Protein AF-0000000079791338 (afdb_homodimer)

Foldseek 3Di:
DPPPPPPPFLVRQLVVQPQPPCLFLVLQPWLFFPDWDQPPQQQWIWTQTPVGDIFIDGNVRCVQQFRGCVQDVHNPDGDDDCVQADPRKGWDDWDDDPGFKIKIWIDDRDPPDDIDIGIDTSSRCSSPGPDPVVVVVQQVLQAADDDQVQDAAEEELVCLLPDPVVVLVVLQCCQRVFKHKYFQQPLDPVSQLSSVVSQNHFDQDLCGSKDKAKAALDDPDPDPSNDLAKFAWFFPPPLDLFGFFKKKKAWNDDDPVKDFWKKKKDFVLVLLVVCCVPPVQLSVLLQPFWWKFFDADCPDPRGDTRMDIHGQWHAAPVRHTQFHHGDPPGTDDRDDPPVSVVSNVVSVVVSVVSRRPPDRMHIDDDDHRMMMMGGSGTMTMMTHRIDDRDITMMMMTGHGNVSSLVSNQSVCSVPVSRGHGHRSNTPDND/DPPPPPPPPLVRQLVVQPQPPCLFLVLQPWLFFPDWDQPPQQQWIWTQTPVGDIFIDGNVRCVQQFRGCVQDVHNPDGDDDCVQADPRKGWDDWDDDPGFKIKIWIDGRDPDDDIDIGIDTSSRCSSPGPDPVVVVVQQVLQAADDDQVQDAAEEELVCLLPDVVVVLVVLQCCQRVFKHKYFQQPLDPVSQLSSVVSQNHFDQDLCGSKDKAKAALDDPDPDPSNDLAKFAWFFPPPLDLFGFFKKKKAWNDDDPVKDFWKKKKDFVLVLLVVCCVPPVQLSVLLQPFWWKFFDADCPDPRGDTRMDI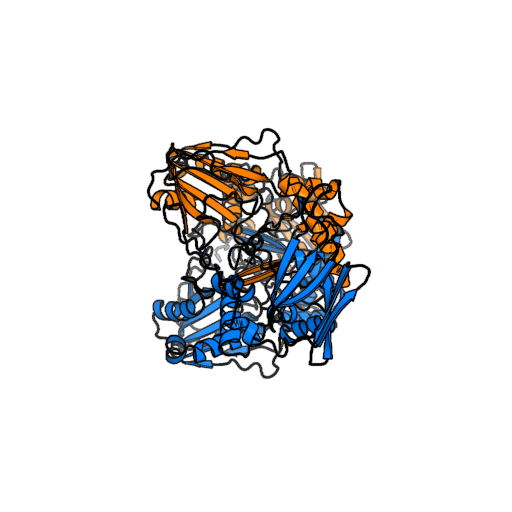HRQWHAAPVRHTQFHHGDPPGTDDRDDPPVSVVSNVVSVVVSVVSRRPPDRMHIGDDDRRMMMMGGSGTMTMMTHRIDDRDMTMMMMTGHGNVSSLVSNQSVCSVPVSRGHGHRSRTNDND

Secondary structure (DSSP, 8-state):
---------HHHHHHHTT---HHHHTT-S---EEEEEEETTTTEEEEEETTS-EEEEEHHHHHHT--STTT-SBTTB----GGGS-TT--EEEEEEETTTEEEEEEPPSSTTS--EEEEEEHHHHHHT--SHHHHHHHHHHHSPP--SS-PPPEEEHHHHHH-HHHHHHHHHHHHHTSEEEEE---SSHHHHHHHHTTTSPEEPBTTBSEEEEEE-SS---SSGGGSSS-EEEE-TTTTSSS--SEEEEEEEEE-TT--B--EEEEEHHHHHHHHHHH-HHHHHHHHHSPEEEEEEESSSSS-EEEEEEE-SEEE-TTS-EEEE---GGGBPPP-S-HHHHHHHHHHHHHHHHHHHT----EEE---TT-EEEEETTTEEEEE--B-SS--EEEEEEEE-HHHHHHHHHHHHHHHSTTPPPPP-SSS---/---------HHHHHHHTT---HHHHTT-S---EEEEEEETTTTEEEEEETTS-EEEEEHHHHHHT--STTT-SBTTB----GGGS-TT--EEEEEEETTTEEEEEEPPSSSSS--EEEEEEHHHHHHT--SHHHHHHHHHHHSPP--SS-PPPEEEHHHHHH-HHHHHHHHHHHHHTSEEEEE---SSHHHHHHHHHTTSPEEPBTTBSEEEEEE-SS---SSGGGSSS-EEEE-TTTTSSS--SEEEEEEEEE-TT--B--EEEEEHHHHHHHHHHH-HHHHHHHHHSPEEEEEEESSSSS-EEEEEEE-SEEE-TTS-EEEE---GGGBPPP-S-HHHHHHHHHHHHHHHHHHHT----EEE---TT-EEEEETTTEEEEE--B-SS--EEEEEEEE-HHHHHHHHHHHHHHHSTTPPPPP-SSS---

Solvent-accessible surface area (backbone atoms only — not comparable to full-atom values): 44799 Å² total; per-residue (Å²): 124,82,77,76,76,74,80,71,51,68,64,55,53,32,49,75,37,57,58,63,50,56,67,56,48,68,52,54,89,68,44,48,73,66,44,77,44,75,36,82,87,12,41,26,42,35,40,32,31,70,88,67,51,68,41,73,43,46,32,62,61,50,60,70,57,29,47,31,64,79,31,28,58,37,60,61,38,42,57,69,60,55,75,48,46,54,92,77,44,28,44,73,44,74,44,72,53,78,78,50,30,35,37,38,28,32,51,51,36,58,94,88,57,64,62,48,72,31,36,36,47,30,48,54,52,51,70,57,43,36,38,69,69,48,44,52,51,51,51,61,51,25,48,72,62,83,74,86,83,49,73,73,48,74,47,50,35,71,46,44,72,73,28,70,66,46,37,43,51,52,46,47,32,32,49,52,70,20,33,33,34,32,36,70,36,64,73,48,72,66,51,56,49,56,54,48,49,73,59,36,69,69,34,68,53,83,68,42,52,48,48,72,40,48,34,54,85,82,58,85,59,93,48,72,73,27,47,54,60,57,40,69,67,27,27,68,58,68,28,38,86,57,35,47,18,32,38,39,42,33,25,54,38,54,41,82,76,34,45,68,49,32,33,35,33,35,52,45,59,58,51,49,53,50,38,43,72,76,36,46,71,38,41,52,39,34,48,58,52,50,38,28,25,39,47,72,40,74,81,48,98,54,57,36,42,32,60,33,26,40,44,40,32,40,60,36,90,84,71,44,83,28,26,56,58,50,38,70,35,34,53,40,78,69,70,52,58,64,88,48,49,64,58,42,51,56,27,47,36,53,52,50,38,48,64,74,66,54,76,79,48,34,73,50,68,77,42,60,16,28,28,45,32,30,22,34,26,37,30,24,41,26,30,42,39,40,45,69,86,40,49,36,32,33,39,32,39,30,29,42,44,49,49,47,50,12,44,40,37,52,40,17,33,73,77,51,71,42,47,65,60,36,51,66,30,44,84,41,55,104,125,84,76,75,76,73,79,72,51,68,65,54,53,32,49,73,37,56,58,62,49,58,68,55,49,69,52,55,90,68,44,49,74,68,45,77,42,74,37,81,88,12,42,28,41,36,39,33,31,69,89,68,52,70,42,73,42,46,31,63,61,50,60,72,56,28,46,32,62,80,30,28,60,38,61,64,38,43,56,68,61,55,76,47,46,51,93,77,43,27,43,72,45,74,42,71,53,77,77,49,30,36,37,35,27,33,53,48,41,56,95,81,74,61,63,48,72,30,37,36,46,31,47,56,50,51,70,56,44,36,38,70,69,47,44,52,51,52,50,62,52,24,48,72,63,81,74,84,82,48,73,74,49,75,47,52,37,70,46,44,74,73,28,71,68,46,36,43,51,52,45,48,31,31,48,52,70,21,34,34,33,32,36,71,36,63,72,48,72,64,51,57,48,56,53,49,49,74,59,36,69,70,34,67,54,83,67,42,52,49,49,72,42,49,34,54,84,80,58,86,59,94,47,71,72,26,46,54,58,58,40,68,67,28,27,67,58,68,29,37,85,57,36,48,17,32,39,37,41,33,25,52,37,52,40,81,77,33,46,68,50,33,32,34,34,35,51,45,60,58,51,49,52,52,38,42,71,76,36,44,70,38,42,52,40,35,47,58,51,49,40,28,24,38,46,71,41,74,81,48,99,53,56,36,43,31,61,34,26,41,43,40,32,40,61,37,89,82,71,43,82,28,27,55,59,50,38,70,35,34,52,41,77,70,70,52,58,64,86,48,50,63,58,42,52,53,25,47,36,53,51,49,37,48,64,74,65,56,76,79,48,34,74,49,68,77,42,58,16,29,28,46,32,30,23,34,25,36,30,25,41,26,32,43,41,42,45,69,86,39,50,36,32,33,39,33,41,30,30,43,42,48,48,46,51,11,44,42,37,53,40,17,31,73,76,51,70,42,46,65,59,36,49,68,29,46,82,39,56,104

Nearest PDB structures (foldseek):
  3o2g-assembly1_A  TM=8.763E-01  e=4.387E-37  Homo sapiens
  6npb-assembly1_A  TM=8.818E-01  e=2.008E-34  Leisingera caerulea
  6npc-assembly1_B  TM=8.764E-01  e=2.309E-32  Leisingera caerulea
  3n6w-assembly1_A-2  TM=8.673E-01  e=3.733E-32  Homo sapiens
  5bkd-assembly1_B  TM=7.334E-01  e=4.025E-12  Delftia acidovorans

Radius of gyration: 28.56 Å; Cα contacts (8 Å, |Δi|>4): 1906; chains: 2; bounding box: 60×108×73 Å

Sequence (860 aa):
MPSSETSSSHLEGIKKRGFYLDDIYQHVKSDAVKDLKIVEDGKHLQVTWEDGHVSRFYSMWLRHNCHCGACLPHTSTVLVDFTKLDENIKITSAKMEGDEVIVVGWTGENAEEKTHEGPILTKFLRYHDYSDAADKQRRQQRAMPFYEDKIIPALEYNDVLNSDETLYKWLNALSEQGICLIKNVPLNKEDMLKAAERIAQVQHTIYGSTFEVETSPDPVPENAAHTRIGLDLHMDQIHYESPPGLQLLHCVKFDECIKGGENFFVDMHEVATKFKEEEPEAFYALTRIPSTANTVDYKRARPAHVRIQRPLITVNHKDEIVSVLWQPMLIAPLQVPEKDVEIFYKAYKKFYSLVKTYQSMYVHRLRPGDMISFNNRRVSHGRRAYTANGHRLLQGCYINASEFQSKVQMFHNKYGGGRWPVRNGSIDWQMPSSETSSSHLEGIKKRGFYLDDIYQHVKSDAVKDLKIVEDGKHLQVTWEDGHVSRFYSMWLRHNCHCGACLPHTSTVLVDFTKLDENIKITSAKMEGDEVIVVGWTGENAEEKTHEGPILTKFLRYHDYSDAADKQRRQQRAMPFYEDKIIPALEYNDVLNSDETLYKWLNALSEQGICLIKNVPLNKEDMLKAAERIAQVQHTIYGSTFEVETSPDPVPENAAHTRIGLDLHMDQIHYESPPGLQLLHCVKFDECIKGGENFFVDMHEVATKFKEEEPEAFYALTRIPSTANTVDYKRARPAHVRIQRPLITVNHKDEIVSVLWQPMLIAPLQVPEKDVEIFYKAYKKFYSLVKTYQSMYVHRLRPGDMISFNNRRVSHGRRAYTANGHRLLQGCYINASEFQSKVQMFHNKYGGGRWPVRNGSIDWQ

pLDDT: mean 91.75, std 11.81, range [28.02, 98.88]

Organism: Elysia chlorotica (NCBI:txid188477)

Structure (mmCIF, N/CA/C/O backbone):
data_AF-0000000079791338-model_v1
#
loop_
_entity.id
_entity.type
_entity.pdbx_description
1 polymer 'Gamma-butyrobetaine dioxygenase'
#
loop_
_atom_site.group_PDB
_atom_site.id
_atom_site.type_symbol
_atom_site.label_atom_id
_atom_site.label_alt_id
_atom_site.label_comp_id
_atom_site.label_asym_id
_atom_site.label_entity_id
_atom_site.label_seq_id
_atom_site.pdbx_PDB_ins_code
_atom_site.Cartn_x
_atom_site.Cartn_y
_atom_site.Cartn_z
_atom_site.occupancy
_atom_site.B_iso_or_equiv
_atom_site.auth_seq_id
_atom_site.auth_comp_id
_atom_site.auth_asym_id
_atom_site.auth_atom_id
_atom_site.pdbx_PDB_model_num
ATOM 1 N N . MET A 1 1 ? -3.162 59.562 15.32 1 28.33 1 MET A N 1
ATOM 2 C CA . MET A 1 1 ? -3.646 58.438 16.109 1 28.33 1 MET A CA 1
ATOM 3 C C . MET A 1 1 ? -3.393 57.125 15.398 1 28.33 1 MET A C 1
ATOM 5 O O . MET A 1 1 ? -3.688 57 14.203 1 28.33 1 MET A O 1
ATOM 9 N N . PRO A 1 2 ? -2.334 56.344 15.844 1 31.97 2 PRO A N 1
ATOM 10 C CA . PRO A 1 2 ? -1.981 55.156 15.062 1 31.97 2 PRO A CA 1
ATOM 11 C C . PRO A 1 2 ? -3.188 54.281 14.758 1 31.97 2 PRO A C 1
ATOM 13 O O . PRO A 1 2 ? -4.148 54.25 15.531 1 31.97 2 PRO A O 1
ATOM 16 N N . SER A 1 3 ? -3.668 54.281 13.539 1 30.56 3 SER A N 1
ATOM 17 C CA . SER A 1 3 ? -4.824 53.5 13.117 1 30.56 3 SER A CA 1
ATOM 18 C C . SER A 1 3 ? -4.82 52.094 13.75 1 30.56 3 SER A C 1
ATOM 20 O O . SER A 1 3 ? -3.791 51.406 13.758 1 30.56 3 SER A O 1
ATOM 22 N N . SER A 1 4 ? -5.594 51.906 14.82 1 31.45 4 SER A N 1
ATOM 23 C CA . SER A 1 4 ? -5.828 50.688 15.594 1 31.45 4 SER A CA 1
ATOM 24 C C . SER A 1 4 ? -5.918 49.469 14.688 1 31.45 4 SER A C 1
ATOM 26 O O . SER A 1 4 ? -6.824 49.375 13.852 1 31.45 4 SER A O 1
ATOM 28 N N . GLU A 1 5 ? -4.902 48.969 14.062 1 34.97 5 GLU A N 1
ATOM 29 C CA . GLU A 1 5 ? -4.914 47.688 13.414 1 34.97 5 GLU A CA 1
ATOM 30 C C . GLU A 1 5 ? -5.805 46.688 14.172 1 34.97 5 GLU A C 1
ATOM 32 O O . GLU A 1 5 ? -5.527 46.344 15.32 1 34.97 5 GLU A O 1
ATOM 37 N N . THR A 1 6 ? -7.078 46.688 14.195 1 41.28 6 THR A N 1
ATOM 38 C CA . THR A 1 6 ? -8.141 45.875 14.742 1 41.28 6 THR A CA 1
ATOM 39 C C . THR A 1 6 ? -7.738 44.406 14.711 1 41.28 6 THR A C 1
ATOM 41 O O . THR A 1 6 ? -7.398 43.875 13.656 1 41.28 6 THR A O 1
ATOM 44 N N . SER A 1 7 ? -7.023 43.781 15.727 1 48.28 7 SER A N 1
ATOM 45 C CA . SER A 1 7 ? -6.594 42.406 16.016 1 48.28 7 SER A CA 1
ATOM 46 C C . SER A 1 7 ? -7.543 41.375 15.391 1 48.28 7 SER A C 1
ATOM 48 O O . SER A 1 7 ? -8.695 41.281 15.812 1 48.28 7 SER A O 1
ATOM 50 N N . SER A 1 8 ? -7.625 41.094 14.156 1 64.56 8 SER A N 1
ATOM 51 C CA . SER A 1 8 ? -8.406 40.062 13.484 1 64.56 8 SER A CA 1
ATOM 52 C C . SER A 1 8 ? -8.578 38.812 14.375 1 64.56 8 SER A C 1
ATOM 54 O O . SER A 1 8 ? -7.633 38.375 15.031 1 64.56 8 SER A O 1
ATOM 56 N N . SER A 1 9 ? -9.93 38.375 14.742 1 87.75 9 SER A N 1
ATOM 57 C CA . SER A 1 9 ? -10.312 37.25 15.562 1 87.75 9 SER A CA 1
ATOM 58 C C . SER A 1 9 ? -9.609 35.969 15.102 1 87.75 9 SER A C 1
ATOM 60 O O . SER A 1 9 ? -9.094 35.906 13.977 1 87.75 9 SER A O 1
ATOM 62 N N . HIS A 1 10 ? -9.109 35.25 16.016 1 93.25 10 HIS A N 1
ATOM 63 C CA . HIS A 1 10 ? -8.555 33.938 15.68 1 93.25 10 HIS A CA 1
ATOM 64 C C . HIS A 1 10 ? -9.367 33.281 14.578 1 93.25 10 HIS A C 1
ATOM 66 O O . HIS A 1 10 ? -8.797 32.625 13.688 1 93.25 10 HIS A O 1
ATOM 72 N N . LEU A 1 11 ? -10.625 33.5 14.578 1 93.5 11 LEU A N 1
ATOM 73 C CA . LEU A 1 11 ? -11.5 32.875 13.578 1 93.5 11 LEU A CA 1
ATOM 74 C C . LEU A 1 11 ? -11.164 33.406 12.188 1 93.5 11 LEU A C 1
ATOM 76 O O . LEU A 1 11 ? -11.062 32.625 11.234 1 93.5 11 LEU A O 1
ATOM 80 N N . GLU A 1 12 ? -11.016 34.688 12.102 1 92.81 12 GLU A N 1
ATOM 81 C CA . GLU A 1 12 ? -10.688 35.312 10.805 1 92.81 12 GLU A CA 1
ATOM 82 C C . GLU A 1 12 ? -9.344 34.812 10.297 1 92.81 12 GLU A C 1
ATOM 84 O O . GLU A 1 12 ? -9.18 34.562 9.094 1 92.81 12 GLU A O 1
ATOM 89 N N . GLY A 1 13 ? -8.406 34.688 11.195 1 90.75 13 GLY A N 1
ATOM 90 C CA . GLY A 1 13 ? -7.113 34.156 10.812 1 90.75 13 GLY A CA 1
ATOM 91 C C . GLY A 1 13 ? -7.188 32.719 10.289 1 90.75 13 GLY A C 1
ATOM 92 O O . GLY A 1 13 ? -6.543 32.406 9.289 1 90.75 13 GLY A O 1
ATOM 93 N N . ILE A 1 14 ? -7.969 31.891 10.938 1 91.62 14 ILE A N 1
ATOM 94 C CA . ILE A 1 14 ? -8.148 30.5 10.562 1 91.62 14 ILE A CA 1
ATOM 95 C C . ILE A 1 14 ? -8.797 30.406 9.18 1 91.62 14 ILE A C 1
ATOM 97 O O . ILE A 1 14 ? -8.352 29.641 8.328 1 91.62 14 ILE A O 1
ATOM 101 N N . LYS A 1 15 ? -9.789 31.219 8.945 1 89.5 15 LYS A N 1
ATOM 102 C CA . LYS A 1 15 ? -10.477 31.25 7.656 1 89.5 15 LYS A CA 1
ATOM 103 C C . LYS A 1 15 ? -9.539 31.719 6.547 1 89.5 15 LYS A C 1
ATOM 105 O O . LYS A 1 15 ? -9.531 31.141 5.453 1 89.5 15 LYS A O 1
ATOM 110 N N . LYS A 1 16 ? -8.734 32.688 6.852 1 86.88 16 LYS A N 1
ATOM 111 C CA . LYS A 1 16 ? -7.805 33.25 5.871 1 86.88 16 LYS A CA 1
ATOM 112 C C . LYS A 1 16 ? -6.77 32.219 5.441 1 86.88 16 LYS A C 1
ATOM 114 O O . LYS A 1 16 ? -6.344 32.188 4.285 1 86.88 16 LYS A O 1
ATOM 119 N N . ARG A 1 17 ? -6.469 31.344 6.375 1 86.19 17 ARG A N 1
ATOM 120 C CA . ARG A 1 17 ? -5.445 30.344 6.086 1 86.19 17 ARG A CA 1
ATOM 121 C C . ARG A 1 17 ? -6.062 29.078 5.5 1 86.19 17 ARG A C 1
ATOM 123 O O . ARG A 1 17 ? -5.359 28.094 5.258 1 86.19 17 ARG A O 1
ATOM 130 N N . GLY A 1 18 ? -7.379 29.016 5.312 1 80.44 18 GLY A N 1
ATOM 131 C CA . GLY A 1 18 ? -8.047 27.953 4.578 1 80.44 18 GLY A CA 1
ATOM 132 C C . GLY A 1 18 ? -8.398 26.766 5.445 1 80.44 18 GLY A C 1
ATOM 133 O O . GLY A 1 18 ? -8.773 25.703 4.934 1 80.44 18 GLY A O 1
ATOM 134 N N . PHE A 1 19 ? -8.211 26.812 6.715 1 81.44 19 PHE A N 1
ATOM 135 C CA . PHE A 1 19 ? -8.438 25.672 7.594 1 81.44 19 PHE A CA 1
ATOM 136 C C . PHE A 1 19 ? -9.898 25.594 8.016 1 81.44 19 PHE A C 1
ATOM 138 O O . PHE A 1 19 ? -10.336 24.578 8.578 1 81.44 19 PHE A O 1
ATOM 145 N N . TYR A 1 20 ? -10.719 26.516 7.656 1 80.81 20 TYR A N 1
ATOM 146 C CA . TYR A 1 20 ? -12.148 26.438 7.91 1 80.81 20 TYR A CA 1
ATOM 147 C C . TYR A 1 20 ? -12.852 25.609 6.84 1 80.81 20 TYR A C 1
ATOM 149 O O . TYR A 1 20 ? -13.43 26.156 5.902 1 80.81 20 TYR A O 1
ATOM 157 N N . LEU A 1 21 ? -12.828 24.312 6.988 1 84.5 21 LEU A N 1
ATOM 158 C CA . LEU A 1 21 ? -13.305 23.359 5.988 1 84.5 21 LEU A CA 1
ATOM 159 C C . LEU A 1 21 ? -14.82 23.25 6.02 1 84.5 21 LEU A C 1
ATOM 161 O O . LEU A 1 21 ? -15.367 22.266 6.496 1 84.5 21 LEU A O 1
ATOM 165 N N . ASP A 1 22 ? -15.414 24.125 5.449 1 84.88 22 ASP A N 1
ATOM 166 C CA . ASP A 1 22 ? -16.875 24.203 5.484 1 84.88 22 ASP A CA 1
ATOM 167 C C . ASP A 1 22 ? -17.516 22.953 4.883 1 84.88 22 ASP A C 1
ATOM 169 O O . ASP A 1 22 ? -18.547 22.484 5.367 1 84.88 22 ASP A O 1
ATOM 173 N N . ASP A 1 23 ? -16.875 22.453 3.889 1 86.75 23 ASP A N 1
ATOM 174 C CA . ASP A 1 23 ? -17.391 21.266 3.209 1 86.75 23 ASP A CA 1
ATOM 175 C C . ASP A 1 23 ? -17.5 20.078 4.164 1 86.75 23 ASP A C 1
ATOM 177 O O . ASP A 1 23 ? -18.297 19.172 3.947 1 86.75 23 ASP A O 1
ATOM 181 N N . ILE A 1 24 ? -16.719 20.156 5.223 1 89.62 24 ILE A N 1
ATOM 182 C CA . ILE A 1 24 ? -16.641 19.031 6.152 1 89.62 24 ILE A CA 1
ATOM 183 C C . ILE A 1 24 ? -17.359 19.391 7.449 1 89.62 24 ILE A C 1
ATOM 185 O O . ILE A 1 24 ? -18.266 18.672 7.871 1 89.62 24 ILE A O 1
ATOM 189 N N . TYR A 1 25 ? -17.156 20.594 7.992 1 90.19 25 TYR A N 1
ATOM 190 C CA . TYR A 1 25 ? -17.594 20.938 9.344 1 90.19 25 TYR A CA 1
ATOM 191 C C . TYR A 1 25 ? -19.062 21.312 9.359 1 90.19 25 TYR A C 1
ATOM 193 O O . TYR A 1 25 ? -19.688 21.344 10.422 1 90.19 25 TYR A O 1
ATOM 201 N N . GLN A 1 26 ? -19.609 21.547 8.188 1 89.75 26 GLN A N 1
ATOM 202 C CA . GLN A 1 26 ? -21.031 21.859 8.125 1 89.75 26 GLN A CA 1
ATOM 203 C C . GLN A 1 26 ? -21.875 20.672 8.562 1 89.75 26 GLN A C 1
ATOM 205 O O . GLN A 1 26 ? -23.062 20.828 8.891 1 89.75 26 GLN A O 1
ATOM 210 N N . HIS A 1 27 ? -21.297 19.547 8.586 1 90.25 27 HIS A N 1
ATOM 211 C CA . HIS A 1 27 ? -22.062 18.344 8.859 1 90.25 27 HIS A CA 1
ATOM 212 C C . HIS A 1 27 ? -21.984 17.969 10.336 1 90.25 27 HIS A C 1
ATOM 214 O O . HIS A 1 27 ? -22.609 17 10.766 1 90.25 27 HIS A O 1
ATOM 220 N N . VAL A 1 28 ? -21.281 18.719 11.117 1 88.31 28 VAL A N 1
ATOM 221 C CA . VAL A 1 28 ? -21.203 18.469 12.555 1 88.31 28 VAL A CA 1
ATOM 222 C C . VAL A 1 28 ? -22.5 18.891 13.227 1 88.31 28 VAL A C 1
ATOM 224 O O . VAL A 1 28 ? -23.016 19.984 12.969 1 88.31 28 VAL A O 1
ATOM 227 N N . LYS A 1 29 ? -23.203 18 13.922 1 76.25 29 LYS A N 1
ATOM 228 C CA . LYS A 1 29 ? -24.531 18.219 14.477 1 76.25 29 LYS A CA 1
ATOM 229 C C . LYS A 1 29 ? -24.531 19.391 15.461 1 76.25 29 LYS A C 1
ATOM 231 O O . LYS A 1 29 ? -25.406 20.266 15.406 1 76.25 29 LYS A O 1
ATOM 236 N N . SER A 1 30 ? -23.672 19.219 16.484 1 79.62 30 SER A N 1
ATOM 237 C CA . SER A 1 30 ? -23.625 20.266 17.5 1 79.62 30 SER A CA 1
ATOM 238 C C . SER A 1 30 ? -22.188 20.641 17.844 1 79.62 30 SER A C 1
ATOM 240 O O . SER A 1 30 ? -21.375 19.766 18.156 1 79.62 30 SER A O 1
ATOM 242 N N . ASP A 1 31 ? -21.984 21.969 17.656 1 84.31 31 ASP A N 1
ATOM 243 C CA . ASP A 1 31 ? -20.656 22.453 18.047 1 84.31 31 ASP A CA 1
ATOM 244 C C . ASP A 1 31 ? -20.75 23.578 19.062 1 84.31 31 ASP A C 1
ATOM 246 O O . ASP A 1 31 ? -19.781 24.312 19.281 1 84.31 31 ASP A O 1
ATOM 250 N N . ALA A 1 32 ? -22 23.688 19.594 1 94.06 32 ALA A N 1
ATOM 251 C CA . ALA A 1 32 ? -22.188 24.703 20.625 1 94.06 32 ALA A CA 1
ATOM 252 C C . ALA A 1 32 ? -21.672 24.203 21.984 1 94.06 32 ALA A C 1
ATOM 254 O O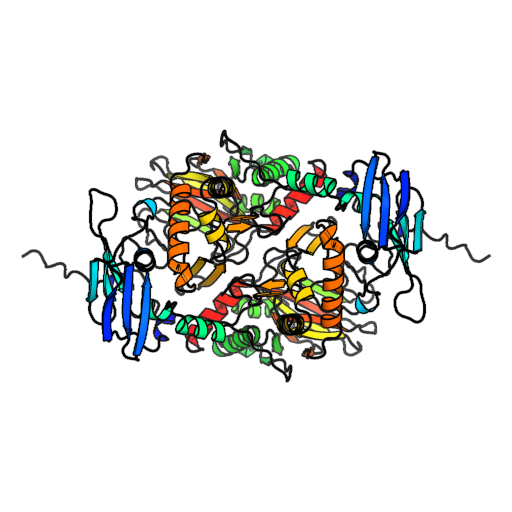 . ALA A 1 32 ? -22.062 23.125 22.438 1 94.06 32 ALA A O 1
ATOM 255 N N . VAL A 1 33 ? -20.922 25.031 22.656 1 97.12 33 VAL A N 1
ATOM 256 C CA . VAL A 1 33 ? -20.297 24.656 23.922 1 97.12 33 VAL A CA 1
ATOM 257 C C . VAL A 1 33 ? -21.141 25.141 25.094 1 97.12 33 VAL A C 1
ATOM 259 O O . VAL A 1 33 ? -21.484 26.312 25.172 1 97.12 33 VAL A O 1
ATOM 262 N N . LYS A 1 34 ? -21.516 24.281 25.938 1 97.06 34 LYS A N 1
ATOM 263 C CA . LYS A 1 34 ? -22.234 24.609 27.172 1 97.06 34 LYS A CA 1
ATOM 264 C C . LYS A 1 34 ? -21.281 24.969 28.297 1 97.06 34 LYS A C 1
ATOM 266 O O . LYS A 1 34 ? -21.531 25.891 29.062 1 97.06 34 LYS A O 1
ATOM 271 N N . ASP A 1 35 ? -20.172 24.172 28.375 1 97.5 35 ASP A N 1
ATOM 272 C CA . ASP A 1 35 ? -19.234 24.375 29.469 1 97.5 35 ASP A CA 1
ATOM 273 C C . ASP A 1 35 ? -17.844 23.906 29.094 1 97.5 35 ASP A C 1
ATOM 275 O O . ASP A 1 35 ? -17.688 22.984 28.297 1 97.5 35 ASP A O 1
ATOM 279 N N . LEU A 1 36 ? -16.891 24.625 29.547 1 98.06 36 LEU A N 1
ATOM 280 C CA . LEU A 1 36 ? -15.477 24.266 29.438 1 98.06 36 LEU A CA 1
ATOM 281 C C . LEU A 1 36 ? -14.852 24.062 30.812 1 98.06 36 LEU A C 1
ATOM 283 O O . LEU A 1 36 ? -14.977 24.922 31.688 1 98.06 36 LEU A O 1
ATOM 287 N N . LYS A 1 37 ? -14.164 22.891 31 1 98.38 37 LYS A N 1
ATOM 288 C CA . LYS A 1 37 ? -13.516 22.641 32.281 1 98.38 37 LYS A CA 1
ATOM 289 C C . LYS A 1 37 ? -12.133 22.016 32.062 1 98.38 37 LYS A C 1
ATOM 291 O O . LYS A 1 37 ? -11.984 21.047 31.344 1 98.38 37 LYS A O 1
ATOM 296 N N . ILE A 1 38 ? -11.172 22.625 32.656 1 98.31 38 ILE A N 1
ATOM 297 C CA . ILE A 1 38 ? -9.852 22.016 32.719 1 98.31 38 ILE A CA 1
ATOM 298 C C . ILE A 1 38 ? -9.836 20.969 33.844 1 98.31 38 ILE A C 1
ATOM 300 O O . ILE A 1 38 ? -10.164 21.281 35 1 98.31 38 ILE A O 1
ATOM 304 N N . VAL A 1 39 ? -9.516 19.766 33.531 1 98.19 39 VAL A N 1
ATOM 305 C CA . VAL A 1 39 ? -9.625 18.703 34.531 1 98.19 39 VAL A CA 1
ATOM 306 C C . VAL A 1 39 ? -8.281 18 34.688 1 98.19 39 VAL A C 1
ATOM 308 O O . VAL A 1 39 ? -7.406 18.125 33.812 1 98.19 39 VAL A O 1
ATOM 311 N N . GLU A 1 40 ? -8.102 17.25 35.844 1 97.19 40 GLU A N 1
ATOM 312 C CA . GLU A 1 40 ? -6.914 16.469 36.156 1 97.19 40 GLU A CA 1
ATOM 313 C C . GLU A 1 40 ? -5.652 17.328 36.094 1 97.19 40 GLU A C 1
ATOM 315 O O . GLU A 1 40 ? -4.68 16.953 35.438 1 97.19 40 GLU A O 1
ATOM 320 N N . ASP A 1 41 ? -5.715 18.5 36.625 1 96.06 41 ASP A N 1
ATOM 321 C CA . ASP A 1 41 ? -4.594 19.406 36.812 1 96.06 41 ASP A CA 1
ATOM 322 C C . ASP A 1 41 ? -3.998 19.812 35.469 1 96.06 41 ASP A C 1
ATOM 324 O O . ASP A 1 41 ? -2.789 19.703 35.25 1 96.06 41 ASP A O 1
ATOM 328 N N . GLY A 1 42 ? -4.879 20.062 34.469 1 96.94 42 GLY A N 1
ATOM 329 C CA . GLY A 1 42 ? -4.434 20.594 33.188 1 96.94 42 GLY A CA 1
ATOM 330 C C . GLY A 1 42 ? -4.129 19.516 32.156 1 96.94 42 GLY A C 1
ATOM 331 O O . GLY A 1 42 ? -3.713 19.812 31.047 1 96.94 42 GLY A O 1
ATOM 332 N N . LYS A 1 43 ? -4.379 18.312 32.531 1 97.25 43 LYS A N 1
ATOM 333 C CA . LYS A 1 43 ? -4.07 17.203 31.641 1 97.25 43 LYS A CA 1
ATOM 334 C C . LYS A 1 43 ? -5.094 17.094 30.516 1 97.25 43 LYS A C 1
ATOM 336 O O . LYS A 1 43 ? -4.766 16.656 29.406 1 97.25 43 LYS A O 1
ATOM 341 N N . HIS A 1 44 ? -6.352 17.469 30.844 1 98.31 44 HIS A N 1
ATOM 342 C CA . HIS A 1 44 ? -7.414 17.375 29.859 1 98.31 44 HIS A CA 1
ATOM 343 C C . HIS A 1 44 ? -8.289 18.609 29.859 1 98.31 44 HIS A C 1
ATOM 345 O O . HIS A 1 44 ? -8.367 19.312 30.875 1 98.31 44 HIS A O 1
ATOM 351 N N . LEU A 1 45 ? -8.82 18.859 28.75 1 98.62 45 LEU A N 1
ATOM 352 C CA . LEU A 1 45 ? -9.938 19.797 28.609 1 98.62 45 LEU A CA 1
ATOM 353 C C . LEU A 1 45 ? -11.242 19.047 28.391 1 98.62 45 LEU A C 1
ATOM 355 O O . LEU A 1 45 ? -11.359 18.266 27.453 1 98.62 45 LEU A O 1
ATOM 359 N N . GLN A 1 46 ? -12.148 19.234 29.266 1 98.62 46 GLN A N 1
ATOM 360 C CA . GLN A 1 46 ? -13.484 18.672 29.094 1 98.62 46 GLN A CA 1
ATOM 361 C C . GLN A 1 46 ? -14.438 19.688 28.469 1 98.62 46 GLN A C 1
ATOM 363 O O . GLN A 1 46 ? -14.547 20.812 28.938 1 98.62 46 GLN A O 1
ATOM 368 N N . VAL A 1 47 ? -15.039 19.344 27.406 1 98.12 47 VAL A N 1
ATOM 369 C CA . VAL A 1 47 ? -16.031 20.172 26.719 1 98.12 47 VAL A CA 1
ATOM 370 C C . VAL A 1 47 ? -17.406 19.531 26.844 1 98.12 47 VAL A C 1
ATOM 372 O O . VAL A 1 47 ? -17.625 18.406 26.375 1 98.12 47 VAL A O 1
ATOM 375 N N . THR A 1 48 ? -18.266 20.219 27.469 1 97.94 48 THR A N 1
ATOM 376 C CA . THR A 1 48 ? -19.672 19.812 27.469 1 97.94 48 THR A CA 1
ATOM 377 C C . THR A 1 48 ? -20.453 20.547 26.375 1 97.94 48 THR A C 1
ATOM 379 O O . THR A 1 48 ? -20.484 21.781 26.359 1 97.94 48 THR A O 1
ATOM 382 N N . TRP A 1 49 ? -21.016 19.781 25.562 1 96.94 49 TRP A N 1
ATOM 383 C CA . TRP A 1 49 ? -21.734 20.359 24.438 1 96.94 49 TRP A CA 1
ATOM 384 C C . TRP A 1 49 ? -23.188 20.609 24.797 1 96.94 49 TRP A C 1
ATOM 386 O O . TRP A 1 49 ? -23.734 19.984 25.719 1 96.94 49 TRP A O 1
ATOM 396 N N . GLU A 1 50 ? -23.859 21.422 24.016 1 96 50 GLU A N 1
ATOM 397 C CA . GLU A 1 50 ? -25.25 21.781 24.297 1 96 50 GLU A CA 1
ATOM 398 C C . GLU A 1 50 ? -26.172 20.578 24.141 1 96 50 GLU A C 1
ATOM 400 O O . GLU A 1 50 ? -27.203 20.484 24.812 1 96 50 GLU A O 1
ATOM 405 N N . ASP A 1 51 ? -25.766 19.672 23.328 1 94.88 51 ASP A N 1
ATOM 406 C CA . ASP A 1 51 ? -26.609 18.5 23.141 1 94.88 51 ASP A CA 1
ATOM 407 C C . ASP A 1 51 ? -26.406 17.484 24.25 1 94.88 51 ASP A C 1
ATOM 409 O O . ASP A 1 51 ? -26.969 16.375 24.203 1 94.88 51 ASP A O 1
ATOM 413 N N . GLY A 1 52 ? -25.5 17.703 25.156 1 95.12 52 GLY A N 1
ATOM 414 C CA . GLY A 1 52 ? -25.312 16.859 26.312 1 95.12 52 GLY A CA 1
ATOM 415 C C . GLY A 1 52 ? -24.094 15.969 26.203 1 95.12 52 GLY A C 1
ATOM 416 O O . GLY A 1 52 ? -23.641 15.398 27.203 1 95.12 52 GLY A O 1
ATOM 417 N N . HIS A 1 53 ? -23.516 15.922 25.047 1 95.25 53 HIS A N 1
ATOM 418 C CA . HIS A 1 53 ? -22.312 15.117 24.859 1 95.25 53 HIS A CA 1
ATOM 419 C C . HIS A 1 53 ? -21.125 15.75 25.562 1 95.25 53 HIS A C 1
ATOM 421 O O . HIS A 1 53 ? -21.031 16.969 25.672 1 95.25 53 HIS A O 1
ATOM 427 N N . VAL A 1 54 ? -20.234 14.891 26.094 1 97 54 VAL A N 1
ATOM 428 C CA . VAL A 1 54 ? -19.031 15.359 26.766 1 97 54 VAL A CA 1
ATOM 429 C C . VAL A 1 54 ? -17.797 14.789 26.078 1 97 54 VAL A C 1
ATOM 431 O O . VAL A 1 54 ? -17.703 13.586 25.859 1 97 54 VAL A O 1
ATOM 434 N N . SER A 1 55 ? -16.922 15.656 25.672 1 96.81 55 SER A N 1
ATOM 435 C CA . SER A 1 55 ? -15.633 15.289 25.109 1 96.81 55 SER A CA 1
ATOM 436 C C . SER A 1 55 ? -14.5 15.617 26.078 1 96.81 55 SER A C 1
ATOM 438 O O . SER A 1 55 ? -14.594 16.578 26.844 1 96.81 55 SER A O 1
ATOM 440 N N . ARG A 1 56 ? -13.492 14.781 26.062 1 98 56 ARG A N 1
ATOM 441 C CA . ARG A 1 56 ? -12.266 15.016 26.812 1 98 56 ARG A CA 1
ATOM 442 C C . ARG A 1 56 ? -11.047 14.969 25.891 1 98 56 ARG A C 1
ATOM 444 O O . ARG A 1 56 ? -10.805 13.969 25.219 1 98 56 ARG A O 1
ATOM 451 N N . PHE A 1 57 ? -10.336 16.047 25.859 1 98.56 57 PHE A N 1
ATOM 452 C CA . PHE A 1 57 ? -9.188 16.125 24.953 1 98.56 57 PHE A CA 1
ATOM 453 C C . PHE A 1 57 ? -7.891 16.234 25.75 1 98.56 57 PHE A C 1
ATOM 455 O O . PHE A 1 57 ? -7.777 17.062 26.656 1 98.56 57 PHE A O 1
ATOM 462 N N . TYR A 1 58 ? -6.949 15.406 25.453 1 98.38 58 TYR A N 1
ATOM 463 C CA . TYR A 1 58 ? -5.625 15.383 26.062 1 98.38 58 TYR A CA 1
ATOM 464 C C . TYR A 1 58 ? -4.84 16.641 25.719 1 98.38 58 TYR A C 1
ATOM 466 O O . TYR A 1 58 ? -4.918 17.141 24.594 1 98.38 58 TYR A O 1
ATOM 474 N N . SER A 1 59 ? -4.102 17.172 26.656 1 97.62 59 SER A N 1
ATOM 475 C CA . SER A 1 59 ? -3.383 18.438 26.516 1 97.62 59 SER A CA 1
ATOM 476 C C . SER A 1 59 ? -2.477 18.438 25.297 1 97.62 59 SER A C 1
ATOM 478 O O . SER A 1 59 ? -2.52 19.359 24.484 1 97.62 59 SER A O 1
ATOM 480 N N . MET A 1 60 ? -1.729 17.391 25.109 1 96.94 60 MET A N 1
ATOM 481 C CA . MET A 1 60 ? -0.791 17.328 23.984 1 96.94 60 MET A CA 1
ATOM 482 C C . MET A 1 60 ? -1.533 17.188 22.672 1 96.94 60 MET A C 1
ATOM 484 O O . MET A 1 60 ? -1.067 17.688 21.641 1 96.94 60 MET A O 1
ATOM 488 N N . TRP A 1 61 ? -2.656 16.469 22.688 1 98.06 61 TRP A N 1
ATOM 489 C CA . TRP A 1 61 ? -3.488 16.375 21.5 1 98.06 61 TRP A CA 1
ATOM 490 C C . TRP A 1 61 ? -3.963 17.75 21.047 1 98.06 61 TRP A C 1
ATOM 492 O O . TRP A 1 61 ? -3.875 18.094 19.859 1 98.06 61 TRP A O 1
ATOM 502 N N . LEU A 1 62 ? -4.359 18.547 22 1 98.06 62 LEU A N 1
ATOM 503 C CA . LEU A 1 62 ? -4.812 19.906 21.703 1 98.06 62 LEU A CA 1
ATOM 504 C C . LEU A 1 62 ? -3.66 20.75 21.172 1 98.06 62 LEU A C 1
ATOM 506 O O . LEU A 1 62 ? -3.816 21.484 20.203 1 98.06 62 LEU A O 1
ATOM 510 N N . ARG A 1 63 ? -2.506 20.625 21.781 1 96.75 63 ARG A N 1
ATOM 511 C CA . ARG A 1 63 ? -1.341 21.406 21.391 1 96.75 63 ARG A CA 1
ATOM 512 C C . ARG A 1 63 ? -0.918 21.062 19.953 1 96.75 63 ARG A C 1
ATOM 514 O O . ARG A 1 63 ? -0.576 21.953 19.172 1 96.75 63 ARG A O 1
ATOM 521 N N . HIS A 1 64 ? -0.958 19.828 19.719 1 96.25 64 HIS A N 1
ATOM 522 C CA . HIS A 1 64 ? -0.595 19.344 18.391 1 96.25 64 HIS A CA 1
ATOM 523 C C . HIS A 1 64 ? -1.541 19.891 17.328 1 96.25 64 HIS A C 1
ATOM 525 O O . HIS A 1 64 ? -1.143 20.078 16.172 1 96.25 64 HIS A O 1
ATOM 531 N N . ASN A 1 65 ? -2.762 20.188 17.734 1 96.12 65 ASN A N 1
ATOM 532 C CA . ASN A 1 65 ? -3.791 20.578 16.781 1 96.12 65 ASN A CA 1
ATOM 533 C C . ASN A 1 65 ? -4.133 22.062 16.922 1 96.12 65 ASN A C 1
ATOM 535 O O . ASN A 1 65 ? -5.227 22.484 16.547 1 96.12 65 ASN A O 1
ATOM 539 N N . CYS A 1 66 ? -3.217 22.797 17.469 1 95.69 66 CYS A N 1
ATOM 540 C CA . CYS A 1 66 ? -3.389 24.25 17.578 1 95.69 66 CYS A CA 1
ATOM 541 C C . CYS A 1 66 ? -3.543 24.875 16.188 1 95.69 66 CYS A C 1
ATOM 543 O O . CYS A 1 66 ? -2.789 24.562 15.273 1 95.69 66 CYS A O 1
ATOM 545 N N . HIS A 1 67 ? -4.457 25.828 16.078 1 94.69 67 HIS A N 1
ATOM 546 C CA . HIS A 1 67 ? -4.766 26.406 14.789 1 94.69 67 HIS A CA 1
ATOM 547 C C . HIS A 1 67 ? -4.109 27.781 14.633 1 94.69 67 HIS A C 1
ATOM 549 O O . HIS A 1 67 ? -4.445 28.531 13.719 1 94.69 67 HIS A O 1
ATOM 555 N N . CYS A 1 68 ? -3.262 28.156 15.531 1 93.25 68 CYS A N 1
ATOM 556 C CA . CYS A 1 68 ? -2.662 29.469 15.367 1 93.25 68 CYS A CA 1
ATOM 557 C C . CYS A 1 68 ? -1.759 29.516 14.141 1 93.25 68 CYS A C 1
ATOM 559 O O . CYS A 1 68 ? -1.406 28.469 13.586 1 93.25 68 CYS A O 1
ATOM 561 N N . GLY A 1 69 ? -1.407 30.609 13.688 1 88.94 69 GLY A N 1
ATOM 562 C CA . GLY A 1 69 ? -0.644 30.797 12.461 1 88.94 69 GLY A CA 1
ATOM 563 C C . GLY A 1 69 ? 0.749 30.203 12.531 1 88.94 69 GLY A C 1
ATOM 564 O O . GLY A 1 69 ? 1.312 29.812 11.508 1 88.94 69 GLY A O 1
ATOM 565 N N . ALA A 1 70 ? 1.318 30.156 13.695 1 88.81 70 ALA A N 1
ATOM 566 C CA . ALA A 1 70 ? 2.658 29.594 13.859 1 88.81 70 ALA A CA 1
ATOM 567 C C . ALA A 1 70 ? 2.633 28.062 13.766 1 88.81 70 ALA A C 1
ATOM 569 O O . ALA A 1 70 ? 3.576 27.453 13.266 1 88.81 70 ALA A O 1
ATOM 570 N N . CYS A 1 71 ? 1.558 27.484 14.258 1 91.81 71 CYS A N 1
ATOM 571 C CA . CYS A 1 71 ? 1.447 26.031 14.312 1 91.81 71 CYS A CA 1
ATOM 572 C C . CYS A 1 71 ? 0.845 25.469 13.031 1 91.81 71 CYS A C 1
ATOM 574 O O . CYS A 1 71 ? 1.164 24.359 12.617 1 91.81 71 CYS A O 1
ATOM 576 N N . LEU A 1 72 ? 0.022 26.234 12.484 1 89.25 72 LEU A N 1
ATOM 577 C CA . LEU A 1 72 ? -0.691 25.828 11.281 1 89.25 72 LEU A CA 1
ATOM 578 C C . LEU A 1 72 ? -0.743 26.969 10.266 1 89.25 72 LEU A C 1
ATOM 580 O O . LEU A 1 72 ? -1.796 27.578 10.07 1 89.25 72 LEU A O 1
ATOM 584 N N . PRO A 1 73 ? 0.3 27.156 9.586 1 82.75 73 PRO A N 1
ATOM 585 C CA . PRO A 1 73 ? 0.36 28.281 8.656 1 82.75 73 PRO A CA 1
ATOM 586 C C . PRO A 1 73 ? -0.512 28.078 7.422 1 82.75 73 PRO A C 1
ATOM 588 O O . PRO A 1 73 ? -0.941 29.047 6.797 1 82.75 73 PRO A O 1
ATOM 591 N N . HIS A 1 74 ? -0.656 26.797 7.086 1 77.88 74 HIS A N 1
ATOM 592 C CA . HIS A 1 74 ? -1.505 26.438 5.957 1 77.88 74 HIS A CA 1
ATOM 593 C C . HIS A 1 74 ? -2.342 25.203 6.273 1 77.88 74 HIS A C 1
ATOM 595 O O . HIS A 1 74 ? -2.066 24.484 7.242 1 77.88 74 HIS A O 1
ATOM 601 N N . THR A 1 75 ? -3.344 25 5.562 1 69.69 75 THR A N 1
ATOM 602 C CA . THR A 1 75 ? -4.344 23.984 5.824 1 69.69 75 THR A CA 1
ATOM 603 C C . THR A 1 75 ? -3.684 22.609 6.004 1 69.69 75 THR A C 1
ATOM 605 O O . THR A 1 75 ? -4.207 21.75 6.715 1 69.69 75 THR A O 1
ATOM 608 N N . SER A 1 76 ? -2.633 22.516 5.523 1 71.56 76 SER A N 1
ATOM 609 C CA . SER A 1 76 ? -2.189 21.125 5.539 1 71.56 76 SER A CA 1
ATOM 610 C C . SER A 1 76 ? -0.764 21.016 6.066 1 71.56 76 SER A C 1
ATOM 612 O O . SER A 1 76 ? -0.111 19.984 5.879 1 71.56 76 SER A O 1
ATOM 614 N N . THR A 1 77 ? -0.289 21.984 6.816 1 81.88 77 THR A N 1
ATOM 615 C CA . THR A 1 77 ? 1.099 21.891 7.254 1 81.88 77 THR A CA 1
ATOM 616 C C . THR A 1 77 ? 1.212 22.172 8.75 1 81.88 77 THR A C 1
ATOM 618 O O . THR A 1 77 ? 1.152 23.328 9.18 1 81.88 77 THR A O 1
ATOM 621 N N . VAL A 1 78 ? 1.421 21.172 9.477 1 88.75 78 VAL A N 1
ATOM 622 C CA . VAL A 1 78 ? 1.597 21.266 10.922 1 88.75 78 VAL A CA 1
ATOM 623 C C . VAL A 1 78 ? 3.066 21.531 11.25 1 88.75 78 VAL A C 1
ATOM 625 O O . VAL A 1 78 ? 3.947 20.797 10.797 1 88.75 78 VAL A O 1
ATOM 628 N N . LEU A 1 79 ? 3.348 22.547 12.039 1 89.56 79 LEU A N 1
ATOM 629 C CA . LEU A 1 79 ? 4.734 22.891 12.32 1 89.56 79 LEU A CA 1
ATOM 630 C C . LEU A 1 79 ? 5.02 22.828 13.82 1 89.56 79 LEU A C 1
ATOM 632 O O . LEU A 1 79 ? 6.016 23.391 14.289 1 89.56 79 LEU A O 1
ATOM 636 N N . VAL A 1 80 ? 4.316 22.172 14.57 1 92.06 80 VAL A N 1
ATOM 637 C CA . VAL A 1 80 ? 4.543 22.047 16 1 92.06 80 VAL A CA 1
ATOM 638 C C . VAL A 1 80 ? 5.828 21.25 16.25 1 92.06 80 VAL A C 1
ATOM 640 O O . VAL A 1 80 ? 5.996 20.141 15.734 1 92.06 80 VAL A O 1
ATOM 643 N N . ASP A 1 81 ? 6.75 21.797 16.984 1 93.12 81 ASP A N 1
ATOM 644 C CA . ASP A 1 81 ? 8.031 21.172 17.312 1 93.12 81 ASP A CA 1
ATOM 645 C C . ASP A 1 81 ? 7.965 20.422 18.641 1 93.12 81 ASP A C 1
ATOM 647 O O . ASP A 1 81 ? 8.094 21.031 19.703 1 93.12 81 ASP A O 1
ATOM 651 N N . PHE A 1 82 ? 7.93 19.188 18.609 1 94.56 82 PHE A N 1
ATOM 652 C CA . PHE A 1 82 ? 7.711 18.359 19.797 1 94.56 82 PHE A CA 1
ATOM 653 C C . PHE A 1 82 ? 8.961 18.328 20.656 1 94.56 82 PHE A C 1
ATOM 655 O O . PHE A 1 82 ? 8.898 17.938 21.828 1 94.56 82 PHE A O 1
ATOM 662 N N . THR A 1 83 ? 10.094 18.703 20.109 1 94 83 THR A N 1
ATOM 663 C CA . THR A 1 83 ? 11.297 18.75 20.938 1 94 83 THR A CA 1
ATOM 664 C C . THR A 1 83 ? 11.211 19.859 21.969 1 94 83 THR A C 1
ATOM 666 O O . THR A 1 83 ? 11.914 19.828 22.984 1 94 83 THR A O 1
ATOM 669 N N . LYS A 1 84 ? 10.344 20.766 21.719 1 91.06 84 LYS A N 1
ATOM 670 C CA . LYS A 1 84 ? 10.234 21.922 22.594 1 91.06 84 LYS A CA 1
ATOM 671 C C . LYS A 1 84 ? 9.07 21.781 23.562 1 91.06 84 LYS A C 1
ATOM 673 O O . LYS A 1 84 ? 8.836 22.656 24.391 1 91.06 84 LYS A O 1
ATOM 678 N N . LEU A 1 85 ? 8.375 20.719 23.484 1 92.5 85 LEU A N 1
ATOM 679 C CA . LEU A 1 85 ? 7.219 20.5 24.344 1 92.5 85 LEU A CA 1
ATOM 680 C C . LEU A 1 85 ? 7.594 19.625 25.547 1 92.5 85 LEU A C 1
ATOM 682 O O . LEU A 1 85 ? 8.359 18.672 25.406 1 92.5 85 LEU A O 1
ATOM 686 N N . ASP A 1 86 ? 7.062 20.062 26.609 1 91.69 86 ASP A N 1
ATOM 687 C CA . ASP A 1 86 ? 7.16 19.172 27.766 1 91.69 86 ASP A CA 1
ATOM 688 C C . ASP A 1 86 ? 6.285 17.938 27.578 1 91.69 86 ASP A C 1
ATOM 690 O O . ASP A 1 86 ? 5.164 18.031 27.062 1 91.69 86 ASP A O 1
ATOM 694 N N . GLU A 1 87 ? 6.758 16.828 28.016 1 90.19 87 GLU A N 1
ATOM 695 C CA . GLU A 1 87 ? 6.023 15.57 27.891 1 90.19 87 GLU A CA 1
ATOM 696 C C . GLU A 1 87 ? 4.676 15.648 28.609 1 90.19 87 GLU A C 1
ATOM 698 O O . GLU A 1 87 ? 3.711 15.008 28.188 1 90.19 87 GLU A O 1
ATOM 703 N N . ASN A 1 88 ? 4.691 16.438 29.672 1 91.38 88 ASN A N 1
ATOM 704 C CA . ASN A 1 88 ? 3.469 16.609 30.453 1 91.38 88 ASN A CA 1
ATOM 705 C C . ASN A 1 88 ? 2.943 18.047 30.375 1 91.38 88 ASN A C 1
ATOM 707 O O . ASN A 1 88 ? 2.6 18.641 31.391 1 91.38 88 ASN A O 1
ATOM 711 N N . ILE A 1 89 ? 2.889 18.469 29.203 1 93.81 89 ILE A N 1
ATOM 712 C CA . ILE A 1 89 ? 2.383 19.812 29 1 93.81 89 ILE A CA 1
ATOM 713 C C . ILE A 1 89 ? 0.974 19.938 29.578 1 93.81 89 ILE A C 1
ATOM 715 O O . ILE A 1 89 ? 0.172 19 29.469 1 93.81 89 ILE A O 1
ATOM 719 N N . LYS A 1 90 ? 0.686 21.078 30.203 1 95.44 90 LYS A N 1
ATOM 720 C CA . LYS A 1 90 ? -0.582 21.266 30.906 1 95.44 90 LYS A CA 1
ATOM 721 C C . LYS A 1 90 ? -1.366 22.438 30.312 1 95.44 90 LYS A C 1
ATOM 723 O O . LYS A 1 90 ? -0.783 23.453 29.938 1 95.44 90 LYS A O 1
ATOM 728 N N . ILE A 1 91 ? -2.637 22.281 30.344 1 97 91 ILE A N 1
ATOM 729 C CA . ILE A 1 91 ? -3.537 23.375 29.984 1 97 91 ILE A CA 1
ATOM 730 C C . ILE A 1 91 ? -3.66 24.344 31.156 1 97 91 ILE A C 1
ATOM 732 O O . ILE A 1 91 ? -3.934 23.938 32.281 1 97 91 ILE A O 1
ATOM 736 N N . THR A 1 92 ? -3.49 25.594 30.891 1 95.69 92 THR A N 1
ATOM 737 C CA . THR A 1 92 ? -3.529 26.594 31.953 1 95.69 92 THR A CA 1
ATOM 738 C C . THR A 1 92 ? -4.801 27.438 31.859 1 95.69 92 THR A C 1
ATOM 740 O O . THR A 1 92 ? -5.258 27.984 32.875 1 95.69 92 THR A O 1
ATOM 743 N N . SER A 1 93 ? -5.328 27.516 30.688 1 96.25 93 SER A N 1
ATOM 744 C CA . SER A 1 93 ? -6.555 28.281 30.484 1 96.25 93 SER A CA 1
ATOM 745 C C . SER A 1 93 ? -7.32 27.781 29.266 1 96.25 93 SER A C 1
ATOM 747 O O . SER A 1 93 ? -6.738 27.172 28.359 1 96.25 93 SER A O 1
ATOM 749 N N . ALA A 1 94 ? -8.586 27.938 29.266 1 97.75 94 ALA A N 1
ATOM 750 C CA . ALA A 1 94 ? -9.484 27.656 28.156 1 97.75 94 ALA A CA 1
ATOM 751 C C . ALA A 1 94 ? -10.695 28.594 28.172 1 97.75 94 ALA A C 1
ATOM 753 O O . ALA A 1 94 ? -11.453 28.609 29.156 1 97.75 94 ALA A O 1
ATOM 754 N N . LYS A 1 95 ? -10.82 29.375 27.094 1 97.31 95 LYS A N 1
ATOM 755 C CA . LYS A 1 95 ? -11.938 30.312 27.031 1 97.31 95 LYS A CA 1
ATOM 756 C C . LYS A 1 95 ? -12.5 30.406 25.625 1 97.31 95 LYS A C 1
ATOM 758 O O . LYS A 1 95 ? -11.773 30.25 24.641 1 97.31 95 LYS A O 1
ATOM 763 N N . MET A 1 96 ? -13.75 30.719 25.594 1 97.06 96 MET A N 1
ATOM 764 C CA . MET A 1 96 ? -14.391 30.922 24.297 1 97.06 96 MET A CA 1
ATOM 765 C C . MET A 1 96 ? -14.008 32.281 23.703 1 97.06 96 MET A C 1
ATOM 767 O O . MET A 1 96 ? -13.922 33.25 24.438 1 97.06 96 MET A O 1
ATOM 771 N N . GLU A 1 97 ? -13.648 32.281 22.531 1 96.81 97 GLU A N 1
ATOM 772 C CA . GLU A 1 97 ? -13.633 33.469 21.703 1 96.81 97 GLU A CA 1
ATOM 773 C C . GLU A 1 97 ? -14.766 33.469 20.672 1 96.81 97 GLU A C 1
ATOM 775 O O . GLU A 1 97 ? -14.648 32.781 19.641 1 96.81 97 GLU A O 1
ATOM 780 N N . GLY A 1 98 ? -15.766 34.25 20.984 1 94.44 98 GLY A N 1
ATOM 781 C CA . GLY A 1 98 ? -16.969 34.062 20.203 1 94.44 98 GLY A CA 1
ATOM 782 C C . GLY A 1 98 ? -17.625 32.719 20.406 1 94.44 98 GLY A C 1
ATOM 783 O O . GLY A 1 98 ? -17.594 32.156 21.5 1 94.44 98 GLY A O 1
ATOM 784 N N . ASP A 1 99 ? -18.297 32.188 19.328 1 93.31 99 ASP A N 1
ATOM 785 C CA . ASP A 1 99 ? -19.062 30.953 19.469 1 93.31 99 ASP A CA 1
ATOM 786 C C . ASP A 1 99 ? -18.359 29.797 18.797 1 93.31 99 ASP A C 1
ATOM 788 O O . ASP A 1 99 ? -18.766 28.641 18.938 1 93.31 99 ASP A O 1
ATOM 792 N N . GLU A 1 100 ? -17.266 30.047 18.125 1 94.56 100 GLU A N 1
ATOM 793 C CA . GLU A 1 100 ? -16.75 29 17.266 1 94.56 100 GLU A CA 1
ATOM 794 C C . GLU A 1 100 ? -15.328 28.609 17.641 1 94.56 100 GLU A C 1
ATOM 796 O O . GLU A 1 100 ? -14.781 27.625 17.125 1 94.56 100 GLU A O 1
ATOM 801 N N . VAL A 1 101 ? -14.711 29.391 18.562 1 97 101 VAL A N 1
ATOM 802 C CA . VAL A 1 101 ? -13.297 29.188 18.828 1 97 101 VAL A CA 1
ATOM 803 C C . VAL A 1 101 ? -13.055 29.047 20.328 1 97 101 VAL A C 1
ATOM 805 O O . VAL A 1 101 ? -13.609 29.812 21.125 1 97 101 VAL A O 1
ATOM 808 N N . ILE A 1 102 ? -12.32 28.109 20.703 1 98.06 102 ILE A N 1
ATOM 809 C CA . ILE A 1 102 ? -11.773 28.016 22.062 1 98.06 102 ILE A CA 1
ATOM 810 C C . ILE A 1 102 ? -10.297 28.391 22.047 1 98.06 102 ILE A C 1
ATOM 812 O O . ILE A 1 102 ? -9.508 27.828 21.297 1 98.06 102 ILE A O 1
ATOM 816 N N . VAL A 1 103 ? -9.938 29.312 22.828 1 97.88 103 VAL A N 1
ATOM 817 C CA . VAL A 1 103 ? -8.539 29.672 23 1 97.88 103 VAL A CA 1
ATOM 818 C C . VAL A 1 103 ? -7.953 28.922 24.188 1 97.88 103 VAL A C 1
ATOM 820 O O . VAL A 1 103 ? -8.43 29.078 25.328 1 97.88 103 VAL A O 1
ATOM 823 N N . VAL A 1 104 ? -6.961 28.156 23.938 1 97.75 104 VAL A N 1
ATOM 824 C CA . VAL A 1 104 ? -6.355 27.312 24.969 1 97.75 104 VAL A CA 1
ATOM 825 C C . VAL A 1 104 ? -4.953 27.828 25.297 1 97.75 104 VAL A C 1
ATOM 827 O O . VAL A 1 104 ? -4.199 28.203 24.391 1 97.75 104 VAL A O 1
ATOM 830 N N . GLY A 1 105 ? -4.684 27.875 26.547 1 96.19 105 GLY A N 1
ATOM 831 C CA . GLY A 1 105 ? -3.342 28.203 27.016 1 96.19 105 GLY A CA 1
ATOM 832 C C . GLY A 1 105 ? -2.604 27 27.578 1 96.19 105 GLY A C 1
ATOM 833 O O . GLY A 1 105 ? -3.199 26.156 28.25 1 96.19 105 GLY A O 1
ATOM 834 N N . TRP A 1 106 ? -1.35 26.922 27.297 1 95.69 106 TRP A N 1
ATOM 835 C CA . TRP A 1 106 ? -0.505 25.859 27.812 1 95.69 106 TRP A CA 1
ATOM 836 C C . TRP A 1 106 ? 0.657 26.406 28.625 1 95.69 106 TRP A C 1
ATOM 838 O O . TRP A 1 106 ? 1.067 27.562 28.422 1 95.69 106 TRP A O 1
ATOM 848 N N . THR A 1 107 ? 1.087 25.641 29.672 1 85.81 107 THR A N 1
ATOM 849 C CA . THR A 1 107 ? 2.277 26.016 30.422 1 85.81 107 THR A CA 1
ATOM 850 C C . THR A 1 107 ? 3.482 26.172 29.5 1 85.81 107 THR A C 1
ATOM 852 O O . THR A 1 107 ? 3.467 25.688 28.375 1 85.81 107 THR A O 1
ATOM 855 N N . GLY A 1 108 ? 4.414 27.031 29.875 1 65.88 108 GLY A N 1
ATOM 856 C CA . GLY A 1 108 ? 5.586 27.344 29.078 1 65.88 108 GLY A CA 1
ATOM 857 C C . GLY A 1 108 ? 6.273 26.125 28.516 1 65.88 108 GLY A C 1
ATOM 858 O O . GLY A 1 108 ? 6.133 25.016 29.047 1 65.88 108 GLY A O 1
ATOM 859 N N . GLU A 1 109 ? 6.5 26.016 27.297 1 58.19 109 GLU A N 1
ATOM 860 C CA . GLU A 1 109 ? 7.41 25.188 26.516 1 58.19 109 GLU A CA 1
ATOM 861 C C . GLU A 1 109 ? 8.859 25.438 26.906 1 58.19 109 GLU A C 1
ATOM 863 O O . GLU A 1 109 ? 9.242 26.578 27.203 1 58.19 109 GLU A O 1
ATOM 868 N N . ASN A 1 110 ? 9.875 24.547 27.281 1 51.06 110 ASN A N 1
ATOM 869 C CA . ASN A 1 110 ? 11.195 24.484 27.906 1 51.06 110 ASN A CA 1
ATOM 870 C C . ASN A 1 110 ? 11.344 25.547 28.984 1 51.06 110 ASN A C 1
ATOM 872 O O . ASN A 1 110 ? 10.57 26.516 29.031 1 51.06 110 ASN A O 1
ATOM 876 N N . ALA A 1 111 ? 12.398 25.359 30.172 1 48.03 111 ALA A N 1
ATOM 877 C CA . ALA A 1 111 ? 12.703 26.062 31.422 1 48.03 111 ALA A CA 1
ATOM 878 C C . ALA A 1 111 ? 12.523 27.562 31.266 1 48.03 111 ALA A C 1
ATOM 880 O O . ALA A 1 111 ? 12.188 28.266 32.219 1 48.03 111 ALA A O 1
ATOM 881 N N . GLU A 1 112 ? 13.25 28.156 30.562 1 44.56 112 GLU A N 1
ATOM 882 C CA . GLU A 1 112 ? 13.344 29.609 30.609 1 44.56 112 GLU A CA 1
ATOM 883 C C . GLU A 1 112 ? 12.07 30.266 30.094 1 44.56 112 GLU A C 1
ATOM 885 O O . GLU A 1 112 ? 11.875 31.469 30.266 1 44.56 112 GLU A O 1
ATOM 890 N N . GLU A 1 113 ? 11.406 29.969 28.875 1 49.44 113 GLU A N 1
ATOM 891 C CA . GLU A 1 113 ? 10.609 30.906 28.109 1 49.44 113 GLU A CA 1
ATOM 892 C C . GLU A 1 113 ? 9.117 30.609 28.234 1 49.44 113 GLU A C 1
ATOM 894 O O . GLU A 1 113 ? 8.734 29.562 28.75 1 49.44 113 GLU A O 1
ATOM 899 N N . LYS A 1 114 ? 8.039 31.094 27.156 1 57.94 114 LYS A N 1
ATOM 900 C CA . LYS A 1 114 ? 6.766 31.734 26.844 1 57.94 114 LYS A CA 1
ATOM 901 C C . LYS A 1 114 ? 5.637 30.703 26.766 1 57.94 114 LYS A C 1
ATOM 903 O O . LYS A 1 114 ? 5.855 29.562 26.359 1 57.94 114 LYS A O 1
ATOM 908 N N . THR A 1 115 ? 4.668 30.797 27.391 1 80.56 115 THR A N 1
ATOM 909 C CA . THR A 1 115 ? 3.299 30.297 27.312 1 80.56 115 THR A CA 1
ATOM 910 C C . THR A 1 115 ? 2.791 30.344 25.875 1 80.56 115 THR A C 1
ATOM 912 O O . THR A 1 115 ? 3.209 31.203 25.078 1 80.56 115 THR A O 1
ATOM 915 N N . HIS A 1 116 ? 2.338 29.109 25.406 1 91.94 116 HIS A N 1
ATOM 916 C CA . HIS A 1 116 ? 1.654 29.109 24.109 1 91.94 116 HIS A CA 1
ATOM 917 C C . HIS A 1 116 ? 0.147 29.266 24.281 1 91.94 116 HIS A C 1
ATOM 919 O O . HIS A 1 116 ? -0.441 28.641 25.188 1 91.94 116 HIS A O 1
ATOM 925 N N . GLU A 1 117 ? -0.351 30.172 23.578 1 93.56 117 GLU A N 1
ATOM 926 C CA . GLU A 1 117 ? -1.801 30.297 23.469 1 93.56 117 GLU A CA 1
ATOM 927 C C . GLU A 1 117 ? -2.254 30.094 22.016 1 93.56 117 GLU A C 1
ATOM 929 O O . GLU A 1 117 ? -1.673 30.672 21.094 1 93.56 117 GLU A O 1
ATOM 934 N N . GLY A 1 118 ? -3.229 29.234 21.875 1 94.5 118 GLY A N 1
ATOM 935 C CA . GLY A 1 118 ? -3.639 28.953 20.516 1 94.5 118 GLY A CA 1
ATOM 936 C C . GLY A 1 118 ? -5.117 28.641 20.391 1 94.5 118 GLY A C 1
ATOM 937 O O . GLY A 1 118 ? -5.719 28.094 21.312 1 94.5 118 GLY A O 1
ATOM 938 N N . PRO A 1 119 ? -5.707 29.047 19.25 1 97.06 119 PRO A N 1
ATOM 939 C CA . PRO A 1 119 ? -7.125 28.797 18.984 1 97.06 119 PRO A CA 1
ATOM 940 C C . PRO A 1 119 ? -7.379 27.406 18.422 1 97.06 119 PRO A C 1
ATOM 942 O O . PRO A 1 119 ? -6.516 26.844 17.75 1 97.06 119 PRO A O 1
ATOM 945 N N . ILE A 1 120 ? -8.586 26.859 18.719 1 97 120 ILE A N 1
ATOM 946 C CA . ILE A 1 120 ? -9.086 25.625 18.125 1 97 120 ILE A CA 1
ATOM 947 C C . ILE A 1 120 ? -10.57 25.766 17.812 1 97 120 ILE A C 1
ATOM 949 O O . ILE A 1 120 ? -11.344 26.219 18.656 1 97 120 ILE A O 1
ATOM 953 N N . LEU A 1 121 ? -10.969 25.406 16.672 1 95.94 121 LEU A N 1
ATOM 954 C CA . LEU A 1 121 ? -12.367 25.484 16.266 1 95.94 121 LEU A CA 1
ATOM 955 C C . LEU A 1 121 ? -13.211 24.469 17.047 1 95.94 121 LEU A C 1
ATOM 957 O O . LEU A 1 121 ? -12.82 23.312 17.172 1 95.94 121 LEU A O 1
ATOM 961 N N . THR A 1 122 ? -14.406 24.922 17.484 1 97 122 THR A N 1
ATOM 962 C CA . THR A 1 122 ? -15.312 24.016 18.172 1 97 122 THR A CA 1
ATOM 963 C C . THR A 1 122 ? -15.781 22.906 17.234 1 97 122 THR A C 1
ATOM 965 O O . THR A 1 122 ? -15.836 21.734 17.625 1 97 122 THR A O 1
ATOM 968 N N . LYS A 1 123 ? -16.016 23.25 15.969 1 95.75 123 LYS A N 1
ATOM 969 C CA . LYS A 1 123 ? -16.438 22.25 14.984 1 95.75 123 LYS A CA 1
ATOM 970 C C . LYS A 1 123 ? -15.359 21.188 14.766 1 95.75 123 LYS A C 1
ATOM 972 O O . LYS A 1 123 ? -15.664 20.016 14.578 1 95.75 123 LYS A O 1
ATOM 977 N N . PHE A 1 124 ? -14.133 21.641 14.82 1 95.38 124 PHE A N 1
ATOM 978 C CA . PHE A 1 124 ? -12.992 20.734 14.688 1 95.38 124 PHE A CA 1
ATOM 979 C C . PHE A 1 124 ? -12.969 19.734 15.836 1 95.38 124 PHE A C 1
ATOM 981 O O . PHE A 1 124 ? -12.805 18.531 15.617 1 95.38 124 PHE A O 1
ATOM 988 N N . LEU A 1 125 ? -13.117 20.234 17.031 1 97.12 125 LEU A N 1
ATOM 989 C CA . LEU A 1 125 ? -13.086 19.391 18.203 1 97.12 125 LEU A CA 1
ATOM 990 C C . LEU A 1 125 ? -14.219 18.359 18.172 1 97.12 125 LEU A C 1
ATOM 992 O O . LEU A 1 125 ? -14.008 17.188 18.484 1 97.12 125 LEU A O 1
ATOM 996 N N . ARG A 1 126 ? -15.336 18.828 17.781 1 96.12 126 ARG A N 1
ATOM 997 C CA . ARG A 1 126 ? -16.484 17.922 17.719 1 96.12 126 ARG A CA 1
ATOM 998 C C . ARG A 1 126 ? -16.281 16.859 16.641 1 96.12 126 ARG A C 1
ATOM 1000 O O . ARG A 1 126 ? -16.547 15.672 16.875 1 96.12 126 ARG A O 1
ATOM 1007 N N . TYR A 1 127 ? -15.797 17.234 15.516 1 94.56 127 TYR A N 1
ATOM 1008 C CA . TYR A 1 127 ? -15.57 16.328 14.398 1 94.56 127 TYR A CA 1
ATOM 1009 C C . TYR A 1 127 ? -14.531 15.273 14.75 1 94.56 127 TYR A C 1
ATOM 1011 O O . TYR A 1 127 ? -14.664 14.109 14.352 1 94.56 127 TYR A O 1
ATOM 1019 N N . HIS A 1 128 ? -13.531 15.633 15.531 1 95.31 128 HIS A N 1
ATOM 1020 C CA . HIS A 1 128 ? -12.422 14.734 15.828 1 95.31 128 HIS A CA 1
ATOM 1021 C C . HIS A 1 128 ? -12.531 14.172 17.234 1 95.31 128 HIS A C 1
ATOM 1023 O O . HIS A 1 128 ? -11.547 13.688 17.797 1 95.31 128 HIS A O 1
ATOM 1029 N N . ASP A 1 129 ? -13.734 14.305 17.812 1 96.06 129 ASP A N 1
ATOM 1030 C CA . ASP A 1 129 ? -13.992 13.719 19.125 1 96.06 129 ASP A CA 1
ATOM 1031 C C . ASP A 1 129 ? -13.594 12.242 19.156 1 96.06 129 ASP A C 1
ATOM 1033 O O . ASP A 1 129 ? -13.945 11.484 18.25 1 96.06 129 ASP A O 1
ATOM 1037 N N . TYR A 1 130 ? -12.812 11.852 20.188 1 96.88 130 TYR A N 1
ATOM 1038 C CA . TYR A 1 130 ? -12.375 10.461 20.25 1 96.88 130 TYR A CA 1
ATOM 1039 C C . TYR A 1 130 ? -12.922 9.766 21.484 1 96.88 130 TYR A C 1
ATOM 1041 O O . TYR A 1 130 ? -12.297 8.844 22.016 1 96.88 130 TYR A O 1
ATOM 1049 N N . SER A 1 131 ? -14.023 10.32 22.016 1 96.19 131 SER A N 1
ATOM 1050 C CA . SER A 1 131 ? -14.727 9.617 23.078 1 96.19 131 SER A CA 1
ATOM 1051 C C . SER A 1 131 ? -15.172 8.234 22.641 1 96.19 131 SER A C 1
ATOM 1053 O O . SER A 1 131 ? -15.234 7.953 21.438 1 96.19 131 SER A O 1
ATOM 1055 N N . ASP A 1 132 ? -15.484 7.402 23.578 1 94.81 132 ASP A N 1
ATOM 1056 C CA . ASP A 1 132 ? -15.945 6.055 23.266 1 94.81 132 ASP A CA 1
ATOM 1057 C C . ASP A 1 132 ? -17.203 6.094 22.406 1 94.81 132 ASP A C 1
ATOM 1059 O O . ASP A 1 132 ? -17.328 5.32 21.453 1 94.81 132 ASP A O 1
ATOM 1063 N N . ALA A 1 133 ? -18.062 6.977 22.797 1 94.38 133 ALA A N 1
ATOM 1064 C CA . ALA A 1 133 ? -19.312 7.098 22.031 1 94.38 133 ALA A CA 1
ATOM 1065 C C . ALA A 1 133 ? -19.047 7.539 20.609 1 94.38 133 ALA A C 1
ATOM 1067 O O . ALA A 1 133 ? -19.625 6.988 19.656 1 94.38 133 ALA A O 1
ATOM 1068 N N . ALA A 1 134 ? -18.234 8.516 20.422 1 93 134 ALA A N 1
ATOM 1069 C CA . ALA A 1 134 ? -17.891 9.008 19.094 1 93 134 ALA A CA 1
ATOM 1070 C C . ALA A 1 134 ? -17.172 7.945 18.266 1 93 134 ALA A C 1
ATOM 1072 O O . ALA A 1 134 ? -17.438 7.781 17.078 1 93 134 ALA A O 1
ATOM 1073 N N . ASP A 1 135 ? -16.281 7.289 18.891 1 93.12 135 ASP A N 1
ATOM 1074 C CA . ASP A 1 135 ? -15.547 6.215 18.234 1 93.12 135 ASP A CA 1
ATOM 1075 C C . ASP A 1 135 ? -16.484 5.113 17.766 1 93.12 135 ASP A C 1
ATOM 1077 O O . ASP A 1 135 ? -16.391 4.641 16.625 1 93.12 135 ASP A O 1
ATOM 1081 N N . LYS A 1 136 ? -17.328 4.676 18.625 1 93.56 136 LYS A N 1
ATOM 1082 C CA . LYS A 1 136 ? -18.312 3.643 18.281 1 93.56 136 LYS A CA 1
ATOM 1083 C C . LYS A 1 136 ? -19.156 4.07 17.078 1 93.56 136 LYS A C 1
ATOM 1085 O O . LYS A 1 136 ? -19.406 3.275 16.172 1 93.56 136 LYS A O 1
ATOM 1090 N N . GLN A 1 137 ? -19.578 5.27 17.109 1 92.19 137 GLN A N 1
ATOM 1091 C CA . GLN A 1 137 ? -20.391 5.789 16.016 1 92.19 137 GLN A CA 1
ATOM 1092 C C . GLN A 1 137 ? -19.625 5.789 14.703 1 92.19 137 GLN A C 1
ATOM 1094 O O . GLN A 1 137 ? -20.156 5.395 13.664 1 92.19 137 GLN A O 1
ATOM 1099 N N . ARG A 1 138 ? -18.469 6.242 14.703 1 91.44 138 ARG A N 1
ATOM 1100 C CA . ARG A 1 138 ? -17.625 6.277 13.508 1 91.44 138 ARG A CA 1
ATOM 1101 C C . ARG A 1 138 ? -17.391 4.875 12.961 1 91.44 138 ARG A C 1
ATOM 1103 O O . ARG A 1 138 ? -17.453 4.656 11.75 1 91.44 138 ARG A O 1
ATOM 1110 N N . ARG A 1 139 ? -17.125 3.943 13.82 1 91.44 139 ARG A N 1
ATOM 1111 C CA . ARG A 1 139 ? -16.875 2.564 13.414 1 91.44 139 ARG A CA 1
ATOM 1112 C C . ARG A 1 139 ? -18.109 1.958 12.758 1 91.44 139 ARG A C 1
ATOM 1114 O O . ARG A 1 139 ? -18 1.224 11.773 1 91.44 139 ARG A O 1
ATOM 1121 N N . GLN A 1 140 ? -19.188 2.26 13.336 1 92.31 140 GLN A N 1
ATOM 1122 C CA . GLN A 1 140 ? -20.438 1.76 12.773 1 92.31 140 GLN A CA 1
ATOM 1123 C C . GLN A 1 140 ? -20.672 2.322 11.375 1 92.31 140 GLN A C 1
ATOM 1125 O O . GLN A 1 140 ? -21.125 1.604 10.477 1 92.31 140 GLN A O 1
ATOM 1130 N N . GLN A 1 141 ? -20.328 3.541 11.234 1 90.44 141 GLN A N 1
ATOM 1131 C CA . GLN A 1 141 ? -20.5 4.188 9.938 1 90.44 141 GLN A CA 1
ATOM 1132 C C . GLN A 1 141 ? -19.531 3.613 8.898 1 90.44 141 GLN A C 1
ATOM 1134 O O . GLN A 1 141 ? -19.859 3.561 7.711 1 90.44 141 GLN A O 1
ATOM 1139 N N . ARG A 1 142 ? -18.438 3.172 9.328 1 93.44 142 ARG A N 1
ATOM 1140 C CA . ARG A 1 142 ? -17.391 2.713 8.422 1 93.44 142 ARG A CA 1
ATOM 1141 C C . ARG A 1 142 ? -17.547 1.226 8.117 1 93.44 142 ARG A C 1
ATOM 1143 O O . ARG A 1 142 ? -16.891 0.7 7.215 1 93.44 142 ARG A O 1
ATOM 1150 N N . ALA A 1 143 ? -18.359 0.537 8.859 1 93.75 143 ALA A N 1
ATOM 1151 C CA . ALA A 1 143 ? -18.547 -0.899 8.672 1 93.75 143 ALA A CA 1
ATOM 1152 C C . ALA A 1 143 ? -19.109 -1.2 7.285 1 93.75 143 ALA A C 1
ATOM 1154 O O . ALA A 1 143 ? -19.969 -0.477 6.793 1 93.75 143 ALA A O 1
ATOM 1155 N N . MET A 1 144 ? -18.609 -2.271 6.699 1 94.25 144 MET A N 1
ATOM 1156 C CA . MET A 1 144 ? -19.078 -2.686 5.383 1 94.25 144 MET A CA 1
ATOM 1157 C C . MET A 1 144 ? -20.438 -3.373 5.488 1 94.25 144 MET A C 1
ATOM 1159 O O . MET A 1 144 ? -20.594 -4.336 6.242 1 94.25 144 MET A O 1
ATOM 1163 N N . PRO A 1 145 ? -21.375 -2.84 4.727 1 94.62 145 PRO A N 1
ATOM 1164 C CA . PRO A 1 145 ? -22.625 -3.584 4.684 1 94.62 145 PRO A CA 1
ATOM 1165 C C . PRO A 1 145 ? -22.578 -4.766 3.719 1 94.62 145 PRO A C 1
ATOM 1167 O O . PRO A 1 145 ? -21.938 -4.688 2.668 1 94.62 145 PRO A O 1
ATOM 1170 N N . PHE A 1 146 ? -23.234 -5.875 4.109 1 94.81 146 PHE A N 1
ATOM 1171 C CA . PHE A 1 146 ? -23.375 -7.035 3.236 1 94.81 146 PHE A CA 1
ATOM 1172 C C . PHE A 1 146 ? -24.828 -7.234 2.822 1 94.81 146 PHE A C 1
ATOM 1174 O O . PHE A 1 146 ? -25.688 -7.477 3.668 1 94.81 146 PHE A O 1
ATOM 1181 N N . TYR A 1 147 ? -25.031 -7.125 1.56 1 91.56 147 TYR A N 1
ATOM 1182 C CA . TYR A 1 147 ? -26.406 -7.223 1.065 1 91.56 147 TYR A CA 1
ATOM 1183 C C . TYR A 1 147 ? -26.75 -8.664 0.708 1 91.56 147 TYR A C 1
ATOM 1185 O O . TYR A 1 147 ? -25.953 -9.359 0.073 1 91.56 147 TYR A O 1
ATOM 1193 N N . GLU A 1 148 ? -28 -9.078 0.983 1 89.62 148 GLU A N 1
ATOM 1194 C CA . GLU A 1 148 ? -28.453 -10.438 0.717 1 89.62 148 GLU A CA 1
ATOM 1195 C C . GLU A 1 148 ? -28.891 -10.602 -0.732 1 89.62 148 GLU A C 1
ATOM 1197 O O . GLU A 1 148 ? -28.641 -11.625 -1.358 1 89.62 148 GLU A O 1
ATOM 1202 N N . ASP A 1 149 ? -29.656 -9.758 -1.336 1 89.81 149 ASP A N 1
ATOM 1203 C CA . ASP A 1 149 ? -30.266 -9.891 -2.654 1 89.81 149 ASP A CA 1
ATOM 1204 C C . ASP A 1 149 ? -29.219 -9.828 -3.76 1 89.81 149 ASP A C 1
ATOM 1206 O O . ASP A 1 149 ? -29.438 -10.32 -4.867 1 89.81 149 ASP A O 1
ATOM 1210 N N . LYS A 1 150 ? -27.953 -9.633 -3.535 1 94.5 150 LYS A N 1
ATOM 1211 C CA . LYS A 1 150 ? -26.844 -9.547 -4.473 1 94.5 150 LYS A CA 1
ATOM 1212 C C . LYS A 1 150 ? -27.297 -9.016 -5.828 1 94.5 150 LYS A C 1
ATOM 1214 O O . LYS A 1 150 ? -27 -9.609 -6.867 1 94.5 150 LYS A O 1
ATOM 1219 N N . ILE A 1 151 ? -28 -7.906 -5.918 1 96.19 151 ILE A N 1
ATOM 1220 C CA . ILE A 1 151 ? -28.391 -7.176 -7.113 1 96.19 151 ILE A CA 1
ATOM 1221 C C . ILE A 1 151 ? -27.328 -6.145 -7.465 1 96.19 151 ILE A C 1
ATOM 1223 O O . ILE A 1 151 ? -26.922 -5.348 -6.617 1 96.19 151 ILE A O 1
ATOM 1227 N N . ILE A 1 152 ? -26.906 -6.168 -8.68 1 98 152 ILE A N 1
ATOM 1228 C CA . ILE A 1 152 ? -25.891 -5.215 -9.117 1 98 152 ILE A CA 1
ATOM 1229 C C . ILE A 1 152 ? -26.562 -3.895 -9.5 1 98 152 ILE A C 1
ATOM 1231 O O . ILE A 1 152 ? -27.359 -3.846 -10.438 1 98 152 ILE A O 1
ATOM 1235 N N . PRO A 1 153 ? -26.234 -2.83 -8.766 1 98.25 153 PRO A N 1
ATOM 1236 C CA . PRO A 1 153 ? -26.766 -1.54 -9.219 1 98.25 153 PRO A CA 1
ATOM 1237 C C . PRO A 1 153 ? -26.328 -1.196 -10.648 1 98.25 153 PRO A C 1
ATOM 1239 O O . PRO A 1 153 ? -25.25 -1.593 -11.078 1 98.25 153 PRO A O 1
ATOM 1242 N N . ALA A 1 154 ? -27.188 -0.474 -11.375 1 98.62 154 ALA A N 1
ATOM 1243 C CA . ALA A 1 154 ? -26.906 -0.117 -12.758 1 98.62 154 ALA A CA 1
ATOM 1244 C C . ALA A 1 154 ? -27.188 1.359 -13.016 1 98.62 154 ALA A C 1
ATOM 1246 O O . ALA A 1 154 ? -28.172 1.904 -12.516 1 98.62 154 ALA A O 1
ATOM 1247 N N . LEU A 1 155 ? -26.312 1.984 -13.734 1 98.81 155 LEU A N 1
ATOM 1248 C CA . LEU A 1 155 ? -26.438 3.387 -14.117 1 98.81 155 LEU A CA 1
ATOM 1249 C C . LEU A 1 155 ? -26.188 3.568 -15.609 1 98.81 155 LEU A C 1
ATOM 1251 O O . LEU A 1 155 ? -25.625 2.682 -16.266 1 98.81 155 LEU A O 1
ATOM 1255 N N . GLU A 1 156 ? -26.578 4.719 -16.125 1 98.75 156 GLU A N 1
ATOM 1256 C CA . GLU A 1 156 ? -26.406 5.031 -17.547 1 98.75 156 GLU A CA 1
ATOM 1257 C C . GLU A 1 156 ? -25.125 5.828 -17.781 1 98.75 156 GLU A C 1
ATOM 1259 O O . GLU A 1 156 ? -24.859 6.801 -17.078 1 98.75 156 GLU A O 1
ATOM 1264 N N . TYR A 1 157 ? -24.375 5.438 -18.797 1 98.69 157 TYR A N 1
ATOM 1265 C CA . TYR A 1 157 ? -23.078 6.039 -19.125 1 98.69 157 TYR A CA 1
ATOM 1266 C C . TYR A 1 157 ? -23.203 7.547 -19.281 1 98.69 157 TYR A C 1
ATOM 1268 O O . TYR A 1 157 ? -22.453 8.312 -18.672 1 98.69 157 TYR A O 1
ATOM 1276 N N . ASN A 1 158 ? -24.172 7.949 -20.031 1 98.44 158 ASN A N 1
ATOM 1277 C CA . ASN A 1 158 ? -24.344 9.367 -20.312 1 98.44 158 ASN A CA 1
ATOM 1278 C C . ASN A 1 158 ? -24.594 10.172 -19.047 1 98.44 158 ASN A C 1
ATOM 1280 O O . ASN A 1 158 ? -24.109 11.289 -18.891 1 98.44 158 ASN A O 1
ATOM 1284 N N . ASP A 1 159 ? -25.328 9.625 -18.141 1 98.44 159 ASP A N 1
ATOM 1285 C CA . ASP A 1 159 ? -25.625 10.305 -16.891 1 98.44 159 ASP A CA 1
ATOM 1286 C C . ASP A 1 159 ? -24.375 10.391 -16.016 1 98.44 159 ASP A C 1
ATOM 1288 O O . ASP A 1 159 ? -24.125 11.406 -15.367 1 98.44 159 ASP A O 1
ATOM 1292 N N . VAL A 1 160 ? -23.609 9.359 -16 1 98.25 160 VAL A N 1
ATOM 1293 C CA . VAL A 1 160 ? -22.391 9.312 -15.203 1 98.25 160 VAL A CA 1
ATOM 1294 C C . VAL A 1 160 ? -21.422 10.398 -15.68 1 98.25 160 VAL A C 1
ATOM 1296 O O . VAL A 1 160 ? -20.781 11.055 -14.859 1 98.25 160 VAL A O 1
ATOM 1299 N N . LEU A 1 161 ? -21.344 10.633 -16.984 1 98.06 161 LEU A N 1
ATOM 1300 C CA . LEU A 1 161 ? -20.391 11.594 -17.547 1 98.06 161 LEU A CA 1
ATOM 1301 C C . LEU A 1 161 ? -20.844 13.023 -17.281 1 98.06 161 LEU A C 1
ATOM 1303 O O . LEU A 1 161 ? -20.016 13.922 -17.141 1 98.06 161 LEU A O 1
ATOM 1307 N N . ASN A 1 162 ? -22.156 13.164 -17.141 1 97.5 162 ASN A N 1
ATOM 1308 C CA . ASN A 1 162 ? -22.641 14.539 -17.219 1 97.5 162 ASN A CA 1
ATOM 1309 C C . ASN A 1 162 ? -23.297 14.984 -15.914 1 97.5 162 ASN A C 1
ATOM 1311 O O . ASN A 1 162 ? -23.797 16.109 -15.82 1 97.5 162 ASN A O 1
ATOM 1315 N N . SER A 1 163 ? -23.344 14.133 -14.93 1 97.75 163 SER A N 1
ATOM 1316 C CA . 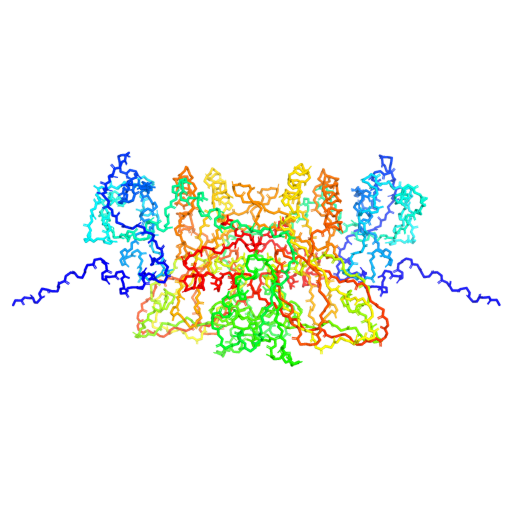SER A 1 163 ? -24.016 14.469 -13.68 1 97.75 163 SER A CA 1
ATOM 1317 C C . SER A 1 163 ? -23.188 14.062 -12.469 1 97.75 163 SER A C 1
ATOM 1319 O O . SER A 1 163 ? -22.875 12.883 -12.289 1 97.75 163 SER A O 1
ATOM 1321 N N . ASP A 1 164 ? -22.906 15.047 -11.641 1 97.25 164 ASP A N 1
ATOM 1322 C CA . ASP A 1 164 ? -22.203 14.75 -10.398 1 97.25 164 ASP A CA 1
ATOM 1323 C C . ASP A 1 164 ? -23.062 13.914 -9.461 1 97.25 164 ASP A C 1
ATOM 1325 O O . ASP A 1 164 ? -22.547 13.102 -8.688 1 97.25 164 ASP A O 1
ATOM 1329 N N . GLU A 1 165 ? -24.281 14.102 -9.531 1 98.06 165 GLU A N 1
ATOM 1330 C CA . GLU A 1 165 ? -25.188 13.305 -8.719 1 98.06 165 GLU A CA 1
ATOM 1331 C C . GLU A 1 165 ? -25.141 11.836 -9.109 1 98.06 165 GLU A C 1
ATOM 1333 O O . GLU A 1 165 ? -25.141 10.953 -8.25 1 98.06 165 GLU A O 1
ATOM 1338 N N . THR A 1 166 ? -25.141 11.609 -10.414 1 98.62 166 THR A N 1
ATOM 1339 C CA . THR A 1 166 ? -25.062 10.227 -10.875 1 98.62 166 THR A CA 1
ATOM 1340 C C . THR A 1 166 ? -23.672 9.648 -10.578 1 98.62 166 THR A C 1
ATOM 1342 O O . THR A 1 166 ? -23.547 8.477 -10.227 1 98.62 166 THR A O 1
ATOM 1345 N N . LEU A 1 167 ? -22.688 10.516 -10.695 1 98.62 167 LEU A N 1
ATOM 1346 C CA . LEU A 1 167 ? -21.344 10.078 -10.289 1 98.62 167 LEU A CA 1
ATOM 1347 C C . LEU A 1 167 ? -21.344 9.664 -8.82 1 98.62 167 LEU A C 1
ATOM 1349 O O . LEU A 1 167 ? -20.734 8.648 -8.461 1 98.62 167 LEU A O 1
ATOM 1353 N N . TYR A 1 168 ? -22.016 10.414 -8.008 1 98.62 168 TYR A N 1
ATOM 1354 C CA . TYR A 1 168 ? -22.094 10.086 -6.59 1 98.62 168 TYR A CA 1
ATOM 1355 C C . TYR A 1 168 ? -22.781 8.734 -6.379 1 98.62 168 TYR A C 1
ATOM 1357 O O . TYR A 1 168 ? -22.344 7.934 -5.551 1 98.62 168 TYR A O 1
ATOM 1365 N N . LYS A 1 169 ? -23.781 8.477 -7.129 1 98.75 169 LYS A N 1
ATOM 1366 C CA . LYS A 1 169 ? -24.453 7.184 -7.031 1 98.75 169 LYS A CA 1
ATOM 1367 C C . LYS A 1 169 ? -23.5 6.043 -7.383 1 98.75 169 LYS A C 1
ATOM 1369 O O . LYS A 1 169 ? -23.516 4.996 -6.73 1 98.75 169 LYS A O 1
ATOM 1374 N N . TRP A 1 170 ? -22.75 6.262 -8.422 1 98.88 170 TRP A N 1
ATOM 1375 C CA . TRP A 1 170 ? -21.75 5.277 -8.836 1 98.88 170 TRP A CA 1
ATOM 1376 C C . TRP A 1 170 ? -20.734 5.039 -7.73 1 98.88 170 TRP A C 1
ATOM 1378 O O . TRP A 1 170 ? -20.516 3.9 -7.312 1 98.88 170 TRP A O 1
ATOM 1388 N N . LEU A 1 171 ? -20.188 6.137 -7.188 1 98.75 171 LEU A N 1
ATOM 1389 C CA . LEU A 1 171 ? -19.203 6.074 -6.117 1 98.75 171 LEU A CA 1
ATOM 1390 C C . LEU A 1 171 ? -19.766 5.371 -4.887 1 98.75 171 LEU A C 1
ATOM 1392 O O . LEU A 1 171 ? -19.109 4.531 -4.281 1 98.75 171 LEU A O 1
ATOM 1396 N N . ASN A 1 172 ? -20.938 5.738 -4.598 1 98.12 172 ASN A N 1
ATOM 1397 C CA . ASN A 1 172 ? -21.594 5.164 -3.422 1 98.12 172 ASN A CA 1
ATOM 1398 C C . ASN A 1 172 ? -21.828 3.664 -3.588 1 98.12 172 ASN A C 1
ATOM 1400 O O . ASN A 1 172 ? -21.625 2.893 -2.648 1 98.12 172 ASN A O 1
ATOM 1404 N N . ALA A 1 173 ? -22.234 3.26 -4.742 1 98.19 173 ALA A N 1
ATOM 1405 C CA . ALA A 1 173 ? -22.438 1.839 -5.008 1 98.19 173 ALA A CA 1
ATOM 1406 C C . ALA A 1 173 ? -21.141 1.06 -4.891 1 98.19 173 ALA A C 1
ATOM 1408 O O . ALA A 1 173 ? -21.094 -0.009 -4.277 1 98.19 173 ALA A O 1
ATOM 1409 N N . LEU A 1 174 ? -20.109 1.586 -5.445 1 98.38 174 LEU A N 1
ATOM 1410 C CA . LEU A 1 174 ? -18.812 0.938 -5.402 1 98.38 174 LEU A CA 1
ATOM 1411 C C . LEU A 1 174 ? -18.281 0.859 -3.969 1 98.38 174 LEU A C 1
ATOM 1413 O O . LEU A 1 174 ? -17.594 -0.097 -3.607 1 98.38 174 LEU A O 1
ATOM 1417 N N . SER A 1 175 ? -18.625 1.846 -3.188 1 97.12 175 SER A N 1
ATOM 1418 C CA . SER A 1 175 ? -18.172 1.881 -1.797 1 97.12 175 SER A CA 1
ATOM 1419 C C . SER A 1 175 ? -19 0.94 -0.929 1 97.12 175 SER A C 1
ATOM 1421 O O . SER A 1 175 ? -18.453 0.132 -0.178 1 97.12 175 SER A O 1
ATOM 1423 N N . GLU A 1 176 ? -20.297 0.919 -1.077 1 96.06 176 GLU A N 1
ATOM 1424 C CA . GLU A 1 176 ? -21.203 0.224 -0.17 1 96.06 176 GLU A CA 1
ATOM 1425 C C . GLU A 1 176 ? -21.406 -1.226 -0.601 1 96.06 176 GLU A C 1
ATOM 1427 O O . GLU A 1 176 ? -21.453 -2.127 0.238 1 96.06 176 GLU A O 1
ATOM 1432 N N . GLN A 1 177 ? -21.516 -1.403 -1.897 1 95.75 177 GLN A N 1
ATOM 1433 C CA . GLN A 1 177 ? -21.797 -2.74 -2.406 1 95.75 177 GLN A CA 1
ATOM 1434 C C . GLN A 1 177 ? -20.562 -3.359 -3.049 1 95.75 177 GLN A C 1
ATOM 1436 O O . GLN A 1 177 ? -20.469 -4.582 -3.188 1 95.75 177 GLN A O 1
ATOM 1441 N N . GLY A 1 178 ? -19.688 -2.539 -3.453 1 97.56 178 GLY A N 1
ATOM 1442 C CA . GLY A 1 178 ? -18.453 -2.998 -4.051 1 97.56 178 GLY A CA 1
ATOM 1443 C C . GLY A 1 178 ? -18.562 -3.264 -5.539 1 97.56 178 GLY A C 1
ATOM 1444 O O . GLY A 1 178 ? -17.609 -3.693 -6.18 1 97.56 178 GLY A O 1
ATOM 1445 N N . ILE A 1 179 ? -19.75 -2.98 -6.18 1 98.56 179 ILE A N 1
ATOM 1446 C CA . ILE A 1 179 ? -19.938 -3.32 -7.59 1 98.56 179 ILE A CA 1
ATOM 1447 C C . ILE A 1 179 ? -21.016 -2.432 -8.203 1 98.56 179 ILE A C 1
ATOM 1449 O O . ILE A 1 179 ? -21.953 -2.018 -7.512 1 98.56 179 ILE A O 1
ATOM 1453 N N . CYS A 1 180 ? -20.844 -2.117 -9.438 1 98.81 180 CYS A N 1
ATOM 1454 C CA . CYS A 1 180 ? -21.828 -1.321 -10.164 1 98.81 180 CYS A CA 1
ATOM 1455 C C . CYS A 1 180 ? -21.656 -1.496 -11.664 1 98.81 180 CYS A C 1
ATOM 1457 O O . CYS A 1 180 ? -20.531 -1.534 -12.172 1 98.81 180 CYS A O 1
ATOM 1459 N N . LEU A 1 181 ? -22.781 -1.625 -12.336 1 98.81 181 LEU A N 1
ATOM 1460 C CA . LEU A 1 181 ? -22.797 -1.755 -13.789 1 98.81 181 LEU A CA 1
ATOM 1461 C C . LEU A 1 181 ? -23.125 -0.421 -14.453 1 98.81 181 LEU A C 1
ATOM 1463 O O . LEU A 1 181 ? -24.062 0.266 -14.047 1 98.81 181 LEU A O 1
ATOM 1467 N N . ILE A 1 182 ? -22.312 0.014 -15.398 1 98.88 182 ILE A N 1
ATOM 1468 C CA . ILE A 1 182 ? -22.625 1.16 -16.25 1 98.88 182 ILE A CA 1
ATOM 1469 C C . ILE A 1 182 ? -23.062 0.677 -17.625 1 98.88 182 ILE A C 1
ATOM 1471 O O . ILE A 1 182 ? -22.312 -0.042 -18.297 1 98.88 182 ILE A O 1
ATOM 1475 N N . LYS A 1 183 ? -24.172 1.084 -18.062 1 98.69 183 LYS A N 1
ATOM 1476 C CA . LYS A 1 183 ? -24.766 0.608 -19.312 1 98.69 183 LYS A CA 1
ATOM 1477 C C . LYS A 1 183 ? -24.578 1.617 -20.438 1 98.69 183 LYS A C 1
ATOM 1479 O O . LYS A 1 183 ? -24.422 2.814 -20.188 1 98.69 183 LYS A O 1
ATOM 1484 N N . ASN A 1 184 ? -24.516 1.059 -21.641 1 98.56 184 ASN A N 1
ATOM 1485 C CA . ASN A 1 184 ? -24.516 1.829 -22.891 1 98.56 184 ASN A CA 1
ATOM 1486 C C . ASN A 1 184 ? -23.25 2.674 -23.016 1 98.56 184 ASN A C 1
ATOM 1488 O O . ASN A 1 184 ? -23.312 3.838 -23.422 1 98.56 184 ASN A O 1
ATOM 1492 N N . VAL A 1 185 ? -22.188 2.109 -22.625 1 98.69 185 VAL A N 1
ATOM 1493 C CA . VAL A 1 185 ? -20.891 2.721 -22.891 1 98.69 185 VAL A CA 1
ATOM 1494 C C . VAL A 1 185 ? -20.516 2.533 -24.359 1 98.69 185 VAL A C 1
ATOM 1496 O O . VAL A 1 185 ? -20.531 1.412 -24.875 1 98.69 185 VAL A O 1
ATOM 1499 N N . PRO A 1 186 ? -20.25 3.6 -25.047 1 98.31 186 PRO A N 1
ATOM 1500 C CA . PRO A 1 186 ? -19.797 3.4 -26.422 1 98.31 186 PRO A CA 1
ATOM 1501 C C . PRO A 1 186 ? -18.594 2.459 -26.516 1 98.31 186 PRO A C 1
ATOM 1503 O O . PRO A 1 186 ? -17.844 2.314 -25.547 1 98.31 186 PRO A O 1
ATOM 1506 N N . LEU A 1 187 ? -18.312 1.878 -27.609 1 97 187 LEU A N 1
ATOM 1507 C CA . LEU A 1 187 ? -17.469 0.693 -27.703 1 97 187 LEU A CA 1
ATOM 1508 C C . LEU A 1 187 ? -16.016 1.084 -27.938 1 97 187 LEU A C 1
ATOM 1510 O O . LEU A 1 187 ? -15.164 0.219 -28.141 1 97 187 LEU A O 1
ATOM 1514 N N . ASN A 1 188 ? -15.711 2.326 -27.797 1 94 188 ASN A N 1
ATOM 1515 C CA . ASN A 1 188 ? -14.32 2.752 -27.922 1 94 188 ASN A CA 1
ATOM 1516 C C . ASN A 1 188 ? -13.625 2.768 -26.562 1 94 188 ASN A C 1
ATOM 1518 O O . ASN A 1 188 ? -14.242 3.086 -25.547 1 94 188 ASN A O 1
ATOM 1522 N N . LYS A 1 189 ? -12.391 2.422 -26.609 1 91.19 189 LYS A N 1
ATOM 1523 C CA . LYS A 1 189 ? -11.578 2.385 -25.406 1 91.19 189 LYS A CA 1
ATOM 1524 C C . LYS A 1 189 ? -11.609 3.729 -24.672 1 91.19 189 LYS A C 1
ATOM 1526 O O . LYS A 1 189 ? -11.641 3.773 -23.453 1 91.19 189 LYS A O 1
ATOM 1531 N N . GLU A 1 190 ? -11.602 4.766 -25.344 1 95.12 190 GLU A N 1
ATOM 1532 C CA . GLU A 1 190 ? -11.57 6.121 -24.797 1 95.12 190 GLU A CA 1
ATOM 1533 C C . GLU A 1 190 ? -12.805 6.402 -23.953 1 95.12 190 GLU A C 1
ATOM 1535 O O . GLU A 1 190 ? -12.75 7.188 -23 1 95.12 190 GLU A O 1
ATOM 1540 N N . ASP A 1 191 ? -13.859 5.766 -24.281 1 96.69 191 ASP A N 1
ATOM 1541 C CA . ASP A 1 191 ? -15.102 6.023 -23.547 1 96.69 191 ASP A CA 1
ATOM 1542 C C . ASP A 1 191 ? -15.039 5.434 -22.141 1 96.69 191 ASP A C 1
ATOM 1544 O O . ASP A 1 191 ? -15.539 6.039 -21.188 1 96.69 191 ASP A O 1
ATOM 1548 N N . MET A 1 192 ? -14.477 4.258 -22.016 1 97.75 192 MET A N 1
ATOM 1549 C CA . MET A 1 192 ? -14.234 3.691 -20.688 1 97.75 192 MET A CA 1
ATOM 1550 C C . MET A 1 192 ? -13.352 4.613 -19.844 1 97.75 192 MET A C 1
ATOM 1552 O O . MET A 1 192 ? -13.641 4.871 -18.688 1 97.75 192 MET A O 1
ATOM 1556 N N . LEU A 1 193 ? -12.344 5.148 -20.484 1 98 193 LEU A N 1
ATOM 1557 C CA . LEU A 1 193 ? -11.367 5.98 -19.797 1 98 193 LEU A CA 1
ATOM 1558 C C . LEU A 1 193 ? -12 7.293 -19.344 1 98 193 LEU A C 1
ATOM 1560 O O . LEU A 1 193 ? -11.695 7.793 -18.25 1 98 193 LEU A O 1
ATOM 1564 N N . LYS A 1 194 ? -12.875 7.828 -20.172 1 97.94 194 LYS A N 1
ATOM 1565 C CA . LYS A 1 194 ? -13.57 9.055 -19.797 1 97.94 194 LYS A CA 1
ATOM 1566 C C . LYS A 1 194 ? -14.375 8.859 -18.516 1 97.94 194 LYS A C 1
ATOM 1568 O O . LYS A 1 194 ? -14.359 9.727 -17.641 1 97.94 194 LYS A O 1
ATOM 1573 N N . ALA A 1 195 ? -15.047 7.754 -18.453 1 98.19 195 ALA A N 1
ATOM 1574 C CA . ALA A 1 195 ? -15.82 7.465 -17.25 1 98.19 195 ALA A CA 1
ATOM 1575 C C . ALA A 1 195 ? -14.898 7.266 -16.047 1 98.19 195 ALA A C 1
ATOM 1577 O O . ALA A 1 195 ? -15.141 7.832 -14.969 1 98.19 195 ALA A O 1
ATOM 1578 N N . ALA A 1 196 ? -13.836 6.469 -16.203 1 98.25 196 ALA A N 1
ATOM 1579 C CA . ALA A 1 196 ? -12.891 6.188 -15.133 1 98.25 196 ALA A CA 1
ATOM 1580 C C . ALA A 1 196 ? -12.281 7.477 -14.586 1 98.25 196 ALA A C 1
ATOM 1582 O O . ALA A 1 196 ? -12.141 7.637 -13.367 1 98.25 196 ALA A O 1
ATOM 1583 N N . GLU A 1 197 ? -12.031 8.398 -15.438 1 97 197 GLU A N 1
ATOM 1584 C CA . GLU A 1 197 ? -11.328 9.625 -15.078 1 97 197 GLU A CA 1
ATOM 1585 C C . GLU A 1 197 ? -12.242 10.578 -14.32 1 97 197 GLU A C 1
ATOM 1587 O O . GLU A 1 197 ? -11.773 11.555 -13.727 1 97 197 GLU A O 1
ATOM 1592 N N . ARG A 1 198 ? -13.57 10.32 -14.352 1 97.69 198 ARG A N 1
ATOM 1593 C CA . ARG A 1 198 ? -14.469 11.078 -13.477 1 97.69 198 ARG A CA 1
ATOM 1594 C C . ARG A 1 198 ? -14.234 10.727 -12.016 1 97.69 198 ARG A C 1
ATOM 1596 O O . ARG A 1 198 ? -14.586 11.5 -11.117 1 97.69 198 ARG A O 1
ATOM 1603 N N . ILE A 1 199 ? -13.672 9.555 -11.805 1 97.69 199 ILE A N 1
ATOM 1604 C CA . ILE A 1 199 ? -13.391 9.133 -10.438 1 97.69 199 ILE A CA 1
ATOM 1605 C C . ILE A 1 199 ? -11.984 9.57 -10.039 1 97.69 199 ILE A C 1
ATOM 1607 O O . ILE A 1 199 ? -11.805 10.289 -9.055 1 97.69 199 ILE A O 1
ATOM 1611 N N . ALA A 1 200 ? -11.023 9.156 -10.781 1 96.75 200 ALA A N 1
ATOM 1612 C CA . ALA A 1 200 ? -9.609 9.477 -10.562 1 96.75 200 ALA A CA 1
ATOM 1613 C C . ALA A 1 200 ? -8.773 9.125 -11.789 1 96.75 200 ALA A C 1
ATOM 1615 O O . ALA A 1 200 ? -9.273 8.5 -12.727 1 96.75 200 ALA A O 1
ATOM 1616 N N . GLN A 1 201 ? -7.52 9.555 -11.75 1 95.19 201 GLN A N 1
ATOM 1617 C CA . GLN A 1 201 ? -6.617 9.203 -12.844 1 95.19 201 GLN A CA 1
ATOM 1618 C C . GLN A 1 201 ? -6.426 7.695 -12.938 1 95.19 201 GLN A C 1
ATOM 1620 O O . GLN A 1 201 ? -6.289 7.016 -11.922 1 95.19 201 GLN A O 1
ATOM 1625 N N . VAL A 1 202 ? -6.418 7.203 -14.148 1 97 202 VAL A N 1
ATOM 1626 C CA . VAL A 1 202 ? -6.23 5.777 -14.398 1 97 202 VAL A CA 1
ATOM 1627 C C . VAL A 1 202 ? -4.855 5.344 -13.898 1 97 202 VAL A C 1
ATOM 1629 O O . VAL A 1 202 ? -3.855 6.023 -14.148 1 97 202 VAL A O 1
ATOM 1632 N N . GLN A 1 203 ? -4.832 4.281 -13.188 1 96.44 203 GLN A N 1
ATOM 1633 C CA . GLN A 1 203 ? -3.611 3.75 -12.586 1 96.44 203 GLN A CA 1
ATOM 1634 C C . GLN A 1 203 ? -2.883 2.82 -13.555 1 96.44 203 GLN A C 1
ATOM 1636 O O . GLN A 1 203 ? -3.494 1.926 -14.141 1 96.44 203 GLN A O 1
ATOM 1641 N N . HIS A 1 204 ? -1.606 3.018 -13.688 1 94.12 204 HIS A N 1
ATOM 1642 C CA . HIS A 1 204 ? -0.825 2.07 -14.477 1 94.12 204 HIS A CA 1
ATOM 1643 C C . HIS A 1 204 ? -0.301 0.932 -13.609 1 94.12 204 HIS A C 1
ATOM 1645 O O . HIS A 1 204 ? -0.129 1.097 -12.398 1 94.12 204 HIS A O 1
ATOM 1651 N N . THR A 1 205 ? -0.063 -0.204 -14.188 1 94 205 THR A N 1
ATOM 1652 C CA . THR A 1 205 ? 0.563 -1.379 -13.594 1 94 205 THR A CA 1
ATOM 1653 C C . THR A 1 205 ? 1.597 -1.981 -14.547 1 94 205 THR A C 1
ATOM 1655 O O . THR A 1 205 ? 1.941 -1.375 -15.562 1 94 205 THR A O 1
ATOM 1658 N N . ILE A 1 206 ? 2.084 -3.094 -14.227 1 91.94 206 ILE A N 1
ATOM 1659 C CA . ILE A 1 206 ? 3.033 -3.779 -15.094 1 91.94 206 ILE A CA 1
ATOM 1660 C C . ILE A 1 206 ? 2.332 -4.227 -16.375 1 91.94 206 ILE A C 1
ATOM 1662 O O . ILE A 1 206 ? 2.982 -4.652 -17.328 1 91.94 206 ILE A O 1
ATOM 1666 N N . TYR A 1 207 ? 1.031 -3.994 -16.484 1 90.56 207 TYR A N 1
ATOM 1667 C CA . TYR A 1 207 ? 0.262 -4.309 -17.688 1 90.56 207 TYR A CA 1
ATOM 1668 C C . TYR A 1 207 ? -0.089 -3.041 -18.453 1 90.56 207 TYR A C 1
ATOM 1670 O O . TYR A 1 207 ? -0.821 -3.094 -19.438 1 90.56 207 TYR A O 1
ATOM 1678 N N . GLY A 1 208 ? 0.408 -1.959 -17.969 1 91.5 208 GLY A N 1
ATOM 1679 C CA . GLY A 1 208 ? 0.084 -0.685 -18.594 1 91.5 208 GLY A CA 1
ATOM 1680 C C . GLY A 1 208 ? -1.093 0.015 -17.938 1 91.5 208 GLY A C 1
ATOM 1681 O O . GLY A 1 208 ? -1.489 -0.334 -16.828 1 91.5 208 GLY A O 1
ATOM 1682 N N . SER A 1 209 ? -1.579 1.057 -18.641 1 93.5 209 SER A N 1
ATOM 1683 C CA . SER A 1 209 ? -2.701 1.826 -18.109 1 93.5 209 SER A CA 1
ATOM 1684 C C . SER A 1 209 ? -4.031 1.136 -18.406 1 93.5 209 SER A C 1
ATOM 1686 O O . SER A 1 209 ? -5 1.314 -17.672 1 93.5 209 SER A O 1
ATOM 1688 N N . THR A 1 210 ? -3.996 0.448 -19.531 1 95.81 210 THR A N 1
ATOM 1689 C CA . THR A 1 210 ? -5.152 -0.354 -19.922 1 95.81 210 THR A CA 1
ATOM 1690 C C . THR A 1 210 ? -4.723 -1.759 -20.328 1 95.81 210 THR A C 1
ATOM 1692 O O . THR A 1 210 ? -3.533 -2.02 -20.516 1 95.81 210 THR A O 1
ATOM 1695 N N . PHE A 1 211 ? -5.652 -2.672 -20.344 1 93.44 211 PHE A N 1
ATOM 1696 C CA . PHE A 1 211 ? -5.387 -4.031 -20.812 1 93.44 211 PHE A CA 1
ATOM 1697 C C . PHE A 1 211 ? -6.594 -4.59 -21.562 1 93.44 211 PHE A C 1
ATOM 1699 O O . PHE A 1 211 ? -7.68 -4.008 -21.516 1 93.44 211 PHE A O 1
ATOM 1706 N N . GLU A 1 212 ? -6.371 -5.609 -22.297 1 92.25 212 GLU A N 1
ATOM 1707 C CA . GLU A 1 212 ? -7.43 -6.301 -23.031 1 92.25 212 GLU A CA 1
ATOM 1708 C C . GLU A 1 212 ? -7.445 -7.789 -22.703 1 92.25 212 GLU A C 1
ATOM 1710 O O . GLU A 1 212 ? -6.395 -8.391 -22.484 1 92.25 212 GLU A O 1
ATOM 1715 N N . VAL A 1 213 ? -8.57 -8.289 -22.547 1 88.56 213 VAL A N 1
ATOM 1716 C CA . VAL A 1 213 ? -8.805 -9.727 -22.453 1 88.56 213 VAL A CA 1
ATOM 1717 C C . VAL A 1 213 ? -9.57 -10.211 -23.672 1 88.56 213 VAL A C 1
ATOM 1719 O O . VAL A 1 213 ? -10.742 -9.883 -23.859 1 88.56 213 VAL A O 1
ATOM 1722 N N . GLU A 1 214 ? -8.828 -10.93 -24.5 1 87.44 214 GLU A N 1
ATOM 1723 C CA . GLU A 1 214 ? -9.422 -11.328 -25.766 1 87.44 214 GLU A CA 1
ATOM 1724 C C . GLU A 1 214 ? -9.305 -12.836 -25.969 1 87.44 214 GLU A C 1
ATOM 1726 O O . GLU A 1 214 ? -8.281 -13.438 -25.656 1 87.44 214 GLU A O 1
ATOM 1731 N N . THR A 1 215 ? -10.305 -13.469 -26.203 1 79.62 215 THR A N 1
ATOM 1732 C CA . THR A 1 215 ? -10.281 -14.852 -26.672 1 79.62 215 THR A CA 1
ATOM 1733 C C . THR A 1 215 ? -10.648 -14.922 -28.156 1 79.62 215 THR A C 1
ATOM 1735 O O . THR A 1 215 ? -11.703 -14.43 -28.562 1 79.62 215 THR A O 1
ATOM 1738 N N . SER A 1 216 ? -9.414 -15.188 -28.906 1 62.38 216 SER A N 1
ATOM 1739 C CA . SER A 1 216 ? -9.625 -15.367 -30.344 1 62.38 216 SER A CA 1
ATOM 1740 C C . SER A 1 216 ? -9.516 -16.844 -30.734 1 62.38 216 SER A C 1
ATOM 1742 O O . SER A 1 216 ? -9 -17.656 -29.969 1 62.38 216 SER A O 1
ATOM 1744 N N . PRO A 1 217 ? -10.07 -17.297 -31.719 1 58.03 217 PRO A N 1
ATOM 1745 C CA . PRO A 1 217 ? -10.023 -18.703 -32.156 1 58.03 217 PRO A CA 1
ATOM 1746 C C . PRO A 1 217 ? -8.602 -19.266 -32.156 1 58.03 217 PRO A C 1
ATOM 1748 O O . PRO A 1 217 ? -8.422 -20.469 -31.953 1 58.03 217 PRO A O 1
ATOM 1751 N N . ASP A 1 218 ? -7.5 -18.547 -32.344 1 52.19 218 ASP A N 1
ATOM 1752 C CA . ASP A 1 218 ? -6.16 -19.141 -32.375 1 52.19 218 ASP A CA 1
ATOM 1753 C C . ASP A 1 218 ? -5.27 -18.531 -31.312 1 52.19 218 ASP A C 1
ATOM 1755 O O . ASP A 1 218 ? -4.363 -17.75 -31.609 1 52.19 218 ASP A O 1
ATOM 1759 N N . PRO A 1 219 ? -5.637 -18.781 -29.984 1 53.09 219 PRO A N 1
ATOM 1760 C CA . PRO A 1 219 ? -4.926 -17.891 -29.062 1 53.09 219 PRO A CA 1
ATOM 1761 C C . PRO A 1 219 ? -3.65 -18.531 -28.5 1 53.09 219 PRO A C 1
ATOM 1763 O O . PRO A 1 219 ? -3.574 -19.75 -28.344 1 53.09 219 PRO A O 1
ATOM 1766 N N . VAL A 1 220 ? -2.348 -18.219 -28.703 1 50.06 220 VAL A N 1
ATOM 1767 C CA . VAL A 1 220 ? -1.229 -18.562 -27.828 1 50.06 220 VAL A CA 1
ATOM 1768 C C . VAL A 1 220 ? -1.322 -17.75 -26.531 1 50.06 220 VAL A C 1
ATOM 1770 O O . VAL A 1 220 ? -0.84 -16.625 -26.469 1 50.06 220 VAL A O 1
ATOM 1773 N N . PRO A 1 221 ? -2.1 -18.297 -25.438 1 55.28 221 PRO A N 1
ATOM 1774 C CA . PRO A 1 221 ? -2.465 -17.375 -24.359 1 55.28 221 PRO A CA 1
ATOM 1775 C C . PRO A 1 221 ? -1.308 -17.094 -23.406 1 55.28 221 PRO A C 1
ATOM 1777 O O . PRO A 1 221 ? -0.584 -18.016 -23.031 1 55.28 221 PRO A O 1
ATOM 1780 N N . GLU A 1 222 ? -0.952 -15.758 -23.281 1 57.97 222 GLU A N 1
ATOM 1781 C CA . GLU A 1 222 ? 0.037 -15.336 -22.297 1 57.97 222 GLU A CA 1
ATOM 1782 C C . GLU A 1 222 ? -0.459 -15.586 -20.875 1 57.97 222 GLU A C 1
ATOM 1784 O O . GLU A 1 222 ? 0.339 -15.688 -19.938 1 57.97 222 GLU A O 1
ATOM 1789 N N . ASN A 1 223 ? -1.745 -15.625 -20.641 1 64.56 223 ASN A N 1
ATOM 1790 C CA . ASN A 1 223 ? -2.316 -15.867 -19.312 1 64.56 223 ASN A CA 1
ATOM 1791 C C . ASN A 1 223 ? -3.705 -16.5 -19.406 1 64.56 223 ASN A C 1
ATOM 1793 O O . ASN A 1 223 ? -4.309 -16.516 -20.484 1 64.56 223 ASN A O 1
ATOM 1797 N N . ALA A 1 224 ? -4.16 -16.953 -18.281 1 66 224 ALA A N 1
ATOM 1798 C CA . ALA A 1 224 ? -5.406 -17.719 -18.203 1 66 224 ALA A CA 1
ATOM 1799 C C . ALA A 1 224 ? -6.598 -16.859 -18.641 1 66 224 ALA A C 1
ATOM 1801 O O . ALA A 1 224 ? -7.59 -17.391 -19.141 1 66 224 ALA A O 1
ATOM 1802 N N . ALA A 1 225 ? -6.449 -15.641 -18.578 1 70.5 225 ALA A N 1
ATOM 1803 C CA . ALA A 1 225 ? -7.559 -14.75 -18.922 1 70.5 225 ALA A CA 1
ATOM 1804 C C . ALA A 1 225 ? -7.855 -14.781 -20.422 1 70.5 225 ALA A C 1
ATOM 1806 O O . ALA A 1 225 ? -8.969 -14.469 -20.844 1 70.5 225 ALA A O 1
ATOM 1807 N N . HIS A 1 226 ? -6.957 -15.234 -21.172 1 70.44 226 HIS A N 1
ATOM 1808 C CA . HIS A 1 226 ? -7.098 -15.234 -22.625 1 70.44 226 HIS A CA 1
ATOM 1809 C C . HIS A 1 226 ? -7.535 -16.609 -23.125 1 70.44 226 HIS A C 1
ATOM 1811 O O . HIS A 1 226 ? -7.434 -16.891 -24.328 1 70.44 226 HIS A O 1
ATOM 1817 N N . THR A 1 227 ? -7.914 -17.406 -22.188 1 71.88 227 THR A N 1
ATOM 1818 C CA . THR A 1 227 ? -8.391 -18.75 -22.547 1 71.88 227 THR A CA 1
ATOM 1819 C C . THR A 1 227 ? -9.891 -18.859 -22.281 1 71.88 227 THR A C 1
ATOM 1821 O O . THR A 1 227 ? -10.523 -17.922 -21.781 1 71.88 227 THR A O 1
ATOM 1824 N N . ARG A 1 228 ? -10.469 -20.016 -22.656 1 75.81 228 ARG A N 1
ATOM 1825 C CA . ARG A 1 228 ? -11.898 -20.25 -22.484 1 75.81 228 ARG A CA 1
ATOM 1826 C C . ARG A 1 228 ? -12.172 -21.016 -21.188 1 75.81 228 ARG A C 1
ATOM 1828 O O . ARG A 1 228 ? -13.328 -21.25 -20.828 1 75.81 228 ARG A O 1
ATOM 1835 N N . ILE A 1 229 ? -11.07 -21.219 -20.453 1 76.44 229 ILE A N 1
ATOM 1836 C CA . ILE A 1 229 ? -11.242 -21.969 -19.203 1 76.44 229 ILE A CA 1
ATOM 1837 C C . ILE A 1 229 ? -11.852 -21.062 -18.141 1 76.44 229 ILE A C 1
ATOM 1839 O O . ILE A 1 229 ? -11.75 -19.828 -18.219 1 76.44 229 ILE A O 1
ATOM 1843 N N . GLY A 1 230 ? -12.547 -21.688 -17.25 1 81.94 230 GLY A N 1
ATOM 1844 C CA . GLY A 1 230 ? -13.078 -20.953 -16.125 1 81.94 230 GLY A CA 1
ATOM 1845 C C . GLY A 1 230 ? -11.992 -20.344 -15.25 1 81.94 230 GLY A C 1
ATOM 1846 O O . GLY A 1 230 ? -10.945 -20.953 -15.039 1 81.94 230 GLY A O 1
ATOM 1847 N N . LEU A 1 231 ? -12.258 -19.172 -14.836 1 85.81 231 LEU A N 1
ATOM 1848 C CA . LEU A 1 231 ? -11.383 -18.516 -13.875 1 85.81 231 LEU A CA 1
ATOM 1849 C C . LEU A 1 231 ? -12.031 -18.438 -12.492 1 85.81 231 LEU A C 1
ATOM 1851 O O . LEU A 1 231 ? -13.148 -17.938 -12.352 1 85.81 231 LEU A O 1
ATOM 1855 N N . ASP A 1 232 ? -11.336 -18.953 -11.539 1 91 232 ASP A N 1
ATOM 1856 C CA . ASP A 1 232 ? -11.844 -18.922 -10.164 1 91 232 ASP A CA 1
ATOM 1857 C C . ASP A 1 232 ? -11.812 -17.5 -9.602 1 91 232 ASP A C 1
ATOM 1859 O O . ASP A 1 232 ? -11.156 -16.609 -10.156 1 91 232 ASP A O 1
ATOM 1863 N N . LEU A 1 233 ? -12.562 -17.359 -8.539 1 96.88 233 LEU A N 1
ATOM 1864 C CA . LEU A 1 233 ? -12.609 -16.078 -7.84 1 96.88 233 LEU A CA 1
ATOM 1865 C C . LEU A 1 233 ? -11.211 -15.594 -7.492 1 96.88 233 LEU A C 1
ATOM 1867 O O . LEU A 1 233 ? -10.398 -16.359 -6.961 1 96.88 233 LEU A O 1
ATOM 1871 N N . HIS A 1 234 ? -10.922 -14.359 -7.848 1 97.19 234 HIS A N 1
ATOM 1872 C CA . HIS A 1 234 ? -9.609 -13.789 -7.562 1 97.19 234 HIS A CA 1
ATOM 1873 C C . HIS A 1 234 ? -9.672 -12.266 -7.543 1 97.19 234 HIS A C 1
ATOM 1875 O O . HIS A 1 234 ? -10.656 -11.672 -7.988 1 97.19 234 HIS A O 1
ATOM 1881 N N . MET A 1 235 ? -8.719 -11.648 -6.93 1 97.81 235 MET A N 1
ATOM 1882 C CA . MET A 1 235 ? -8.43 -10.219 -6.965 1 97.81 235 MET A CA 1
ATOM 1883 C C . MET A 1 235 ? -7.191 -9.938 -7.809 1 97.81 235 MET A C 1
ATOM 1885 O O . MET A 1 235 ? -6.207 -10.68 -7.746 1 97.81 235 MET A O 1
ATOM 1889 N N . ASP A 1 236 ? -7.277 -8.898 -8.578 1 96.75 236 ASP A N 1
ATOM 1890 C CA . ASP A 1 236 ? -6.184 -8.609 -9.5 1 96.75 236 ASP A CA 1
ATOM 1891 C C . ASP A 1 236 ? -4.992 -8 -8.766 1 96.75 236 ASP A C 1
ATOM 1893 O O . ASP A 1 236 ? -5.164 -7.137 -7.902 1 96.75 236 ASP A O 1
ATOM 1897 N N . GLN A 1 237 ? -3.779 -8.5 -9.062 1 96.25 237 GLN A N 1
ATOM 1898 C CA . GLN A 1 237 ? -2.469 -7.918 -8.805 1 96.25 237 GLN A CA 1
ATOM 1899 C C . GLN A 1 237 ? -2.23 -7.75 -7.305 1 96.25 237 GLN A C 1
ATOM 1901 O O . GLN A 1 237 ? -1.778 -6.695 -6.855 1 96.25 237 GLN A O 1
ATOM 1906 N N . ILE A 1 238 ? -2.535 -8.758 -6.527 1 96.38 238 ILE A N 1
ATOM 1907 C CA . ILE A 1 238 ? -2.377 -8.695 -5.078 1 96.38 238 ILE A CA 1
ATOM 1908 C C . ILE A 1 238 ? -0.892 -8.68 -4.723 1 96.38 238 ILE A C 1
ATOM 1910 O O . ILE A 1 238 ? -0.527 -8.484 -3.559 1 96.38 238 ILE A O 1
ATOM 1914 N N . HIS A 1 239 ? 0.002 -8.82 -5.785 1 95.75 239 HIS A N 1
ATOM 1915 C CA . HIS A 1 239 ? 1.442 -8.82 -5.555 1 95.75 239 HIS A CA 1
ATOM 1916 C C . HIS A 1 239 ? 1.977 -7.398 -5.418 1 95.75 239 HIS A C 1
ATOM 1918 O O . HIS A 1 239 ? 3.133 -7.199 -5.039 1 95.75 239 HIS A O 1
ATOM 1924 N N . TYR A 1 240 ? 1.156 -6.379 -5.699 1 97 240 TYR A N 1
ATOM 1925 C CA . TYR A 1 240 ? 1.522 -5.004 -5.383 1 97 240 TYR A CA 1
ATOM 1926 C C . TYR A 1 240 ? 1.346 -4.723 -3.895 1 97 240 TYR A C 1
ATOM 1928 O O . TYR A 1 240 ? 0.485 -5.32 -3.242 1 97 240 TYR A O 1
ATOM 1936 N N . GLU A 1 241 ? 2.119 -3.801 -3.387 1 96.75 241 GLU A N 1
ATOM 1937 C CA . GLU A 1 241 ? 1.903 -3.355 -2.012 1 96.75 241 GLU A CA 1
ATOM 1938 C C . GLU A 1 241 ? 0.485 -2.828 -1.82 1 96.75 241 GLU A C 1
ATOM 1940 O O . GLU A 1 241 ? -0.172 -3.145 -0.826 1 96.75 241 GLU A O 1
ATOM 1945 N N . SER A 1 242 ? 0.076 -2.027 -2.729 1 96.81 242 SER A N 1
ATOM 1946 C CA . SER A 1 242 ? -1.309 -1.577 -2.83 1 96.81 242 SER A CA 1
ATOM 1947 C C . SER A 1 242 ? -1.941 -2.029 -4.141 1 96.81 242 SER A C 1
ATOM 1949 O O . SER A 1 242 ? -1.826 -1.347 -5.16 1 96.81 242 SER A O 1
ATOM 1951 N N . PRO A 1 243 ? -2.629 -3.176 -4.113 1 97.31 243 PRO A N 1
ATOM 1952 C CA . PRO A 1 243 ? -3.332 -3.598 -5.328 1 97.31 243 PRO A CA 1
ATOM 1953 C C . PRO A 1 243 ? -4.32 -2.549 -5.828 1 97.31 243 PRO A C 1
ATOM 1955 O O . PRO A 1 243 ? -4.781 -1.706 -5.055 1 97.31 243 PRO A O 1
ATOM 1958 N N . PRO A 1 244 ? -4.629 -2.607 -7.109 1 97.75 244 PRO A N 1
ATOM 1959 C CA . PRO A 1 244 ? -5.598 -1.639 -7.625 1 97.75 244 PRO A CA 1
ATOM 1960 C C . PRO A 1 244 ? -6.887 -1.604 -6.809 1 97.75 244 PRO A C 1
ATOM 1962 O O . PRO A 1 244 ? -7.355 -2.646 -6.344 1 97.75 244 PRO A O 1
ATOM 1965 N N . GLY A 1 245 ? -7.402 -0.417 -6.664 1 98.06 245 GLY A N 1
ATOM 1966 C CA . GLY A 1 245 ? -8.617 -0.245 -5.879 1 98.06 245 GLY A CA 1
ATOM 1967 C C . GLY A 1 245 ? -9.867 -0.665 -6.617 1 98.06 245 GLY A C 1
ATOM 1968 O O . GLY A 1 245 ? -10.594 -1.554 -6.168 1 98.06 245 GLY A O 1
ATOM 1969 N N . LEU A 1 246 ? -10.062 -0.017 -7.781 1 98.75 246 LEU A N 1
ATOM 1970 C CA . LEU A 1 246 ? -11.188 -0.371 -8.648 1 98.75 246 LEU A CA 1
ATOM 1971 C C . LEU A 1 246 ? -10.695 -1.056 -9.922 1 98.75 246 LEU A C 1
ATOM 1973 O O . LEU A 1 246 ? -9.609 -0.751 -10.414 1 98.75 246 LEU A O 1
ATOM 1977 N N . GLN A 1 247 ? -11.492 -1.939 -10.367 1 98.69 247 GLN A N 1
ATOM 1978 C CA . GLN A 1 247 ? -11.336 -2.512 -11.703 1 98.69 247 GLN A CA 1
ATOM 1979 C C . GLN A 1 247 ? -12.562 -2.236 -12.57 1 98.69 247 GLN A C 1
ATOM 1981 O O . GLN A 1 247 ? -13.695 -2.395 -12.117 1 98.69 247 GLN A O 1
ATOM 1986 N N . LEU A 1 248 ? -12.344 -1.71 -13.695 1 98.75 248 LEU A N 1
ATOM 1987 C CA . LEU A 1 248 ? -13.383 -1.52 -14.695 1 98.75 248 LEU A CA 1
ATOM 1988 C C . LEU A 1 248 ? -13.164 -2.449 -15.891 1 98.75 248 LEU A C 1
ATOM 1990 O O . LEU A 1 248 ? -12.055 -2.541 -16.422 1 98.75 248 LEU A O 1
ATOM 1994 N N . LEU A 1 249 ? -14.188 -3.141 -16.281 1 98.06 249 LEU A N 1
ATOM 1995 C CA . LEU A 1 249 ? -14.188 -4.023 -17.438 1 98.06 249 LEU A CA 1
ATOM 1996 C C . LEU A 1 249 ? -15.289 -3.643 -18.422 1 98.06 249 LEU A C 1
ATOM 1998 O O . LEU A 1 249 ? -16.469 -3.785 -18.109 1 98.06 249 LEU A O 1
ATOM 2002 N N . HIS A 1 250 ? -14.883 -3.176 -19.531 1 98.5 250 HIS A N 1
ATOM 2003 C CA . HIS A 1 250 ? -15.797 -2.74 -20.594 1 98.5 250 HIS A CA 1
ATOM 2004 C C . HIS A 1 250 ? -15.945 -3.809 -21.672 1 98.5 250 HIS A C 1
ATOM 2006 O O . HIS A 1 250 ? -14.953 -4.219 -22.281 1 98.5 250 HIS A O 1
ATOM 2012 N N . CYS A 1 251 ? -17.172 -4.219 -21.906 1 97.94 251 CYS A N 1
ATOM 2013 C CA . CYS A 1 251 ? -17.438 -5.238 -22.906 1 97.94 251 CYS A CA 1
ATOM 2014 C C . CYS A 1 251 ? -17.578 -4.617 -24.297 1 97.94 251 CYS A C 1
ATOM 2016 O O . CYS A 1 251 ? -18.578 -3.947 -24.578 1 97.94 251 CYS A O 1
ATOM 2018 N N . VAL A 1 252 ? -16.656 -4.898 -25.094 1 97.12 252 VAL A N 1
ATOM 2019 C CA . VAL A 1 252 ? -16.641 -4.355 -26.438 1 97.12 252 VAL A CA 1
ATOM 2020 C C . VAL A 1 252 ? -17.281 -5.348 -27.406 1 97.12 252 VAL A C 1
ATOM 2022 O O . VAL A 1 252 ? -18.031 -4.949 -28.312 1 97.12 252 VAL A O 1
ATOM 2025 N N . LYS A 1 253 ? -16.938 -6.613 -27.188 1 93.88 253 LYS A N 1
ATOM 2026 C CA . LYS A 1 253 ? -17.5 -7.684 -28.016 1 93.88 253 LYS A CA 1
ATOM 2027 C C . LYS A 1 253 ? -17.797 -8.922 -27.188 1 93.88 253 LYS A C 1
ATOM 2029 O O . LYS A 1 253 ? -17.016 -9.289 -26.297 1 93.88 253 LYS A O 1
ATOM 2034 N N . PHE A 1 254 ? -18.906 -9.5 -27.453 1 93.06 254 PHE A N 1
ATOM 2035 C CA . PHE A 1 254 ? -19.344 -10.75 -26.844 1 93.06 254 PHE A CA 1
ATOM 2036 C C . PHE A 1 254 ? -20.391 -11.438 -27.719 1 93.06 254 PHE A C 1
ATOM 2038 O O . PHE A 1 254 ? -21.578 -11.203 -27.547 1 93.06 254 PHE A O 1
ATOM 2045 N N . ASP A 1 255 ? -19.844 -12.32 -28.484 1 91.19 255 ASP A N 1
ATOM 2046 C CA . ASP A 1 255 ? -20.703 -12.906 -29.5 1 91.19 255 ASP A CA 1
ATOM 2047 C C . ASP A 1 255 ? -21.812 -13.734 -28.859 1 91.19 255 ASP A C 1
ATOM 2049 O O . ASP A 1 255 ? -21.578 -14.461 -27.891 1 91.19 255 ASP A O 1
ATOM 2053 N N . GLU A 1 256 ? -22.906 -13.734 -29.438 1 87.69 256 GLU A N 1
ATOM 2054 C CA . GLU A 1 256 ? -24.078 -14.422 -28.922 1 87.69 256 GLU A CA 1
ATOM 2055 C C . GLU A 1 256 ? -23.906 -15.938 -28.969 1 87.69 256 GLU A C 1
ATOM 2057 O O . GLU A 1 256 ? -24.5 -16.656 -28.172 1 87.69 256 GLU A O 1
ATOM 2062 N N . CYS A 1 257 ? -23.078 -16.359 -29.812 1 86.31 257 CYS A N 1
ATOM 2063 C CA . CYS A 1 257 ? -22.906 -17.797 -30 1 86.31 257 CYS A CA 1
ATOM 2064 C C . CYS A 1 257 ? -22.141 -18.406 -28.828 1 86.31 257 CYS A C 1
ATOM 2066 O O . CYS A 1 257 ? -22.156 -19.625 -28.641 1 86.31 257 CYS A O 1
ATOM 2068 N N . ILE A 1 258 ? -21.484 -17.578 -28.141 1 86.31 258 ILE A N 1
ATOM 2069 C CA . ILE A 1 258 ? -20.719 -18.047 -26.984 1 86.31 258 ILE A CA 1
ATOM 2070 C C . ILE A 1 258 ? -21.688 -18.422 -25.859 1 86.31 258 ILE A C 1
ATOM 2072 O O . ILE A 1 258 ? -22.531 -17.609 -25.453 1 86.31 258 ILE A O 1
ATOM 2076 N N . LYS A 1 259 ? -21.656 -19.656 -25.469 1 87.62 259 LYS A N 1
ATOM 2077 C CA . LYS A 1 259 ? -22.406 -20.094 -24.297 1 87.62 259 LYS A CA 1
ATOM 2078 C C . LYS A 1 259 ? -21.531 -20.109 -23.047 1 87.62 259 LYS A C 1
ATOM 2080 O O . LYS A 1 259 ? -20.391 -20.562 -23.094 1 87.62 259 LYS A O 1
ATOM 2085 N N . GLY A 1 260 ? -22.109 -19.641 -21.953 1 87.94 260 GLY A N 1
ATOM 2086 C CA . GLY A 1 260 ? -21.297 -19.469 -20.766 1 87.94 260 GLY A CA 1
ATOM 2087 C C . GLY A 1 260 ? -20.562 -18.141 -20.734 1 87.94 260 GLY A C 1
ATOM 2088 O O . GLY A 1 260 ? -21.016 -17.156 -21.328 1 87.94 260 GLY A O 1
ATOM 2089 N N . GLY A 1 261 ? -19.547 -18 -19.891 1 86.62 261 GLY A N 1
ATOM 2090 C CA . GLY A 1 261 ? -18.719 -16.812 -19.859 1 86.62 261 GLY A CA 1
ATOM 2091 C C . GLY A 1 261 ? -19.234 -15.734 -18.938 1 86.62 261 GLY A C 1
ATOM 2092 O O . GLY A 1 261 ? -18.703 -14.625 -18.891 1 86.62 261 GLY A O 1
ATOM 2093 N N . GLU A 1 262 ? -20.234 -16.141 -18.188 1 91.75 262 GLU A N 1
ATOM 2094 C CA . GLU A 1 262 ? -20.75 -15.195 -17.203 1 91.75 262 GLU A CA 1
ATOM 2095 C C . GLU A 1 262 ? -19.719 -14.883 -16.125 1 91.75 262 GLU A C 1
ATOM 2097 O O . GLU A 1 262 ? -18.969 -15.766 -15.711 1 91.75 262 GLU A O 1
ATOM 2102 N N . ASN A 1 263 ? -19.719 -13.664 -15.773 1 94.94 263 ASN A N 1
ATOM 2103 C CA . ASN A 1 263 ? -18.906 -13.281 -14.625 1 94.94 263 ASN A CA 1
ATOM 2104 C C . ASN A 1 263 ? -19.641 -13.508 -13.312 1 94.94 263 ASN A C 1
ATOM 2106 O O . ASN A 1 263 ? -20.875 -13.367 -13.258 1 94.94 263 ASN A O 1
ATOM 2110 N N . PHE A 1 264 ? -18.969 -13.891 -12.375 1 96.75 264 PHE A N 1
ATOM 2111 C CA . PHE A 1 264 ? -19.531 -13.953 -11.023 1 96.75 264 PHE A CA 1
ATOM 2112 C C . PHE A 1 264 ? -18.594 -13.273 -10.023 1 96.75 264 PHE A C 1
ATOM 2114 O O . PHE A 1 264 ? -17.391 -13.18 -10.258 1 96.75 264 PHE A O 1
ATOM 2121 N N . PHE A 1 265 ? -19.234 -12.711 -8.977 1 98 265 PHE A N 1
ATOM 2122 C CA . PHE A 1 265 ? -18.531 -11.867 -8.016 1 98 265 PHE A CA 1
ATOM 2123 C C . PHE A 1 265 ? -18.922 -12.234 -6.59 1 98 265 PHE A C 1
ATOM 2125 O O . PHE A 1 265 ? -20.094 -12.508 -6.312 1 98 265 PHE A O 1
ATOM 2132 N N . VAL A 1 266 ? -17.938 -12.242 -5.723 1 98.06 266 VAL A N 1
ATOM 2133 C CA . VAL A 1 266 ? -18.188 -12.539 -4.316 1 98.06 266 VAL A CA 1
ATOM 2134 C C . VAL A 1 266 ? -17.516 -11.492 -3.434 1 98.06 266 VAL A C 1
ATOM 2136 O O . VAL A 1 266 ? -16.375 -11.094 -3.688 1 98.06 266 VAL A O 1
ATOM 2139 N N . ASP A 1 267 ? -18.281 -10.977 -2.439 1 97.81 267 ASP A N 1
ATOM 2140 C CA . ASP A 1 267 ? -17.703 -10.07 -1.444 1 97.81 267 ASP A CA 1
ATOM 2141 C C . ASP A 1 267 ? -16.781 -10.828 -0.483 1 97.81 267 ASP A C 1
ATOM 2143 O O . ASP A 1 267 ? -17.266 -11.562 0.388 1 97.81 267 ASP A O 1
ATOM 2147 N N . MET A 1 268 ? -15.531 -10.625 -0.562 1 98.19 268 MET A N 1
ATOM 2148 C CA . MET A 1 268 ? -14.547 -11.391 0.192 1 98.19 268 MET A CA 1
ATOM 2149 C C . MET A 1 268 ? -14.562 -11 1.665 1 98.19 268 MET A C 1
ATOM 2151 O O . MET A 1 268 ? -14.117 -11.766 2.521 1 98.19 268 MET A O 1
ATOM 2155 N N . HIS A 1 269 ? -15.016 -9.789 1.986 1 98.12 269 HIS A N 1
ATOM 2156 C CA . HIS A 1 269 ? -15.133 -9.398 3.387 1 98.12 269 HIS A CA 1
ATOM 2157 C C . HIS A 1 269 ? -16.312 -10.109 4.059 1 98.12 269 HIS A C 1
ATOM 2159 O O . HIS A 1 269 ? -16.25 -10.414 5.25 1 98.12 269 HIS A O 1
ATOM 2165 N N . GLU A 1 270 ? -17.312 -10.297 3.291 1 97.88 270 GLU A N 1
ATOM 2166 C CA . GLU A 1 270 ? -18.406 -11.125 3.783 1 97.88 270 GLU A CA 1
ATOM 2167 C C . GLU A 1 270 ? -17.938 -12.547 4.078 1 97.88 270 GLU A C 1
ATOM 2169 O O . GLU A 1 270 ? -18.234 -13.094 5.145 1 97.88 270 GLU A O 1
ATOM 2174 N N . VAL A 1 271 ? -17.203 -13.102 3.174 1 98.44 271 VAL A N 1
ATOM 2175 C CA . VAL A 1 271 ? -16.672 -14.453 3.334 1 98.44 271 VAL A CA 1
ATOM 2176 C C . VAL A 1 271 ? -15.75 -14.508 4.547 1 98.44 271 VAL A C 1
ATOM 2178 O O . VAL A 1 271 ? -15.844 -15.43 5.367 1 98.44 271 VAL A O 1
ATOM 2181 N N . ALA A 1 272 ? -14.852 -13.57 4.676 1 98.75 272 ALA A N 1
ATOM 2182 C CA . ALA A 1 272 ? -13.891 -13.547 5.773 1 98.75 272 ALA A CA 1
ATOM 2183 C C . ALA A 1 272 ? -14.594 -13.391 7.117 1 98.75 272 ALA A C 1
ATOM 2185 O O . ALA A 1 272 ? -14.148 -13.945 8.125 1 98.75 272 ALA A O 1
ATOM 2186 N N . THR A 1 273 ? -15.648 -12.555 7.113 1 98.19 273 THR A N 1
ATOM 2187 C CA . THR A 1 273 ? -16.422 -12.406 8.336 1 98.19 273 THR A CA 1
ATOM 2188 C C . THR A 1 273 ? -17.031 -13.742 8.766 1 98.19 273 THR A C 1
ATOM 2190 O O . THR A 1 273 ? -16.938 -14.117 9.938 1 98.19 273 THR A O 1
ATOM 2193 N N . LYS A 1 274 ? -17.594 -14.422 7.816 1 98.25 274 LYS A N 1
ATOM 2194 C CA . LYS A 1 274 ? -18.125 -15.758 8.094 1 98.25 274 LYS A CA 1
ATOM 2195 C C . LYS A 1 274 ? -17.031 -16.703 8.555 1 98.25 274 LYS A C 1
ATOM 2197 O O . LYS A 1 274 ? -17.219 -17.484 9.484 1 98.25 274 LYS A O 1
ATOM 2202 N N . PHE A 1 275 ? -15.898 -16.641 7.926 1 98.81 275 PHE A N 1
ATOM 2203 C CA . PHE A 1 275 ? -14.75 -17.469 8.266 1 98.81 275 PHE A CA 1
ATOM 2204 C C . PHE A 1 275 ? -14.305 -17.234 9.695 1 98.81 275 PHE A C 1
ATOM 2206 O O . PHE A 1 275 ? -14.008 -18.172 10.438 1 98.81 275 PHE A O 1
ATOM 2213 N N . LYS A 1 276 ? -14.234 -15.953 10.086 1 98.75 276 LYS A N 1
ATOM 2214 C CA . LYS A 1 276 ? -13.852 -15.57 11.438 1 98.75 276 LYS A CA 1
ATOM 2215 C C . LYS A 1 276 ? -14.805 -16.172 12.469 1 98.75 276 LYS A C 1
ATOM 2217 O O . LYS A 1 276 ? -14.367 -16.625 13.531 1 98.75 276 LYS A O 1
ATOM 2222 N N . GLU A 1 277 ? -16.047 -16.219 12.18 1 98.38 277 GLU A N 1
ATOM 2223 C CA . GLU A 1 277 ? -17.062 -16.75 13.07 1 98.38 277 GLU A CA 1
ATOM 2224 C C . GLU A 1 277 ? -17 -18.281 13.156 1 98.38 277 GLU A C 1
ATOM 2226 O O . GLU A 1 277 ? -17.062 -18.844 14.242 1 98.38 277 GLU A O 1
ATOM 2231 N N . GLU A 1 278 ? -16.797 -18.938 12.023 1 98.38 278 GLU A N 1
ATOM 2232 C CA . GLU A 1 278 ? -16.922 -20.391 11.953 1 98.38 278 GLU A CA 1
ATOM 2233 C C . GLU A 1 278 ? -15.602 -21.078 12.242 1 98.38 278 GLU A C 1
ATOM 2235 O O . GLU A 1 278 ? -15.578 -22.203 12.758 1 98.38 278 GLU A O 1
ATOM 2240 N N . GLU A 1 279 ? -14.547 -20.453 11.805 1 98.44 279 GLU A N 1
ATOM 2241 C CA . GLU A 1 279 ? -13.219 -21.031 11.938 1 98.44 279 GLU A CA 1
ATOM 2242 C C . GLU A 1 279 ? -12.227 -20.031 12.516 1 98.44 279 GLU A C 1
ATOM 2244 O O . GLU A 1 279 ? -11.227 -19.688 11.883 1 98.44 279 GLU A O 1
ATOM 2249 N N . PRO A 1 280 ? -12.391 -19.609 13.781 1 98.69 280 PRO A N 1
ATOM 2250 C CA . PRO A 1 280 ? -11.57 -18.531 14.328 1 98.69 280 PRO A CA 1
ATOM 2251 C C . PRO A 1 280 ? -10.086 -18.875 14.359 1 98.69 280 PRO A C 1
ATOM 2253 O O . PRO A 1 280 ? -9.242 -18.016 14.078 1 98.69 280 PRO A O 1
ATOM 2256 N N . GLU A 1 281 ? -9.719 -20.109 14.695 1 98.69 281 GLU A N 1
ATOM 2257 C CA . GLU A 1 281 ? -8.305 -20.484 14.75 1 98.69 281 GLU A CA 1
ATOM 2258 C C . GLU A 1 281 ? -7.656 -20.391 13.375 1 98.69 281 GLU A C 1
ATOM 2260 O O . GLU A 1 281 ? -6.559 -19.844 13.234 1 98.69 281 GLU A O 1
ATOM 2265 N N . ALA A 1 282 ? -8.336 -20.906 12.359 1 98.81 282 ALA A N 1
ATOM 2266 C CA . ALA A 1 282 ? -7.832 -20.812 10.992 1 98.81 282 ALA A CA 1
ATOM 2267 C C . ALA A 1 282 ? -7.773 -19.375 10.508 1 98.81 282 ALA A C 1
ATOM 2269 O O . ALA A 1 282 ? -6.824 -18.969 9.828 1 98.81 282 ALA A O 1
ATOM 2270 N N . PHE A 1 283 ? -8.836 -18.625 10.93 1 98.88 283 PHE A N 1
ATOM 2271 C CA . PHE A 1 283 ? -8.875 -17.219 10.586 1 98.88 283 PHE A CA 1
ATOM 2272 C C . PHE A 1 283 ? -7.633 -16.484 11.094 1 98.88 283 PHE A C 1
ATOM 2274 O O . PHE A 1 283 ? -6.93 -15.836 10.328 1 98.88 283 PHE A O 1
ATOM 2281 N N . TYR A 1 284 ? -7.328 -16.672 12.297 1 98.69 284 TYR A N 1
ATOM 2282 C CA . TYR A 1 284 ? -6.223 -15.945 12.898 1 98.69 284 TYR A CA 1
ATOM 2283 C C . TYR A 1 284 ? -4.879 -16.484 12.414 1 98.69 284 TYR A C 1
ATOM 2285 O O . TYR A 1 284 ? -3.889 -15.75 12.367 1 98.69 284 TYR A O 1
ATOM 2293 N N . ALA A 1 285 ? -4.801 -17.734 11.984 1 98.75 285 ALA A N 1
ATOM 2294 C CA . ALA A 1 285 ? -3.594 -18.25 11.344 1 98.75 285 ALA A CA 1
ATOM 2295 C C . ALA A 1 285 ? -3.283 -17.469 10.062 1 98.75 285 ALA A C 1
ATOM 2297 O O . ALA A 1 285 ? -2.123 -17.156 9.789 1 98.75 285 ALA A O 1
ATOM 2298 N N . LEU A 1 286 ? -4.34 -17.125 9.312 1 98.69 286 LEU A N 1
ATOM 2299 C CA . LEU A 1 286 ? -4.16 -16.438 8.039 1 98.69 286 LEU A CA 1
ATOM 2300 C C . LEU A 1 286 ? -3.906 -14.945 8.266 1 98.69 286 LEU A C 1
ATOM 2302 O O . LEU A 1 286 ? -3.588 -14.219 7.32 1 98.69 286 LEU A O 1
ATOM 2306 N N . THR A 1 287 ? -4.078 -14.43 9.523 1 97.88 287 THR A N 1
ATOM 2307 C CA . THR A 1 287 ? -3.705 -13.062 9.867 1 97.88 287 THR A CA 1
ATOM 2308 C C . THR A 1 287 ? -2.262 -13 10.359 1 97.88 287 THR A C 1
ATOM 2310 O O . THR A 1 287 ? -1.653 -11.93 10.391 1 97.88 287 THR A O 1
ATOM 2313 N N . ARG A 1 288 ? -1.749 -14.125 10.688 1 96.88 288 ARG A N 1
ATOM 2314 C CA . ARG A 1 288 ? -0.444 -14.164 11.336 1 96.88 288 ARG A CA 1
ATOM 2315 C C . ARG A 1 288 ? 0.628 -14.688 10.383 1 96.88 288 ARG A C 1
ATOM 2317 O O . ARG A 1 288 ? 1.742 -14.156 10.352 1 96.88 288 ARG A O 1
ATOM 2324 N N . ILE A 1 289 ? 0.355 -15.766 9.68 1 97.81 289 ILE A N 1
ATOM 2325 C CA . ILE A 1 289 ? 1.319 -16.406 8.789 1 97.81 289 ILE A CA 1
ATOM 2326 C C . ILE A 1 289 ? 1.217 -15.797 7.395 1 97.81 289 ILE A C 1
ATOM 2328 O O . ILE A 1 289 ? 0.168 -15.875 6.754 1 97.81 289 ILE A O 1
ATOM 2332 N N . PRO A 1 290 ? 2.256 -15.195 6.941 1 97.56 290 PRO A N 1
ATOM 2333 C CA . PRO A 1 290 ? 2.168 -14.492 5.66 1 97.56 290 PRO A CA 1
ATOM 2334 C C . PRO A 1 290 ? 2.217 -15.438 4.465 1 97.56 290 PRO A C 1
ATOM 2336 O O . PRO A 1 290 ? 2.92 -16.453 4.5 1 97.56 290 PRO A O 1
ATOM 2339 N N . SER A 1 291 ? 1.472 -15.109 3.5 1 97.06 291 SER A N 1
ATOM 2340 C CA . SER A 1 291 ? 1.55 -15.75 2.191 1 97.06 291 SER A CA 1
ATOM 2341 C C . SER A 1 291 ? 2.404 -14.938 1.227 1 97.06 291 SER A C 1
ATOM 2343 O O . SER A 1 291 ? 2.773 -13.797 1.524 1 97.06 291 SER A O 1
ATOM 2345 N N . THR A 1 292 ? 2.791 -15.555 0.146 1 96 292 THR A N 1
ATOM 2346 C CA . THR A 1 292 ? 3.562 -14.867 -0.885 1 96 292 THR A CA 1
ATOM 2347 C C . THR A 1 292 ? 2.789 -14.82 -2.199 1 96 292 THR A C 1
ATOM 2349 O O . THR A 1 292 ? 2.143 -15.797 -2.58 1 96 292 THR A O 1
ATOM 2352 N N . ALA A 1 293 ? 2.777 -13.719 -2.814 1 95.88 293 ALA A N 1
ATOM 2353 C CA . ALA A 1 293 ? 2.238 -13.539 -4.16 1 95.88 293 ALA A CA 1
ATOM 2354 C C . ALA A 1 293 ? 3.291 -12.953 -5.098 1 95.88 293 ALA A C 1
ATOM 2356 O O . ALA A 1 293 ? 4.148 -12.18 -4.672 1 95.88 293 ALA A O 1
ATOM 2357 N N . ASN A 1 294 ? 3.254 -13.383 -6.371 1 93.81 294 ASN A N 1
ATOM 2358 C CA . ASN A 1 294 ? 4.25 -12.82 -7.281 1 93.81 294 ASN A CA 1
ATOM 2359 C C . ASN A 1 294 ? 3.803 -12.938 -8.734 1 93.81 294 ASN A C 1
ATOM 2361 O O . ASN A 1 294 ? 2.84 -13.641 -9.039 1 93.81 294 ASN A O 1
ATOM 2365 N N . THR A 1 295 ? 4.312 -12.172 -9.555 1 92.31 295 THR A N 1
ATOM 2366 C CA . THR A 1 295 ? 4.406 -12.305 -11.008 1 92.31 295 THR A CA 1
ATOM 2367 C C . THR A 1 295 ? 5.855 -12.203 -11.469 1 92.31 295 THR A C 1
ATOM 2369 O O . THR A 1 295 ? 6.484 -11.148 -11.328 1 92.31 295 THR A O 1
ATOM 2372 N N . VAL A 1 296 ? 6.344 -13.32 -11.906 1 91.56 296 VAL A N 1
ATOM 2373 C CA . VAL A 1 296 ? 7.711 -13.391 -12.414 1 91.56 296 VAL A CA 1
ATOM 2374 C C . VAL A 1 296 ? 7.699 -13.805 -13.883 1 91.56 296 VAL A C 1
ATOM 2376 O O . VAL A 1 296 ? 7.473 -14.977 -14.203 1 91.56 296 VAL A O 1
ATOM 2379 N N . ASP A 1 297 ? 7.898 -12.859 -14.711 1 88.38 297 ASP A N 1
ATOM 2380 C CA . ASP A 1 297 ? 7.906 -13.086 -16.156 1 88.38 297 ASP A CA 1
ATOM 2381 C C . ASP A 1 297 ? 8.828 -12.094 -16.859 1 88.38 297 ASP A C 1
ATOM 2383 O O . ASP A 1 297 ? 8.461 -10.938 -17.078 1 88.38 297 ASP A O 1
ATOM 2387 N N . TYR A 1 298 ? 9.945 -12.578 -17.281 1 87.94 298 TYR A N 1
ATOM 2388 C CA . TYR A 1 298 ? 10.977 -11.719 -17.844 1 87.94 298 TYR A CA 1
ATOM 2389 C C . TYR A 1 298 ? 10.797 -11.586 -19.359 1 87.94 298 TYR A C 1
ATOM 2391 O O . TYR A 1 298 ? 11.414 -10.727 -19.984 1 87.94 298 TYR A O 1
ATOM 2399 N N . LYS A 1 299 ? 9.836 -12.32 -19.938 1 83.62 299 LYS A N 1
ATOM 2400 C CA . LYS A 1 299 ? 9.68 -12.352 -21.391 1 83.62 299 LYS A CA 1
ATOM 2401 C C . LYS A 1 299 ? 8.508 -11.484 -21.828 1 83.62 299 LYS A C 1
ATOM 2403 O O . LYS A 1 299 ? 8.312 -11.258 -23.031 1 83.62 299 LYS A O 1
ATOM 2408 N N . ARG A 1 300 ? 7.809 -11.07 -20.906 1 83.62 300 ARG A N 1
ATOM 2409 C CA . ARG A 1 300 ? 6.676 -10.219 -21.25 1 83.62 300 ARG A CA 1
ATOM 2410 C C . ARG A 1 300 ? 7.148 -8.859 -21.75 1 83.62 300 ARG A C 1
ATOM 2412 O O . ARG A 1 300 ? 8.328 -8.523 -21.641 1 83.62 300 ARG A O 1
ATOM 2419 N N . ALA A 1 301 ? 6.207 -8.062 -22.297 1 80.44 301 ALA A N 1
ATOM 2420 C CA . ALA A 1 301 ? 6.516 -6.75 -22.859 1 80.44 301 ALA A CA 1
ATOM 2421 C C . ALA A 1 301 ? 7.191 -5.852 -21.828 1 80.44 301 ALA A C 1
ATOM 2423 O O . ALA A 1 301 ? 8.125 -5.117 -22.156 1 80.44 301 ALA A O 1
ATOM 2424 N N . ARG A 1 302 ? 6.723 -6 -20.625 1 86 302 ARG A N 1
ATOM 2425 C CA . ARG A 1 302 ? 7.324 -5.316 -19.484 1 86 302 ARG A CA 1
ATOM 2426 C C . ARG A 1 302 ? 7.809 -6.316 -18.438 1 86 302 ARG A C 1
ATOM 2428 O O . ARG A 1 302 ? 7.059 -6.695 -17.531 1 86 302 ARG A O 1
ATOM 2435 N N . PRO A 1 303 ? 9.016 -6.676 -18.594 1 89.81 303 PRO A N 1
ATOM 2436 C CA . PRO A 1 303 ? 9.508 -7.711 -17.688 1 89.81 303 PRO A CA 1
ATOM 2437 C C . PRO A 1 303 ? 9.25 -7.379 -16.219 1 89.81 303 PRO A C 1
ATOM 2439 O O . PRO A 1 303 ? 9.359 -6.215 -15.812 1 89.81 303 PRO A O 1
ATOM 2442 N N . ALA A 1 304 ? 8.938 -8.445 -15.477 1 92.44 304 ALA A N 1
ATOM 2443 C CA . ALA A 1 304 ? 8.5 -8.172 -14.109 1 92.44 304 ALA A CA 1
ATOM 2444 C C . ALA A 1 304 ? 8.961 -9.273 -13.156 1 92.44 304 ALA A C 1
ATOM 2446 O O . ALA A 1 304 ? 9.023 -10.445 -13.531 1 92.44 304 ALA A O 1
ATOM 2447 N N . HIS A 1 305 ? 9.367 -8.93 -12.047 1 94.94 305 HIS A N 1
ATOM 2448 C CA . HIS A 1 305 ? 9.609 -9.758 -10.867 1 94.94 305 HIS A CA 1
ATOM 2449 C C . HIS A 1 305 ? 8.969 -9.141 -9.625 1 94.94 305 HIS A C 1
ATOM 2451 O O . HIS A 1 305 ? 9.641 -8.93 -8.617 1 94.94 305 HIS A O 1
ATOM 2457 N N . VAL A 1 306 ? 7.648 -8.914 -9.688 1 95.19 306 VAL A N 1
ATOM 2458 C CA . VAL A 1 306 ? 6.914 -8.312 -8.578 1 95.19 306 VAL A CA 1
ATOM 2459 C C . VAL A 1 306 ? 6.559 -9.383 -7.555 1 95.19 306 VAL A C 1
ATOM 2461 O O . VAL A 1 306 ? 5.98 -10.422 -7.902 1 95.19 306 VAL A O 1
ATOM 2464 N N . ARG A 1 307 ? 6.934 -9.18 -6.391 1 95.06 307 ARG A N 1
ATOM 2465 C CA . ARG A 1 307 ? 6.762 -10.164 -5.328 1 95.06 307 ARG A CA 1
ATOM 2466 C C . ARG A 1 307 ? 6.496 -9.484 -3.988 1 95.06 307 ARG A C 1
ATOM 2468 O O . ARG A 1 307 ? 7.098 -8.453 -3.68 1 95.06 307 ARG A O 1
ATOM 2475 N N . ILE A 1 308 ? 5.582 -10.07 -3.186 1 96.38 308 ILE A N 1
ATOM 2476 C CA . ILE A 1 308 ? 5.312 -9.531 -1.857 1 96.38 308 ILE A CA 1
ATOM 2477 C C . ILE A 1 308 ? 4.926 -10.656 -0.909 1 96.38 308 ILE A C 1
ATOM 2479 O O . ILE A 1 308 ? 4.293 -11.633 -1.322 1 96.38 308 ILE A O 1
ATOM 2483 N N . GLN A 1 309 ? 5.324 -10.594 0.265 1 96.69 309 GLN A N 1
ATOM 2484 C CA . GLN A 1 309 ? 4.891 -11.484 1.333 1 96.69 309 GLN A CA 1
ATOM 2485 C C . GLN A 1 309 ? 4.117 -10.727 2.406 1 96.69 309 GLN A C 1
ATOM 2487 O O . GLN A 1 309 ? 4.598 -9.719 2.93 1 96.69 309 GLN A O 1
ATOM 2492 N N . ARG A 1 310 ? 2.93 -11.141 2.693 1 96.75 310 ARG A N 1
ATOM 2493 C CA . ARG A 1 310 ? 2.072 -10.562 3.723 1 96.75 310 ARG A CA 1
ATOM 2494 C C . ARG A 1 310 ? 0.922 -11.5 4.07 1 96.75 310 ARG A C 1
ATOM 2496 O O . ARG A 1 310 ? 0.66 -12.469 3.344 1 96.75 310 ARG A O 1
ATOM 2503 N N . PRO A 1 311 ? 0.204 -11.289 5.133 1 97.38 311 PRO A N 1
ATOM 2504 C CA . PRO A 1 311 ? -0.968 -12.117 5.434 1 97.38 311 PRO A CA 1
ATOM 2505 C C . PRO A 1 311 ? -2.105 -11.914 4.434 1 97.38 311 PRO A C 1
ATOM 2507 O O . PRO A 1 311 ? -2.256 -10.82 3.881 1 97.38 311 PRO A O 1
ATOM 2510 N N . LEU A 1 312 ? -2.895 -12.93 4.266 1 98.06 312 LEU A N 1
ATOM 2511 C CA . LEU A 1 312 ? -4.051 -12.844 3.379 1 98.06 312 LEU A CA 1
ATOM 2512 C C . LEU A 1 312 ? -5.148 -11.984 3.996 1 98.06 312 LEU A C 1
ATOM 2514 O O . LEU A 1 312 ? -5.918 -11.344 3.277 1 98.06 312 LEU A O 1
ATOM 2518 N N . ILE A 1 313 ? -5.223 -12.055 5.312 1 98.56 313 ILE A N 1
ATOM 2519 C CA . ILE A 1 313 ? -6.227 -11.281 6.035 1 98.56 313 ILE A CA 1
ATOM 2520 C C . ILE A 1 313 ? -5.543 -10.359 7.047 1 98.56 313 ILE A C 1
ATOM 2522 O O . ILE A 1 313 ? -4.629 -10.781 7.754 1 98.56 313 ILE A O 1
ATOM 2526 N N . THR A 1 314 ? -5.969 -9.109 7.078 1 97.19 314 THR A N 1
ATOM 2527 C CA . THR A 1 314 ? -5.445 -8.141 8.031 1 97.19 314 THR A CA 1
ATOM 2528 C C . THR A 1 314 ? -6.559 -7.602 8.922 1 97.19 314 THR A C 1
ATOM 2530 O O . THR A 1 314 ? -7.645 -7.273 8.438 1 97.19 314 THR A O 1
ATOM 2533 N N . VAL A 1 315 ? -6.312 -7.551 10.195 1 96.56 315 VAL A N 1
ATOM 2534 C CA . VAL A 1 315 ? -7.223 -6.922 11.148 1 96.56 315 VAL A CA 1
ATOM 2535 C C . VAL A 1 315 ? -6.547 -5.711 11.789 1 96.56 315 VAL A C 1
ATOM 2537 O O . VAL A 1 315 ? -5.316 -5.652 11.875 1 96.56 315 VAL A O 1
ATOM 2540 N N . ASN A 1 316 ? -7.336 -4.758 12.164 1 94 316 ASN A N 1
ATOM 2541 C CA . ASN A 1 316 ? -6.793 -3.582 12.844 1 94 316 ASN A CA 1
ATOM 2542 C C . ASN A 1 316 ? -6.688 -3.797 14.344 1 94 316 ASN A C 1
ATOM 2544 O O . ASN A 1 316 ? -6.863 -4.918 14.836 1 94 316 ASN A O 1
ATOM 2548 N N . HIS A 1 317 ? -6.363 -2.721 15.094 1 90.31 317 HIS A N 1
ATOM 2549 C CA . HIS A 1 317 ? -6.105 -2.764 16.531 1 90.31 317 HIS A CA 1
ATOM 2550 C C . HIS A 1 317 ? -7.383 -3.062 17.312 1 90.31 317 HIS A C 1
ATOM 2552 O O . HIS A 1 317 ? -7.328 -3.369 18.5 1 90.31 317 HIS A O 1
ATOM 2558 N N . LYS A 1 318 ? -8.555 -3.023 16.672 1 93 318 LYS A N 1
ATOM 2559 C CA . LYS A 1 318 ? -9.828 -3.363 17.297 1 93 318 LYS A CA 1
ATOM 2560 C C . LYS A 1 318 ? -10.32 -4.73 16.828 1 93 318 LYS A C 1
ATOM 2562 O O . LYS A 1 318 ? -11.492 -5.066 17.016 1 93 318 LYS A O 1
ATOM 2567 N N . ASP A 1 319 ? -9.508 -5.461 16.062 1 94.75 319 ASP A N 1
ATOM 2568 C CA . ASP A 1 319 ? -9.781 -6.805 15.57 1 94.75 319 ASP A CA 1
ATOM 2569 C C . ASP A 1 319 ? -10.867 -6.781 14.492 1 94.75 319 ASP A C 1
ATOM 2571 O O . ASP A 1 319 ? -11.648 -7.723 14.375 1 94.75 319 ASP A O 1
ATOM 2575 N N . GLU A 1 320 ? -10.93 -5.684 13.82 1 95.88 320 GLU A N 1
ATOM 2576 C CA . GLU A 1 320 ? -11.82 -5.57 12.664 1 95.88 320 GLU A CA 1
ATOM 2577 C C . GLU A 1 320 ? -11.094 -5.926 11.375 1 95.88 320 GLU A C 1
ATOM 2579 O O . GLU A 1 320 ? -9.922 -5.57 11.195 1 95.88 320 GLU A O 1
ATOM 2584 N N . ILE A 1 321 ? -11.758 -6.664 10.453 1 97.44 321 ILE A N 1
ATOM 2585 C CA . ILE A 1 321 ? -11.148 -7.031 9.172 1 97.44 321 ILE A CA 1
ATOM 2586 C C . ILE A 1 321 ? -11.008 -5.789 8.297 1 97.44 321 ILE A C 1
ATOM 2588 O O . ILE A 1 321 ? -11.992 -5.125 7.98 1 97.44 321 ILE A O 1
ATOM 2592 N N . VAL A 1 322 ? -9.789 -5.5 7.859 1 96.44 322 VAL A N 1
ATOM 2593 C CA . VAL A 1 322 ? -9.594 -4.285 7.07 1 96.44 322 VAL A CA 1
ATOM 2594 C C . VAL A 1 322 ? -9.148 -4.652 5.656 1 96.44 322 VAL A C 1
ATOM 2596 O O . VAL A 1 322 ? -9.336 -3.871 4.719 1 96.44 322 VAL A O 1
ATOM 2599 N N . SER A 1 323 ? -8.562 -5.82 5.516 1 97.56 323 SER A N 1
ATOM 2600 C CA . SER A 1 323 ? -8.109 -6.242 4.191 1 97.56 323 SER A CA 1
ATOM 2601 C C . SER A 1 323 ? -8.211 -7.754 4.027 1 97.56 323 SER A C 1
ATOM 2603 O O . SER A 1 323 ? -7.918 -8.508 4.961 1 97.56 323 SER A O 1
ATOM 2605 N N . VAL A 1 324 ? -8.648 -8.195 2.924 1 98.38 324 VAL A N 1
ATOM 2606 C CA . VAL A 1 324 ? -8.664 -9.586 2.48 1 98.38 324 VAL A CA 1
ATOM 2607 C C . VAL A 1 324 ? -8.102 -9.688 1.065 1 98.38 324 VAL A C 1
ATOM 2609 O O . VAL A 1 324 ? -8.594 -9.031 0.145 1 98.38 324 VAL A O 1
ATOM 2612 N N . LEU A 1 325 ? -7.086 -10.445 0.896 1 98.06 325 LEU A N 1
ATOM 2613 C CA . LEU A 1 325 ? -6.453 -10.641 -0.405 1 98.06 325 LEU A CA 1
ATOM 2614 C C . LEU A 1 325 ? -6.629 -12.078 -0.886 1 98.06 325 LEU A C 1
ATOM 2616 O O . LEU A 1 325 ? -6.41 -13.023 -0.123 1 98.06 325 LEU A O 1
ATOM 2620 N N . TRP A 1 326 ? -7.031 -12.156 -2.129 1 98.12 326 TRP A N 1
ATOM 2621 C CA . TRP A 1 326 ? -7.312 -13.5 -2.615 1 98.12 326 TRP A CA 1
ATOM 2622 C C . TRP A 1 326 ? -6.977 -13.625 -4.098 1 98.12 326 TRP A C 1
ATOM 2624 O O . TRP A 1 326 ? -7.598 -12.969 -4.938 1 98.12 326 TRP A O 1
ATOM 2634 N N . GLN A 1 327 ? -6.02 -14.367 -4.41 1 96.62 327 GLN A N 1
ATOM 2635 C CA . GLN A 1 327 ? -5.598 -14.703 -5.766 1 96.62 327 GLN A CA 1
ATOM 2636 C C . GLN A 1 327 ? -4.875 -16.047 -5.801 1 96.62 327 GLN A C 1
ATOM 2638 O O . GLN A 1 327 ? -3.646 -16.094 -5.879 1 96.62 327 GLN A O 1
ATOM 2643 N N . PRO A 1 328 ? -5.621 -17.109 -5.859 1 94.44 328 PRO A N 1
ATOM 2644 C CA . PRO A 1 328 ? -5.012 -18.438 -5.766 1 94.44 328 PRO A CA 1
ATOM 2645 C C . PRO A 1 328 ? -4.141 -18.766 -6.973 1 94.44 328 PRO A C 1
ATOM 2647 O O . PRO A 1 328 ? -3.271 -19.641 -6.887 1 94.44 328 PRO A O 1
ATOM 2650 N N . MET A 1 329 ? -4.328 -18.062 -8.055 1 90.5 329 MET A N 1
ATOM 2651 C CA . MET A 1 329 ? -3.58 -18.391 -9.266 1 90.5 329 MET A CA 1
ATOM 2652 C C . MET A 1 329 ? -2.211 -17.719 -9.258 1 90.5 329 MET A C 1
ATOM 2654 O O . MET A 1 329 ? -1.315 -18.125 -10 1 90.5 329 MET A O 1
ATOM 2658 N N . LEU A 1 330 ? -2.033 -16.672 -8.445 1 87.69 330 LEU A N 1
ATOM 2659 C CA . LEU A 1 330 ? -0.776 -15.93 -8.406 1 87.69 330 LEU A CA 1
ATOM 2660 C C . LEU A 1 330 ? -0.053 -16.156 -7.082 1 87.69 330 LEU A C 1
ATOM 2662 O O . LEU A 1 330 ? 0.831 -15.375 -6.719 1 87.69 330 LEU A O 1
ATOM 2666 N N . ILE A 1 331 ? -0.382 -17.156 -6.48 1 89.69 331 ILE A N 1
ATOM 2667 C CA . ILE A 1 331 ? 0.253 -17.438 -5.195 1 89.69 331 ILE A CA 1
ATOM 2668 C C . ILE A 1 331 ? 1.634 -18.047 -5.426 1 89.69 331 ILE A C 1
ATOM 2670 O O . ILE A 1 331 ? 1.821 -18.844 -6.352 1 89.69 331 ILE A O 1
ATOM 2674 N N . ALA A 1 332 ? 2.588 -17.547 -4.777 1 93.19 332 ALA A N 1
ATOM 2675 C CA . ALA A 1 332 ? 3.957 -18.062 -4.812 1 93.19 332 ALA A CA 1
ATOM 2676 C C . ALA A 1 332 ? 4.195 -19.062 -3.689 1 93.19 332 ALA A C 1
ATOM 2678 O O . ALA A 1 332 ? 3.381 -19.188 -2.77 1 93.19 332 ALA A O 1
ATOM 2679 N N . PRO A 1 333 ? 5.25 -19.844 -3.822 1 95.25 333 PRO A N 1
ATOM 2680 C CA . PRO A 1 333 ? 5.539 -20.812 -2.766 1 95.25 333 PRO A CA 1
ATOM 2681 C C . PRO A 1 333 ? 5.605 -20.172 -1.38 1 95.25 333 PRO A C 1
ATOM 2683 O O . PRO A 1 333 ? 6.215 -19.109 -1.213 1 95.25 333 PRO A O 1
ATOM 2686 N N . LEU A 1 334 ? 4.906 -20.812 -0.462 1 96.94 334 LEU A N 1
ATOM 2687 C CA . LEU A 1 334 ? 4.934 -20.359 0.923 1 96.94 334 LEU A CA 1
ATOM 2688 C C . LEU A 1 334 ? 6.352 -20.391 1.479 1 96.94 334 LEU A C 1
ATOM 2690 O O . LEU A 1 334 ? 7.055 -21.406 1.35 1 96.94 334 LEU A O 1
ATOM 2694 N N . GLN A 1 335 ? 6.793 -19.328 1.994 1 95.06 335 GLN A N 1
ATOM 2695 C CA . GLN A 1 335 ? 8.125 -19.203 2.572 1 95.06 335 GLN A CA 1
ATOM 2696 C C . GLN A 1 335 ? 8.055 -18.719 4.02 1 95.06 335 GLN A C 1
ATOM 2698 O O . GLN A 1 335 ? 8.242 -17.531 4.297 1 95.06 335 GLN A O 1
ATOM 2703 N N . VAL A 1 336 ? 7.797 -19.625 4.941 1 96.31 336 VAL A N 1
ATOM 2704 C CA . VAL A 1 336 ? 7.656 -19.359 6.367 1 96.31 336 VAL A CA 1
ATOM 2705 C C . VAL A 1 336 ? 8.383 -20.438 7.168 1 96.31 336 VAL A C 1
ATOM 2707 O O . VAL A 1 336 ? 8.805 -21.453 6.609 1 96.31 336 VAL A O 1
ATOM 2710 N N . PRO A 1 337 ? 8.578 -20.203 8.445 1 94.62 337 PRO A N 1
ATOM 2711 C CA . PRO A 1 337 ? 9.188 -21.281 9.25 1 94.62 337 PRO A CA 1
ATOM 2712 C C . PRO A 1 337 ? 8.422 -22.594 9.156 1 94.62 337 PRO A C 1
ATOM 2714 O O . PRO A 1 337 ? 7.191 -22.594 9.078 1 94.62 337 PRO A O 1
ATOM 2717 N N . GLU A 1 338 ? 9.156 -23.672 9.141 1 95.44 338 GLU A N 1
ATOM 2718 C CA . GLU A 1 338 ? 8.586 -25 8.953 1 95.44 338 GLU A CA 1
ATOM 2719 C C . GLU A 1 338 ? 7.406 -25.219 9.898 1 95.44 338 GLU A C 1
ATOM 2721 O O . GLU A 1 338 ? 6.391 -25.797 9.5 1 95.44 338 GLU A O 1
ATOM 2726 N N . LYS A 1 339 ? 7.5 -24.703 11.117 1 95.44 339 LYS A N 1
ATOM 2727 C CA . LYS A 1 339 ? 6.484 -24.938 12.141 1 95.44 339 LYS A CA 1
ATOM 2728 C C . LYS A 1 339 ? 5.145 -24.344 11.734 1 95.44 339 LYS A C 1
ATOM 2730 O O . LYS A 1 339 ? 4.094 -24.734 12.242 1 95.44 339 LYS A O 1
ATOM 2735 N N . ASP A 1 340 ? 5.188 -23.391 10.828 1 97.12 340 ASP A N 1
ATOM 2736 C CA . ASP A 1 340 ? 3.975 -22.672 10.461 1 97.12 340 ASP A CA 1
ATOM 2737 C C . ASP A 1 340 ? 3.387 -23.203 9.156 1 97.12 340 ASP A C 1
ATOM 2739 O O . ASP A 1 340 ? 2.264 -22.844 8.789 1 97.12 340 ASP A O 1
ATOM 2743 N N . VAL A 1 341 ? 4.078 -24.094 8.438 1 98 341 VAL A N 1
ATOM 2744 C CA . VAL A 1 341 ? 3.693 -24.5 7.09 1 98 341 VAL A CA 1
ATOM 2745 C C . VAL A 1 341 ? 2.396 -25.312 7.145 1 98 341 VAL A C 1
ATOM 2747 O O . VAL A 1 341 ? 1.437 -25 6.434 1 98 341 VAL A O 1
ATOM 2750 N N . GLU A 1 342 ? 2.377 -26.281 8.008 1 97.81 342 GLU A N 1
ATOM 2751 C CA . GLU A 1 342 ? 1.177 -27.094 8.125 1 97.81 342 GLU A CA 1
ATOM 2752 C C . GLU A 1 342 ? -0.017 -26.266 8.586 1 97.81 342 GLU A C 1
ATOM 2754 O O . GLU A 1 342 ? -1.122 -26.422 8.062 1 97.81 342 GLU A O 1
ATOM 2759 N N . ILE A 1 343 ? 0.236 -25.406 9.602 1 98.19 343 ILE A N 1
ATOM 2760 C CA . ILE A 1 343 ? -0.823 -24.562 10.141 1 98.19 343 ILE A CA 1
ATOM 2761 C C . ILE A 1 343 ? -1.401 -23.688 9.023 1 98.19 343 ILE A C 1
ATOM 2763 O O . ILE A 1 343 ? -2.621 -23.578 8.883 1 98.19 343 ILE A O 1
ATOM 2767 N N . PHE A 1 344 ? -0.558 -23.156 8.219 1 98.31 344 PHE A N 1
ATOM 2768 C CA . PHE A 1 344 ? -0.996 -22.281 7.125 1 98.31 344 PHE A CA 1
ATOM 2769 C C . PHE A 1 344 ? -1.874 -23.062 6.148 1 98.31 344 PHE A C 1
ATOM 2771 O O . PHE A 1 344 ? -2.973 -22.609 5.809 1 98.31 344 PHE A O 1
ATOM 2778 N N . TYR A 1 345 ? -1.421 -24.172 5.703 1 98.19 345 TYR A N 1
ATOM 2779 C CA . TYR A 1 345 ? -2.119 -24.875 4.637 1 98.19 345 TYR A CA 1
ATOM 2780 C C . TYR A 1 345 ? -3.461 -25.422 5.121 1 98.19 345 TYR A C 1
ATOM 2782 O O . TYR A 1 345 ? -4.426 -25.484 4.355 1 98.19 345 TYR A O 1
ATOM 2790 N N . LYS A 1 346 ? -3.525 -25.828 6.391 1 98.06 346 LYS A N 1
ATOM 2791 C CA . LYS A 1 346 ? -4.82 -26.219 6.941 1 98.06 346 LYS A CA 1
ATOM 2792 C C . LYS A 1 346 ? -5.801 -25.047 6.922 1 98.06 346 LYS A C 1
ATOM 2794 O O . LYS A 1 346 ? -6.953 -25.203 6.516 1 98.06 346 LYS A O 1
ATOM 2799 N N . ALA A 1 347 ? -5.305 -23.906 7.34 1 98.69 347 ALA A N 1
ATOM 2800 C CA . ALA A 1 347 ? -6.141 -22.703 7.332 1 98.69 347 ALA A CA 1
ATOM 2801 C C . ALA A 1 347 ? -6.484 -22.281 5.91 1 98.69 347 ALA A C 1
ATOM 2803 O O . ALA A 1 347 ? -7.637 -21.938 5.617 1 98.69 347 ALA A O 1
ATOM 2804 N N . TYR A 1 348 ? -5.492 -22.344 5.043 1 98.44 348 TYR A N 1
ATOM 2805 C CA . TYR A 1 348 ? -5.668 -21.953 3.648 1 98.44 348 TYR A CA 1
ATOM 2806 C C . TYR A 1 348 ? -6.699 -22.844 2.957 1 98.44 348 TYR A C 1
ATOM 2808 O O . TYR A 1 348 ? -7.562 -22.344 2.229 1 98.44 348 TYR A O 1
ATOM 2816 N N . LYS A 1 349 ? -6.648 -24.109 3.156 1 98 349 LYS A N 1
ATOM 2817 C CA . LYS A 1 349 ? -7.605 -25.031 2.557 1 98 349 LYS A CA 1
ATOM 2818 C C . LYS A 1 349 ? -9.031 -24.719 2.998 1 98 349 LYS A C 1
ATOM 2820 O O . LYS A 1 349 ? -9.953 -24.719 2.184 1 98 349 LYS A O 1
ATOM 2825 N N . LYS A 1 350 ? -9.156 -24.484 4.285 1 98.38 350 LYS A N 1
ATOM 2826 C CA . LYS A 1 350 ? -10.484 -24.156 4.805 1 98.38 350 LYS A CA 1
ATOM 2827 C C . LYS A 1 350 ? -11.023 -22.875 4.164 1 98.38 350 LYS A C 1
ATOM 2829 O O . LYS A 1 350 ? -12.188 -22.828 3.746 1 98.38 350 LYS A O 1
ATOM 2834 N N . PHE A 1 351 ? -10.234 -21.875 4.125 1 98.62 351 PHE A N 1
ATOM 2835 C CA . PHE A 1 351 ? -10.656 -20.609 3.533 1 98.62 351 PHE A CA 1
ATOM 2836 C C . PHE A 1 351 ? -10.938 -20.781 2.045 1 98.62 351 PHE A C 1
ATOM 2838 O O . PHE A 1 351 ? -11.945 -20.297 1.538 1 98.62 351 PHE A O 1
ATOM 2845 N N . TYR A 1 352 ? -10.031 -21.484 1.352 1 98.12 352 TYR A N 1
ATOM 2846 C CA . TYR A 1 352 ? -10.195 -21.781 -0.065 1 98.12 352 TYR A CA 1
ATOM 2847 C C . TYR A 1 352 ? -11.539 -22.453 -0.327 1 98.12 352 TYR A C 1
ATOM 2849 O O . TYR A 1 352 ? -12.273 -22.047 -1.233 1 98.12 352 TYR A O 1
ATOM 2857 N N . SER A 1 353 ? -11.805 -23.391 0.431 1 97.62 353 SER A N 1
ATOM 2858 C CA . SER A 1 353 ? -13.047 -24.141 0.266 1 97.62 353 SER A CA 1
ATOM 2859 C C . SER A 1 353 ? -14.266 -23.266 0.504 1 97.62 353 SER A C 1
ATOM 2861 O O . SER A 1 353 ? -15.25 -23.344 -0.232 1 97.62 353 SER A O 1
ATOM 2863 N N . LEU A 1 354 ? -14.148 -22.469 1.516 1 98.31 354 LEU A N 1
ATOM 2864 C CA . LEU A 1 354 ? -15.25 -21.562 1.805 1 98.31 354 LEU A CA 1
ATOM 2865 C C . LEU A 1 354 ? -15.469 -20.594 0.646 1 98.31 354 LEU A C 1
ATOM 2867 O O . LEU A 1 354 ? -16.609 -20.391 0.215 1 98.31 354 LEU A O 1
ATOM 2871 N N . VAL A 1 355 ? -14.43 -20.016 0.115 1 98.12 355 VAL A N 1
ATOM 2872 C CA . VAL A 1 355 ? -14.531 -19.062 -0.987 1 98.12 355 VAL A CA 1
ATOM 2873 C C . VAL A 1 355 ? -15.117 -19.75 -2.217 1 98.12 355 VAL A C 1
ATOM 2875 O O . VAL A 1 355 ? -16.031 -19.219 -2.854 1 98.12 355 VAL A O 1
ATOM 2878 N N . LYS A 1 356 ? -14.625 -20.922 -2.51 1 95.75 356 LYS A N 1
ATOM 2879 C CA . LYS A 1 356 ? -14.992 -21.641 -3.723 1 95.75 356 LYS A CA 1
ATOM 2880 C C . LYS A 1 356 ? -16.469 -22.047 -3.693 1 95.75 356 LYS A C 1
ATOM 2882 O O . LYS A 1 356 ? -17.125 -22.078 -4.73 1 95.75 356 LYS A O 1
ATOM 2887 N N . THR A 1 357 ? -16.969 -22.297 -2.561 1 95.06 357 THR A N 1
ATOM 2888 C CA . THR A 1 357 ? -18.328 -22.828 -2.461 1 95.06 357 THR A CA 1
ATOM 2889 C C . THR A 1 357 ? -19.297 -21.766 -1.978 1 95.06 357 THR A C 1
ATOM 2891 O O . THR A 1 357 ? -20.453 -22.062 -1.656 1 95.06 357 THR A O 1
ATOM 2894 N N . TYR A 1 358 ? -18.781 -20.562 -1.838 1 95.19 358 TYR A N 1
ATOM 2895 C CA . TYR A 1 358 ? -19.641 -19.516 -1.301 1 95.19 358 TYR A CA 1
ATOM 2896 C C . TYR A 1 358 ? -20.828 -19.266 -2.219 1 95.19 358 TYR A C 1
ATOM 2898 O O . TYR A 1 358 ? -20.672 -19.109 -3.432 1 95.19 358 TYR A O 1
ATOM 2906 N N . GLN A 1 359 ? -22.016 -19.172 -1.695 1 93.19 359 GLN A N 1
ATOM 2907 C CA . GLN A 1 359 ? -23.219 -19.156 -2.504 1 93.19 359 GLN A CA 1
ATOM 2908 C C . GLN A 1 359 ? -23.719 -17.734 -2.744 1 93.19 359 GLN A C 1
ATOM 2910 O O . GLN A 1 359 ? -24.422 -17.484 -3.725 1 93.19 359 GLN A O 1
ATOM 2915 N N . SER A 1 360 ? -23.469 -16.875 -1.854 1 93.94 360 SER A N 1
ATOM 2916 C CA . SER A 1 360 ? -23.906 -15.492 -1.994 1 93.94 360 SER A CA 1
ATOM 2917 C C . SER A 1 360 ? -23.047 -14.734 -3.002 1 93.94 360 SER A C 1
ATOM 2919 O O . SER A 1 360 ? -22.031 -14.141 -2.637 1 93.94 360 SER A O 1
ATOM 2921 N N . MET A 1 361 ? -23.438 -14.766 -4.254 1 95.5 361 MET A N 1
ATOM 2922 C CA . MET A 1 361 ? -22.594 -14.164 -5.281 1 95.5 361 MET A CA 1
ATOM 2923 C C . MET A 1 361 ? -23.422 -13.336 -6.25 1 95.5 361 MET A C 1
ATOM 2925 O O . MET A 1 361 ? -24.625 -13.555 -6.395 1 95.5 361 MET A O 1
ATOM 2929 N N . TYR A 1 362 ? -22.812 -12.289 -6.852 1 96.25 362 TYR A N 1
ATOM 2930 C CA . TYR A 1 362 ? -23.344 -11.578 -8.008 1 96.25 362 TYR A CA 1
ATOM 2931 C C . TYR A 1 362 ? -23.031 -12.328 -9.297 1 96.25 362 TYR A C 1
ATOM 2933 O O . TYR A 1 362 ? -21.953 -12.883 -9.453 1 96.25 362 TYR A O 1
ATOM 2941 N N . VAL A 1 363 ? -23.953 -12.391 -10.172 1 95.69 363 VAL A N 1
ATOM 2942 C CA . VAL A 1 363 ? -23.734 -13.016 -11.469 1 95.69 363 VAL A CA 1
ATOM 2943 C C . VAL A 1 363 ? -24.234 -12.094 -12.586 1 95.69 363 VAL A C 1
ATOM 2945 O O . VAL A 1 363 ? -25.297 -11.484 -12.461 1 95.69 363 VAL A O 1
ATOM 2948 N N . HIS A 1 364 ? -23.438 -11.977 -13.594 1 96.06 364 HIS A N 1
ATOM 2949 C CA . HIS A 1 364 ? -23.844 -11.133 -14.711 1 96.06 364 HIS A CA 1
ATOM 2950 C C . HIS A 1 364 ? -23.172 -11.562 -16 1 96.06 364 HIS A C 1
ATOM 2952 O O . HIS A 1 364 ? -21.953 -11.781 -16.031 1 96.06 364 HIS A O 1
ATOM 2958 N N . ARG A 1 365 ? -23.891 -11.711 -17.047 1 95.25 365 ARG A N 1
ATOM 2959 C CA . ARG A 1 365 ? -23.328 -11.867 -18.391 1 95.25 365 ARG A CA 1
ATOM 2960 C C . ARG A 1 365 ? -23.25 -10.523 -19.109 1 95.25 365 ARG A C 1
ATOM 2962 O O . ARG A 1 365 ? -24.266 -9.922 -19.422 1 95.25 365 ARG A O 1
ATOM 2969 N N . LEU A 1 366 ? -22.078 -10.141 -19.422 1 96.06 366 LEU A N 1
ATOM 2970 C CA . LEU A 1 366 ? -21.859 -8.828 -20.016 1 96.06 366 LEU A CA 1
ATOM 2971 C C . LEU A 1 366 ? -22.375 -8.789 -21.453 1 96.06 366 LEU A C 1
ATOM 2973 O O . LEU A 1 366 ? -22.344 -9.812 -22.141 1 96.06 366 LEU A O 1
ATOM 2977 N N . ARG A 1 367 ? -22.844 -7.66 -21.844 1 96.19 367 ARG A N 1
ATOM 2978 C CA . ARG A 1 367 ? -23.188 -7.336 -23.234 1 96.19 367 ARG A CA 1
ATOM 2979 C C . ARG A 1 367 ? -22.359 -6.156 -23.734 1 96.19 367 ARG A C 1
ATOM 2981 O O . ARG A 1 367 ? -21.938 -5.305 -22.953 1 96.19 367 ARG A O 1
ATOM 2988 N N . PRO A 1 368 ? -22.125 -6.234 -25.078 1 97.5 368 PRO A N 1
ATOM 2989 C CA . PRO A 1 368 ? -21.422 -5.059 -25.594 1 97.5 368 PRO A CA 1
ATOM 2990 C C . PRO A 1 368 ? -22.047 -3.746 -25.141 1 97.5 368 PRO A C 1
ATOM 2992 O O . PRO A 1 368 ? -23.266 -3.566 -25.25 1 97.5 368 PRO A O 1
ATOM 2995 N N . GLY A 1 369 ? -21.219 -2.879 -24.578 1 98.31 369 GLY A N 1
ATOM 2996 C CA . GLY A 1 369 ? -21.703 -1.624 -24.031 1 98.31 369 GLY A CA 1
ATOM 2997 C C . GLY A 1 369 ? -21.797 -1.63 -22.516 1 98.31 369 GLY A C 1
ATOM 2998 O O . GLY A 1 369 ? -21.922 -0.574 -21.891 1 98.31 369 GLY A O 1
ATOM 2999 N N . ASP A 1 370 ? -21.766 -2.828 -21.938 1 98.44 370 ASP A N 1
ATOM 3000 C CA . ASP A 1 370 ? -21.703 -2.949 -20.484 1 98.44 370 ASP A CA 1
ATOM 3001 C C . ASP A 1 370 ? -20.297 -2.662 -19.969 1 98.44 370 ASP A C 1
ATOM 3003 O O . ASP A 1 370 ? -19.312 -3.102 -20.562 1 98.44 370 ASP A O 1
ATOM 3007 N N . MET A 1 371 ? -20.203 -1.905 -18.969 1 98.75 371 MET A N 1
ATOM 3008 C CA . MET A 1 371 ? -18.969 -1.774 -18.203 1 98.75 371 MET A CA 1
ATOM 3009 C C . MET A 1 371 ? -19.188 -2.127 -16.734 1 98.75 371 MET A C 1
ATOM 3011 O O . MET A 1 371 ? -19.781 -1.347 -15.992 1 98.75 371 MET A O 1
ATOM 3015 N N . ILE A 1 372 ? -18.766 -3.279 -16.391 1 98.69 372 ILE A N 1
ATOM 3016 C CA . ILE A 1 372 ? -18.859 -3.66 -14.977 1 98.69 372 ILE A CA 1
ATOM 3017 C C . ILE A 1 372 ? -17.672 -3.061 -14.211 1 98.69 372 ILE A C 1
ATOM 3019 O O . ILE A 1 372 ? -16.547 -3.059 -14.703 1 98.69 372 ILE A O 1
ATOM 3023 N N . SER A 1 373 ? -17.953 -2.4 -13.102 1 98.81 373 SER A N 1
ATOM 3024 C CA . SER A 1 373 ? -16.953 -1.832 -12.203 1 98.81 373 SER A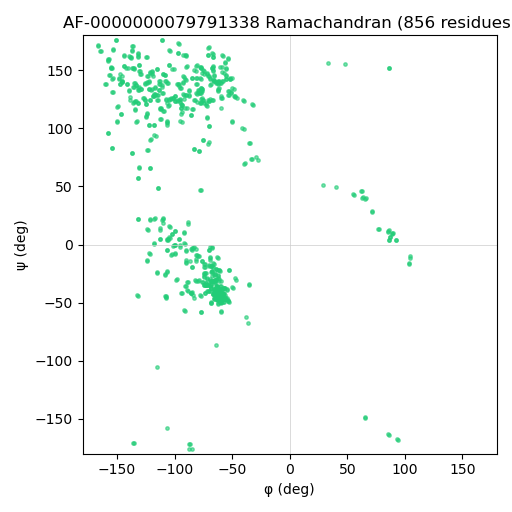 CA 1
ATOM 3025 C C . SER A 1 373 ? -17.094 -2.391 -10.789 1 98.81 373 SER A C 1
ATOM 3027 O O . SER A 1 373 ? -18.219 -2.598 -10.312 1 98.81 373 SER A O 1
ATOM 3029 N N . PHE A 1 374 ? -15.984 -2.656 -10.164 1 98.75 374 PHE A N 1
ATOM 3030 C CA . PHE A 1 374 ? -16.078 -3.211 -8.82 1 98.75 374 PHE A CA 1
ATOM 3031 C C . PHE A 1 374 ? -14.82 -2.889 -8.016 1 98.75 374 PHE A C 1
ATOM 3033 O O . PHE A 1 374 ? -13.773 -2.58 -8.578 1 98.75 374 PHE A O 1
ATOM 3040 N N . ASN A 1 375 ? -14.977 -2.807 -6.707 1 98.56 375 ASN A N 1
ATOM 3041 C CA . ASN A 1 375 ? -13.875 -2.664 -5.758 1 98.56 375 ASN A CA 1
ATOM 3042 C C . ASN A 1 375 ? -13.047 -3.939 -5.668 1 98.56 375 ASN A C 1
ATOM 3044 O O . ASN A 1 375 ? -13.422 -4.887 -4.98 1 98.56 375 ASN A O 1
ATOM 3048 N N . ASN A 1 376 ? -11.891 -3.914 -6.324 1 98.5 376 ASN A N 1
ATOM 3049 C CA . ASN A 1 376 ? -10.969 -5.043 -6.434 1 98.5 376 ASN A CA 1
ATOM 3050 C C . ASN A 1 376 ? -10.43 -5.461 -5.07 1 98.5 376 ASN A C 1
ATOM 3052 O O . ASN A 1 376 ? -9.883 -6.555 -4.926 1 98.5 376 ASN A O 1
ATOM 3056 N N . ARG A 1 377 ? -10.656 -4.668 -4.047 1 97.94 377 ARG A N 1
ATOM 3057 C CA . ARG A 1 377 ? -10.164 -4.926 -2.697 1 97.94 377 ARG A CA 1
ATOM 3058 C C . ARG A 1 377 ? -11.258 -5.531 -1.82 1 97.94 377 ARG A C 1
ATOM 3060 O O . ARG A 1 377 ? -11.031 -5.809 -0.641 1 97.94 377 ARG A O 1
ATOM 3067 N N . ARG A 1 378 ? -12.367 -5.703 -2.375 1 97.69 378 ARG A N 1
ATOM 3068 C CA . ARG A 1 378 ? -13.516 -6.195 -1.63 1 97.69 378 ARG A CA 1
ATOM 3069 C C . ARG A 1 378 ? -14.203 -7.336 -2.373 1 97.69 378 ARG A C 1
ATOM 3071 O O . ARG A 1 378 ? -14.492 -8.383 -1.785 1 97.69 378 ARG A O 1
ATOM 3078 N N . VAL A 1 379 ? -14.352 -7.117 -3.641 1 97.81 379 VAL A N 1
ATOM 3079 C CA . VAL A 1 379 ? -15.125 -8.039 -4.465 1 97.81 379 VAL A CA 1
ATOM 3080 C C . VAL A 1 379 ? -14.188 -8.805 -5.398 1 97.81 379 VAL A C 1
ATOM 3082 O O . VAL A 1 379 ? -13.547 -8.219 -6.266 1 97.81 379 VAL A O 1
ATOM 3085 N N . SER A 1 380 ? -14.117 -10.094 -5.176 1 98 380 SER A N 1
ATOM 3086 C CA . SER A 1 380 ? -13.391 -10.953 -6.109 1 98 380 SER A CA 1
ATOM 3087 C C . SER A 1 380 ? -14.25 -11.289 -7.328 1 98 380 SER A C 1
ATOM 3089 O O . SER A 1 380 ? -15.477 -11.219 -7.27 1 98 380 SER A O 1
ATOM 3091 N N . HIS A 1 381 ? -13.586 -11.57 -8.398 1 98.06 381 HIS A N 1
ATOM 3092 C CA . HIS A 1 381 ? -14.328 -11.875 -9.617 1 98.06 381 HIS A CA 1
ATOM 3093 C C . HIS A 1 381 ? -13.836 -13.172 -10.25 1 98.06 381 HIS A C 1
ATOM 3095 O O . HIS A 1 381 ? -12.672 -13.555 -10.07 1 98.06 381 HIS A O 1
ATOM 3101 N N . GLY A 1 382 ? -14.742 -13.883 -10.859 1 95.62 382 GLY A N 1
ATOM 3102 C CA . GLY A 1 382 ? -14.484 -15.07 -11.664 1 95.62 382 GLY A CA 1
ATOM 3103 C C . GLY A 1 382 ? -15.273 -15.094 -12.961 1 95.62 382 GLY A C 1
ATOM 3104 O O . GLY A 1 382 ? -16.047 -14.18 -13.234 1 95.62 382 GLY A O 1
ATOM 3105 N N . ARG A 1 383 ? -14.938 -16.016 -13.758 1 91.5 383 ARG A N 1
ATOM 3106 C CA . ARG A 1 383 ? -15.625 -16.188 -15.031 1 91.5 383 ARG A CA 1
ATOM 3107 C C . ARG A 1 383 ? -15.914 -17.672 -15.289 1 91.5 383 ARG A C 1
ATOM 3109 O O . ARG A 1 383 ? -15.031 -18.516 -15.133 1 91.5 383 ARG A O 1
ATOM 3116 N N . ARG A 1 384 ? -17.062 -17.969 -15.719 1 90.12 384 ARG A N 1
ATOM 3117 C CA . ARG A 1 384 ? -17.406 -19.344 -16.094 1 90.12 384 ARG A CA 1
ATOM 3118 C C . ARG A 1 384 ? -16.766 -19.719 -17.422 1 90.12 384 ARG A C 1
ATOM 3120 O O . ARG A 1 384 ? -16.516 -18.844 -18.266 1 90.12 384 ARG A O 1
ATOM 3127 N N . ALA A 1 385 ? -16.484 -20.938 -17.531 1 84.94 385 ALA A N 1
ATOM 3128 C CA . ALA A 1 385 ? -15.984 -21.438 -18.797 1 84.94 385 ALA A CA 1
ATOM 3129 C C . ALA A 1 385 ? -16.984 -21.188 -19.922 1 84.94 385 ALA A C 1
ATOM 3131 O O . ALA A 1 385 ? -18.172 -21 -19.672 1 84.94 385 ALA A O 1
ATOM 3132 N N . TYR A 1 386 ? -16.516 -21.062 -21.109 1 82 386 TYR A N 1
ATOM 3133 C CA . TYR A 1 386 ? -17.453 -20.844 -22.203 1 82 386 TYR A CA 1
ATOM 3134 C C . TYR A 1 386 ? -16.984 -21.562 -23.469 1 82 386 TYR A C 1
ATOM 3136 O O . TYR A 1 386 ? -15.828 -21.969 -23.562 1 82 386 TYR A O 1
ATOM 3144 N N . THR A 1 387 ? -18.031 -21.828 -24.188 1 74.94 387 THR A N 1
ATOM 3145 C CA . THR A 1 387 ? -17.859 -22.672 -25.359 1 74.94 387 THR A CA 1
ATOM 3146 C C . THR A 1 387 ? -17.906 -21.828 -26.641 1 74.94 387 THR A C 1
ATOM 3148 O O . THR A 1 387 ? -18.156 -20.625 -26.594 1 74.94 387 THR A O 1
ATOM 3151 N N . ALA A 1 388 ? -17.516 -22.391 -27.75 1 66.31 388 ALA A N 1
ATOM 3152 C CA . ALA A 1 388 ? -17.734 -22 -29.125 1 66.31 388 ALA A CA 1
ATOM 3153 C C . ALA A 1 388 ? -16.672 -21 -29.594 1 66.31 388 ALA A C 1
ATOM 3155 O O . ALA A 1 388 ? -16.094 -20.281 -28.766 1 66.31 388 ALA A O 1
ATOM 3156 N N . ASN A 1 389 ? -16.406 -21 -30.812 1 70.75 389 ASN A N 1
ATOM 3157 C CA . ASN A 1 389 ? -15.422 -20.203 -31.531 1 70.75 389 ASN A CA 1
ATOM 3158 C C . ASN A 1 389 ? -15.914 -18.781 -31.766 1 70.75 389 ASN A C 1
ATOM 3160 O O . ASN A 1 389 ? -15.938 -18.312 -32.906 1 70.75 389 ASN A O 1
ATOM 3164 N N . GLY A 1 390 ? -16.469 -18.094 -30.703 1 81.88 390 GLY A N 1
ATOM 3165 C CA . GLY A 1 390 ? -16.828 -16.688 -30.844 1 81.88 390 GLY A CA 1
ATOM 3166 C C . GLY A 1 390 ? -15.758 -15.758 -30.312 1 81.88 390 GLY A C 1
ATOM 3167 O O . GLY A 1 390 ? -14.719 -16.203 -29.812 1 81.88 390 GLY A O 1
ATOM 3168 N N . HIS A 1 391 ? -16.062 -14.492 -30.594 1 87.69 391 HIS A N 1
ATOM 3169 C CA . HIS A 1 391 ? -15.117 -13.445 -30.203 1 87.69 391 HIS A CA 1
ATOM 3170 C C . HIS A 1 391 ? -15.586 -12.734 -28.922 1 87.69 391 HIS A C 1
ATOM 3172 O O . HIS A 1 391 ? -16.75 -12.344 -28.812 1 87.69 391 HIS A O 1
ATOM 3178 N N . ARG A 1 392 ? -14.789 -12.688 -27.984 1 90.38 392 ARG A N 1
ATOM 3179 C CA . ARG A 1 392 ? -15.023 -11.945 -26.75 1 90.38 392 ARG A CA 1
ATOM 3180 C C . ARG A 1 392 ? -13.875 -10.984 -26.469 1 90.38 392 ARG A C 1
ATOM 3182 O O . ARG A 1 392 ? -12.703 -11.383 -26.453 1 90.38 392 ARG A O 1
ATOM 3189 N N . LEU A 1 393 ? -14.219 -9.727 -26.312 1 93.06 393 LEU A N 1
ATOM 3190 C CA . LEU A 1 393 ? -13.211 -8.703 -26.062 1 93.06 393 LEU A CA 1
ATOM 3191 C C . LEU A 1 393 ? -13.633 -7.777 -24.938 1 93.06 393 LEU A C 1
ATOM 3193 O O . LEU A 1 393 ? -14.664 -7.102 -25.031 1 93.06 393 LEU A O 1
ATOM 3197 N N . LEU A 1 394 ? -12.883 -7.805 -23.891 1 95.31 394 LEU A N 1
ATOM 3198 C CA . LEU A 1 394 ? -13.047 -6.867 -22.797 1 95.31 394 LEU A CA 1
ATOM 3199 C C . LEU A 1 394 ? -11.852 -5.926 -22.703 1 95.31 394 LEU A C 1
ATOM 3201 O O . LEU A 1 394 ? -10.711 -6.344 -22.906 1 95.31 394 LEU A O 1
ATOM 3205 N N . GLN A 1 395 ? -12.102 -4.734 -22.422 1 96.94 395 GLN A N 1
ATOM 3206 C CA . GLN A 1 395 ? -11.078 -3.742 -22.125 1 96.94 395 GLN A CA 1
ATOM 3207 C C . GLN A 1 395 ? -11.156 -3.291 -20.672 1 96.94 395 GLN A C 1
ATOM 3209 O O . GLN A 1 395 ? -12.25 -3.129 -20.125 1 96.94 395 GLN A O 1
ATOM 3214 N N . GLY A 1 396 ? -10.008 -3.166 -20.062 1 97.44 396 GLY A N 1
ATOM 3215 C CA . GLY A 1 396 ? -10.055 -2.863 -18.641 1 97.44 396 GLY A CA 1
ATOM 3216 C C . GLY A 1 396 ? -9.031 -1.826 -18.219 1 97.44 396 GLY A C 1
ATOM 3217 O O . GLY A 1 396 ? -8.078 -1.55 -18.953 1 97.44 396 GLY A O 1
ATOM 3218 N N . CYS A 1 397 ? -9.234 -1.211 -17.078 1 98.25 397 CYS A N 1
ATOM 3219 C CA . CYS A 1 397 ? -8.305 -0.309 -16.406 1 98.25 397 CYS A CA 1
ATOM 3220 C C . CYS A 1 397 ? -8.508 -0.347 -14.891 1 98.25 397 CYS A C 1
ATOM 3222 O O . CYS A 1 397 ? -9.398 -1.046 -14.398 1 98.25 397 CYS A O 1
ATOM 3224 N N . TYR A 1 398 ? -7.652 0.374 -14.203 1 98.38 398 TYR A N 1
ATOM 3225 C CA . TYR A 1 398 ? -7.688 0.359 -12.75 1 98.38 398 TYR A CA 1
ATOM 3226 C C . TYR A 1 398 ? -7.684 1.776 -12.188 1 98.38 398 TYR A C 1
ATOM 3228 O O . TYR A 1 398 ? -7.238 2.713 -12.852 1 98.38 398 TYR A O 1
ATOM 3236 N N . ILE A 1 399 ? -8.227 1.893 -11.008 1 98.12 399 ILE A N 1
ATOM 3237 C CA . ILE A 1 399 ? -8.156 3.123 -10.227 1 98.12 399 ILE A CA 1
ATOM 3238 C C . ILE A 1 399 ? -7.535 2.834 -8.867 1 98.12 399 ILE A C 1
ATOM 3240 O O . ILE A 1 399 ? -7.828 1.809 -8.242 1 98.12 399 ILE A O 1
ATOM 3244 N N . ASN A 1 400 ? -6.711 3.729 -8.445 1 97.44 400 ASN A N 1
ATOM 3245 C CA . ASN A 1 400 ? -6.027 3.6 -7.16 1 97.44 400 ASN A CA 1
ATOM 3246 C C . ASN A 1 400 ? -7.016 3.621 -5.996 1 97.44 400 ASN A C 1
ATOM 3248 O O . ASN A 1 400 ? -7.945 4.43 -5.98 1 97.44 400 ASN A O 1
ATOM 3252 N N . ALA A 1 401 ? -6.789 2.793 -5.02 1 97.25 401 ALA A N 1
ATOM 3253 C CA . ALA A 1 401 ? -7.711 2.643 -3.893 1 97.25 401 ALA A CA 1
ATOM 3254 C C . ALA A 1 401 ? -7.812 3.938 -3.09 1 97.25 401 ALA A C 1
ATOM 3256 O O . ALA A 1 401 ? -8.906 4.344 -2.689 1 97.25 401 ALA A O 1
ATOM 3257 N N . SER A 1 402 ? -6.699 4.59 -2.816 1 97 402 SER A N 1
ATOM 3258 C CA . SER A 1 402 ? -6.68 5.812 -2.02 1 97 402 SER A CA 1
ATOM 3259 C C . SER A 1 402 ? -7.402 6.949 -2.734 1 97 402 SER A C 1
ATOM 3261 O O . SER A 1 402 ? -8.109 7.734 -2.104 1 97 402 SER A O 1
ATOM 3263 N N . GLU A 1 403 ? -7.219 7.027 -3.992 1 97.06 403 GLU A N 1
ATOM 3264 C CA . GLU A 1 403 ? -7.844 8.094 -4.766 1 97.06 403 GLU A CA 1
ATOM 3265 C C . GLU A 1 403 ? -9.344 7.859 -4.922 1 97.06 403 GLU A C 1
ATOM 3267 O O . GLU A 1 403 ? -10.125 8.805 -4.922 1 97.06 403 GLU A O 1
ATOM 3272 N N . PHE A 1 404 ? -9.703 6.613 -5.035 1 98.06 404 PHE A N 1
ATOM 3273 C CA . PHE A 1 404 ? -11.117 6.266 -5.023 1 98.06 404 PHE A CA 1
ATOM 3274 C C . PHE A 1 404 ? -11.766 6.703 -3.715 1 98.06 404 PHE A C 1
ATOM 3276 O O . PHE A 1 404 ? -12.781 7.402 -3.725 1 98.06 404 PHE A O 1
ATOM 3283 N N . GLN A 1 405 ? -11.18 6.363 -2.646 1 97.12 405 GLN A N 1
ATOM 3284 C CA . GLN A 1 405 ? -11.719 6.711 -1.337 1 97.12 405 GLN A CA 1
ATOM 3285 C C . GLN A 1 405 ? -11.773 8.227 -1.148 1 97.12 405 GLN A C 1
ATOM 3287 O O . GLN A 1 405 ? -12.703 8.742 -0.529 1 97.12 405 GLN A O 1
ATOM 3292 N N . SER A 1 406 ? -10.766 8.875 -1.626 1 97 406 SER A N 1
ATOM 3293 C CA . SER A 1 406 ? -10.734 10.336 -1.591 1 97 406 SER A CA 1
ATOM 3294 C C . SER A 1 406 ? -11.961 10.93 -2.285 1 97 406 SER A C 1
ATOM 3296 O O . SER A 1 406 ? -12.633 11.797 -1.733 1 97 406 SER A O 1
ATOM 3298 N N . LYS A 1 407 ? -12.227 10.406 -3.439 1 97.81 407 LYS A N 1
ATOM 3299 C CA . LYS A 1 407 ? -13.367 10.883 -4.215 1 97.81 407 LYS A CA 1
ATOM 3300 C C . LYS A 1 407 ? -14.68 10.602 -3.496 1 97.81 407 LYS A C 1
ATOM 3302 O O . LYS A 1 407 ? -15.57 11.453 -3.457 1 97.81 407 LYS A O 1
ATOM 3307 N N . VAL A 1 408 ? -14.812 9.438 -2.912 1 98.06 408 VAL A N 1
ATOM 3308 C CA . VAL A 1 408 ? -16.016 9.07 -2.174 1 98.06 408 VAL A CA 1
ATOM 3309 C C . VAL A 1 408 ? -16.234 10.047 -1.023 1 98.06 408 VAL A C 1
ATOM 3311 O O . VAL A 1 408 ? -17.344 10.555 -0.837 1 98.06 408 VAL A O 1
ATOM 3314 N N . GLN A 1 409 ? -15.203 10.32 -0.29 1 97 409 GLN A N 1
ATOM 3315 C CA . GLN A 1 409 ? -15.336 11.211 0.862 1 97 409 GLN A CA 1
ATOM 3316 C C . GLN A 1 409 ? -15.75 12.609 0.43 1 97 409 GLN A C 1
ATOM 3318 O O . GLN A 1 409 ? -16.594 13.242 1.071 1 97 409 GLN A O 1
ATOM 3323 N N . MET A 1 410 ? -15.188 13.102 -0.593 1 96.88 410 MET A N 1
ATOM 3324 C CA . MET A 1 410 ? -15.539 14.43 -1.092 1 96.88 410 MET A CA 1
ATOM 3325 C C . MET A 1 410 ? -17.016 14.484 -1.486 1 96.88 410 MET A C 1
ATOM 3327 O O . MET A 1 410 ? -17.703 15.453 -1.18 1 96.88 410 MET A O 1
ATOM 3331 N N . PHE A 1 411 ? -17.453 13.438 -2.092 1 97.56 411 PHE A N 1
ATOM 3332 C CA . PHE A 1 411 ? -18.828 13.43 -2.564 1 97.56 411 PHE A CA 1
ATOM 3333 C C . PHE A 1 411 ? -19.797 13.141 -1.422 1 97.56 411 PHE A C 1
ATOM 3335 O O . PHE A 1 411 ? -20.938 13.609 -1.432 1 97.56 411 PHE A O 1
ATOM 3342 N N . HIS A 1 412 ? -19.406 12.383 -0.436 1 97.19 412 HIS A N 1
ATOM 3343 C CA . HIS A 1 412 ? -20.188 12.25 0.782 1 97.19 412 HIS A CA 1
ATOM 3344 C C . HIS A 1 412 ? -20.406 13.609 1.443 1 97.19 412 HIS A C 1
ATOM 3346 O O . HIS A 1 412 ? -21.5 13.898 1.941 1 97.19 412 HIS A O 1
ATOM 3352 N N . ASN A 1 413 ? -19.344 14.359 1.436 1 96.19 413 ASN A N 1
ATOM 3353 C CA . ASN A 1 413 ? -19.438 15.688 2.035 1 96.19 413 ASN A CA 1
ATOM 3354 C C . ASN A 1 413 ? -20.344 16.609 1.216 1 96.19 413 ASN A C 1
ATOM 3356 O O . ASN A 1 413 ? -21.016 17.469 1.77 1 96.19 413 ASN A O 1
ATOM 3360 N N . LYS A 1 414 ? -20.375 16.422 -0.026 1 95 414 LYS A N 1
ATOM 3361 C CA . LYS A 1 414 ? -21.156 17.281 -0.91 1 95 414 LYS A CA 1
ATOM 3362 C C . LYS A 1 414 ? -22.609 16.812 -0.99 1 95 414 LYS A C 1
ATOM 3364 O O . LYS A 1 414 ? -23.531 17.625 -0.98 1 95 414 LYS A O 1
ATOM 3369 N N . TYR A 1 415 ? -22.812 15.43 -1.069 1 95.69 415 TYR A N 1
ATOM 3370 C CA . TYR A 1 415 ? -24.141 14.914 -1.395 1 95.69 415 TYR A CA 1
ATOM 3371 C C . TYR A 1 415 ? -24.625 13.953 -0.316 1 95.69 415 TYR A C 1
ATOM 3373 O O . TYR A 1 415 ? -25.812 13.633 -0.259 1 95.69 415 TYR A O 1
ATOM 3381 N N . GLY A 1 416 ? -23.766 13.508 0.563 1 94.62 416 GLY A N 1
ATOM 3382 C CA . GLY A 1 416 ? -24.109 12.391 1.435 1 94.62 416 GLY A CA 1
ATOM 3383 C C . GLY A 1 416 ? -24.234 12.789 2.893 1 94.62 416 GLY A C 1
ATOM 3384 O O . GLY A 1 416 ? -24.141 11.945 3.783 1 94.62 416 GLY A O 1
ATOM 3385 N N . GLY A 1 417 ? -24.281 14.008 3.178 1 93.12 417 GLY A N 1
ATOM 3386 C CA . GLY A 1 417 ? -24.469 14.469 4.543 1 93.12 417 GLY A CA 1
ATOM 3387 C C . GLY A 1 417 ? -23.219 14.375 5.383 1 93.12 417 GLY A C 1
ATOM 3388 O O . GLY A 1 417 ? -23.281 14.312 6.609 1 93.12 417 GLY A O 1
ATOM 3389 N N . GLY A 1 418 ? -22.125 14.172 4.727 1 93.56 418 GLY A N 1
ATOM 3390 C CA . GLY A 1 418 ? -20.844 14.188 5.434 1 93.56 418 GLY A CA 1
ATOM 3391 C C . GLY A 1 418 ? -20.5 12.844 6.051 1 93.56 418 GLY A C 1
ATOM 3392 O O . GLY A 1 418 ? -19.594 12.758 6.879 1 93.56 418 GLY A O 1
ATOM 3393 N N . ARG A 1 419 ? -21.172 11.812 5.734 1 92 419 ARG A N 1
ATOM 3394 C CA . ARG A 1 419 ? -20.859 10.508 6.312 1 92 419 ARG A CA 1
ATOM 3395 C C . ARG A 1 419 ? -19.5 10.008 5.84 1 92 419 ARG A C 1
ATOM 3397 O O . ARG A 1 419 ? -19.016 10.422 4.789 1 92 419 ARG A O 1
ATOM 3404 N N . TRP A 1 420 ? -18.906 9.219 6.598 1 91.62 420 TRP A N 1
ATOM 3405 C CA . TRP A 1 420 ? -17.641 8.602 6.234 1 91.62 420 TRP A CA 1
ATOM 3406 C C . TRP A 1 420 ? -17.859 7.477 5.223 1 91.62 420 TRP A C 1
ATOM 3408 O O . TRP A 1 420 ? -18.906 6.828 5.219 1 91.62 420 TRP A O 1
ATOM 3418 N N . PRO A 1 421 ? -16.859 7.305 4.348 1 94.25 421 PRO A N 1
ATOM 3419 C CA . PRO A 1 421 ? -16.953 6.105 3.51 1 94.25 421 PRO A CA 1
ATOM 3420 C C . PRO A 1 421 ? -16.812 4.812 4.309 1 94.25 421 PRO A C 1
ATOM 3422 O O . PRO A 1 421 ? -16.109 4.785 5.32 1 94.25 421 PRO A O 1
ATOM 3425 N N . VAL A 1 422 ? -17.453 3.812 3.836 1 95.12 422 VAL A N 1
ATOM 3426 C CA . VAL A 1 422 ? -17.203 2.496 4.406 1 95.12 422 VAL A CA 1
ATOM 3427 C C . VAL A 1 422 ? -15.773 2.061 4.086 1 95.12 422 VAL A C 1
ATOM 3429 O O . VAL A 1 422 ? -15.125 2.629 3.203 1 95.12 422 VAL A O 1
ATOM 3432 N N . ARG A 1 423 ? -15.297 1.103 4.824 1 94.06 423 ARG A N 1
ATOM 3433 C CA . ARG A 1 423 ? -13.969 0.556 4.547 1 94.06 423 ARG A CA 1
ATOM 3434 C C . ARG A 1 423 ? -13.875 0.077 3.102 1 94.06 423 ARG A C 1
ATOM 3436 O O . ARG A 1 423 ? -14.844 -0.441 2.545 1 94.06 423 ARG A O 1
ATOM 3443 N N . ASN A 1 424 ? -12.719 0.222 2.543 1 93.25 424 ASN A N 1
ATOM 3444 C CA . ASN A 1 424 ? -12.57 -0.081 1.123 1 93.25 424 ASN A CA 1
ATOM 3445 C C . ASN A 1 424 ? -11.688 -1.304 0.896 1 93.25 424 ASN A C 1
ATOM 3447 O O . ASN A 1 424 ? -11.32 -1.604 -0.241 1 93.25 424 ASN A O 1
ATOM 3451 N N . GLY A 1 425 ? -11.289 -1.943 1.955 1 94.31 425 GLY A N 1
ATOM 3452 C CA . GLY A 1 425 ? -10.5 -3.158 1.831 1 94.31 425 GLY A CA 1
ATOM 3453 C C . GLY A 1 425 ? -9.008 -2.891 1.696 1 94.31 425 GLY A C 1
ATOM 3454 O O . GLY A 1 425 ? -8.25 -3.779 1.309 1 94.31 425 GLY A O 1
ATOM 3455 N N . SER A 1 426 ? -8.633 -1.68 1.965 1 92.25 426 SER A N 1
ATOM 3456 C CA . SER A 1 426 ? -7.219 -1.312 1.994 1 92.25 426 SER A CA 1
ATOM 3457 C C . SER A 1 426 ? -6.613 -1.548 3.375 1 92.25 426 SER A C 1
ATOM 3459 O O . SER A 1 426 ? -7.246 -2.158 4.238 1 92.25 426 SER A O 1
ATOM 3461 N N . ILE A 1 427 ? -5.371 -1.217 3.645 1 91.5 427 ILE A N 1
ATOM 3462 C CA . ILE A 1 427 ? -4.73 -1.432 4.938 1 91.5 427 ILE A CA 1
ATOM 3463 C C . ILE A 1 427 ? -4.973 -0.223 5.84 1 91.5 427 ILE A C 1
ATOM 3465 O O . ILE A 1 427 ? -4.242 -0.007 6.809 1 91.5 427 ILE A O 1
ATOM 3469 N N . ASP A 1 428 ? -6 0.573 5.492 1 93.38 428 ASP A N 1
ATOM 3470 C CA . ASP A 1 428 ? -6.461 1.653 6.359 1 93.38 428 ASP A CA 1
ATOM 3471 C C . ASP A 1 428 ? -7.172 1.102 7.594 1 93.38 428 ASP A C 1
ATOM 3473 O O . ASP A 1 428 ? -8.172 0.385 7.473 1 93.38 428 ASP A O 1
ATOM 3477 N N . TRP A 1 429 ? -6.707 1.492 8.75 1 92.38 429 TRP A N 1
ATOM 3478 C CA . TRP A 1 429 ? -7.195 0.909 9.992 1 92.38 429 TRP A CA 1
ATOM 3479 C C . TRP A 1 429 ? -8.469 1.607 10.461 1 92.38 429 TRP A C 1
ATOM 3481 O O . TRP A 1 429 ? -9.062 1.214 11.469 1 92.38 429 TRP A O 1
ATOM 3491 N N . GLN A 1 430 ? -8.875 2.637 9.711 1 87.31 430 GLN A N 1
ATOM 3492 C CA . GLN A 1 430 ? -10.078 3.359 10.117 1 87.31 430 GLN A CA 1
ATOM 3493 C C . GLN A 1 430 ? -11.32 2.484 9.969 1 87.31 430 GLN A C 1
ATOM 3495 O O . GLN A 1 430 ? -11.352 1.578 9.133 1 87.31 430 GLN A O 1
ATOM 3500 N N . MET B 1 1 ? 3.312 -49.344 -37.656 1 28.02 1 MET B N 1
ATOM 3501 C CA . MET B 1 1 ? 3.838 -49.312 -36.281 1 28.02 1 MET B CA 1
ATOM 3502 C C . MET B 1 1 ? 3.57 -47.938 -35.656 1 28.02 1 MET B C 1
ATOM 3504 O O . MET B 1 1 ? 3.832 -46.906 -36.25 1 28.02 1 MET B O 1
ATOM 3508 N N . PRO B 1 2 ? 2.535 -47.844 -34.75 1 31.56 2 PRO B N 1
ATOM 3509 C CA . PRO B 1 2 ? 2.158 -46.531 -34.281 1 31.56 2 PRO B CA 1
ATOM 3510 C C . PRO B 1 2 ? 3.352 -45.719 -33.781 1 31.56 2 PRO B C 1
ATOM 3512 O O . PRO B 1 2 ? 4.32 -46.281 -33.25 1 31.56 2 PRO B O 1
ATOM 3515 N N . SER B 1 3 ? 3.816 -44.75 -34.5 1 29.73 3 SER B N 1
ATOM 3516 C CA . SER B 1 3 ? 4.973 -43.906 -34.188 1 29.73 3 SER B CA 1
ATOM 3517 C C . SER B 1 3 ? 4.984 -43.531 -32.688 1 29.73 3 SER B C 1
ATOM 3519 O O . SER B 1 3 ? 3.961 -43.125 -32.156 1 29.73 3 SER B O 1
ATOM 3521 N N . SER B 1 4 ? 5.789 -44.219 -31.875 1 31.03 4 SER B N 1
ATOM 3522 C CA . SER B 1 4 ? 6.043 -44.062 -30.453 1 31.03 4 SER B CA 1
ATOM 3523 C C . SER B 1 4 ? 6.109 -42.594 -30.062 1 31.03 4 SER B C 1
ATOM 3525 O O . SER B 1 4 ? 6.988 -41.875 -30.516 1 31.03 4 SER B O 1
ATOM 3527 N N . GLU B 1 5 ? 5.09 -41.844 -30.078 1 34.62 5 GLU B N 1
ATOM 3528 C CA . GLU B 1 5 ? 5.094 -40.531 -29.453 1 34.62 5 GLU B CA 1
ATOM 3529 C C . GLU B 1 5 ? 5.98 -40.5 -28.219 1 34.62 5 GLU B C 1
ATOM 3531 O O . GLU B 1 5 ? 5.707 -41.188 -27.234 1 34.62 5 GLU B O 1
ATOM 3536 N N . THR B 1 6 ? 7.258 -40.5 -28.203 1 40.88 6 THR B N 1
ATOM 3537 C CA . THR B 1 6 ? 8.312 -40.406 -27.203 1 40.88 6 THR B CA 1
ATOM 3538 C C . THR B 1 6 ? 7.898 -39.469 -26.078 1 40.88 6 THR B C 1
ATOM 3540 O O . THR B 1 6 ? 7.551 -38.312 -26.312 1 40.88 6 THR B O 1
ATOM 3543 N N . SER B 1 7 ? 7.184 -39.875 -24.969 1 48.16 7 SER B N 1
ATOM 3544 C CA . SER B 1 7 ? 6.742 -39.25 -23.734 1 48.16 7 SER B CA 1
ATOM 3545 C C . SER B 1 7 ? 7.695 -38.156 -23.297 1 48.16 7 SER B C 1
ATOM 3547 O O . SER B 1 7 ? 8.836 -38.438 -22.938 1 48.16 7 SER B O 1
ATOM 3549 N N . SER B 1 8 ? 7.781 -37 -23.828 1 64 8 SER B N 1
ATOM 3550 C CA . SER B 1 8 ? 8.57 -35.844 -23.422 1 64 8 SER B CA 1
ATOM 3551 C C . SER B 1 8 ? 8.727 -35.781 -21.906 1 64 8 SER B C 1
ATOM 3553 O O . SER B 1 8 ? 7.766 -36 -21.172 1 64 8 SER B O 1
ATOM 3555 N N . SER B 1 9 ? 10.078 -35.812 -21.328 1 87.69 9 SER B N 1
ATOM 3556 C CA . SER B 1 9 ? 10.445 -35.75 -19.906 1 87.69 9 SER B CA 1
ATOM 3557 C C . SER B 1 9 ? 9.734 -34.625 -19.203 1 87.69 9 SER B C 1
ATOM 3559 O O . SER B 1 9 ? 9.227 -33.688 -19.844 1 87.69 9 SER B O 1
ATOM 3561 N N . HIS B 1 10 ? 9.211 -34.906 -18.078 1 93.31 10 HIS B N 1
ATOM 3562 C CA . HIS B 1 10 ? 8.648 -33.844 -17.25 1 93.31 10 HIS B CA 1
ATOM 3563 C C . HIS B 1 10 ? 9.469 -32.562 -17.391 1 93.31 10 HIS B C 1
ATOM 3565 O O . HIS B 1 10 ? 8.906 -31.453 -17.438 1 93.31 10 HIS B O 1
ATOM 3571 N N . LEU B 1 11 ? 10.742 -32.688 -17.562 1 93.62 11 LEU B N 1
ATOM 3572 C CA . LEU B 1 11 ? 11.617 -31.547 -17.688 1 93.62 11 LEU B CA 1
ATOM 3573 C C . LEU B 1 11 ? 11.305 -30.766 -18.953 1 93.62 11 LEU B C 1
ATOM 3575 O O . LEU B 1 11 ? 11.203 -29.531 -18.922 1 93.62 11 LEU B O 1
ATOM 3579 N N . GLU B 1 12 ? 11.148 -31.484 -20.031 1 92.88 12 GLU B N 1
ATOM 3580 C CA . GLU B 1 12 ? 10.836 -30.844 -21.297 1 92.88 12 GLU B CA 1
ATOM 3581 C C . GLU B 1 12 ? 9.492 -30.125 -21.234 1 92.88 12 GLU B C 1
ATOM 3583 O O . GLU B 1 12 ? 9.336 -29.031 -21.781 1 92.88 12 GLU B O 1
ATOM 3588 N N . GLY B 1 13 ? 8.547 -30.75 -20.594 1 90.75 13 GLY B N 1
ATOM 3589 C CA . GLY B 1 13 ? 7.254 -30.109 -20.422 1 90.75 13 GLY B CA 1
ATOM 3590 C C . GLY B 1 13 ? 7.332 -28.828 -19.625 1 90.75 13 GLY B C 1
ATOM 3591 O O . GLY B 1 13 ? 6.691 -27.828 -19.984 1 90.75 13 GLY B O 1
ATOM 3592 N N . ILE B 1 14 ? 8.094 -28.828 -18.562 1 91.62 14 ILE B N 1
ATOM 3593 C CA . ILE B 1 14 ? 8.273 -27.672 -17.688 1 91.62 14 ILE B CA 1
ATOM 3594 C C . ILE B 1 14 ? 8.93 -26.547 -18.469 1 91.62 14 ILE B C 1
ATOM 3596 O O . ILE B 1 14 ? 8.492 -25.391 -18.391 1 91.62 14 ILE B O 1
ATOM 3600 N N . LYS B 1 15 ? 9.938 -26.859 -19.234 1 89.44 15 LYS B N 1
ATOM 3601 C CA . LYS B 1 15 ? 10.641 -25.859 -20.047 1 89.44 15 LYS B CA 1
ATOM 3602 C C . LYS B 1 15 ? 9.711 -25.266 -21.109 1 89.44 15 LYS B C 1
ATOM 3604 O O . LYS B 1 15 ? 9.711 -24.047 -21.328 1 89.44 15 LYS B O 1
ATOM 3609 N N . LYS B 1 16 ? 8.914 -26.109 -21.688 1 86.88 16 LYS B N 1
ATOM 3610 C CA . LYS B 1 16 ? 8 -25.672 -22.75 1 86.88 16 LYS B CA 1
ATOM 3611 C C . LYS B 1 16 ? 6.961 -24.688 -22.219 1 86.88 16 LYS B C 1
ATOM 3613 O O . LYS B 1 16 ? 6.551 -23.766 -22.922 1 86.88 16 LYS B O 1
ATOM 3618 N N . ARG B 1 17 ? 6.641 -24.875 -20.953 1 86.12 17 ARG B N 1
ATOM 3619 C CA . ARG B 1 17 ? 5.609 -24.031 -20.359 1 86.12 17 ARG B CA 1
ATOM 3620 C C . ARG B 1 17 ? 6.223 -22.797 -19.719 1 86.12 17 ARG B C 1
ATOM 3622 O O . ARG B 1 17 ? 5.516 -22 -19.094 1 86.12 17 ARG B O 1
ATOM 3629 N N . GLY B 1 18 ? 7.539 -22.609 -19.781 1 80.31 18 GLY B N 1
ATOM 3630 C CA . GLY B 1 18 ? 8.203 -21.391 -19.391 1 80.31 18 GLY B CA 1
ATOM 3631 C C . GLY B 1 18 ? 8.547 -21.344 -17.906 1 80.31 18 GLY B C 1
ATOM 3632 O O . GLY B 1 18 ? 8.922 -20.281 -17.391 1 80.31 18 GLY B O 1
ATOM 3633 N N . PHE B 1 19 ? 8.352 -22.375 -17.156 1 81.69 19 PHE B N 1
ATOM 3634 C CA . PHE B 1 19 ? 8.562 -22.375 -15.719 1 81.69 19 PHE B CA 1
ATOM 3635 C C . PHE B 1 19 ? 10.023 -22.656 -15.383 1 81.69 19 PHE B C 1
ATOM 3637 O O . PHE B 1 19 ? 10.453 -22.484 -14.242 1 81.69 19 PHE B O 1
ATOM 3644 N N . TYR B 1 20 ? 10.859 -22.938 -16.312 1 81.06 20 TYR B N 1
ATOM 3645 C CA . TYR B 1 20 ? 12.297 -23.094 -16.078 1 81.06 20 TYR B CA 1
ATOM 3646 C C . TYR B 1 20 ? 13 -21.75 -16.078 1 81.06 20 TYR B C 1
ATOM 3648 O O . TYR B 1 20 ? 13.609 -21.359 -17.078 1 81.06 20 TYR B O 1
ATOM 3656 N N . LEU B 1 21 ? 12.961 -21.062 -14.977 1 84.94 21 LEU B N 1
ATOM 3657 C CA . LEU B 1 21 ? 13.438 -19.688 -14.844 1 84.94 21 LEU B CA 1
ATOM 3658 C C . LEU B 1 21 ? 14.961 -19.656 -14.719 1 84.94 21 LEU B C 1
ATOM 3660 O O . LEU B 1 21 ? 15.492 -19.406 -13.633 1 84.94 21 LEU B O 1
ATOM 3664 N N . ASP B 1 22 ? 15.57 -19.75 -15.734 1 85.25 22 ASP B N 1
ATOM 3665 C CA . ASP B 1 22 ? 17.031 -19.828 -15.766 1 85.25 22 ASP B CA 1
ATOM 3666 C C . ASP B 1 22 ? 17.672 -18.594 -15.148 1 85.25 22 ASP B C 1
ATOM 3668 O O . ASP B 1 22 ? 18.688 -18.688 -14.469 1 85.25 22 ASP B O 1
ATOM 3672 N N . ASP B 1 23 ? 17.031 -17.5 -15.375 1 87.19 23 ASP B N 1
ATOM 3673 C CA . ASP B 1 23 ? 17.562 -16.234 -14.852 1 87.19 23 ASP B CA 1
ATOM 3674 C C . ASP B 1 23 ? 17.641 -16.266 -13.328 1 87.19 23 ASP B C 1
ATOM 3676 O O . ASP B 1 23 ? 18.438 -15.531 -12.734 1 87.19 23 ASP B O 1
ATOM 3680 N N . ILE B 1 24 ? 16.859 -17.141 -12.734 1 90.06 24 ILE B N 1
ATOM 3681 C CA . ILE B 1 24 ? 16.766 -17.188 -11.281 1 90.06 24 ILE B CA 1
ATOM 3682 C C . ILE B 1 24 ? 17.469 -18.422 -10.758 1 90.06 24 ILE B C 1
ATOM 3684 O O . ILE B 1 24 ? 18.375 -18.328 -9.914 1 90.06 24 ILE B O 1
ATOM 3688 N N . TYR B 1 25 ? 17.266 -19.594 -11.375 1 90.44 25 TYR B N 1
ATOM 3689 C CA . TYR B 1 25 ? 17.688 -20.875 -10.805 1 90.44 25 TYR B CA 1
ATOM 3690 C C . TYR B 1 25 ? 19.156 -21.125 -11.078 1 90.44 25 TYR B C 1
ATOM 3692 O O . TYR B 1 25 ? 19.781 -21.984 -10.445 1 90.44 25 TYR B O 1
ATOM 3700 N N . GLN B 1 26 ? 19.734 -20.344 -11.961 1 90.06 26 GLN B N 1
ATOM 3701 C CA . GLN B 1 26 ? 21.156 -20.5 -12.234 1 90.06 26 GLN B CA 1
ATOM 3702 C C . GLN B 1 26 ? 22 -20.109 -11.016 1 90.06 26 GLN B C 1
ATOM 3704 O O . GLN B 1 26 ? 23.172 -20.484 -10.93 1 90.06 26 GLN B O 1
ATOM 3709 N N . HIS B 1 27 ? 21.406 -19.438 -10.133 1 90.56 27 HIS B N 1
ATOM 3710 C CA . HIS B 1 27 ? 22.156 -18.922 -9 1 90.56 27 HIS B CA 1
ATOM 3711 C C . HIS B 1 27 ? 22.062 -19.859 -7.797 1 90.56 27 HIS B C 1
ATOM 3713 O O . HIS B 1 27 ? 22.672 -19.609 -6.758 1 90.56 27 HIS B O 1
ATOM 3719 N N . VAL B 1 28 ? 21.328 -20.922 -7.914 1 88.44 28 VAL B N 1
ATOM 3720 C CA . VAL B 1 28 ? 21.234 -21.906 -6.836 1 88.44 28 VAL B CA 1
ATOM 3721 C C . VAL B 1 28 ? 22.531 -22.703 -6.746 1 88.44 28 VAL B C 1
ATOM 3723 O O . VAL B 1 28 ? 23.047 -23.188 -7.758 1 88.44 28 VAL B O 1
ATOM 3726 N N . LYS B 1 29 ? 23.234 -22.703 -5.594 1 76.56 29 LYS B N 1
ATOM 3727 C CA . LYS B 1 29 ? 24.562 -23.281 -5.418 1 76.56 29 LYS B CA 1
ATOM 3728 C C . LYS B 1 29 ? 24.547 -24.781 -5.727 1 76.56 29 LYS B C 1
ATOM 3730 O O . LYS B 1 29 ? 25.438 -25.281 -6.43 1 76.56 29 LYS B O 1
ATOM 3735 N N . SER B 1 30 ? 23.672 -25.469 -4.973 1 80.5 30 SER B N 1
ATOM 3736 C CA . SER B 1 30 ? 23.625 -26.906 -5.172 1 80.5 30 SER B CA 1
ATOM 3737 C C . SER B 1 30 ? 22.188 -27.406 -5.262 1 80.5 30 SER B C 1
ATOM 3739 O O . SER B 1 30 ? 21.359 -27.094 -4.398 1 80.5 30 SER B O 1
ATOM 3741 N N . ASP B 1 31 ? 21.984 -28.078 -6.441 1 84.19 31 ASP B N 1
ATOM 3742 C CA . ASP B 1 31 ? 20.656 -28.672 -6.598 1 84.19 31 ASP B CA 1
ATOM 3743 C C . ASP B 1 31 ? 20.75 -30.172 -6.852 1 84.19 31 ASP B C 1
ATOM 3745 O O . ASP B 1 31 ? 19.781 -30.797 -7.305 1 84.19 31 ASP B O 1
ATOM 3749 N N . ALA B 1 32 ? 22 -30.672 -6.605 1 94.06 32 ALA B N 1
ATOM 3750 C CA . ALA B 1 32 ? 22.172 -32.094 -6.762 1 94.06 32 ALA B CA 1
ATOM 3751 C C . ALA B 1 32 ? 21.641 -32.875 -5.547 1 94.06 32 ALA B C 1
ATOM 3753 O O . ALA B 1 32 ? 22 -32.562 -4.41 1 94.06 32 ALA B O 1
ATOM 3754 N N . VAL B 1 33 ? 20.891 -33.906 -5.797 1 97.19 33 VAL B N 1
ATOM 3755 C CA . VAL B 1 33 ? 20.234 -34.656 -4.734 1 97.19 33 VAL B CA 1
ATOM 3756 C C . VAL B 1 33 ? 21.062 -35.906 -4.371 1 97.19 33 VAL B C 1
ATOM 3758 O O . VAL B 1 33 ? 21.422 -36.688 -5.246 1 97.19 33 VAL B O 1
ATOM 3761 N N . LYS B 1 34 ? 21.422 -36.031 -3.17 1 97.06 34 LYS B N 1
ATOM 3762 C CA . LYS B 1 34 ? 22.125 -37.219 -2.666 1 97.06 34 LYS B CA 1
ATOM 3763 C C . LYS B 1 34 ? 21.156 -38.312 -2.264 1 97.06 34 LYS B C 1
ATOM 3765 O O . LYS B 1 34 ? 21.406 -39.5 -2.523 1 97.06 34 LYS B O 1
ATOM 3770 N N . ASP B 1 35 ? 20.062 -37.906 -1.606 1 97.5 35 ASP B N 1
ATOM 3771 C CA . ASP B 1 35 ? 19.109 -38.875 -1.109 1 97.5 35 ASP B CA 1
ATOM 3772 C C . ASP B 1 35 ? 17.703 -38.281 -0.994 1 97.5 35 ASP B C 1
ATOM 3774 O O . ASP B 1 35 ? 17.562 -37.094 -0.756 1 97.5 35 ASP B O 1
ATOM 3778 N N . LEU B 1 36 ? 16.75 -39.062 -1.28 1 98.06 36 LEU B N 1
ATOM 3779 C CA . LEU B 1 36 ? 15.344 -38.75 -1.084 1 98.06 36 LEU B CA 1
ATOM 3780 C C . LEU B 1 36 ? 14.711 -39.719 -0.084 1 98.06 36 LEU B C 1
ATOM 3782 O O . LEU B 1 36 ? 14.82 -40.938 -0.227 1 98.06 36 LEU B O 1
ATOM 3786 N N . LYS B 1 37 ? 14.008 -39.125 0.936 1 98.38 37 LYS B N 1
ATOM 3787 C CA . LYS B 1 37 ? 13.344 -39.969 1.923 1 98.38 37 LYS B CA 1
ATOM 3788 C C . LYS B 1 37 ? 11.961 -39.438 2.271 1 98.38 37 LYS B C 1
ATOM 3790 O O . LYS B 1 37 ? 11.82 -38.25 2.598 1 98.38 37 LYS B O 1
ATOM 3795 N N . ILE B 1 38 ? 10.992 -40.25 2.125 1 98.38 38 ILE B N 1
ATOM 3796 C CA . ILE B 1 38 ? 9.672 -39.938 2.645 1 98.38 38 ILE B CA 1
ATOM 3797 C C . ILE B 1 38 ? 9.633 -40.188 4.152 1 98.38 38 ILE B C 1
ATOM 3799 O O . ILE B 1 38 ? 9.953 -41.281 4.617 1 98.38 38 ILE B O 1
ATOM 3803 N N . VAL B 1 39 ? 9.312 -39.188 4.91 1 98.19 39 VAL B N 1
ATOM 3804 C CA . VAL B 1 39 ? 9.406 -39.344 6.363 1 98.19 39 VAL B CA 1
ATOM 3805 C C . VAL B 1 39 ? 8.055 -39 6.996 1 98.19 39 VAL B C 1
ATOM 3807 O O . VAL B 1 39 ? 7.191 -38.406 6.355 1 98.19 39 VAL B O 1
ATOM 3810 N N . GLU B 1 40 ? 7.855 -39.469 8.289 1 97.19 40 GLU B N 1
ATOM 3811 C CA . GLU B 1 40 ? 6.656 -39.219 9.086 1 97.19 40 GLU B CA 1
ATOM 3812 C C . GLU B 1 40 ? 5.402 -39.688 8.359 1 97.19 40 GLU B C 1
ATOM 3814 O O . GLU B 1 40 ? 4.434 -38.938 8.227 1 97.19 40 GLU B O 1
ATOM 3819 N N . ASP B 1 41 ? 5.465 -40.812 7.754 1 96.06 41 ASP B N 1
ATOM 3820 C CA . ASP B 1 41 ? 4.348 -41.531 7.125 1 96.06 41 ASP B CA 1
ATOM 3821 C C . ASP B 1 41 ? 3.768 -40.719 5.973 1 96.06 41 ASP B C 1
ATOM 3823 O O . ASP B 1 41 ? 2.561 -40.469 5.922 1 96.06 41 ASP B O 1
ATOM 3827 N N . GLY B 1 42 ? 4.66 -40.094 5.18 1 96.94 42 GLY B N 1
ATOM 3828 C CA . GLY B 1 42 ? 4.234 -39.406 3.971 1 96.94 42 GLY B CA 1
ATOM 3829 C C . GLY B 1 42 ? 3.936 -37.938 4.191 1 96.94 42 GLY B C 1
ATOM 3830 O O . GLY B 1 42 ? 3.531 -37.219 3.266 1 96.94 42 GLY B O 1
ATOM 3831 N N . LYS B 1 43 ? 4.172 -37.469 5.387 1 97.25 43 LYS B N 1
ATOM 3832 C CA . LYS B 1 43 ? 3.867 -36.094 5.711 1 97.25 43 LYS B CA 1
ATOM 3833 C C . LYS B 1 43 ? 4.902 -35.125 5.109 1 97.25 43 LYS B C 1
ATOM 3835 O O . LYS B 1 43 ? 4.582 -34 4.777 1 97.25 43 LYS B O 1
ATOM 3840 N N . HIS B 1 44 ? 6.152 -35.656 5.031 1 98.31 44 HIS B N 1
ATOM 3841 C CA . HIS B 1 44 ? 7.227 -34.812 4.512 1 98.31 44 HIS B CA 1
ATOM 3842 C C . HIS B 1 44 ? 8.117 -35.594 3.545 1 98.31 44 HIS B C 1
ATOM 3844 O O . HIS B 1 44 ? 8.18 -36.812 3.613 1 98.31 44 HIS B O 1
ATOM 3850 N N . LEU B 1 45 ? 8.656 -34.844 2.674 1 98.62 45 LEU B N 1
ATOM 3851 C CA . LEU B 1 45 ? 9.781 -35.344 1.873 1 98.62 45 LEU B CA 1
ATOM 3852 C C . LEU B 1 45 ? 11.086 -34.688 2.342 1 98.62 45 LEU B C 1
ATOM 3854 O O . LEU B 1 45 ? 11.211 -33.469 2.381 1 98.62 45 LEU B O 1
ATOM 3858 N N . GLN B 1 46 ? 11.984 -35.5 2.734 1 98.62 46 GLN B N 1
ATOM 3859 C CA . GLN B 1 46 ? 13.312 -35.031 3.094 1 98.62 46 GLN B CA 1
ATOM 3860 C C . GLN B 1 46 ? 14.281 -35.156 1.918 1 98.62 46 GLN B C 1
ATOM 3862 O O . GLN B 1 46 ? 14.391 -36.219 1.313 1 98.62 46 GLN B O 1
ATOM 3867 N N . VAL B 1 47 ? 14.898 -34.125 1.547 1 98.12 47 VAL B N 1
ATOM 3868 C CA . VAL B 1 47 ? 15.898 -34.094 0.484 1 98.12 47 VAL B CA 1
ATOM 3869 C C . VAL B 1 47 ? 17.281 -33.812 1.075 1 98.12 47 VAL B C 1
ATOM 3871 O O . VAL B 1 47 ? 17.484 -32.75 1.674 1 98.12 47 VAL B O 1
ATOM 3874 N N . THR B 1 48 ? 18.141 -34.719 0.938 1 97.94 48 THR B N 1
ATOM 3875 C CA . THR B 1 48 ? 19.547 -34.5 1.268 1 97.94 48 THR B CA 1
ATOM 3876 C C . THR B 1 48 ? 20.328 -34.094 0.025 1 97.94 48 THR B C 1
ATOM 3878 O O . THR B 1 48 ? 20.375 -34.812 -0.955 1 97.94 48 THR B O 1
ATOM 3881 N N . TRP B 1 49 ? 20.891 -32.969 0.141 1 97 49 TRP B N 1
ATOM 3882 C CA . TRP B 1 49 ? 21.625 -32.438 -1.002 1 97 49 TRP B CA 1
ATOM 3883 C C . TRP B 1 49 ? 23.094 -32.875 -0.967 1 97 49 TRP B C 1
ATOM 3885 O O . TRP B 1 49 ? 23.609 -33.219 0.092 1 97 49 TRP B O 1
ATOM 3895 N N . GLU B 1 50 ? 23.766 -32.781 -2.074 1 96 50 GLU B N 1
ATOM 3896 C CA . GLU B 1 50 ? 25.156 -33.219 -2.176 1 96 50 GLU B CA 1
ATOM 3897 C C . GLU B 1 50 ? 26.078 -32.344 -1.304 1 96 50 GLU B C 1
ATOM 3899 O O . GLU B 1 50 ? 27.109 -32.844 -0.822 1 96 50 GLU B O 1
ATOM 3904 N N . ASP B 1 51 ? 25.672 -31.172 -1.089 1 94.88 51 ASP B N 1
ATOM 3905 C CA . ASP B 1 51 ? 26.516 -30.297 -0.281 1 94.88 51 ASP B CA 1
ATOM 3906 C C . ASP B 1 51 ? 26.281 -30.531 1.209 1 94.88 51 ASP B C 1
ATOM 3908 O O . ASP B 1 51 ? 26.844 -29.828 2.051 1 94.88 51 ASP B O 1
ATOM 3912 N N . GLY B 1 52 ? 25.375 -31.391 1.573 1 95.06 52 GLY B N 1
ATOM 3913 C CA . GLY B 1 52 ? 25.172 -31.781 2.961 1 95.06 52 GLY B CA 1
ATOM 3914 C C . GLY B 1 52 ? 23.938 -31.141 3.578 1 95.06 52 GLY B C 1
ATOM 3915 O O . GLY B 1 52 ? 23.484 -31.578 4.637 1 95.06 52 GLY B O 1
ATOM 3916 N N . HIS B 1 53 ? 23.391 -30.203 2.902 1 95.25 53 HIS B N 1
ATOM 3917 C CA . HIS B 1 53 ? 22.172 -29.547 3.4 1 95.25 53 HIS B CA 1
ATOM 3918 C C . HIS B 1 53 ? 20.984 -30.484 3.328 1 95.25 53 HIS B C 1
ATOM 3920 O O . HIS B 1 53 ? 20.891 -31.328 2.42 1 95.25 53 HIS B O 1
ATOM 3926 N N . VAL B 1 54 ? 20.094 -30.375 4.309 1 97 54 VAL B N 1
ATOM 3927 C CA . VAL B 1 54 ? 18.875 -31.188 4.34 1 97 54 VAL B CA 1
ATOM 3928 C C . VAL B 1 54 ? 17.641 -30.297 4.352 1 97 54 VAL B C 1
ATOM 3930 O O . VAL B 1 54 ? 17.547 -29.375 5.172 1 97 54 VAL B O 1
ATOM 3933 N N . SER B 1 55 ? 16.781 -30.5 3.408 1 96.88 55 SER B N 1
ATOM 3934 C CA . SER B 1 55 ? 15.492 -29.828 3.34 1 96.88 55 SER B CA 1
ATOM 3935 C C . SER B 1 55 ? 14.352 -30.781 3.66 1 96.88 55 SER B C 1
ATOM 3937 O O . SER B 1 55 ? 14.438 -31.984 3.379 1 96.88 55 SER B O 1
ATOM 3939 N N . ARG B 1 56 ? 13.352 -30.25 4.289 1 98 56 ARG B N 1
ATOM 3940 C CA . ARG B 1 56 ? 12.109 -30.984 4.559 1 98 56 ARG B CA 1
ATOM 3941 C C . ARG B 1 56 ? 10.906 -30.219 4.012 1 98 56 ARG B C 1
ATOM 3943 O O . ARG B 1 56 ? 10.664 -29.078 4.391 1 98 56 ARG B O 1
ATOM 3950 N N . PHE B 1 57 ? 10.195 -30.844 3.139 1 98.56 57 PHE B N 1
ATOM 3951 C CA . PHE B 1 57 ? 9.062 -30.188 2.508 1 98.56 57 PHE B CA 1
ATOM 3952 C C . PHE B 1 57 ? 7.754 -30.859 2.896 1 98.56 57 PHE B C 1
ATOM 3954 O O . PHE B 1 57 ? 7.633 -32.094 2.803 1 98.56 57 PHE B O 1
ATOM 3961 N N . TYR B 1 58 ? 6.812 -30.109 3.344 1 98.38 58 TYR B N 1
ATOM 3962 C CA . TYR B 1 58 ? 5.484 -30.578 3.725 1 98.38 58 TYR B CA 1
ATOM 3963 C C . TYR B 1 58 ? 4.711 -31.078 2.51 1 98.38 58 TYR B C 1
ATOM 3965 O O . TYR B 1 58 ? 4.797 -30.484 1.427 1 98.38 58 TYR B O 1
ATOM 3973 N N . SER B 1 59 ? 3.961 -32.125 2.658 1 97.56 59 SER B N 1
ATOM 3974 C CA . SER B 1 59 ? 3.254 -32.812 1.574 1 97.56 59 SER B CA 1
ATOM 3975 C C . SER B 1 59 ? 2.359 -31.828 0.812 1 97.56 59 SER B C 1
ATOM 3977 O O . SER B 1 59 ? 2.412 -31.766 -0.418 1 97.56 59 SER B O 1
ATOM 3979 N N . MET B 1 60 ? 1.608 -31.031 1.514 1 96.88 60 MET B N 1
ATOM 3980 C CA . MET B 1 60 ? 0.683 -30.109 0.865 1 96.88 60 MET B CA 1
ATOM 3981 C C . MET B 1 60 ? 1.439 -28.984 0.162 1 96.88 60 MET B C 1
ATOM 3983 O O . MET B 1 60 ? 0.989 -28.484 -0.865 1 96.88 60 MET B O 1
ATOM 3987 N N . TRP B 1 61 ? 2.555 -28.562 0.754 1 98.06 61 TRP B N 1
ATOM 3988 C CA . TRP B 1 61 ? 3.4 -27.578 0.108 1 98.06 61 TRP B CA 1
ATOM 3989 C C . TRP B 1 61 ? 3.889 -28.062 -1.249 1 98.06 61 TRP B C 1
ATOM 3991 O O . TRP B 1 61 ? 3.818 -27.344 -2.244 1 98.06 61 TRP B O 1
ATOM 4001 N N . LEU B 1 62 ? 4.285 -29.297 -1.286 1 98.06 62 LEU B N 1
ATOM 4002 C CA . LEU B 1 62 ? 4.746 -29.906 -2.531 1 98.06 62 LEU B CA 1
ATOM 4003 C C . LEU B 1 62 ? 3.605 -30.016 -3.537 1 98.06 62 LEU B C 1
ATOM 4005 O O . LEU B 1 62 ? 3.777 -29.688 -4.715 1 98.06 62 LEU B O 1
ATOM 4009 N N . ARG B 1 63 ? 2.443 -30.406 -3.068 1 96.75 63 ARG B N 1
ATOM 4010 C CA . ARG B 1 63 ? 1.286 -30.562 -3.943 1 96.75 63 ARG B CA 1
ATOM 4011 C C . ARG B 1 63 ? 0.879 -29.234 -4.555 1 96.75 63 ARG B C 1
ATOM 4013 O O . ARG B 1 63 ? 0.552 -29.156 -5.742 1 96.75 63 ARG B O 1
ATOM 4020 N N . HIS B 1 64 ? 0.909 -28.266 -3.74 1 96.25 64 HIS B N 1
ATOM 4021 C CA . HIS B 1 64 ? 0.558 -26.922 -4.18 1 96.25 64 HIS B CA 1
ATOM 4022 C C . HIS B 1 64 ? 1.52 -26.422 -5.25 1 96.25 64 HIS B C 1
ATOM 4024 O O . HIS B 1 64 ? 1.137 -25.625 -6.113 1 96.25 64 HIS B O 1
ATOM 4030 N N . ASN B 1 65 ? 2.732 -26.953 -5.215 1 96.12 65 ASN B N 1
ATOM 4031 C CA . ASN B 1 65 ? 3.773 -26.453 -6.105 1 96.12 65 ASN B CA 1
ATOM 4032 C C . ASN B 1 65 ? 4.121 -27.469 -7.188 1 96.12 65 ASN B C 1
ATOM 4034 O O . ASN B 1 65 ? 5.227 -27.453 -7.73 1 96.12 65 ASN B O 1
ATOM 4038 N N . CYS B 1 66 ? 3.207 -28.359 -7.441 1 95.69 66 CYS B N 1
ATOM 4039 C CA . CYS B 1 66 ? 3.389 -29.328 -8.516 1 95.69 66 CYS B CA 1
ATOM 4040 C C . CYS B 1 66 ? 3.562 -28.625 -9.859 1 95.69 66 CYS B C 1
ATOM 4042 O O . CYS B 1 66 ? 2.816 -27.703 -10.188 1 95.69 66 CYS B O 1
ATOM 4044 N N . HIS B 1 67 ? 4.484 -29.125 -10.664 1 94.69 67 HIS B N 1
ATOM 4045 C CA . HIS B 1 67 ? 4.812 -28.469 -11.922 1 94.69 67 HIS B CA 1
ATOM 4046 C C . HIS B 1 67 ? 4.168 -29.188 -13.102 1 94.69 67 HIS B C 1
ATOM 4048 O O . HIS B 1 67 ? 4.52 -28.922 -14.258 1 94.69 67 HIS B O 1
ATOM 4054 N N . CYS B 1 68 ? 3.312 -30.109 -12.852 1 93.19 68 CYS B N 1
ATOM 4055 C CA . CYS B 1 68 ? 2.721 -30.797 -14 1 93.19 68 CYS B CA 1
ATOM 4056 C C . CYS B 1 68 ? 1.832 -29.844 -14.797 1 93.19 68 CYS B C 1
ATOM 4058 O O . CYS B 1 68 ? 1.483 -28.766 -14.32 1 93.19 68 CYS B O 1
ATOM 4060 N N . GLY B 1 69 ? 1.482 -30.172 -15.938 1 88.88 69 GLY B N 1
ATOM 4061 C CA . GLY B 1 69 ? 0.729 -29.328 -16.859 1 88.88 69 GLY B CA 1
ATOM 4062 C C . GLY B 1 69 ? -0.667 -29 -16.359 1 88.88 69 GLY B C 1
ATOM 4063 O O . GLY B 1 69 ? -1.223 -27.953 -16.688 1 88.88 69 GLY B O 1
ATOM 4064 N N . ALA B 1 70 ? -1.249 -29.891 -15.609 1 88.81 70 ALA B N 1
ATOM 4065 C CA . ALA B 1 70 ? -2.592 -29.672 -15.078 1 88.81 70 ALA B CA 1
ATOM 4066 C C . ALA B 1 70 ? -2.572 -28.656 -13.938 1 88.81 70 ALA B C 1
ATOM 4068 O O . ALA B 1 70 ? -3.51 -27.875 -13.781 1 88.81 70 ALA B O 1
ATOM 4069 N N . CYS B 1 71 ? -1.513 -28.672 -13.156 1 91.81 71 CYS B N 1
ATOM 4070 C CA . CYS B 1 71 ? -1.41 -27.828 -11.969 1 91.81 71 CYS B CA 1
ATOM 4071 C C . CYS B 1 71 ? -0.797 -26.484 -12.32 1 91.81 71 CYS B C 1
ATOM 4073 O O . CYS B 1 71 ? -1.116 -25.469 -11.695 1 91.81 71 CYS B O 1
ATOM 4075 N N . LEU B 1 72 ? 0.034 -26.516 -13.25 1 89.31 72 LEU B N 1
ATOM 4076 C CA . LEU B 1 72 ? 0.757 -25.328 -13.664 1 89.31 72 LEU B CA 1
ATOM 4077 C C . LEU B 1 72 ? 0.827 -25.219 -15.18 1 89.31 72 LEU B C 1
ATOM 4079 O O . LEU B 1 72 ? 1.886 -25.453 -15.773 1 89.31 72 LEU B O 1
ATOM 4083 N N . PRO B 1 73 ? -0.201 -24.797 -15.766 1 82.88 73 PRO B N 1
ATOM 4084 C CA . PRO B 1 73 ? -0.248 -24.766 -17.234 1 82.88 73 PRO B CA 1
ATOM 4085 C C . PRO B 1 73 ? 0.641 -23.672 -17.828 1 82.88 73 PRO B C 1
ATOM 4087 O O . PRO B 1 73 ? 1.076 -23.781 -18.969 1 82.88 73 PRO B O 1
ATOM 4090 N N . HIS B 1 74 ? 0.796 -22.625 -17.031 1 77.88 74 HIS B N 1
ATOM 4091 C CA . HIS B 1 74 ? 1.666 -21.531 -17.422 1 77.88 74 HIS B CA 1
ATOM 4092 C C . HIS B 1 74 ? 2.484 -21.016 -16.25 1 77.88 74 HIS B C 1
ATOM 4094 O O . HIS B 1 74 ? 2.188 -21.328 -15.094 1 77.88 74 HIS B O 1
ATOM 4100 N N . THR B 1 75 ? 3.496 -20.328 -16.516 1 70 75 THR B N 1
ATOM 4101 C CA . THR B 1 75 ? 4.48 -19.906 -15.523 1 70 75 THR B CA 1
ATOM 4102 C C . THR B 1 75 ? 3.803 -19.203 -14.359 1 70 75 THR B C 1
ATOM 4104 O O . THR B 1 75 ? 4.312 -19.203 -13.234 1 70 75 THR B O 1
ATOM 4107 N N . SER B 1 76 ? 2.738 -18.766 -14.609 1 71.69 76 SER B N 1
ATOM 4108 C CA . SER B 1 76 ? 2.275 -17.906 -13.523 1 71.69 76 SER B CA 1
ATOM 4109 C C . SER B 1 76 ? 0.841 -18.25 -13.125 1 71.69 76 SER B C 1
ATOM 4111 O O . SER B 1 76 ? 0.167 -17.438 -12.477 1 71.69 76 SER B O 1
ATOM 4113 N N . THR B 1 77 ? 0.377 -19.438 -13.414 1 82 77 THR B N 1
ATOM 4114 C CA . THR B 1 77 ? -1.016 -19.719 -13.094 1 82 77 THR B CA 1
ATOM 4115 C C . THR B 1 77 ? -1.139 -21.078 -12.391 1 82 77 THR B C 1
ATOM 4117 O O . THR B 1 77 ? -1.078 -22.125 -13.031 1 82 77 THR B O 1
ATOM 4120 N N . VAL B 1 78 ? -1.35 -21.031 -11.148 1 89 78 VAL B N 1
ATOM 4121 C CA . VAL B 1 78 ? -1.54 -22.234 -10.344 1 89 78 VAL B CA 1
ATOM 4122 C C . VAL B 1 78 ? -3.012 -22.641 -10.359 1 89 78 VAL B C 1
ATOM 4124 O O . VAL B 1 78 ? -3.891 -21.828 -10.062 1 89 78 VAL B O 1
ATOM 4127 N N . LEU B 1 79 ? -3.305 -23.891 -10.672 1 89.81 79 LEU B N 1
ATOM 4128 C CA . LEU B 1 79 ? -4.695 -24.312 -10.789 1 89.81 79 LEU B CA 1
ATOM 4129 C C . LEU B 1 79 ? -4.992 -25.453 -9.812 1 89.81 79 LEU B C 1
ATOM 4131 O O . LEU B 1 79 ? -5.992 -26.156 -9.969 1 89.81 79 LEU B O 1
ATOM 4135 N N . VAL B 1 80 ? -4.293 -25.641 -8.828 1 92.19 80 VAL B N 1
ATOM 4136 C CA . VAL B 1 80 ? -4.539 -26.672 -7.84 1 92.19 80 VAL B CA 1
ATOM 4137 C C . VAL B 1 80 ? -5.832 -26.375 -7.082 1 92.19 80 VAL B C 1
ATOM 4139 O O . VAL B 1 80 ? -5.996 -25.297 -6.531 1 92.19 80 VAL B O 1
ATOM 4142 N N . ASP B 1 81 ? -6.77 -27.297 -7.062 1 93.12 81 ASP B N 1
ATOM 4143 C CA . ASP B 1 81 ? -8.055 -27.141 -6.391 1 93.12 81 ASP B CA 1
ATOM 4144 C C . ASP B 1 81 ? -8.016 -27.734 -4.984 1 93.12 81 ASP B C 1
ATOM 4146 O O . ASP B 1 81 ? -8.148 -28.953 -4.816 1 93.12 81 ASP B O 1
ATOM 4150 N N . PHE B 1 82 ? -7.977 -26.953 -4.023 1 94.62 82 PHE B N 1
ATOM 4151 C CA . PHE B 1 82 ? -7.781 -27.375 -2.645 1 94.62 82 PHE B CA 1
ATOM 4152 C C . PHE B 1 82 ? -9.047 -28.031 -2.1 1 94.62 82 PHE B C 1
ATOM 4154 O O . PHE B 1 82 ? -9 -28.719 -1.076 1 94.62 82 PHE B O 1
ATOM 4161 N N . THR B 1 83 ? -10.172 -27.828 -2.746 1 94 83 THR B N 1
ATOM 4162 C CA . THR B 1 83 ? -11.391 -28.5 -2.297 1 94 83 THR B CA 1
ATOM 4163 C C . THR B 1 83 ? -11.305 -30 -2.537 1 94 83 THR B C 1
ATOM 4165 O O . THR B 1 83 ? -12.023 -30.781 -1.906 1 94 83 THR B O 1
ATOM 4168 N N . LYS B 1 84 ? -10.422 -30.359 -3.385 1 91.06 84 LYS B N 1
ATOM 4169 C CA . LYS B 1 84 ? -10.32 -31.75 -3.771 1 91.06 84 LYS B CA 1
ATOM 4170 C C . LYS B 1 84 ? -9.164 -32.438 -3.043 1 91.06 84 LYS B C 1
ATOM 4172 O O . LYS B 1 84 ? -8.93 -33.625 -3.23 1 91.06 84 LYS B O 1
ATOM 4177 N N . LEU B 1 85 ? -8.477 -31.734 -2.26 1 92.56 85 LEU B N 1
ATOM 4178 C CA . LEU B 1 85 ? -7.336 -32.281 -1.543 1 92.56 85 LEU B CA 1
ATOM 4179 C C . LEU B 1 85 ? -7.727 -32.688 -0.125 1 92.56 85 LEU B C 1
ATOM 4181 O O . LEU B 1 85 ? -8.492 -32 0.535 1 92.56 85 LEU B O 1
ATOM 4185 N N . ASP B 1 86 ? -7.203 -33.812 0.206 1 91.75 86 ASP B N 1
ATOM 4186 C CA . ASP B 1 86 ? -7.312 -34.156 1.616 1 91.75 86 ASP B CA 1
ATOM 4187 C C . ASP B 1 86 ? -6.438 -33.25 2.484 1 91.75 86 ASP B C 1
ATOM 4189 O O . ASP B 1 86 ? -5.312 -32.938 2.109 1 91.75 86 ASP B O 1
ATOM 4193 N N . GLU B 1 87 ? -6.93 -32.938 3.621 1 90.25 87 GLU B N 1
ATOM 4194 C CA . GLU B 1 87 ? -6.199 -32.062 4.539 1 90.25 87 GLU B CA 1
ATOM 4195 C C . GLU B 1 87 ? -4.863 -32.688 4.938 1 90.25 87 GLU B C 1
ATOM 4197 O O . GLU B 1 87 ? -3.895 -31.969 5.199 1 90.25 87 GLU B O 1
ATOM 4202 N N . ASN B 1 88 ? -4.879 -34 4.98 1 91.44 88 ASN B N 1
ATOM 4203 C CA . ASN B 1 88 ? -3.668 -34.719 5.344 1 91.44 88 ASN B CA 1
ATOM 4204 C C . ASN B 1 88 ? -3.135 -35.562 4.172 1 91.44 88 ASN B C 1
ATOM 4206 O O . ASN B 1 88 ? -2.791 -36.719 4.336 1 91.44 88 ASN B O 1
ATOM 4210 N N . ILE B 1 89 ? -3.074 -34.906 3.115 1 93.94 89 ILE B N 1
ATOM 4211 C CA . ILE B 1 89 ? -2.561 -35.594 1.932 1 93.94 89 ILE B CA 1
ATOM 4212 C C . ILE B 1 89 ? -1.155 -36.094 2.209 1 93.94 89 ILE B C 1
ATOM 4214 O O . ILE B 1 89 ? -0.356 -35.438 2.873 1 93.94 89 ILE B O 1
ATOM 4218 N N . LYS B 1 90 ? -0.861 -37.312 1.71 1 95.38 90 LYS B N 1
ATOM 4219 C CA . LYS B 1 90 ? 0.402 -38 2.01 1 95.38 90 LYS B CA 1
ATOM 4220 C C . LYS B 1 90 ? 1.2 -38.25 0.735 1 95.38 90 LYS B C 1
ATOM 4222 O O . LYS B 1 90 ? 0.627 -38.594 -0.306 1 95.38 90 LYS B O 1
ATOM 4227 N N . ILE B 1 91 ? 2.477 -38.156 0.879 1 96.94 91 ILE B N 1
ATOM 4228 C CA . ILE B 1 91 ? 3.387 -38.562 -0.191 1 96.94 91 ILE B CA 1
ATOM 4229 C C . ILE B 1 91 ? 3.504 -40.094 -0.238 1 96.94 91 ILE B C 1
ATOM 4231 O O . ILE B 1 91 ? 3.76 -40.719 0.784 1 96.94 91 ILE B O 1
ATOM 4235 N N . THR B 1 92 ? 3.342 -40.656 -1.38 1 95.62 92 THR B N 1
ATOM 4236 C CA . THR B 1 92 ? 3.375 -42.094 -1.513 1 95.62 92 THR B CA 1
ATOM 4237 C C . THR B 1 92 ? 4.652 -42.531 -2.213 1 95.62 92 THR B C 1
ATOM 4239 O O . THR B 1 92 ? 5.105 -43.688 -2.023 1 95.62 92 THR B O 1
ATOM 4242 N N . SER B 1 93 ? 5.207 -41.688 -2.994 1 96.19 93 SER B N 1
ATOM 4243 C CA . SER B 1 93 ? 6.438 -42 -3.705 1 96.19 93 SER B CA 1
ATOM 4244 C C . SER B 1 93 ? 7.215 -40.719 -4.059 1 96.19 93 SER B C 1
ATOM 4246 O O . SER B 1 93 ? 6.645 -39.656 -4.129 1 96.19 93 SER B O 1
ATOM 4248 N N . ALA B 1 94 ? 8.477 -40.844 -4.164 1 97.81 94 ALA B N 1
ATOM 4249 C CA . ALA B 1 94 ? 9.391 -39.781 -4.621 1 97.81 94 ALA B CA 1
ATOM 4250 C C . ALA B 1 94 ? 10.609 -40.375 -5.324 1 97.81 94 ALA B C 1
ATOM 4252 O O . ALA B 1 94 ? 11.344 -41.188 -4.734 1 97.81 94 ALA B O 1
ATOM 4253 N N . LYS B 1 95 ? 10.75 -40.031 -6.602 1 97.31 95 LYS B N 1
ATOM 4254 C CA . LYS B 1 95 ? 11.867 -40.562 -7.367 1 97.31 95 LYS B CA 1
ATOM 4255 C C . LYS B 1 95 ? 12.453 -39.5 -8.305 1 97.31 95 LYS B C 1
ATOM 4257 O O . LYS B 1 95 ? 11.734 -38.625 -8.797 1 97.31 95 LYS B O 1
ATOM 4262 N N . MET B 1 96 ? 13.703 -39.688 -8.547 1 97.06 96 MET B N 1
ATOM 4263 C CA . MET B 1 96 ? 14.359 -38.781 -9.492 1 97.06 96 MET B CA 1
ATOM 4264 C C . MET B 1 96 ? 13.992 -39.156 -10.93 1 97.06 96 MET B C 1
ATOM 4266 O O . MET B 1 96 ? 13.914 -40.344 -11.266 1 97.06 96 MET B O 1
ATOM 4270 N N . GLU B 1 97 ? 13.641 -38.219 -11.656 1 96.81 97 GLU B N 1
ATOM 4271 C CA . GLU B 1 97 ? 13.648 -38.312 -13.117 1 96.81 97 GLU B CA 1
ATOM 4272 C C . GLU B 1 97 ? 14.789 -37.5 -13.719 1 96.81 97 GLU B C 1
ATOM 4274 O O . GLU B 1 97 ? 14.68 -36.281 -13.836 1 96.81 97 GLU B O 1
ATOM 4279 N N . GLY B 1 98 ? 15.797 -38.219 -14.141 1 94.56 98 GLY B N 1
ATOM 4280 C CA . GLY B 1 98 ? 17.016 -37.5 -14.469 1 94.56 98 GLY B CA 1
ATOM 4281 C C . GLY B 1 98 ? 17.656 -36.844 -13.273 1 94.56 98 GLY B C 1
ATOM 4282 O O . GLY B 1 98 ? 17.594 -37.375 -12.156 1 94.56 98 GLY B O 1
ATOM 4283 N N . ASP B 1 99 ? 18.344 -35.688 -13.5 1 93.38 99 ASP B N 1
ATOM 4284 C CA . ASP B 1 99 ? 19.094 -35.062 -12.43 1 93.38 99 ASP B CA 1
ATOM 4285 C C . ASP B 1 99 ? 18.375 -33.781 -11.938 1 93.38 99 ASP B C 1
ATOM 4287 O O . ASP B 1 99 ? 18.781 -33.188 -10.93 1 93.38 99 ASP B O 1
ATOM 4291 N N . GLU B 1 100 ? 17.297 -33.406 -12.578 1 94.62 100 GLU B N 1
ATOM 4292 C CA . GLU B 1 100 ? 16.797 -32.062 -12.281 1 94.62 100 GLU B CA 1
ATOM 4293 C C . GLU B 1 100 ? 15.359 -32.125 -11.773 1 94.62 100 GLU B C 1
ATOM 4295 O O . GLU B 1 100 ? 14.82 -31.125 -11.32 1 94.62 100 GLU B O 1
ATOM 4300 N N . VAL B 1 101 ? 14.742 -33.344 -11.828 1 97.06 101 VAL B N 1
ATOM 4301 C CA . VAL B 1 101 ? 13.32 -33.406 -11.523 1 97.06 101 VAL B CA 1
ATOM 4302 C C . VAL B 1 101 ? 13.062 -34.5 -10.492 1 97.06 101 VAL B C 1
ATOM 4304 O O . VAL B 1 101 ? 13.609 -35.594 -10.602 1 97.06 101 VAL B O 1
ATOM 4307 N N . ILE B 1 102 ? 12.312 -34.219 -9.531 1 98.06 102 ILE B N 1
ATOM 4308 C CA . ILE B 1 102 ? 11.75 -35.219 -8.617 1 98.06 102 ILE B CA 1
ATOM 4309 C C . ILE B 1 102 ? 10.273 -35.438 -8.938 1 98.06 102 ILE B C 1
ATOM 4311 O O . ILE B 1 102 ? 9.492 -34.5 -8.977 1 98.06 102 ILE B O 1
ATOM 4315 N N . VAL B 1 103 ? 9.914 -36.625 -9.188 1 97.88 103 VAL B N 1
ATOM 4316 C CA . VAL B 1 103 ? 8.508 -36.969 -9.383 1 97.88 103 VAL B CA 1
ATOM 4317 C C . VAL B 1 103 ? 7.906 -37.438 -8.062 1 97.88 103 VAL B C 1
ATOM 4319 O O . VAL B 1 103 ? 8.375 -38.438 -7.488 1 97.88 103 VAL B O 1
ATOM 4322 N N . VAL B 1 104 ? 6.91 -36.75 -7.621 1 97.75 104 VAL B N 1
ATOM 4323 C CA . VAL B 1 104 ? 6.289 -37.062 -6.336 1 97.75 104 VAL B CA 1
ATOM 4324 C C . VAL B 1 104 ? 4.887 -37.625 -6.559 1 97.75 104 VAL B C 1
ATOM 4326 O O . VAL B 1 104 ? 4.145 -37.125 -7.414 1 97.75 104 VAL B O 1
ATOM 4329 N N . GLY B 1 105 ? 4.598 -38.625 -5.832 1 96.12 105 GLY B N 1
ATOM 4330 C CA . GLY B 1 105 ? 3.252 -39.188 -5.82 1 96.12 105 GLY B CA 1
ATOM 4331 C C . GLY B 1 105 ? 2.5 -38.906 -4.535 1 96.12 105 GLY B C 1
ATOM 4332 O O . GLY B 1 105 ? 3.082 -38.906 -3.449 1 96.12 105 GLY B O 1
ATOM 4333 N N . TRP B 1 106 ? 1.241 -38.625 -4.66 1 95.56 106 TRP B N 1
ATOM 4334 C CA . TRP B 1 106 ? 0.39 -38.375 -3.508 1 95.56 106 TRP B CA 1
ATOM 4335 C C . TRP B 1 106 ? -0.787 -39.344 -3.461 1 95.56 106 TRP B C 1
ATOM 4337 O O . TRP B 1 106 ? -1.192 -39.875 -4.492 1 95.56 106 TRP B O 1
ATOM 4347 N N . THR B 1 107 ? -1.238 -39.688 -2.213 1 85.12 107 THR B N 1
ATOM 4348 C CA . THR B 1 107 ? -2.453 -40.469 -2.053 1 85.12 107 THR B CA 1
ATOM 4349 C C . THR B 1 107 ? -3.633 -39.812 -2.75 1 85.12 107 THR B C 1
ATOM 4351 O O . THR B 1 107 ? -3.59 -38.594 -3.039 1 85.12 107 THR B O 1
ATOM 4354 N N . GLY B 1 108 ? -4.578 -40.625 -3.176 1 66.31 108 GLY B N 1
ATOM 4355 C CA . GLY B 1 108 ? -5.727 -40.156 -3.943 1 66.31 108 GLY B CA 1
ATOM 4356 C C . GLY B 1 108 ? -6.398 -38.938 -3.342 1 66.31 108 GLY B C 1
ATOM 4357 O O . GLY B 1 108 ? -6.289 -38.688 -2.139 1 66.31 108 GLY B O 1
ATOM 4358 N N . GLU B 1 109 ? -6.609 -37.938 -4.008 1 59.59 109 GLU B N 1
ATOM 4359 C CA . GLU B 1 109 ? -7.484 -36.781 -3.859 1 59.59 109 GLU B CA 1
ATOM 4360 C C . GLU B 1 109 ? -8.945 -37.188 -3.785 1 59.59 109 GLU B C 1
ATOM 4362 O O . GLU B 1 109 ? -9.422 -37.969 -4.617 1 59.59 109 GLU B O 1
ATOM 4367 N N . ASN B 1 110 ? -9.828 -37 -2.727 1 52.22 110 ASN B N 1
ATOM 4368 C CA . ASN B 1 110 ? -11.156 -37.438 -2.314 1 52.22 110 ASN B CA 1
ATOM 4369 C C . ASN B 1 110 ? -11.328 -38.938 -2.432 1 52.22 110 ASN B C 1
ATOM 4371 O O . ASN B 1 110 ? -10.516 -39.625 -3.07 1 52.22 110 ASN B O 1
ATOM 4375 N N . ALA B 1 111 ? -12.383 -39.688 -1.56 1 48.06 111 ALA B N 1
ATOM 4376 C CA . ALA B 1 111 ? -12.695 -41.094 -1.334 1 48.06 111 ALA B CA 1
ATOM 4377 C C . ALA B 1 111 ? -12.547 -41.906 -2.619 1 48.06 111 ALA B C 1
ATOM 4379 O O . ALA B 1 111 ? -12.344 -43.125 -2.574 1 48.06 111 ALA B O 1
ATOM 4380 N N . GLU B 1 112 ? -13.25 -41.656 -3.557 1 45.16 112 GLU B N 1
ATOM 4381 C CA . GLU B 1 112 ? -13.336 -42.594 -4.672 1 45.16 112 GLU B CA 1
ATOM 4382 C C . GLU B 1 112 ? -12 -42.75 -5.387 1 45.16 112 GLU B C 1
ATOM 4384 O O . GLU B 1 112 ? -11.766 -43.719 -6.098 1 45.16 112 GLU B O 1
ATOM 4389 N N . GLU B 1 113 ? -11.297 -42.125 -6.391 1 48.22 113 GLU B N 1
ATOM 4390 C CA . GLU B 1 113 ? -10.414 -42.688 -7.422 1 48.22 113 GLU B CA 1
ATOM 4391 C C . GLU B 1 113 ? -8.977 -42.188 -7.234 1 48.22 113 GLU B C 1
ATOM 4393 O O . GLU B 1 113 ? -8.055 -43 -7.129 1 48.22 113 GLU B O 1
ATOM 4398 N N . LYS B 1 114 ? -8.125 -41.094 -8.078 1 57.38 114 LYS B N 1
ATOM 4399 C CA . LYS B 1 114 ? -6.891 -41.156 -8.859 1 57.38 114 LYS B CA 1
ATOM 4400 C C . LYS B 1 114 ? -5.738 -40.5 -8.109 1 57.38 114 LYS B C 1
ATOM 4402 O O . LYS B 1 114 ? -5.93 -39.5 -7.406 1 57.38 114 LYS B O 1
ATOM 4407 N N . THR B 1 115 ? -4.727 -41.062 -7.773 1 80.31 115 THR B N 1
ATOM 4408 C CA . THR B 1 115 ? -3.361 -40.719 -7.414 1 80.31 115 THR B CA 1
ATOM 4409 C C . THR B 1 115 ? -2.844 -39.594 -8.32 1 80.31 115 THR B C 1
ATOM 4411 O O . THR B 1 115 ? -3.242 -39.5 -9.484 1 80.31 115 THR B O 1
ATOM 4414 N N . HIS B 1 116 ? -2.396 -38.469 -7.617 1 91.88 116 HIS B N 1
ATOM 4415 C CA . HIS B 1 116 ? -1.695 -37.469 -8.406 1 91.88 116 HIS B CA 1
ATOM 4416 C C . HIS B 1 116 ? -0.189 -37.688 -8.391 1 91.88 116 HIS B C 1
ATOM 4418 O O . HIS B 1 116 ? 0.382 -38.031 -7.348 1 91.88 116 HIS B O 1
ATOM 4424 N N . GLU B 1 117 ? 0.338 -37.688 -9.531 1 93.44 117 GLU B N 1
ATOM 4425 C CA . GLU B 1 117 ? 1.79 -37.688 -9.688 1 93.44 117 GLU B CA 1
ATOM 4426 C C . GLU B 1 117 ? 2.258 -36.438 -10.406 1 93.44 117 GLU B C 1
ATOM 4428 O O . GLU B 1 117 ? 1.691 -36.031 -11.438 1 93.44 117 GLU B O 1
ATOM 4433 N N . GLY B 1 118 ? 3.213 -35.781 -9.789 1 94.5 118 GLY B N 1
ATOM 4434 C CA . GLY B 1 118 ? 3.633 -34.531 -10.391 1 94.5 118 GLY B CA 1
ATOM 4435 C C . GLY B 1 118 ? 5.109 -34.25 -10.211 1 94.5 118 GLY B C 1
ATOM 4436 O O . GLY B 1 118 ? 5.703 -34.625 -9.203 1 94.5 118 GLY B O 1
ATOM 4437 N N . PRO B 1 119 ? 5.719 -33.625 -11.234 1 97.06 119 PRO B N 1
ATOM 4438 C CA . PRO B 1 119 ? 7.137 -33.25 -11.188 1 97.06 119 PRO B CA 1
ATOM 4439 C C . PRO B 1 119 ? 7.395 -31.953 -10.438 1 97.06 119 PRO B C 1
ATOM 4441 O O . PRO B 1 119 ? 6.539 -31.062 -10.414 1 97.06 119 PRO B O 1
ATOM 4444 N N . ILE B 1 120 ? 8.586 -31.859 -9.805 1 97 120 ILE B N 1
ATOM 4445 C CA . ILE B 1 120 ? 9.086 -30.625 -9.203 1 97 120 ILE B CA 1
ATOM 4446 C C . ILE B 1 120 ? 10.578 -30.484 -9.484 1 97 120 ILE B C 1
ATOM 4448 O O . ILE B 1 120 ? 11.352 -31.438 -9.305 1 97 120 ILE B O 1
ATOM 4452 N N . LEU B 1 121 ? 10.984 -29.359 -9.898 1 96 121 LEU B N 1
ATOM 4453 C CA . LEU B 1 121 ? 12.391 -29.094 -10.188 1 96 121 LEU B CA 1
ATOM 4454 C C . LEU B 1 121 ? 13.219 -29.078 -8.906 1 96 121 LEU B C 1
ATOM 4456 O O . LEU B 1 121 ? 12.82 -28.469 -7.91 1 96 121 LEU B O 1
ATOM 4460 N N . THR B 1 122 ? 14.414 -29.719 -8.977 1 97.06 122 THR B N 1
ATOM 4461 C CA . THR B 1 122 ? 15.312 -29.703 -7.824 1 97.06 122 THR B CA 1
ATOM 4462 C C . THR B 1 122 ? 15.781 -28.297 -7.52 1 97.06 122 THR B C 1
ATOM 4464 O O . THR B 1 122 ? 15.828 -27.875 -6.355 1 97.06 122 THR B O 1
ATOM 4467 N N . LYS B 1 123 ? 16.031 -27.5 -8.562 1 95.75 123 LYS B N 1
ATOM 4468 C CA . LYS B 1 123 ? 16.453 -26.125 -8.375 1 95.75 123 LYS B CA 1
ATOM 4469 C C . LYS B 1 123 ? 15.375 -25.297 -7.691 1 95.75 123 LYS B C 1
ATOM 4471 O O . LYS B 1 123 ? 15.68 -24.422 -6.875 1 95.75 123 LYS B O 1
ATOM 4476 N N . PHE B 1 124 ? 14.148 -25.609 -8.031 1 95.44 124 PHE B N 1
ATOM 4477 C CA . PHE B 1 124 ? 13.008 -24.938 -7.41 1 95.44 124 PHE B CA 1
ATOM 4478 C C . PHE B 1 124 ? 12.961 -25.234 -5.914 1 95.44 124 PHE B C 1
ATOM 4480 O O . PHE B 1 124 ? 12.797 -24.312 -5.102 1 95.44 124 PHE B O 1
ATOM 4487 N N . LEU B 1 125 ? 13.109 -26.469 -5.582 1 97.12 125 LEU B N 1
ATOM 4488 C CA . LEU B 1 125 ? 13.062 -26.875 -4.18 1 97.12 125 LEU B CA 1
ATOM 4489 C C . LEU B 1 125 ? 14.18 -26.219 -3.383 1 97.12 125 LEU B C 1
ATOM 4491 O O . LEU B 1 125 ? 13.961 -25.734 -2.27 1 97.12 125 LEU B O 1
ATOM 4495 N N . ARG B 1 126 ? 15.312 -26.203 -3.969 1 96.12 126 ARG B N 1
ATOM 4496 C CA . ARG B 1 126 ? 16.453 -25.609 -3.271 1 96.12 126 ARG B CA 1
ATOM 4497 C C . ARG B 1 126 ? 16.25 -24.109 -3.1 1 96.12 126 ARG B C 1
ATOM 4499 O O . ARG B 1 126 ? 16.516 -23.562 -2.023 1 96.12 126 ARG B O 1
ATOM 4506 N N . TYR B 1 127 ? 15.789 -23.453 -4.098 1 94.56 127 TYR B N 1
ATOM 4507 C CA . TYR B 1 127 ? 15.562 -22 -4.082 1 94.56 127 TYR B CA 1
ATOM 4508 C C . TYR B 1 127 ? 14.516 -21.625 -3.047 1 94.56 127 TYR B C 1
ATOM 4510 O O . TYR B 1 127 ? 14.641 -20.594 -2.371 1 94.56 127 TYR B O 1
ATOM 4518 N N . HIS B 1 128 ? 13.508 -22.453 -2.869 1 95.31 128 HIS B N 1
ATOM 4519 C CA . HIS B 1 128 ? 12.391 -22.125 -1.989 1 95.31 128 HIS B CA 1
ATOM 4520 C C . HIS B 1 128 ? 12.484 -22.891 -0.676 1 95.31 128 HIS B C 1
ATOM 4522 O O . HIS B 1 128 ? 11.484 -23.031 0.036 1 95.31 128 HIS B O 1
ATOM 4528 N N . ASP B 1 129 ? 13.672 -23.453 -0.41 1 96.06 129 ASP B N 1
ATOM 4529 C CA . ASP B 1 129 ? 13.898 -24.125 0.864 1 96.06 129 ASP B CA 1
ATOM 4530 C C . ASP B 1 129 ? 13.492 -23.234 2.037 1 96.06 129 ASP B C 1
ATOM 4532 O O . ASP B 1 129 ? 13.844 -22.062 2.08 1 96.06 129 ASP B O 1
ATOM 4536 N N . TYR B 1 130 ? 12.703 -23.812 2.977 1 96.94 130 TYR B N 1
ATOM 4537 C CA . TYR B 1 130 ? 12.25 -23 4.102 1 96.94 130 TYR B CA 1
ATOM 4538 C C . TYR B 1 130 ? 12.781 -23.547 5.422 1 96.94 130 TYR B C 1
ATOM 4540 O O . TYR B 1 130 ? 12.141 -23.406 6.465 1 96.94 130 TYR B O 1
ATOM 4548 N N . SER B 1 131 ? 13.883 -24.312 5.316 1 96.19 131 SER B N 1
ATOM 4549 C CA . SER B 1 131 ? 14.562 -24.734 6.539 1 96.19 131 SER B CA 1
ATOM 4550 C C . SER B 1 131 ? 15.008 -23.516 7.359 1 96.19 131 SER B C 1
ATOM 4552 O O . SER B 1 131 ? 15.078 -22.406 6.844 1 96.19 131 SER B O 1
ATOM 4554 N N . ASP B 1 132 ? 15.312 -23.766 8.602 1 94.94 132 ASP B N 1
ATOM 4555 C CA . ASP B 1 132 ? 15.766 -22.688 9.477 1 94.94 132 ASP B CA 1
ATOM 4556 C C . ASP B 1 132 ? 17.031 -22.031 8.922 1 94.94 132 ASP B C 1
ATOM 4558 O O . ASP B 1 132 ? 17.172 -20.812 8.953 1 94.94 132 ASP B O 1
ATOM 4562 N N . ALA B 1 133 ? 17.906 -22.891 8.469 1 94.44 133 ALA B N 1
ATOM 4563 C CA . ALA B 1 133 ? 19.156 -22.375 7.922 1 94.44 133 ALA B CA 1
ATOM 4564 C C . ALA B 1 133 ? 18.906 -21.516 6.688 1 94.44 133 ALA B C 1
ATOM 4566 O O . ALA B 1 133 ? 19.484 -20.438 6.547 1 94.44 133 ALA B O 1
ATOM 4567 N N . ALA B 1 134 ? 18.094 -21.969 5.797 1 93.06 134 ALA B N 1
ATOM 4568 C CA . ALA B 1 134 ? 17.766 -21.219 4.586 1 93.06 134 ALA B CA 1
ATOM 4569 C C . ALA B 1 134 ? 17.062 -19.906 4.918 1 93.06 134 ALA B C 1
ATOM 4571 O O . ALA B 1 134 ? 17.344 -18.875 4.316 1 93.06 134 ALA B O 1
ATOM 4572 N N . ASP B 1 135 ? 16.156 -20 5.809 1 93.25 135 ASP B N 1
ATOM 4573 C CA . ASP B 1 135 ? 15.43 -18.812 6.246 1 93.25 135 ASP B CA 1
ATOM 4574 C C . ASP B 1 135 ? 16.375 -17.766 6.828 1 93.25 135 ASP B C 1
ATOM 4576 O O . ASP B 1 135 ? 16.281 -16.578 6.508 1 93.25 135 ASP B O 1
ATOM 4580 N N . LYS B 1 136 ? 17.219 -18.172 7.719 1 93.62 136 LYS B N 1
ATOM 4581 C CA . LYS B 1 136 ? 18.188 -17.281 8.328 1 93.62 136 LYS B CA 1
ATOM 4582 C C . LYS B 1 136 ? 19.047 -16.609 7.266 1 93.62 136 LYS B C 1
ATOM 4584 O O . LYS B 1 136 ? 19.297 -15.398 7.332 1 93.62 136 LYS B O 1
ATOM 4589 N N . GLN B 1 137 ? 19.469 -17.359 6.332 1 92.38 137 GLN B N 1
ATOM 4590 C CA . GLN B 1 137 ? 20.297 -16.828 5.262 1 92.38 137 GLN B CA 1
ATOM 4591 C C . GLN B 1 137 ? 19.547 -15.781 4.445 1 92.38 137 GLN B C 1
ATOM 4593 O O . GLN B 1 137 ? 20.094 -14.727 4.121 1 92.38 137 GLN B O 1
ATOM 4598 N N . ARG B 1 138 ? 18.375 -16.062 4.078 1 91.75 138 ARG B N 1
ATOM 4599 C CA . ARG B 1 138 ? 17.562 -15.125 3.312 1 91.75 138 ARG B CA 1
ATOM 4600 C C . ARG B 1 138 ? 17.328 -13.828 4.086 1 91.75 138 ARG B C 1
ATOM 4602 O O . ARG B 1 138 ? 17.406 -12.742 3.516 1 91.75 138 ARG B O 1
ATOM 4609 N N . ARG B 1 139 ? 17.047 -13.93 5.348 1 91.62 139 ARG B N 1
ATOM 4610 C CA . ARG B 1 139 ? 16.812 -12.766 6.191 1 91.62 139 ARG B CA 1
ATOM 4611 C C . ARG B 1 139 ? 18.062 -11.883 6.277 1 91.62 139 ARG B C 1
ATOM 4613 O O . ARG B 1 139 ? 17.953 -10.656 6.258 1 91.62 139 ARG B O 1
ATOM 4620 N N . GLN B 1 140 ? 19.125 -12.539 6.387 1 92.56 140 GLN B N 1
ATOM 4621 C CA . GLN B 1 140 ? 20.375 -11.797 6.449 1 92.56 140 GLN B CA 1
ATOM 4622 C C . GLN B 1 140 ? 20.625 -11.031 5.152 1 92.56 140 GLN B C 1
ATOM 4624 O O . GLN B 1 140 ? 21.094 -9.883 5.176 1 92.56 140 GLN B O 1
ATOM 4629 N N . GLN B 1 141 ? 20.281 -11.656 4.094 1 90.62 141 GLN B N 1
ATOM 4630 C CA . GLN B 1 141 ? 20.469 -11.016 2.795 1 90.62 141 GLN B CA 1
ATOM 4631 C C . GLN B 1 141 ? 19.516 -9.836 2.627 1 90.62 141 GLN B C 1
ATOM 4633 O O . GLN B 1 141 ? 19.844 -8.852 1.964 1 90.62 141 GLN B O 1
ATOM 4638 N N . ARG B 1 142 ? 18.391 -9.922 3.209 1 93.69 142 ARG B N 1
ATOM 4639 C CA . ARG B 1 142 ? 17.344 -8.914 3.016 1 93.69 142 ARG B CA 1
ATOM 4640 C C . ARG B 1 142 ? 17.516 -7.762 4 1 93.69 142 ARG B C 1
ATOM 4642 O O . ARG B 1 142 ? 16.875 -6.715 3.85 1 93.69 142 ARG B O 1
ATOM 4649 N N . ALA B 1 143 ? 18.328 -7.93 5.012 1 93.88 143 ALA B N 1
ATOM 4650 C CA . ALA B 1 143 ? 18.516 -6.898 6.027 1 93.88 143 ALA B CA 1
ATOM 4651 C C . ALA B 1 143 ? 19.094 -5.625 5.418 1 93.88 143 ALA B C 1
ATOM 4653 O O . ALA B 1 143 ? 19.969 -5.691 4.555 1 93.88 143 ALA B O 1
ATOM 4654 N N . MET B 1 144 ? 18.594 -4.508 5.891 1 94.44 144 MET B N 1
ATOM 4655 C CA . MET B 1 144 ? 19.094 -3.221 5.414 1 94.44 144 MET B CA 1
ATOM 4656 C C . MET B 1 144 ? 20.453 -2.893 6.035 1 94.44 144 MET B C 1
ATOM 4658 O O . MET B 1 144 ? 20.594 -2.891 7.262 1 94.44 144 MET B O 1
ATOM 4662 N N . PRO B 1 145 ? 21.391 -2.621 5.164 1 94.81 145 PRO B N 1
ATOM 4663 C CA . PRO B 1 145 ? 22.641 -2.137 5.742 1 94.81 145 PRO B CA 1
ATOM 4664 C C . PRO B 1 145 ? 22.609 -0.647 6.078 1 94.81 145 PRO B C 1
ATOM 4666 O O . PRO B 1 145 ? 21.969 0.134 5.363 1 94.81 145 PRO B O 1
ATOM 4669 N N . PHE B 1 146 ? 23.25 -0.275 7.195 1 95 146 PHE B N 1
ATOM 4670 C CA . PHE B 1 146 ? 23.375 1.126 7.578 1 95 146 PHE B CA 1
ATOM 4671 C C . PHE B 1 146 ? 24.844 1.567 7.492 1 95 146 PHE B C 1
ATOM 4673 O O . PHE B 1 146 ? 25.688 1.056 8.219 1 95 146 PHE B O 1
ATOM 4680 N N . TYR B 1 147 ? 25.062 2.48 6.621 1 91.88 147 TYR B N 1
ATOM 4681 C CA . TYR B 1 147 ? 26.438 2.924 6.406 1 91.88 147 TYR B CA 1
ATOM 4682 C C . TYR B 1 147 ? 26.781 4.086 7.328 1 91.88 147 TYR B C 1
ATOM 4684 O O . TYR B 1 147 ? 25.984 5.02 7.484 1 91.88 147 TYR B O 1
ATOM 4692 N N . GLU B 1 148 ? 28.016 4.121 7.852 1 89.81 148 GLU B N 1
ATOM 4693 C CA . GLU B 1 148 ? 28.453 5.16 8.781 1 89.81 148 GLU B CA 1
ATOM 4694 C C . GLU B 1 148 ? 28.922 6.406 8.031 1 89.81 148 GLU B C 1
ATOM 4696 O O . GLU B 1 148 ? 28.672 7.531 8.477 1 89.81 148 GLU B O 1
ATOM 4701 N N . ASP B 1 149 ? 29.641 6.359 7.02 1 90.5 149 ASP B N 1
ATOM 4702 C CA . ASP B 1 149 ? 30.281 7.48 6.336 1 90.5 149 ASP B CA 1
ATOM 4703 C C . ASP B 1 149 ? 29.25 8.367 5.648 1 90.5 149 ASP B C 1
ATOM 4705 O O . ASP B 1 149 ? 29.516 9.547 5.387 1 90.5 149 ASP B O 1
ATOM 4709 N N . LYS B 1 150 ? 28.031 7.973 5.48 1 94.81 150 LYS B N 1
ATOM 4710 C CA . LYS B 1 150 ? 26.938 8.703 4.836 1 94.81 150 LYS B CA 1
ATOM 4711 C C . LYS B 1 150 ? 27.422 9.445 3.596 1 94.81 150 LYS B C 1
ATOM 4713 O O . LYS B 1 150 ? 27.172 10.641 3.436 1 94.81 150 LYS B O 1
ATOM 4718 N N . ILE B 1 151 ? 28.125 8.828 2.697 1 96.25 151 ILE B N 1
ATOM 4719 C CA . ILE B 1 151 ? 28.547 9.32 1.39 1 96.25 151 ILE B CA 1
ATOM 4720 C C . ILE B 1 151 ? 27.484 8.969 0.346 1 96.25 151 ILE B C 1
ATOM 4722 O O . ILE B 1 151 ? 27.078 7.816 0.234 1 96.25 151 ILE B O 1
ATOM 4726 N N . ILE B 1 152 ? 27.094 9.945 -0.382 1 98.06 152 ILE B N 1
ATOM 4727 C CA . ILE B 1 152 ? 26.078 9.711 -1.416 1 98.06 152 ILE B CA 1
ATOM 4728 C C . ILE B 1 152 ? 26.766 9.203 -2.686 1 98.06 152 ILE B C 1
ATOM 4730 O O . ILE B 1 152 ? 27.578 9.906 -3.291 1 98.06 152 ILE B O 1
ATOM 4734 N N . PRO B 1 153 ? 26.438 7.969 -3.072 1 98.25 153 PRO B N 1
ATOM 4735 C CA . PRO B 1 153 ? 26.969 7.527 -4.363 1 98.25 153 PRO B CA 1
ATOM 4736 C C . PRO B 1 153 ? 26.562 8.445 -5.516 1 98.25 153 PRO B C 1
ATOM 4738 O O . PRO B 1 153 ? 25.484 9.039 -5.484 1 98.25 153 PRO B O 1
ATOM 4741 N N . ALA B 1 154 ? 27.438 8.57 -6.516 1 98.62 154 ALA B N 1
ATOM 4742 C CA . ALA B 1 154 ? 27.172 9.445 -7.652 1 98.62 154 ALA B CA 1
ATOM 4743 C C . ALA B 1 154 ? 27.469 8.742 -8.977 1 98.62 154 ALA B C 1
ATOM 4745 O O . ALA B 1 154 ? 28.453 8 -9.078 1 98.62 154 ALA B O 1
ATOM 4746 N N . LEU B 1 155 ? 26.609 8.922 -9.922 1 98.81 155 LEU B N 1
ATOM 4747 C CA . LEU B 1 155 ? 26.75 8.359 -11.266 1 98.81 155 LEU B CA 1
ATOM 4748 C C . LEU B 1 155 ? 26.5 9.43 -12.328 1 98.81 155 LEU B C 1
ATOM 4750 O O . LEU B 1 155 ? 25.953 10.484 -12.039 1 98.81 155 LEU B O 1
ATOM 4754 N N . GLU B 1 156 ? 26.922 9.133 -13.547 1 98.75 156 GLU B N 1
ATOM 4755 C CA . GLU B 1 156 ? 26.766 10.055 -14.664 1 98.75 156 GLU B CA 1
ATOM 4756 C C . GLU B 1 156 ? 25.484 9.758 -15.453 1 98.75 156 GLU B C 1
ATOM 4758 O O . GLU B 1 156 ? 25.219 8.609 -15.797 1 98.75 156 GLU B O 1
ATOM 4763 N N . TYR B 1 157 ? 24.734 10.789 -15.773 1 98.69 157 TYR B N 1
ATOM 4764 C CA . TYR B 1 157 ? 23.469 10.688 -16.469 1 98.69 157 TYR B CA 1
ATOM 4765 C C . TYR B 1 157 ? 23.609 9.883 -17.75 1 98.69 157 TYR B C 1
ATOM 4767 O O . TYR B 1 157 ? 22.859 8.938 -18 1 98.69 157 TYR B O 1
ATOM 4775 N N . ASN B 1 158 ? 24.578 10.227 -18.516 1 98.44 158 ASN B N 1
ATOM 4776 C CA . ASN B 1 158 ? 24.766 9.578 -19.812 1 98.44 158 ASN B CA 1
ATOM 4777 C C . ASN B 1 158 ? 25.016 8.086 -19.656 1 98.44 158 ASN B C 1
ATOM 4779 O O . ASN B 1 158 ? 24.531 7.281 -20.453 1 98.44 158 ASN B O 1
ATOM 4783 N N . ASP B 1 159 ? 25.734 7.711 -18.672 1 98.44 159 ASP B N 1
ATOM 4784 C CA . ASP B 1 159 ? 26.016 6.301 -18.422 1 98.44 159 ASP B CA 1
ATOM 4785 C C . ASP B 1 159 ? 24.75 5.562 -17.969 1 98.44 159 ASP B C 1
ATOM 4787 O O . ASP B 1 159 ? 24.516 4.426 -18.375 1 98.44 159 ASP B O 1
ATOM 4791 N N . VAL B 1 160 ? 23.984 6.18 -17.172 1 98.25 160 VAL B N 1
ATOM 4792 C CA . VAL B 1 160 ? 22.75 5.594 -16.656 1 98.25 160 VAL B CA 1
ATOM 4793 C C . VAL B 1 160 ? 21.797 5.297 -17.812 1 98.25 160 VAL B C 1
ATOM 4795 O O . VAL B 1 160 ? 21.156 4.25 -17.844 1 98.25 160 VAL B O 1
ATOM 4798 N N . LEU B 1 161 ? 21.734 6.18 -18.797 1 98.12 161 LEU B N 1
ATOM 4799 C CA . LEU B 1 161 ? 20.797 6.047 -19.922 1 98.12 161 LEU B CA 1
ATOM 4800 C C . LEU B 1 161 ? 21.266 4.953 -20.875 1 98.12 161 LEU B C 1
ATOM 4802 O O . LEU B 1 161 ? 20.438 4.293 -21.516 1 98.12 161 LEU B O 1
ATOM 4806 N N . ASN B 1 162 ? 22.578 4.746 -20.891 1 97.5 162 ASN B N 1
ATOM 4807 C CA . ASN B 1 162 ? 23.062 3.965 -22.016 1 97.5 162 ASN B CA 1
ATOM 4808 C C . ASN B 1 162 ? 23.703 2.66 -21.562 1 97.5 162 ASN B C 1
ATOM 4810 O O . ASN B 1 162 ? 24.219 1.895 -22.375 1 97.5 162 ASN B O 1
ATOM 4814 N N . SER B 1 163 ? 23.719 2.402 -20.281 1 97.75 163 SER B N 1
ATOM 4815 C CA . SER B 1 163 ? 24.391 1.211 -19.766 1 97.75 163 SER B CA 1
ATOM 4816 C C . SER B 1 163 ? 23.547 0.51 -18.703 1 97.75 163 SER B C 1
ATOM 4818 O O . SER B 1 163 ? 23.219 1.095 -17.672 1 97.75 163 SER B O 1
ATOM 4820 N N . ASP B 1 164 ? 23.25 -0.753 -18.969 1 97.31 164 ASP B N 1
ATOM 4821 C CA . ASP B 1 164 ? 22.531 -1.546 -17.984 1 97.31 164 ASP B CA 1
ATOM 4822 C C . ASP B 1 164 ? 23.391 -1.774 -16.734 1 97.31 164 ASP B C 1
ATOM 4824 O O . ASP B 1 164 ? 22.859 -1.884 -15.625 1 97.31 164 ASP B O 1
ATOM 4828 N N . GLU B 1 165 ? 24.594 -1.836 -16.906 1 98.06 165 GLU B N 1
ATOM 4829 C CA . GLU B 1 165 ? 25.5 -1.993 -15.773 1 98.06 165 GLU B CA 1
ATOM 4830 C C . GLU B 1 165 ? 25.438 -0.776 -14.852 1 98.06 165 GLU B C 1
ATOM 4832 O O . GLU B 1 165 ? 25.422 -0.917 -13.633 1 98.06 165 GLU B O 1
ATOM 4837 N N . THR B 1 166 ? 25.469 0.389 -15.484 1 98.62 166 THR B N 1
ATOM 4838 C CA . THR B 1 166 ? 25.375 1.6 -14.672 1 98.62 166 THR B CA 1
ATOM 4839 C C . THR B 1 166 ? 23.984 1.729 -14.047 1 98.62 166 THR B C 1
ATOM 4841 O O . THR B 1 166 ? 23.844 2.178 -12.906 1 98.62 166 THR B O 1
ATOM 4844 N N . LEU B 1 167 ? 23 1.293 -14.812 1 98.62 167 LEU B N 1
ATOM 4845 C CA . LEU B 1 167 ? 21.656 1.245 -14.234 1 98.62 167 LEU B CA 1
ATOM 4846 C C . LEU B 1 167 ? 21.625 0.343 -13.008 1 98.62 167 LEU B C 1
ATOM 4848 O O . LEU B 1 167 ? 21.016 0.687 -11.992 1 98.62 167 LEU B O 1
ATOM 4852 N N . TYR B 1 168 ? 22.281 -0.756 -13.094 1 98.62 168 TYR B N 1
ATOM 4853 C CA . TYR B 1 168 ? 22.359 -1.673 -11.961 1 98.62 168 TYR B CA 1
ATOM 4854 C C . TYR B 1 168 ? 23.016 -1.012 -10.766 1 98.62 168 TYR B C 1
ATOM 4856 O O . TYR B 1 168 ? 22.562 -1.171 -9.625 1 98.62 168 TYR B O 1
ATOM 4864 N N . LYS B 1 169 ? 24.031 -0.273 -11.008 1 98.75 169 LYS B N 1
ATOM 4865 C CA . LYS B 1 169 ? 24.688 0.444 -9.914 1 98.75 169 LYS B CA 1
ATOM 4866 C C . LYS B 1 169 ? 23.734 1.429 -9.25 1 98.75 169 LYS B C 1
ATOM 4868 O O . LYS B 1 169 ? 23.734 1.559 -8.023 1 98.75 169 LYS B O 1
ATOM 4873 N N . TRP B 1 170 ? 23 2.117 -10.07 1 98.88 170 TRP B N 1
ATOM 4874 C CA . TRP B 1 170 ? 22 3.055 -9.562 1 98.88 170 TRP B CA 1
ATOM 4875 C C . TRP B 1 170 ? 20.953 2.334 -8.711 1 98.88 170 TRP B C 1
ATOM 4877 O O . TRP B 1 170 ? 20.719 2.707 -7.559 1 98.88 170 TRP B O 1
ATOM 4887 N N . LEU B 1 171 ? 20.422 1.232 -9.25 1 98.75 171 LEU B N 1
ATOM 4888 C CA . LEU B 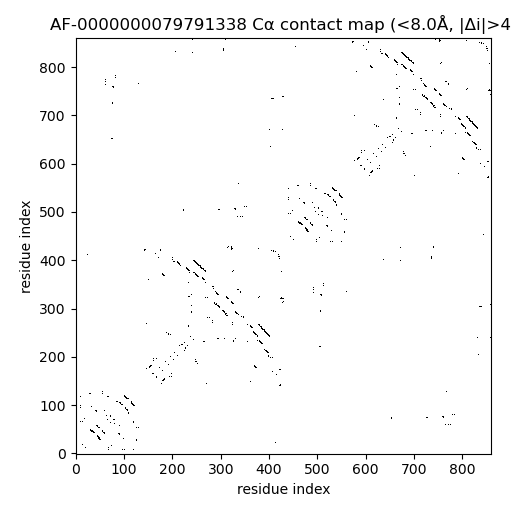1 171 ? 19.422 0.433 -8.555 1 98.75 171 LEU B CA 1
ATOM 4889 C C . LEU B 1 171 ? 19.969 -0.105 -7.238 1 98.75 171 LEU B C 1
ATOM 4891 O O . LEU B 1 171 ? 19.281 -0.062 -6.211 1 98.75 171 LEU B O 1
ATOM 4895 N N . ASN B 1 172 ? 21.125 -0.565 -7.328 1 98.12 172 ASN B N 1
ATOM 4896 C CA . ASN B 1 172 ? 21.75 -1.145 -6.145 1 98.12 172 ASN B CA 1
ATOM 4897 C C . ASN B 1 172 ? 21.984 -0.094 -5.062 1 98.12 172 ASN B C 1
ATOM 4899 O O . ASN B 1 172 ? 21.766 -0.356 -3.881 1 98.12 172 ASN B O 1
ATOM 4903 N N . ALA B 1 173 ? 22.406 1.068 -5.445 1 98.19 173 ALA B N 1
ATOM 4904 C CA . ALA B 1 173 ? 22.609 2.15 -4.488 1 98.19 173 ALA B CA 1
ATOM 4905 C C . ALA B 1 173 ? 21.297 2.545 -3.818 1 98.19 173 ALA B C 1
ATOM 4907 O O . ALA B 1 173 ? 21.25 2.719 -2.598 1 98.19 173 ALA B O 1
ATOM 4908 N N . LEU B 1 174 ? 20.297 2.658 -4.59 1 98.38 174 LEU B N 1
ATOM 4909 C CA . LEU B 1 174 ? 18.984 3.029 -4.066 1 98.38 174 LEU B CA 1
ATOM 4910 C C . LEU B 1 174 ? 18.438 1.951 -3.133 1 98.38 174 LEU B C 1
ATOM 4912 O O . LEU B 1 174 ? 17.734 2.256 -2.164 1 98.38 174 LEU B O 1
ATOM 4916 N N . SER B 1 175 ? 18.766 0.728 -3.424 1 97.19 175 SER B N 1
ATOM 4917 C CA . SER B 1 175 ? 18.312 -0.389 -2.604 1 97.19 175 SER B CA 1
ATOM 4918 C C . SER B 1 175 ? 19.125 -0.498 -1.316 1 97.19 175 SER B C 1
ATOM 4920 O O . SER B 1 175 ? 18.562 -0.579 -0.225 1 97.19 175 SER B O 1
ATOM 4922 N N . GLU B 1 176 ? 20.422 -0.371 -1.368 1 96.19 176 GLU B N 1
ATOM 4923 C CA . GLU B 1 176 ? 21.312 -0.662 -0.251 1 96.19 176 GLU B CA 1
ATOM 4924 C C . GLU B 1 176 ? 21.516 0.569 0.627 1 96.19 176 GLU B C 1
ATOM 4926 O O . GLU B 1 176 ? 21.547 0.464 1.855 1 96.19 176 GLU B O 1
ATOM 4931 N N . GLN B 1 177 ? 21.625 1.699 -0.03 1 95.81 177 GLN B N 1
ATOM 4932 C CA . GLN B 1 177 ? 21.906 2.922 0.714 1 95.81 177 GLN B CA 1
ATOM 4933 C C . GLN B 1 177 ? 20.672 3.816 0.794 1 95.81 177 GLN B C 1
ATOM 4935 O O . GLN B 1 177 ? 20.578 4.672 1.676 1 95.81 177 GLN B O 1
ATOM 4940 N N . GLY B 1 178 ? 19.812 3.637 -0.121 1 97.62 178 GLY B N 1
ATOM 4941 C CA . GLY B 1 178 ? 18.578 4.398 -0.141 1 97.62 178 GLY B CA 1
ATOM 4942 C C . GLY B 1 178 ? 18.719 5.734 -0.845 1 97.62 178 GLY B C 1
ATOM 4943 O O . GLY B 1 178 ? 17.75 6.508 -0.91 1 97.62 178 GLY B O 1
ATOM 4944 N N . ILE B 1 179 ? 19.906 6.062 -1.449 1 98.56 179 ILE B N 1
ATOM 4945 C CA . ILE B 1 179 ? 20.109 7.379 -2.045 1 98.56 179 ILE B CA 1
ATOM 4946 C C . ILE B 1 179 ? 21.203 7.309 -3.107 1 98.56 179 ILE B C 1
ATOM 4948 O O . ILE B 1 179 ? 22.141 6.508 -2.994 1 98.56 179 ILE B O 1
ATOM 4952 N N . CYS B 1 180 ? 21.047 8.086 -4.121 1 98.88 180 CYS B N 1
ATOM 4953 C CA . CYS B 1 180 ? 22.047 8.172 -5.184 1 98.88 180 CYS B CA 1
ATOM 4954 C C . CYS B 1 180 ? 21.906 9.469 -5.973 1 98.88 180 CYS B C 1
ATOM 4956 O O . CYS B 1 180 ? 20.781 9.898 -6.262 1 98.88 180 CYS B O 1
ATOM 4958 N N . LEU B 1 181 ? 23.031 10.07 -6.27 1 98.81 181 LEU B N 1
ATOM 4959 C CA . LEU B 1 181 ? 23.062 11.297 -7.059 1 98.81 181 LEU B CA 1
ATOM 4960 C C . LEU B 1 181 ? 23.406 10.992 -8.516 1 98.81 181 LEU B C 1
ATOM 4962 O O . LEU B 1 181 ? 24.344 10.25 -8.797 1 98.81 181 LEU B O 1
ATOM 4966 N N . ILE B 1 182 ? 22.609 11.469 -9.445 1 98.88 182 ILE B N 1
ATOM 4967 C CA . ILE B 1 182 ? 22.938 11.43 -10.867 1 98.88 182 ILE B CA 1
ATOM 4968 C C . ILE B 1 182 ? 23.391 12.812 -11.328 1 98.88 182 ILE B C 1
ATOM 4970 O O . ILE B 1 182 ? 22.656 13.789 -11.188 1 98.88 182 ILE B O 1
ATOM 4974 N N . LYS B 1 183 ? 24.516 12.914 -11.898 1 98.69 183 LYS B N 1
ATOM 4975 C CA . LYS B 1 183 ? 25.125 14.188 -12.281 1 98.69 183 LYS B CA 1
ATOM 4976 C C . LYS B 1 183 ? 24.938 14.453 -13.773 1 98.69 183 LYS B C 1
ATOM 4978 O O . LYS B 1 183 ? 24.797 13.523 -14.57 1 98.69 183 LYS B O 1
ATOM 4983 N N . ASN B 1 184 ? 24.891 15.75 -14.07 1 98.62 184 ASN B N 1
ATOM 4984 C CA . ASN B 1 184 ? 24.906 16.25 -15.438 1 98.62 184 ASN B CA 1
ATOM 4985 C C . ASN B 1 184 ? 23.656 15.844 -16.203 1 98.62 184 ASN B C 1
ATOM 4987 O O . ASN B 1 184 ? 23.734 15.445 -17.375 1 98.62 184 ASN B O 1
ATOM 4991 N N . VAL B 1 185 ? 22.578 15.891 -15.531 1 98.69 185 VAL B N 1
ATOM 4992 C CA . VAL B 1 185 ? 21.297 15.734 -16.188 1 98.69 185 VAL B CA 1
ATOM 4993 C C . VAL B 1 185 ? 20.938 17 -16.953 1 98.69 185 VAL B C 1
ATOM 4995 O O . VAL B 1 185 ? 20.953 18.094 -16.391 1 98.69 185 VAL B O 1
ATOM 4998 N N . PRO B 1 186 ? 20.672 16.891 -18.219 1 98.31 186 PRO B N 1
ATOM 4999 C CA . PRO B 1 186 ? 20.234 18.094 -18.906 1 98.31 186 PRO B CA 1
ATOM 5000 C C . PRO B 1 186 ? 19.031 18.766 -18.234 1 98.31 186 PRO B C 1
ATOM 5002 O O . PRO B 1 186 ? 18.266 18.094 -17.531 1 98.31 186 PRO B O 1
ATOM 5005 N N . LEU B 1 187 ? 18.766 19.969 -18.469 1 97.12 187 LEU B N 1
ATOM 5006 C CA . LEU B 1 187 ? 17.906 20.781 -17.609 1 97.12 187 LEU B CA 1
ATOM 5007 C C . LEU B 1 187 ? 16.453 20.719 -18.062 1 97.12 187 LEU B C 1
ATOM 5009 O O . LEU B 1 187 ? 15.602 21.438 -17.531 1 97.12 187 LEU B O 1
ATOM 5013 N N . ASN B 1 188 ? 16.156 19.859 -18.953 1 94.31 188 ASN B N 1
ATOM 5014 C CA . ASN B 1 188 ? 14.773 19.688 -19.391 1 94.31 188 ASN B CA 1
ATOM 5015 C C . ASN B 1 188 ? 14.062 18.609 -18.578 1 94.31 188 ASN B C 1
ATOM 5017 O O . ASN B 1 188 ? 14.672 17.625 -18.188 1 94.31 188 ASN B O 1
ATOM 5021 N N . LYS B 1 189 ? 12.836 18.875 -18.359 1 91.88 189 LYS B N 1
ATOM 5022 C CA . LYS B 1 189 ? 12.008 17.953 -17.594 1 91.88 189 LYS B CA 1
ATOM 5023 C C . LYS B 1 189 ? 12.047 16.547 -18.203 1 91.88 189 LYS B C 1
ATOM 5025 O O . LYS B 1 189 ? 12.07 15.555 -17.484 1 91.88 189 LYS B O 1
ATOM 5030 N N . GLU B 1 190 ? 12.047 16.438 -19.422 1 95.44 190 GLU B N 1
ATOM 5031 C CA . GLU B 1 190 ? 12.023 15.172 -20.156 1 95.44 190 GLU B CA 1
ATOM 5032 C C . GLU B 1 190 ? 13.25 14.328 -19.844 1 95.44 190 GLU B C 1
ATOM 5034 O O . GLU B 1 190 ? 13.195 13.094 -19.891 1 95.44 190 GLU B O 1
ATOM 5039 N N . ASP B 1 191 ? 14.305 14.969 -19.547 1 96.88 191 ASP B N 1
ATOM 5040 C CA . ASP B 1 191 ? 15.539 14.234 -19.281 1 96.88 191 ASP B CA 1
ATOM 5041 C C . ASP B 1 191 ? 15.461 13.484 -17.953 1 96.88 191 ASP B C 1
ATOM 5043 O O . ASP B 1 191 ? 15.945 12.359 -17.844 1 96.88 191 ASP B O 1
ATOM 5047 N N . MET B 1 192 ? 14.883 14.109 -16.953 1 97.81 192 MET B N 1
ATOM 5048 C CA . MET B 1 192 ? 14.625 13.414 -15.695 1 97.81 192 MET B CA 1
ATOM 5049 C C . MET B 1 192 ? 13.734 12.195 -15.922 1 97.81 192 MET B C 1
ATOM 5051 O O . MET B 1 192 ? 14.016 11.117 -15.406 1 97.81 192 MET B O 1
ATOM 5055 N N . LEU B 1 193 ? 12.742 12.383 -16.75 1 98.06 193 LEU B N 1
ATOM 5056 C CA . LEU B 1 193 ? 11.766 11.328 -17 1 98.06 193 LEU B CA 1
ATOM 5057 C C . LEU B 1 193 ? 12.398 10.156 -17.75 1 98.06 193 LEU B C 1
ATOM 5059 O O . LEU B 1 193 ? 12.086 9 -17.469 1 98.06 193 LEU B O 1
ATOM 5063 N N . LYS B 1 194 ? 13.289 10.484 -18.656 1 98 194 LYS B N 1
ATOM 5064 C CA . LYS B 1 194 ? 13.992 9.43 -19.391 1 98 194 LYS B CA 1
ATOM 5065 C C . LYS B 1 194 ? 14.773 8.531 -18.438 1 98 194 LYS B C 1
ATOM 5067 O O . LYS B 1 194 ? 14.75 7.305 -18.578 1 98 194 LYS B O 1
ATOM 5072 N N . ALA B 1 195 ? 15.438 9.156 -17.516 1 98.19 195 ALA B N 1
ATOM 5073 C CA . ALA B 1 195 ? 16.188 8.383 -16.531 1 98.19 195 ALA B CA 1
ATOM 5074 C C . ALA B 1 195 ? 15.258 7.559 -15.648 1 98.19 195 ALA B C 1
ATOM 5076 O O . ALA B 1 195 ? 15.484 6.367 -15.43 1 98.19 195 ALA B O 1
ATOM 5077 N N . ALA B 1 196 ? 14.188 8.188 -15.141 1 98.25 196 ALA B N 1
ATOM 5078 C CA . ALA B 1 196 ? 13.227 7.516 -14.266 1 98.25 196 ALA B CA 1
ATOM 5079 C C . ALA B 1 196 ? 12.625 6.293 -14.953 1 98.25 196 ALA B C 1
ATOM 5081 O O . ALA B 1 196 ? 12.469 5.238 -14.336 1 98.25 196 ALA B O 1
ATOM 5082 N N . GLU B 1 197 ? 12.391 6.406 -16.203 1 97.12 197 GLU B N 1
ATOM 5083 C CA . GLU B 1 197 ? 11.695 5.371 -16.953 1 97.12 197 GLU B CA 1
ATOM 5084 C C . GLU B 1 197 ? 12.609 4.18 -17.234 1 97.12 197 GLU B C 1
ATOM 5086 O O . GLU B 1 197 ? 12.141 3.115 -17.641 1 97.12 197 GLU B O 1
ATOM 5091 N N . ARG B 1 198 ? 13.93 4.359 -17.031 1 97.75 198 ARG B N 1
ATOM 5092 C CA . ARG B 1 198 ? 14.82 3.205 -17.078 1 97.75 198 ARG B CA 1
ATOM 5093 C C . ARG B 1 198 ? 14.562 2.264 -15.906 1 97.75 198 ARG B C 1
ATOM 5095 O O . ARG B 1 198 ? 14.906 1.081 -15.969 1 97.75 198 ARG B O 1
ATOM 5102 N N . ILE B 1 199 ? 13.984 2.816 -14.867 1 97.69 199 ILE B N 1
ATOM 5103 C CA . ILE B 1 199 ? 13.688 2 -13.695 1 97.69 199 ILE B CA 1
ATOM 5104 C C . ILE B 1 199 ? 12.281 1.426 -13.812 1 97.69 199 ILE B C 1
ATOM 5106 O O . ILE B 1 199 ? 12.094 0.207 -13.781 1 97.69 199 ILE B O 1
ATOM 5110 N N . ALA B 1 200 ? 11.312 2.268 -13.969 1 96.81 200 ALA B N 1
ATOM 5111 C CA . ALA B 1 200 ? 9.906 1.907 -14.109 1 96.81 200 ALA B CA 1
ATOM 5112 C C . ALA B 1 200 ? 9.086 3.096 -14.594 1 96.81 200 ALA B C 1
ATOM 5114 O O . ALA B 1 200 ? 9.586 4.219 -14.664 1 96.81 200 ALA B O 1
ATOM 5115 N N . GLN B 1 201 ? 7.836 2.818 -14.922 1 95.25 201 GLN B N 1
ATOM 5116 C CA . GLN B 1 201 ? 6.941 3.896 -15.328 1 95.25 201 GLN B CA 1
ATOM 5117 C C . GLN B 1 201 ? 6.742 4.902 -14.195 1 95.25 201 GLN B C 1
ATOM 5119 O O . GLN B 1 201 ? 6.59 4.52 -13.039 1 95.25 201 GLN B O 1
ATOM 5124 N N . VAL B 1 202 ? 6.75 6.16 -14.555 1 97.12 202 VAL B N 1
ATOM 5125 C CA . VAL B 1 202 ? 6.555 7.23 -13.586 1 97.12 202 VAL B CA 1
ATOM 5126 C C . VAL B 1 202 ? 5.172 7.109 -12.953 1 97.12 202 VAL B C 1
ATOM 5128 O O . VAL B 1 202 ? 4.176 6.895 -13.648 1 97.12 202 VAL B O 1
ATOM 5131 N N . GLN B 1 203 ? 5.133 7.207 -11.672 1 96.5 203 GLN B N 1
ATOM 5132 C CA . GLN B 1 203 ? 3.904 7.062 -10.898 1 96.5 203 GLN B CA 1
ATOM 5133 C C . GLN B 1 203 ? 3.17 8.398 -10.781 1 96.5 203 GLN B C 1
ATOM 5135 O O . GLN B 1 203 ? 3.775 9.414 -10.445 1 96.5 203 GLN B O 1
ATOM 5140 N N . HIS B 1 204 ? 1.898 8.367 -11.023 1 93.94 204 HIS B N 1
ATOM 5141 C CA . HIS B 1 204 ? 1.108 9.57 -10.789 1 93.94 204 HIS B CA 1
ATOM 5142 C C . HIS B 1 204 ? 0.562 9.602 -9.367 1 93.94 204 HIS B C 1
ATOM 5144 O O . HIS B 1 204 ? 0.362 8.555 -8.75 1 93.94 204 HIS B O 1
ATOM 5150 N N . THR B 1 205 ? 0.33 10.758 -8.836 1 94 205 THR B N 1
ATOM 5151 C CA . THR B 1 205 ? -0.308 11.016 -7.547 1 94 205 THR B CA 1
ATOM 5152 C C . THR B 1 205 ? -1.327 12.148 -7.668 1 94 205 THR B C 1
ATOM 5154 O O . THR B 1 205 ? -1.651 12.586 -8.773 1 94 205 THR B O 1
ATOM 5157 N N . ILE B 1 206 ? -1.82 12.586 -6.602 1 92 206 ILE B N 1
ATOM 5158 C CA . ILE B 1 206 ? -2.76 13.703 -6.605 1 92 206 ILE B CA 1
ATOM 5159 C C . ILE B 1 206 ? -2.039 14.984 -7.027 1 92 206 ILE B C 1
ATOM 5161 O O . ILE B 1 206 ? -2.678 16.016 -7.281 1 92 206 ILE B O 1
ATOM 5165 N N . TYR B 1 207 ? -0.739 14.914 -7.273 1 90.69 207 TYR B N 1
ATOM 5166 C CA . TYR B 1 207 ? 0.046 16.047 -7.75 1 90.69 207 TYR B CA 1
ATOM 5167 C C . TYR B 1 207 ? 0.414 15.867 -9.219 1 90.69 207 TYR B C 1
ATOM 5169 O O . TYR B 1 207 ? 1.164 16.672 -9.781 1 90.69 207 TYR B O 1
ATOM 5177 N N . GLY B 1 208 ? -0.09 14.836 -9.789 1 91.56 208 GLY B N 1
ATOM 5178 C CA . GLY B 1 208 ? 0.246 14.531 -11.172 1 91.56 208 GLY B CA 1
ATOM 5179 C C . GLY B 1 208 ? 1.42 13.586 -11.305 1 91.56 208 GLY B C 1
ATOM 5180 O O . GLY B 1 208 ? 1.799 12.914 -10.344 1 91.56 208 GLY B O 1
ATOM 5181 N N . SER B 1 209 ? 1.929 13.5 -12.555 1 93.62 209 SER B N 1
ATOM 5182 C CA . SER B 1 209 ? 3.051 12.609 -12.82 1 93.62 209 SER B CA 1
ATOM 5183 C C . SER B 1 209 ? 4.375 13.25 -12.43 1 93.62 209 SER B C 1
ATOM 5185 O O . SER B 1 209 ? 5.34 12.555 -12.109 1 93.62 209 SER B O 1
ATOM 5187 N N . THR B 1 210 ? 4.352 14.57 -12.578 1 95.88 210 THR B N 1
ATOM 5188 C CA . THR B 1 210 ? 5.504 15.359 -12.164 1 95.88 210 THR B CA 1
ATOM 5189 C C . THR B 1 210 ? 5.07 16.547 -11.312 1 95.88 210 THR B C 1
ATOM 5191 O O . THR B 1 210 ? 3.883 16.875 -11.25 1 95.88 210 THR B O 1
ATOM 5194 N N . PHE B 1 211 ? 5.988 17.125 -10.594 1 93.5 211 PHE B N 1
ATOM 5195 C CA . PHE B 1 211 ? 5.723 18.328 -9.812 1 93.5 211 PHE B CA 1
ATOM 5196 C C . PHE B 1 211 ? 6.934 19.25 -9.812 1 93.5 211 PHE B C 1
ATOM 5198 O O . PHE B 1 211 ? 8.023 18.859 -10.234 1 93.5 211 PHE B O 1
ATOM 5205 N N . GLU B 1 212 ? 6.719 20.453 -9.469 1 92.31 212 GLU B N 1
ATOM 5206 C CA . GLU B 1 212 ? 7.785 21.453 -9.359 1 92.31 212 GLU B CA 1
ATOM 5207 C C . GLU B 1 212 ? 7.785 22.109 -7.98 1 92.31 212 GLU B C 1
ATOM 5209 O O . GLU B 1 212 ? 6.727 22.312 -7.383 1 92.31 212 GLU B O 1
ATOM 5214 N N . VAL B 1 213 ? 8.906 22.297 -7.484 1 88.62 213 VAL B N 1
ATOM 5215 C CA . VAL B 1 213 ? 9.125 23.094 -6.285 1 88.62 213 VAL B CA 1
ATOM 5216 C C . VAL B 1 213 ? 9.906 24.359 -6.648 1 88.62 213 VAL B C 1
ATOM 5218 O O . VAL B 1 213 ? 11.086 24.281 -7.008 1 88.62 213 VAL B O 1
ATOM 5221 N N . GLU B 1 214 ? 9.18 25.438 -6.594 1 87.44 214 GLU B N 1
ATOM 5222 C CA . GLU B 1 214 ? 9.789 26.688 -7.055 1 87.44 214 GLU B CA 1
ATOM 5223 C C . GLU B 1 214 ? 9.664 27.781 -6 1 87.44 214 GLU B C 1
ATOM 5225 O O . GLU B 1 214 ? 8.633 27.906 -5.336 1 87.44 214 GLU B O 1
ATOM 5230 N N . THR B 1 215 ? 10.672 28.359 -5.629 1 79.62 215 THR B N 1
ATOM 5231 C CA . THR B 1 215 ? 10.641 29.578 -4.832 1 79.62 215 THR B CA 1
ATOM 5232 C C . THR B 1 215 ? 11.023 30.781 -5.684 1 79.62 215 THR B C 1
ATOM 5234 O O . THR B 1 215 ? 12.078 30.797 -6.328 1 79.62 215 THR B O 1
ATOM 5237 N N . SER B 1 216 ? 9.805 31.547 -5.938 1 62.31 216 SER B N 1
ATOM 5238 C CA . SER B 1 216 ? 10.023 32.781 -6.672 1 62.31 216 SER B CA 1
ATOM 5239 C C . SER B 1 216 ? 9.922 34 -5.758 1 62.31 216 SER B C 1
ATOM 5241 O O . SER B 1 216 ? 9.391 33.906 -4.648 1 62.31 216 SER B O 1
ATOM 5243 N N . PRO B 1 217 ? 10.492 35.062 -5.996 1 57.75 217 PRO B N 1
ATOM 5244 C CA . PRO B 1 217 ? 10.453 36.281 -5.168 1 57.75 217 PRO B CA 1
ATOM 5245 C C . PRO B 1 217 ? 9.031 36.625 -4.723 1 57.75 217 PRO B C 1
ATOM 5247 O O . PRO B 1 217 ? 8.852 37.219 -3.654 1 57.75 217 PRO B O 1
ATOM 5250 N N . ASP B 1 218 ? 7.934 36.344 -5.418 1 52.12 218 ASP B N 1
ATOM 5251 C CA . ASP B 1 218 ? 6.598 36.75 -4.984 1 52.12 218 ASP B CA 1
ATOM 5252 C C . ASP B 1 218 ? 5.691 35.531 -4.812 1 52.12 218 ASP B C 1
ATOM 5254 O O . ASP B 1 218 ? 4.793 35.312 -5.621 1 52.12 218 ASP B O 1
ATOM 5258 N N . PRO B 1 219 ? 6.051 34.656 -3.787 1 53.22 219 PRO B N 1
ATOM 5259 C CA . PRO B 1 219 ? 5.336 33.375 -3.922 1 53.22 219 PRO B CA 1
ATOM 5260 C C . PRO B 1 219 ? 4.043 33.344 -3.113 1 53.22 219 PRO B C 1
ATOM 5262 O O . PRO B 1 219 ? 3.951 33.969 -2.059 1 53.22 219 PRO B O 1
ATOM 5265 N N . VAL B 1 220 ? 2.742 33.281 -3.496 1 50.06 220 VAL B N 1
ATOM 5266 C CA . VAL B 1 220 ? 1.6 32.812 -2.717 1 50.06 220 VAL B CA 1
ATOM 5267 C C . VAL B 1 220 ? 1.674 31.312 -2.553 1 50.06 220 VAL B C 1
ATOM 5269 O O . VAL B 1 220 ? 1.183 30.562 -3.402 1 50.06 220 VAL B O 1
ATOM 5272 N N . PRO B 1 221 ? 2.439 30.781 -1.451 1 55.22 221 PRO B N 1
ATOM 5273 C CA . PRO B 1 221 ? 2.781 29.359 -1.512 1 55.22 221 PRO B CA 1
ATOM 5274 C C . PRO B 1 221 ? 1.607 28.453 -1.15 1 55.22 221 PRO B C 1
ATOM 5276 O O . PRO B 1 221 ? 0.883 28.734 -0.19 1 55.22 221 PRO B O 1
ATOM 5279 N N . GLU B 1 222 ? 1.256 27.531 -2.123 1 57.81 222 GLU B N 1
ATOM 5280 C CA . GLU B 1 222 ? 0.25 26.5 -1.854 1 57.81 222 GLU B CA 1
ATOM 5281 C C . GLU B 1 222 ? 0.729 25.531 -0.783 1 57.81 222 GLU B C 1
ATOM 5283 O O . GLU B 1 222 ? -0.083 24.859 -0.136 1 57.81 222 GLU B O 1
ATOM 5288 N N . ASN B 1 223 ? 2.01 25.359 -0.591 1 64.62 223 ASN B N 1
ATOM 5289 C CA . ASN B 1 223 ? 2.566 24.453 0.413 1 64.62 223 ASN B CA 1
ATOM 5290 C C . ASN B 1 223 ? 3.951 24.906 0.865 1 64.62 223 ASN B C 1
ATOM 5292 O O . ASN B 1 223 ? 4.57 25.766 0.227 1 64.62 223 ASN B O 1
ATOM 5296 N N . ALA B 1 224 ? 4.391 24.312 1.933 1 65.5 224 ALA B N 1
ATOM 5297 C CA . ALA B 1 224 ? 5.633 24.703 2.596 1 65.5 224 ALA B CA 1
ATOM 5298 C C . ALA B 1 224 ? 6.832 24.516 1.668 1 65.5 224 ALA B C 1
ATOM 5300 O O . ALA B 1 224 ? 7.832 25.219 1.792 1 65.5 224 ALA B O 1
ATOM 5301 N N . ALA B 1 225 ? 6.699 23.719 0.729 1 69.81 225 ALA B N 1
ATOM 5302 C CA . ALA B 1 225 ? 7.812 23.438 -0.17 1 69.81 225 ALA B CA 1
ATOM 5303 C C . ALA B 1 225 ? 8.125 24.625 -1.062 1 69.81 225 ALA B C 1
ATOM 5305 O O . ALA B 1 225 ? 9.25 24.766 -1.557 1 69.81 225 ALA B O 1
ATOM 5306 N N . HIS B 1 226 ? 7.234 25.5 -1.171 1 70.56 226 HIS B N 1
ATOM 5307 C CA . HIS B 1 226 ? 7.395 26.641 -2.062 1 70.56 226 HIS B CA 1
ATOM 5308 C C . HIS B 1 226 ? 7.836 27.891 -1.295 1 70.56 226 HIS B C 1
ATOM 5310 O O . HIS B 1 226 ? 7.746 29 -1.809 1 70.56 226 HIS B O 1
ATOM 5316 N N . THR B 1 227 ? 8.195 27.625 -0.081 1 71.81 227 THR B N 1
ATOM 5317 C CA . THR B 1 227 ? 8.672 28.734 0.749 1 71.81 227 THR B CA 1
ATOM 5318 C C . THR B 1 227 ? 10.172 28.594 1.024 1 71.81 227 THR B C 1
ATOM 5320 O O . THR B 1 227 ? 10.797 27.625 0.59 1 71.81 227 THR B O 1
ATOM 5323 N N . ARG B 1 228 ? 10.75 29.578 1.706 1 75.94 228 ARG B N 1
ATOM 5324 C CA . ARG B 1 228 ? 12.18 29.578 2.02 1 75.94 228 ARG B CA 1
ATOM 5325 C C . ARG B 1 228 ? 12.43 29.031 3.422 1 75.94 228 ARG B C 1
ATOM 5327 O O . ARG B 1 228 ? 13.578 28.875 3.834 1 75.94 228 ARG B O 1
ATOM 5334 N N . ILE B 1 229 ? 11.305 28.578 4.023 1 76.5 229 ILE B N 1
ATOM 5335 C CA . ILE B 1 229 ? 11.461 28.062 5.379 1 76.5 229 ILE B CA 1
ATOM 5336 C C . ILE B 1 229 ? 12.055 26.656 5.332 1 76.5 229 ILE B C 1
ATOM 5338 O O . ILE B 1 229 ? 11.953 25.969 4.316 1 76.5 229 ILE B O 1
ATOM 5342 N N . GLY B 1 230 ? 12.734 26.344 6.391 1 81.81 230 GLY B N 1
ATOM 5343 C CA . GLY B 1 230 ? 13.25 24.984 6.508 1 81.81 230 GLY B CA 1
ATOM 5344 C C . GLY B 1 230 ? 12.156 23.938 6.555 1 81.81 230 GLY B C 1
ATOM 5345 O O . GLY B 1 230 ? 11.094 24.156 7.141 1 81.81 230 GLY B O 1
ATOM 5346 N N . LEU B 1 231 ? 12.422 22.891 5.883 1 85.62 231 LEU B N 1
ATOM 5347 C CA . LEU B 1 231 ? 11.539 21.734 5.941 1 85.62 231 LEU B CA 1
ATOM 5348 C C . LEU B 1 231 ? 12.18 20.594 6.746 1 85.62 231 LEU B C 1
ATOM 5350 O O . LEU B 1 231 ? 13.289 20.156 6.441 1 85.62 231 LEU B O 1
ATOM 5354 N N . ASP B 1 232 ? 11.461 20.156 7.727 1 91.06 232 ASP B N 1
ATOM 5355 C CA . ASP B 1 232 ? 11.945 19.062 8.555 1 91.06 232 ASP B CA 1
ATOM 5356 C C . ASP B 1 232 ? 11.922 17.734 7.785 1 91.06 232 ASP B C 1
ATOM 5358 O O . ASP B 1 232 ? 11.273 17.641 6.738 1 91.06 232 ASP B O 1
ATOM 5362 N N . LEU B 1 233 ? 12.648 16.812 8.344 1 96.88 233 LEU B N 1
ATOM 5363 C CA . LEU B 1 233 ? 12.695 15.469 7.758 1 96.88 233 LEU B CA 1
ATOM 5364 C C . LEU B 1 233 ? 11.297 14.898 7.574 1 96.88 233 LEU B C 1
ATOM 5366 O O . LEU B 1 233 ? 10.477 14.953 8.492 1 96.88 233 LEU B O 1
ATOM 5370 N N . HIS B 1 234 ? 11.016 14.438 6.375 1 97.19 234 HIS B N 1
ATOM 5371 C CA . HIS B 1 234 ? 9.711 13.867 6.082 1 97.19 234 HIS B CA 1
ATOM 5372 C C . HIS B 1 234 ? 9.781 12.914 4.891 1 97.19 234 HIS B C 1
ATOM 5374 O O . HIS B 1 234 ? 10.773 12.898 4.16 1 97.19 234 HIS B O 1
ATOM 5380 N N . MET B 1 235 ? 8.82 12.055 4.785 1 97.88 235 MET B N 1
ATOM 5381 C CA . MET B 1 235 ? 8.539 11.203 3.629 1 97.88 235 MET B CA 1
ATOM 5382 C C . MET B 1 235 ? 7.316 11.711 2.869 1 97.88 235 MET B C 1
ATOM 5384 O O . MET B 1 235 ? 6.328 12.125 3.48 1 97.88 235 MET B O 1
ATOM 5388 N N . ASP B 1 236 ? 7.426 11.672 1.577 1 96.81 236 ASP B N 1
ATOM 5389 C CA . ASP B 1 236 ? 6.344 12.227 0.774 1 96.81 236 ASP B CA 1
ATOM 5390 C C . ASP B 1 236 ? 5.148 11.281 0.729 1 96.81 236 ASP B C 1
ATOM 5392 O O . ASP B 1 236 ? 5.316 10.07 0.575 1 96.81 236 ASP B O 1
ATOM 5396 N N . GLN B 1 237 ? 3.934 11.828 0.926 1 96.44 237 GLN B N 1
ATOM 5397 C CA . GLN B 1 237 ? 2.623 11.273 0.609 1 96.44 237 GLN B CA 1
ATOM 5398 C C . GLN B 1 237 ? 2.367 9.984 1.392 1 96.44 237 GLN B C 1
ATOM 5400 O O . GLN B 1 237 ? 1.919 8.992 0.826 1 96.44 237 GLN B O 1
ATOM 5405 N N . ILE B 1 238 ? 2.656 9.992 2.664 1 96.5 238 ILE B N 1
ATOM 5406 C CA . ILE B 1 238 ? 2.479 8.812 3.502 1 96.5 238 ILE B CA 1
ATOM 5407 C C . ILE B 1 238 ? 0.988 8.531 3.691 1 96.5 238 ILE B C 1
ATOM 5409 O O . ILE B 1 238 ? 0.609 7.496 4.246 1 96.5 238 ILE B O 1
ATOM 5413 N N . HIS B 1 239 ? 0.11 9.469 3.139 1 95.81 239 HIS B N 1
ATOM 5414 C CA . HIS B 1 239 ? -1.333 9.289 3.258 1 95.81 239 HIS B CA 1
ATOM 5415 C C . HIS B 1 239 ? -1.857 8.312 2.217 1 95.81 239 HIS B C 1
ATOM 5417 O O . HIS B 1 239 ? -3.016 7.891 2.279 1 95.81 239 HIS B O 1
ATOM 5423 N N . TYR B 1 240 ? -1.035 7.902 1.247 1 97.06 240 TYR B N 1
ATOM 5424 C CA . TYR B 1 240 ? -1.396 6.805 0.355 1 97.06 240 TYR B CA 1
ATOM 5425 C C . TYR B 1 240 ? -1.235 5.461 1.052 1 97.06 240 TYR B C 1
ATOM 5427 O O . TYR B 1 240 ? -0.388 5.309 1.936 1 97.06 240 TYR B O 1
ATOM 5435 N N . GLU B 1 241 ? -2.004 4.492 0.632 1 96.75 241 GLU B N 1
ATOM 5436 C CA . GLU B 1 241 ? -1.803 3.135 1.131 1 96.75 241 GLU B CA 1
ATOM 5437 C C . GLU B 1 241 ? -0.384 2.648 0.849 1 96.75 241 GLU B C 1
ATOM 5439 O O . GLU B 1 241 ? 0.259 2.057 1.719 1 96.75 241 GLU B O 1
ATOM 5444 N N . SER B 1 242 ? 0.039 2.854 -0.342 1 96.81 242 SER B N 1
ATOM 5445 C CA . SER B 1 242 ? 1.428 2.652 -0.744 1 96.81 242 SER B CA 1
ATOM 5446 C C . SER B 1 242 ? 2.072 3.963 -1.182 1 96.81 242 SER B C 1
ATOM 5448 O O . SER B 1 242 ? 1.975 4.352 -2.348 1 96.81 242 SER B O 1
ATOM 5450 N N . PRO B 1 243 ? 2.75 4.645 -0.244 1 97.38 243 PRO B N 1
ATOM 5451 C CA . PRO B 1 243 ? 3.463 5.859 -0.646 1 97.38 243 PRO B CA 1
ATOM 5452 C C . PRO B 1 243 ? 4.469 5.605 -1.768 1 97.38 243 PRO B C 1
ATOM 5454 O O . PRO B 1 243 ? 4.922 4.477 -1.954 1 97.38 243 PRO B O 1
ATOM 5457 N N . PRO B 1 244 ? 4.793 6.656 -2.494 1 97.75 244 PRO B N 1
ATOM 5458 C CA . PRO B 1 244 ? 5.777 6.465 -3.561 1 97.75 244 PRO B CA 1
ATOM 5459 C C . PRO B 1 244 ? 7.055 5.781 -3.068 1 97.75 244 PRO B C 1
ATOM 5461 O O . PRO B 1 244 ? 7.508 6.043 -1.951 1 97.75 244 PRO B O 1
ATOM 5464 N N . GLY B 1 245 ? 7.578 4.941 -3.912 1 98.12 245 GLY B N 1
ATOM 5465 C CA . GLY B 1 245 ? 8.781 4.211 -3.555 1 98.12 245 GLY B CA 1
ATOM 5466 C C . GLY B 1 245 ? 10.039 5.043 -3.662 1 98.12 245 GLY B C 1
ATOM 5467 O O . GLY B 1 245 ? 10.75 5.238 -2.672 1 98.12 245 GLY B O 1
ATOM 5468 N N . LEU B 1 246 ? 10.258 5.559 -4.887 1 98.75 246 LEU B N 1
ATOM 5469 C CA . LEU B 1 246 ? 11.383 6.453 -5.125 1 98.75 246 LEU B CA 1
ATOM 5470 C C . LEU B 1 246 ? 10.906 7.879 -5.375 1 98.75 246 LEU B C 1
ATOM 5472 O O . LEU B 1 246 ? 9.828 8.086 -5.934 1 98.75 246 LEU B O 1
ATOM 5476 N N . GLN B 1 247 ? 11.703 8.773 -4.945 1 98.69 247 GLN B N 1
ATOM 5477 C CA . GLN B 1 247 ? 11.562 10.18 -5.312 1 98.69 247 GLN B CA 1
ATOM 5478 C C . GLN B 1 247 ? 12.797 10.68 -6.047 1 98.69 247 GLN B C 1
ATOM 5480 O O . GLN B 1 247 ? 13.93 10.422 -5.625 1 98.69 247 GLN B O 1
ATOM 5485 N N . LEU B 1 248 ? 12.602 11.25 -7.16 1 98.75 248 LEU B N 1
ATOM 5486 C CA . LEU B 1 248 ? 13.656 11.914 -7.914 1 98.75 248 LEU B CA 1
ATOM 5487 C C . LEU B 1 248 ? 13.453 13.43 -7.918 1 98.75 248 LEU B C 1
ATOM 5489 O O . LEU B 1 248 ? 12.344 13.906 -8.188 1 98.75 248 LEU B O 1
ATOM 5493 N N . LEU B 1 249 ? 14.484 14.148 -7.598 1 98.12 249 LEU B N 1
ATOM 5494 C CA . LEU B 1 249 ? 14.484 15.609 -7.617 1 98.12 249 LEU B CA 1
ATOM 5495 C C . LEU B 1 249 ? 15.609 16.141 -8.508 1 98.12 249 LEU B C 1
ATOM 5497 O O . LEU B 1 249 ? 16.781 15.969 -8.188 1 98.12 249 LEU B O 1
ATOM 5501 N N . HIS B 1 250 ? 15.219 16.734 -9.562 1 98.5 250 HIS B N 1
ATOM 5502 C CA . HIS B 1 250 ? 16.141 17.297 -10.539 1 98.5 250 HIS B CA 1
ATOM 5503 C C . HIS B 1 250 ? 16.297 18.797 -10.359 1 98.5 250 HIS B C 1
A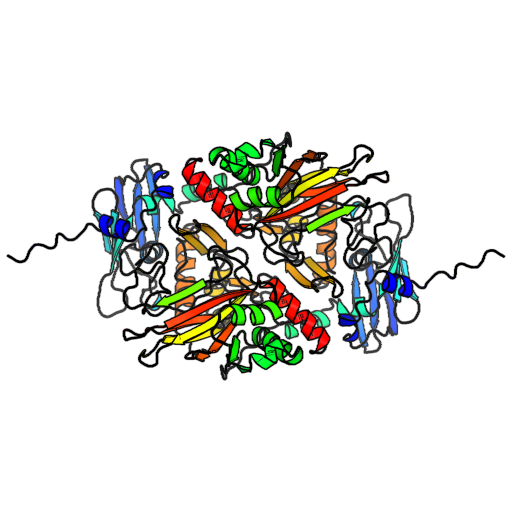TOM 5505 O O . HIS B 1 250 ? 15.312 19.547 -10.43 1 98.5 250 HIS B O 1
ATOM 5511 N N . CYS B 1 251 ? 17.516 19.234 -10.172 1 97.94 251 CYS B N 1
ATOM 5512 C CA . CYS B 1 251 ? 17.797 20.656 -9.984 1 97.94 251 CYS B CA 1
ATOM 5513 C C . CYS B 1 251 ? 17.953 21.359 -11.32 1 97.94 251 CYS B C 1
ATOM 5515 O O . CYS B 1 251 ? 18.953 21.156 -12.016 1 97.94 251 CYS B O 1
ATOM 5517 N N . VAL B 1 252 ? 17.031 22.172 -11.609 1 97.19 252 VAL B N 1
ATOM 5518 C CA . VAL B 1 252 ? 17.047 22.906 -12.867 1 97.19 252 VAL B CA 1
ATOM 5519 C C . VAL B 1 252 ? 17.703 24.266 -12.672 1 97.19 252 VAL B C 1
ATOM 5521 O O . VAL B 1 252 ? 18.453 24.734 -13.531 1 97.19 252 VAL B O 1
ATOM 5524 N N . LYS B 1 253 ? 17.344 24.891 -11.547 1 93.88 253 LYS B N 1
ATOM 5525 C CA . LYS B 1 253 ? 17.906 26.188 -11.211 1 93.88 253 LYS B CA 1
ATOM 5526 C C . LYS B 1 253 ? 18.188 26.297 -9.711 1 93.88 253 LYS B C 1
ATOM 5528 O O . LYS B 1 253 ? 17.391 25.828 -8.891 1 93.88 253 LYS B O 1
ATOM 5533 N N . PHE B 1 254 ? 19.281 26.844 -9.414 1 93.06 254 PHE B N 1
ATOM 5534 C CA . PHE B 1 254 ? 19.703 27.141 -8.047 1 93.06 254 PHE B CA 1
ATOM 5535 C C . PHE B 1 254 ? 20.75 28.234 -8.023 1 93.06 254 PHE B C 1
ATOM 5537 O O . PHE B 1 254 ? 21.953 27.953 -8.102 1 93.06 254 PHE B O 1
ATOM 5544 N N . ASP B 1 255 ? 20.219 29.391 -7.809 1 91.06 255 ASP B N 1
ATOM 5545 C CA . ASP B 1 255 ? 21.094 30.547 -7.957 1 91.06 255 ASP B CA 1
ATOM 5546 C C . ASP B 1 255 ? 22.188 30.547 -6.898 1 91.06 255 ASP B C 1
ATOM 5548 O O . ASP B 1 255 ? 21.938 30.234 -5.734 1 91.06 255 ASP B O 1
ATOM 5552 N N . GLU B 1 256 ? 23.281 30.984 -7.246 1 87.62 256 GLU B N 1
ATOM 5553 C CA . GLU B 1 256 ? 24.453 31 -6.371 1 87.62 256 GLU B CA 1
ATOM 5554 C C . GLU B 1 256 ? 24.266 31.969 -5.219 1 87.62 256 GLU B C 1
ATOM 5556 O O . GLU B 1 256 ? 24.844 31.781 -4.141 1 87.62 256 GLU B O 1
ATOM 5561 N N . CYS B 1 257 ? 23.438 32.906 -5.41 1 86.06 257 CYS B N 1
ATOM 5562 C CA . CYS B 1 257 ? 23.266 33.938 -4.395 1 86.06 257 CYS B CA 1
ATOM 5563 C C . CYS B 1 257 ? 22.484 33.406 -3.201 1 86.06 257 CYS B C 1
ATOM 5565 O O . CYS B 1 257 ? 22.5 34 -2.127 1 86.06 257 CYS B O 1
ATOM 5567 N N . ILE B 1 258 ? 21.812 32.344 -3.445 1 86.12 258 ILE B N 1
ATOM 5568 C CA . ILE B 1 258 ? 21.047 31.734 -2.365 1 86.12 258 ILE B CA 1
ATOM 5569 C C . ILE B 1 258 ? 22 31.062 -1.369 1 86.12 258 ILE B C 1
ATOM 5571 O O . ILE B 1 258 ? 22.828 30.25 -1.751 1 86.12 258 ILE B O 1
ATOM 5575 N N . LYS B 1 259 ? 21.938 31.516 -0.15 1 87.56 259 LYS B N 1
ATOM 5576 C CA . LYS B 1 259 ? 22.688 30.875 0.928 1 87.56 259 LYS B CA 1
ATOM 5577 C C . LYS B 1 259 ? 21.797 29.891 1.698 1 87.56 259 LYS B C 1
ATOM 5579 O O . LYS B 1 259 ? 20.656 30.219 2.029 1 87.56 259 LYS B O 1
ATOM 5584 N N . GLY B 1 260 ? 22.375 28.719 1.989 1 87.62 260 GLY B N 1
ATOM 5585 C CA . GLY B 1 260 ? 21.547 27.688 2.578 1 87.62 260 GLY B CA 1
ATOM 5586 C C . GLY B 1 260 ? 20.812 26.844 1.546 1 87.62 260 GLY B C 1
ATOM 5587 O O . GLY B 1 260 ? 21.281 26.703 0.411 1 87.62 260 GLY B O 1
ATOM 5588 N N . GLY B 1 261 ? 19.797 26.109 1.95 1 86.44 261 GLY B N 1
ATOM 5589 C CA . GLY B 1 261 ? 18.984 25.359 1.019 1 86.44 261 GLY B CA 1
ATOM 5590 C C . GLY B 1 261 ? 19.5 23.953 0.754 1 86.44 261 GLY B C 1
ATOM 5591 O O . GLY B 1 261 ? 18.984 23.234 -0.102 1 86.44 261 GLY B O 1
ATOM 5592 N N . GLU B 1 262 ? 20.469 23.609 1.564 1 91.75 262 GLU B N 1
ATOM 5593 C CA . GLU B 1 262 ? 20.984 22.25 1.434 1 91.75 262 GLU B CA 1
ATOM 5594 C C . GLU B 1 262 ? 19.922 21.234 1.828 1 91.75 262 GLU B C 1
ATOM 5596 O O . GLU B 1 262 ? 19.156 21.438 2.775 1 91.75 262 GLU B O 1
ATOM 5601 N N . ASN B 1 263 ? 19.938 20.203 1.084 1 95 263 ASN B N 1
ATOM 5602 C CA . ASN B 1 263 ? 19.109 19.062 1.473 1 95 263 ASN B CA 1
ATOM 5603 C C . ASN B 1 263 ? 19.828 18.156 2.467 1 95 263 ASN B C 1
ATOM 5605 O O . ASN B 1 263 ? 21.047 18.016 2.41 1 95 263 ASN B O 1
ATOM 5609 N N . PHE B 1 264 ? 19.141 17.656 3.338 1 96.75 264 PHE B N 1
ATOM 5610 C CA . PHE B 1 264 ? 19.672 16.625 4.223 1 96.75 264 PHE B CA 1
ATOM 5611 C C . PHE B 1 264 ? 18.734 15.43 4.289 1 96.75 264 PHE B C 1
ATOM 5613 O O . PHE B 1 264 ? 17.531 15.562 4.051 1 96.75 264 PHE B O 1
ATOM 5620 N N . PHE B 1 265 ? 19.359 14.25 4.496 1 98.06 265 PHE B N 1
ATOM 5621 C CA . PHE B 1 265 ? 18.656 12.977 4.41 1 98.06 265 PHE B CA 1
ATOM 5622 C C . PHE B 1 265 ? 19.031 12.07 5.582 1 98.06 265 PHE B C 1
ATOM 5624 O O . PHE B 1 265 ? 20.188 12.016 5.984 1 98.06 265 PHE B O 1
ATOM 5631 N N . VAL B 1 266 ? 18.031 11.406 6.109 1 98.06 266 VAL B N 1
ATOM 5632 C CA . VAL B 1 266 ? 18.266 10.477 7.215 1 98.06 266 VAL B CA 1
ATOM 5633 C C . VAL B 1 266 ? 17.578 9.141 6.922 1 98.06 266 VAL B C 1
ATOM 5635 O O . VAL B 1 266 ? 16.453 9.109 6.438 1 98.06 266 VAL B O 1
ATOM 5638 N N . ASP B 1 267 ? 18.328 8.031 7.137 1 97.88 267 ASP B N 1
ATOM 5639 C CA . ASP B 1 267 ? 17.75 6.691 7.031 1 97.88 267 ASP B CA 1
ATOM 5640 C C . ASP B 1 267 ? 16.828 6.402 8.203 1 97.88 267 ASP B C 1
ATOM 5642 O O . ASP B 1 267 ? 17.281 6.164 9.32 1 97.88 267 ASP B O 1
ATOM 5646 N N . MET B 1 268 ? 15.57 6.352 7.98 1 98.25 268 MET B N 1
ATOM 5647 C CA . MET B 1 268 ? 14.562 6.23 9.031 1 98.25 268 MET B CA 1
ATOM 5648 C C . MET B 1 268 ? 14.562 4.828 9.633 1 98.25 268 MET B C 1
ATOM 5650 O O . MET B 1 268 ? 14.109 4.629 10.758 1 98.25 268 MET B O 1
ATOM 5654 N N . HIS B 1 269 ? 15.023 3.834 8.883 1 98.19 269 HIS B N 1
ATOM 5655 C CA . HIS B 1 269 ? 15.125 2.49 9.438 1 98.19 269 HIS B CA 1
ATOM 5656 C C . HIS B 1 269 ? 16.281 2.391 10.422 1 98.19 269 HIS B C 1
ATOM 5658 O O . HIS B 1 269 ? 16.203 1.641 11.398 1 98.19 269 HIS B O 1
ATOM 5664 N N . GLU B 1 270 ? 17.312 3.105 10.117 1 97.94 270 GLU B N 1
ATOM 5665 C CA . GLU B 1 270 ? 18.391 3.223 11.086 1 97.94 270 GLU B CA 1
ATOM 5666 C C . GLU B 1 270 ? 17.906 3.871 12.383 1 97.94 270 GLU B C 1
ATOM 5668 O O . GLU B 1 270 ? 18.172 3.365 13.477 1 97.94 270 GLU B O 1
ATOM 5673 N N . VAL B 1 271 ? 17.172 4.926 12.25 1 98.5 271 VAL B N 1
ATOM 5674 C CA . VAL B 1 271 ? 16.625 5.637 13.406 1 98.5 271 VAL B CA 1
ATOM 5675 C C . VAL B 1 271 ? 15.688 4.719 14.18 1 98.5 271 VAL B C 1
ATOM 5677 O O . VAL B 1 271 ? 15.773 4.637 15.414 1 98.5 271 VAL B O 1
ATOM 5680 N N . ALA B 1 272 ? 14.797 4.047 13.516 1 98.75 272 ALA B N 1
ATOM 5681 C CA . ALA B 1 272 ? 13.82 3.172 14.156 1 98.75 272 ALA B CA 1
ATOM 5682 C C . ALA B 1 272 ? 14.508 2.012 14.867 1 98.75 272 ALA B C 1
ATOM 5684 O O . ALA B 1 272 ? 14.047 1.564 15.922 1 98.75 272 ALA B O 1
ATOM 5685 N N . THR B 1 273 ? 15.57 1.503 14.227 1 98.25 273 THR B N 1
ATOM 5686 C CA . THR B 1 273 ? 16.328 0.441 14.875 1 98.25 273 THR B CA 1
ATOM 5687 C C . THR B 1 273 ? 16.922 0.923 16.203 1 98.25 273 THR B C 1
ATOM 5689 O O . THR B 1 273 ? 16.812 0.234 17.219 1 98.25 273 THR B O 1
ATOM 5692 N N . LYS B 1 274 ? 17.5 2.088 16.156 1 98.25 274 LYS B N 1
ATOM 5693 C CA . LYS B 1 274 ? 18.016 2.691 17.391 1 98.25 274 LYS B CA 1
ATOM 5694 C C . LYS B 1 274 ? 16.906 2.92 18.406 1 98.25 274 LYS B C 1
ATOM 5696 O O . LYS B 1 274 ? 17.078 2.67 19.594 1 98.25 274 LYS B O 1
ATOM 5701 N N . PHE B 1 275 ? 15.781 3.369 17.953 1 98.81 275 PHE B N 1
ATOM 5702 C CA . PHE B 1 275 ? 14.625 3.625 18.797 1 98.81 275 PHE B CA 1
ATOM 5703 C C . PHE B 1 275 ? 14.164 2.346 19.484 1 98.81 275 PHE B C 1
ATOM 5705 O O . PHE B 1 275 ? 13.852 2.35 20.672 1 98.81 275 PHE B O 1
ATOM 5712 N N . LYS B 1 276 ? 14.094 1.264 18.719 1 98.75 276 LYS B N 1
ATOM 5713 C CA . LYS B 1 276 ? 13.695 -0.039 19.234 1 98.75 276 LYS B CA 1
ATOM 5714 C C . LYS B 1 276 ? 14.633 -0.49 20.359 1 98.75 276 LYS B C 1
ATOM 5716 O O . LYS B 1 276 ? 14.188 -1.035 21.359 1 98.75 276 LYS B O 1
ATOM 5721 N N . GLU B 1 277 ? 15.875 -0.238 20.25 1 98.38 277 GLU B N 1
ATOM 5722 C CA . GLU B 1 277 ? 16.891 -0.625 21.219 1 98.38 277 GLU B CA 1
ATOM 5723 C C . GLU B 1 277 ? 16.812 0.245 22.469 1 98.38 277 GLU B C 1
ATOM 5725 O O . GLU B 1 277 ? 16.859 -0.265 23.594 1 98.38 277 GLU B O 1
ATOM 5730 N N . GLU B 1 278 ? 16.609 1.551 22.297 1 98.38 278 GLU B N 1
ATOM 5731 C CA . GLU B 1 278 ? 16.734 2.5 23.391 1 98.38 278 GLU B CA 1
ATOM 5732 C C . GLU B 1 278 ? 15.406 2.709 24.109 1 98.38 278 GLU B C 1
ATOM 5734 O O . GLU B 1 278 ? 15.367 2.988 25.297 1 98.38 278 GLU B O 1
ATOM 5739 N N . GLU B 1 279 ? 14.359 2.674 23.312 1 98.44 279 GLU B N 1
ATOM 5740 C CA . GLU B 1 279 ? 13.023 2.936 23.844 1 98.44 279 GLU B CA 1
ATOM 5741 C C . GLU B 1 279 ? 12.039 1.865 23.391 1 98.44 279 GLU B C 1
ATOM 5743 O O . GLU B 1 279 ? 11.047 2.172 22.719 1 98.44 279 GLU B O 1
ATOM 5748 N N . PRO B 1 280 ? 12.188 0.611 23.844 1 98.69 280 PRO B N 1
ATOM 5749 C CA . PRO B 1 280 ? 11.367 -0.482 23.312 1 98.69 280 PRO B CA 1
ATOM 5750 C C . PRO B 1 280 ? 9.875 -0.283 23.594 1 98.69 280 PRO B C 1
ATOM 5752 O O . PRO B 1 280 ? 9.039 -0.579 22.734 1 98.69 280 PRO B O 1
ATOM 5755 N N . GLU B 1 281 ? 9.5 0.222 24.766 1 98.69 281 GLU B N 1
ATOM 5756 C CA . GLU B 1 281 ? 8.086 0.421 25.078 1 98.69 281 GLU B CA 1
ATOM 5757 C C . GLU B 1 281 ? 7.453 1.445 24.141 1 98.69 281 GLU B C 1
ATOM 5759 O O . GLU B 1 281 ? 6.363 1.221 23.609 1 98.69 281 GLU B O 1
ATOM 5764 N N . ALA B 1 282 ? 8.141 2.553 23.922 1 98.81 282 ALA B N 1
ATOM 5765 C CA . ALA B 1 282 ? 7.648 3.586 23.016 1 98.81 282 ALA B CA 1
ATOM 5766 C C . ALA B 1 282 ? 7.609 3.076 21.578 1 98.81 282 ALA B C 1
ATOM 5768 O O . ALA B 1 282 ? 6.672 3.373 20.828 1 98.81 282 ALA B O 1
ATOM 5769 N N . PHE B 1 283 ? 8.664 2.281 21.266 1 98.88 283 PHE B N 1
ATOM 5770 C CA . PHE B 1 283 ? 8.719 1.686 19.938 1 98.88 283 PHE B CA 1
ATOM 5771 C C . PHE B 1 283 ? 7.48 0.843 19.672 1 98.88 283 PHE B C 1
ATOM 5773 O O . PHE B 1 283 ? 6.789 1.046 18.672 1 98.88 283 PHE B O 1
ATOM 5780 N N . TYR B 1 284 ? 7.152 0.012 20.547 1 98.69 284 TYR B N 1
ATOM 5781 C CA . TYR B 1 284 ? 6.043 -0.909 20.328 1 98.69 284 TYR B CA 1
ATOM 5782 C C . TYR B 1 284 ? 4.703 -0.186 20.438 1 98.69 284 TYR B C 1
ATOM 5784 O O . TYR B 1 284 ? 3.719 -0.594 19.812 1 98.69 284 TYR B O 1
ATOM 5792 N N . ALA B 1 285 ? 4.629 0.912 21.156 1 98.75 285 ALA B N 1
ATOM 5793 C CA . ALA B 1 285 ? 3.426 1.739 21.156 1 98.75 285 ALA B CA 1
ATOM 5794 C C . ALA B 1 285 ? 3.139 2.27 19.75 1 98.75 285 ALA B C 1
ATOM 5796 O O . ALA B 1 285 ? 1.985 2.297 19.312 1 98.75 285 ALA B O 1
ATOM 5797 N N . LEU B 1 286 ? 4.207 2.652 19.031 1 98.69 286 LEU B N 1
ATOM 5798 C CA . LEU B 1 286 ? 4.047 3.229 17.703 1 98.69 286 LEU B CA 1
ATOM 5799 C C . LEU B 1 286 ? 3.795 2.141 16.672 1 98.69 286 LEU B C 1
ATOM 5801 O O . LEU B 1 286 ? 3.488 2.438 15.508 1 98.69 286 LEU B O 1
ATOM 5805 N N . THR B 1 287 ? 3.953 0.829 17.031 1 97.94 287 THR B N 1
ATOM 5806 C CA . THR B 1 287 ? 3.58 -0.279 16.156 1 97.94 287 THR B CA 1
ATOM 5807 C C . THR B 1 287 ? 2.131 -0.693 16.406 1 97.94 287 THR B C 1
ATOM 5809 O O . THR B 1 287 ? 1.527 -1.37 15.57 1 97.94 287 THR B O 1
ATOM 5812 N N . ARG B 1 288 ? 1.607 -0.252 17.484 1 96.94 288 ARG B N 1
ATOM 5813 C CA . ARG B 1 288 ? 0.295 -0.732 17.906 1 96.94 288 ARG B CA 1
ATOM 5814 C C . ARG B 1 288 ? -0.769 0.344 17.719 1 96.94 288 ARG B C 1
ATOM 5816 O O . ARG B 1 288 ? -1.882 0.054 17.266 1 96.94 288 ARG B O 1
ATOM 5823 N N . ILE B 1 289 ? -0.491 1.559 18.109 1 97.81 289 ILE B N 1
ATOM 5824 C CA . ILE B 1 289 ? -1.448 2.658 18.062 1 97.81 289 ILE B CA 1
ATOM 5825 C C . ILE B 1 289 ? -1.327 3.381 16.719 1 97.81 289 ILE B C 1
ATOM 5827 O O . ILE B 1 289 ? -0.27 3.928 16.391 1 97.81 289 ILE B O 1
ATOM 5831 N N . PRO B 1 290 ? -2.363 3.369 15.961 1 97.62 290 PRO B N 1
ATOM 5832 C CA . PRO B 1 290 ? -2.256 3.945 14.617 1 97.62 290 PRO B CA 1
ATOM 5833 C C . PRO B 1 290 ? -2.299 5.473 14.633 1 97.62 290 PRO B C 1
ATOM 5835 O O . PRO B 1 290 ? -3.016 6.066 15.438 1 97.62 290 PRO B O 1
ATOM 5838 N N . SER B 1 291 ? -1.535 6.023 13.781 1 97.06 291 SER B N 1
ATOM 5839 C CA . SER B 1 291 ? -1.602 7.449 13.484 1 97.06 291 SER B CA 1
ATOM 5840 C C . SER B 1 291 ? -2.438 7.711 12.234 1 97.06 291 SER B C 1
ATOM 5842 O O . SER B 1 291 ? -2.787 6.777 11.508 1 97.06 291 SER B O 1
ATOM 5844 N N . THR B 1 292 ? -2.814 8.945 12.062 1 96.06 292 THR B N 1
ATOM 5845 C CA . THR B 1 292 ? -3.566 9.344 10.875 1 96.06 292 THR B CA 1
ATOM 5846 C C . THR B 1 292 ? -2.77 10.344 10.039 1 96.06 292 THR B C 1
ATOM 5848 O O . THR B 1 292 ? -2.123 11.234 10.586 1 96.06 292 THR B O 1
ATOM 5851 N N . ALA B 1 293 ? -2.75 10.148 8.789 1 96 293 ALA B N 1
ATOM 5852 C CA . ALA B 1 293 ? -2.188 11.094 7.828 1 96 293 ALA B CA 1
ATOM 5853 C C . ALA B 1 293 ? -3.221 11.484 6.777 1 96 293 ALA B C 1
ATOM 5855 O O . ALA B 1 293 ? -4.074 10.68 6.406 1 96 293 ALA B O 1
ATOM 5856 N N . ASN B 1 294 ? -3.16 12.758 6.34 1 93.94 294 ASN B N 1
ATOM 5857 C CA . ASN B 1 294 ? -4.137 13.141 5.324 1 93.94 294 ASN B CA 1
ATOM 5858 C C . ASN B 1 294 ? -3.666 14.352 4.523 1 93.94 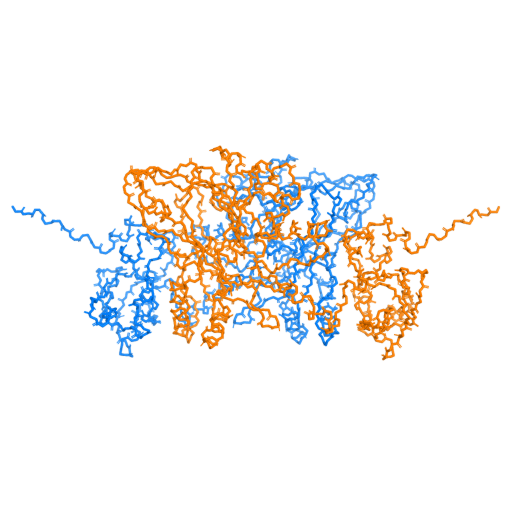294 ASN B C 1
ATOM 5860 O O . ASN B 1 294 ? -2.701 15.016 4.902 1 93.94 294 ASN B O 1
ATOM 5864 N N . THR B 1 295 ? -4.164 14.531 3.406 1 92.5 295 THR B N 1
ATOM 5865 C CA . THR B 1 295 ? -4.234 15.758 2.615 1 92.5 295 THR B CA 1
ATOM 5866 C C . THR B 1 295 ? -5.676 16.062 2.229 1 92.5 295 THR B C 1
ATOM 5868 O O . THR B 1 295 ? -6.297 15.312 1.477 1 92.5 295 THR B O 1
ATOM 5871 N N . VAL B 1 296 ? -6.168 17.109 2.838 1 91.69 296 VAL B N 1
ATOM 5872 C CA . VAL B 1 296 ? -7.527 17.562 2.561 1 91.69 296 VAL B CA 1
ATOM 5873 C C . VAL B 1 296 ? -7.492 18.969 1.98 1 91.69 296 VAL B C 1
ATOM 5875 O O . VAL B 1 296 ? -7.27 19.938 2.707 1 91.69 296 VAL B O 1
ATOM 5878 N N . ASP B 1 297 ? -7.668 19.031 0.713 1 88.56 297 ASP B N 1
ATOM 5879 C CA . ASP B 1 297 ? -7.656 20.312 0.002 1 88.56 297 ASP B CA 1
ATOM 5880 C C . ASP B 1 297 ? -8.562 20.266 -1.227 1 88.56 297 ASP B C 1
ATOM 5882 O O . ASP B 1 297 ? -8.172 19.719 -2.266 1 88.56 297 ASP B O 1
ATOM 5886 N N . TYR B 1 298 ? -9.68 20.906 -1.115 1 88.12 298 TYR B N 1
ATOM 5887 C CA . TYR B 1 298 ? -10.695 20.828 -2.16 1 88.12 298 TYR B CA 1
ATOM 5888 C C . TYR B 1 298 ? -10.484 21.938 -3.193 1 88.12 298 TYR B C 1
ATOM 5890 O O . TYR B 1 298 ? -11.094 21.906 -4.27 1 88.12 298 TYR B O 1
ATOM 5898 N N . LYS B 1 299 ? -9.531 22.844 -2.953 1 83.81 299 LYS B N 1
ATOM 5899 C CA . LYS B 1 299 ? -9.352 24 -3.818 1 83.81 299 LYS B CA 1
ATOM 5900 C C . LYS B 1 299 ? -8.164 23.812 -4.762 1 83.81 299 LYS B C 1
ATOM 5902 O O . LYS B 1 299 ? -7.953 24.609 -5.676 1 83.81 299 LYS B O 1
ATOM 5907 N N . ARG B 1 300 ? -7.492 22.812 -4.52 1 83.81 300 ARG B N 1
ATOM 5908 C CA . ARG B 1 300 ? -6.352 22.547 -5.391 1 83.81 300 ARG B CA 1
ATOM 5909 C C . ARG B 1 300 ? -6.809 22.094 -6.777 1 83.81 300 ARG B C 1
ATOM 5911 O O . ARG B 1 300 ? -7.992 21.812 -6.984 1 83.81 300 ARG B O 1
ATOM 5918 N N . ALA B 1 301 ? -5.852 22.031 -7.734 1 80.81 301 ALA B N 1
ATOM 5919 C CA . ALA B 1 301 ? -6.148 21.672 -9.117 1 80.81 301 ALA B CA 1
ATOM 5920 C C . ALA B 1 301 ? -6.832 20.312 -9.195 1 80.81 301 ALA B C 1
ATOM 5922 O O . ALA B 1 301 ? -7.762 20.125 -9.992 1 80.81 301 ALA B O 1
ATOM 5923 N N . ARG B 1 302 ? -6.387 19.438 -8.328 1 86.12 302 ARG B N 1
ATOM 5924 C CA . ARG B 1 302 ? -7 18.125 -8.172 1 86.12 302 ARG B CA 1
ATOM 5925 C C . ARG B 1 302 ? -7.5 17.922 -6.742 1 86.12 302 ARG B C 1
ATOM 5927 O O . ARG B 1 302 ? -6.758 17.438 -5.883 1 86.12 302 ARG B O 1
ATOM 5934 N N . PRO B 1 303 ? -8.695 18.297 -6.562 1 90 303 PRO B N 1
ATOM 5935 C CA . PRO B 1 303 ? -9.203 18.219 -5.191 1 90 303 PRO B CA 1
ATOM 5936 C C . PRO B 1 303 ? -8.969 16.859 -4.547 1 90 303 PRO B C 1
ATOM 5938 O O . PRO B 1 303 ? -9.07 15.828 -5.215 1 90 303 PRO B O 1
ATOM 5941 N N . ALA B 1 304 ? -8.68 16.922 -3.248 1 92.62 304 ALA B N 1
ATOM 5942 C CA . ALA B 1 304 ? -8.25 15.688 -2.611 1 92.62 304 ALA B CA 1
ATOM 5943 C C . ALA B 1 304 ? -8.742 15.617 -1.167 1 92.62 304 ALA B C 1
ATOM 5945 O O . ALA B 1 304 ? -8.805 16.641 -0.476 1 92.62 304 ALA B O 1
ATOM 5946 N N . HIS B 1 305 ? -9.156 14.531 -0.754 1 94.94 305 HIS B N 1
ATOM 5947 C CA . HIS B 1 305 ? -9.414 14.117 0.619 1 94.94 305 HIS B CA 1
ATOM 5948 C C . HIS B 1 305 ? -8.781 12.758 0.909 1 94.94 305 HIS B C 1
ATOM 5950 O O . HIS B 1 305 ? -9.469 11.836 1.362 1 94.94 305 HIS B O 1
ATOM 5956 N N . VAL B 1 306 ? -7.477 12.656 0.711 1 95.25 306 VAL B N 1
ATOM 5957 C CA . VAL B 1 306 ? -6.75 11.414 0.93 1 95.25 306 VAL B CA 1
ATOM 5958 C C . VAL B 1 306 ? -6.418 11.258 2.412 1 95.25 306 VAL B C 1
ATOM 5960 O O . VAL B 1 306 ? -5.852 12.172 3.023 1 95.25 306 VAL B O 1
ATOM 5963 N N . ARG B 1 307 ? -6.805 10.219 2.955 1 95.12 307 ARG B N 1
ATOM 5964 C CA . ARG B 1 307 ? -6.656 9.984 4.387 1 95.12 307 ARG B CA 1
ATOM 5965 C C . ARG B 1 307 ? -6.402 8.508 4.676 1 95.12 307 ARG B C 1
ATOM 5967 O O . ARG B 1 307 ? -7 7.637 4.043 1 95.12 307 ARG B O 1
ATOM 5974 N N . ILE B 1 308 ? -5.512 8.227 5.648 1 96.44 308 ILE B N 1
ATOM 5975 C CA . ILE B 1 308 ? -5.258 6.848 6.043 1 96.44 308 ILE B CA 1
ATOM 5976 C C . ILE B 1 308 ? -4.895 6.789 7.523 1 96.44 308 ILE B C 1
ATOM 5978 O O . ILE B 1 308 ? -4.266 7.711 8.047 1 96.44 308 ILE B O 1
ATOM 5982 N N . GLN B 1 309 ? -5.309 5.82 8.18 1 96.69 309 GLN B N 1
ATOM 5983 C CA . GLN B 1 309 ? -4.898 5.527 9.547 1 96.69 309 GLN B CA 1
ATOM 5984 C C . GLN B 1 309 ? -4.129 4.211 9.617 1 96.69 309 GLN B C 1
ATOM 5986 O O . GLN B 1 309 ? -4.605 3.18 9.141 1 96.69 309 GLN B O 1
ATOM 5991 N N . ARG B 1 310 ? -2.945 4.234 10.141 1 96.75 310 ARG B N 1
ATOM 5992 C CA . ARG B 1 310 ? -2.098 3.062 10.328 1 96.75 310 ARG B CA 1
ATOM 5993 C C . ARG B 1 310 ? -0.958 3.357 11.297 1 96.75 310 ARG B C 1
ATOM 5995 O O . ARG B 1 310 ? -0.692 4.52 11.617 1 96.75 310 ARG B O 1
ATOM 6002 N N . PRO B 1 311 ? -0.252 2.381 11.797 1 97.38 311 PRO B N 1
ATOM 6003 C CA . PRO B 1 311 ? 0.91 2.643 12.648 1 97.38 311 PRO B CA 1
ATOM 6004 C C . PRO B 1 311 ? 2.064 3.293 11.891 1 97.38 311 PRO B C 1
ATOM 6006 O O . PRO B 1 311 ? 2.229 3.059 10.695 1 97.38 311 PRO B O 1
ATOM 6009 N N . LEU B 1 312 ? 2.838 4.047 12.594 1 98.06 312 LEU B N 1
ATOM 6010 C CA . LEU B 1 312 ? 4.004 4.691 12 1 98.06 312 LEU B CA 1
ATOM 6011 C C . LEU B 1 312 ? 5.102 3.67 11.719 1 98.06 312 LEU B C 1
ATOM 6013 O O . LEU B 1 312 ? 5.887 3.836 10.781 1 98.06 312 LEU B O 1
ATOM 6017 N N . ILE B 1 313 ? 5.168 2.672 12.578 1 98.56 313 ILE B N 1
ATOM 6018 C CA . ILE B 1 313 ? 6.168 1.622 12.43 1 98.56 313 ILE B CA 1
ATOM 6019 C C . ILE B 1 313 ? 5.48 0.264 12.32 1 98.56 313 ILE B C 1
ATOM 6021 O O . ILE B 1 313 ? 4.555 -0.033 13.078 1 98.56 313 ILE B O 1
ATOM 6025 N N . THR B 1 314 ? 5.91 -0.537 11.359 1 97.25 314 THR B N 1
ATOM 6026 C CA . THR B 1 314 ? 5.379 -1.882 11.172 1 97.25 314 THR B CA 1
ATOM 6027 C C . THR B 1 314 ? 6.484 -2.924 11.305 1 97.25 314 THR B C 1
ATOM 6029 O O . THR B 1 314 ? 7.578 -2.75 10.766 1 97.25 314 THR B O 1
ATOM 6032 N N . VAL B 1 315 ? 6.219 -3.951 12.055 1 96.56 315 VAL B N 1
ATOM 6033 C CA . VAL B 1 315 ? 7.121 -5.094 12.156 1 96.56 315 VAL B CA 1
ATOM 6034 C C . VAL B 1 315 ? 6.445 -6.34 11.594 1 96.56 315 VAL B C 1
ATOM 6036 O O . VAL B 1 315 ? 5.215 -6.434 11.578 1 96.56 315 VAL B O 1
ATOM 6039 N N . ASN B 1 316 ? 7.238 -7.234 11.086 1 93.94 316 ASN B N 1
ATOM 6040 C CA . ASN B 1 316 ? 6.691 -8.484 10.57 1 93.94 316 ASN B CA 1
ATOM 6041 C C . ASN B 1 316 ? 6.566 -9.539 11.672 1 93.94 316 ASN B C 1
ATOM 6043 O O . ASN B 1 316 ? 6.734 -9.227 12.852 1 93.94 316 ASN B O 1
ATOM 6047 N N . HIS B 1 317 ? 6.246 -10.781 11.281 1 90.06 317 HIS B N 1
ATOM 6048 C CA . HIS B 1 317 ? 5.969 -11.875 12.203 1 90.06 317 HIS B CA 1
ATOM 6049 C C . HIS B 1 317 ? 7.234 -12.312 12.938 1 90.06 317 HIS B C 1
ATOM 6051 O O . HIS B 1 317 ? 7.16 -13.055 13.914 1 90.06 317 HIS B O 1
ATOM 6057 N N . LYS B 1 318 ? 8.406 -11.867 12.516 1 92.88 318 LYS B N 1
ATOM 6058 C CA . LYS B 1 318 ? 9.672 -12.156 13.18 1 92.88 318 LYS B CA 1
ATOM 6059 C C . LYS B 1 318 ? 10.164 -10.945 13.977 1 92.88 318 LYS B C 1
ATOM 6061 O O . LYS B 1 318 ? 11.328 -10.891 14.367 1 92.88 318 LYS B O 1
ATOM 6066 N N . ASP B 1 319 ? 9.359 -9.891 14.062 1 94.69 319 ASP B N 1
ATOM 6067 C CA . ASP B 1 319 ? 9.633 -8.672 14.82 1 94.69 319 ASP B CA 1
ATOM 6068 C C . ASP B 1 319 ? 10.734 -7.848 14.156 1 94.69 319 ASP B C 1
ATOM 6070 O O . ASP B 1 319 ? 11.516 -7.184 14.836 1 94.69 319 ASP B O 1
ATOM 6074 N N . GLU B 1 320 ? 10.812 -7.992 12.875 1 95.94 320 GLU B N 1
ATOM 6075 C CA . GLU B 1 320 ? 11.711 -7.156 12.086 1 95.94 320 GLU B CA 1
ATOM 6076 C C . GLU B 1 320 ? 10.992 -5.914 11.562 1 95.94 320 GLU B C 1
ATOM 6078 O O . GLU B 1 320 ? 9.836 -5.984 11.156 1 95.94 320 GLU B O 1
ATOM 6083 N N . ILE B 1 321 ? 11.664 -4.738 11.578 1 97.5 321 ILE B N 1
ATOM 6084 C CA . ILE B 1 321 ? 11.078 -3.504 11.07 1 97.5 321 ILE B CA 1
ATOM 6085 C C . ILE B 1 321 ? 10.953 -3.578 9.555 1 97.5 321 ILE B C 1
ATOM 6087 O O . ILE B 1 321 ? 11.945 -3.746 8.844 1 97.5 321 ILE B O 1
ATOM 6091 N N . VAL B 1 322 ? 9.742 -3.4 9.047 1 96.44 322 VAL B N 1
ATOM 6092 C CA . VAL B 1 322 ? 9.57 -3.525 7.602 1 96.44 322 VAL B CA 1
ATOM 6093 C C . VAL B 1 322 ? 9.148 -2.182 7.016 1 96.44 322 VAL B C 1
ATOM 6095 O O . VAL B 1 322 ? 9.352 -1.923 5.828 1 96.44 322 VAL B O 1
ATOM 6098 N N . SER B 1 323 ? 8.547 -1.348 7.84 1 97.62 323 SER B N 1
ATOM 6099 C CA . SER B 1 323 ? 8.109 -0.045 7.352 1 97.62 323 SER B CA 1
ATOM 6100 C C . SER B 1 323 ? 8.203 1.016 8.445 1 97.62 323 SER B C 1
ATOM 6102 O O . SER B 1 323 ? 7.895 0.744 9.602 1 97.62 323 SER B O 1
ATOM 6104 N N . VAL B 1 324 ? 8.648 2.158 8.117 1 98.44 324 VAL B N 1
ATOM 6105 C CA . VAL B 1 324 ? 8.664 3.363 8.938 1 98.44 324 VAL B CA 1
ATOM 6106 C C . VAL B 1 324 ? 8.117 4.543 8.141 1 98.44 324 VAL B C 1
ATOM 6108 O O . VAL B 1 324 ? 8.625 4.863 7.062 1 98.44 324 VAL B O 1
ATOM 6111 N N . LEU B 1 325 ? 7.098 5.145 8.625 1 98.12 325 LEU B N 1
ATOM 6112 C CA . LEU B 1 325 ? 6.484 6.297 7.969 1 98.12 325 LEU B CA 1
ATOM 6113 C C . LEU B 1 325 ? 6.66 7.559 8.812 1 98.12 325 LEU B C 1
ATOM 6115 O O . LEU B 1 325 ? 6.43 7.539 10.023 1 98.12 325 LEU B O 1
ATOM 6119 N N . TRP B 1 326 ? 7.078 8.586 8.109 1 98.19 326 TRP B N 1
ATOM 6120 C CA . TRP B 1 326 ? 7.359 9.797 8.875 1 98.19 326 TRP B CA 1
ATOM 6121 C C . TRP B 1 326 ? 7.043 11.047 8.062 1 98.19 326 TRP B C 1
ATOM 6123 O O . TRP B 1 326 ? 7.68 11.305 7.039 1 98.19 326 TRP B O 1
ATOM 6133 N N . GLN B 1 327 ? 6.078 11.75 8.438 1 96.69 327 GLN B N 1
ATOM 6134 C CA . GLN B 1 327 ? 5.668 13.023 7.863 1 96.69 327 GLN B CA 1
ATOM 6135 C C . GLN B 1 327 ? 4.926 13.883 8.891 1 96.69 327 GLN B C 1
ATOM 6137 O O . GLN B 1 327 ? 3.699 13.969 8.859 1 96.69 327 GLN B O 1
ATOM 6142 N N . PRO B 1 328 ? 5.664 14.57 9.703 1 94.56 328 PRO B N 1
ATOM 6143 C CA . PRO B 1 328 ? 5.039 15.32 10.797 1 94.56 328 PRO B CA 1
ATOM 6144 C C . PRO B 1 328 ? 4.168 16.469 10.305 1 94.56 328 PRO B C 1
ATOM 6146 O O . PRO B 1 328 ? 3.266 16.922 11.016 1 94.56 328 PRO B O 1
ATOM 6149 N N . MET B 1 329 ? 4.379 16.891 9.078 1 90.81 329 MET B N 1
ATOM 6150 C CA . MET B 1 329 ? 3.637 18.047 8.586 1 90.81 329 MET B CA 1
ATOM 6151 C C . MET B 1 329 ? 2.271 17.641 8.047 1 90.81 329 MET B C 1
ATOM 6153 O O . MET B 1 329 ? 1.375 18.469 7.898 1 90.81 329 MET B O 1
ATOM 6157 N N . LEU B 1 330 ? 2.102 16.344 7.727 1 88.19 330 LEU B N 1
ATOM 6158 C CA . LEU B 1 330 ? 0.851 15.852 7.152 1 88.19 330 LEU B CA 1
ATOM 6159 C C . LEU B 1 330 ? 0.103 14.969 8.141 1 88.19 330 LEU B C 1
ATOM 6161 O O . LEU B 1 330 ? -0.804 14.227 7.754 1 88.19 330 LEU B O 1
ATOM 6165 N N . ILE B 1 331 ? 0.446 15.094 9.312 1 90.38 331 ILE B N 1
ATOM 6166 C CA . ILE B 1 331 ? -0.213 14.266 10.32 1 90.38 331 ILE B CA 1
ATOM 6167 C C . ILE B 1 331 ? -1.59 14.844 10.641 1 90.38 331 ILE B C 1
ATOM 6169 O O . ILE B 1 331 ? -1.757 16.062 10.711 1 90.38 331 ILE B O 1
ATOM 6173 N N . ALA B 1 332 ? -2.561 14.039 10.617 1 93.31 332 ALA B N 1
ATOM 6174 C CA . ALA B 1 332 ? -3.932 14.391 10.977 1 93.31 332 ALA B CA 1
ATOM 6175 C C . ALA B 1 332 ? -4.191 14.133 12.461 1 93.31 332 ALA B C 1
ATOM 6177 O O . ALA B 1 332 ? -3.393 13.477 13.133 1 93.31 332 ALA B O 1
ATOM 6178 N N . PRO B 1 333 ? -5.25 14.727 12.969 1 95.19 333 PRO B N 1
ATOM 6179 C CA . PRO B 1 333 ? -5.559 14.5 14.383 1 95.19 333 PRO B CA 1
ATOM 6180 C C . PRO B 1 333 ? -5.645 13.016 14.734 1 95.19 333 PRO B C 1
ATOM 6182 O O . PRO B 1 333 ? -6.25 12.234 13.992 1 95.19 333 PRO B O 1
ATOM 6185 N N . LEU B 1 334 ? -4.961 12.672 15.812 1 96.94 334 LEU B N 1
ATOM 6186 C CA . LEU B 1 334 ? -5.004 11.305 16.312 1 96.94 334 LEU B CA 1
ATOM 6187 C C . LEU B 1 334 ? -6.43 10.891 16.656 1 96.94 334 LEU B C 1
ATOM 6189 O O . LEU B 1 334 ? -7.137 11.617 17.359 1 96.94 334 LEU B O 1
ATOM 6193 N N . GLN B 1 335 ? -6.871 9.844 16.125 1 95.12 335 GLN B N 1
ATOM 6194 C CA . GLN B 1 335 ? -8.211 9.312 16.359 1 95.12 335 GLN B CA 1
ATOM 6195 C C . GLN B 1 335 ? -8.148 7.875 16.875 1 95.12 335 GLN B C 1
ATOM 6197 O O . GLN B 1 335 ? -8.344 6.93 16.109 1 95.12 335 GLN B O 1
ATOM 6202 N N . VAL B 1 336 ? -7.91 7.699 18.156 1 96.38 336 VAL B N 1
ATOM 6203 C CA . VAL B 1 336 ? -7.785 6.41 18.828 1 96.38 336 VAL B CA 1
ATOM 6204 C C . VAL B 1 336 ? -8.531 6.449 20.156 1 96.38 336 VAL B C 1
ATOM 6206 O O . VAL B 1 336 ? -8.953 7.516 20.609 1 96.38 336 VAL B O 1
ATOM 6209 N N . PRO B 1 337 ? -8.727 5.293 20.75 1 94.69 337 PRO B N 1
ATOM 6210 C CA . PRO B 1 337 ? -9.344 5.316 22.078 1 94.69 337 PRO B CA 1
ATOM 6211 C C . PRO B 1 337 ? -8.594 6.203 23.078 1 94.69 337 PRO B C 1
ATOM 6213 O O . PRO B 1 337 ? -7.359 6.266 23.031 1 94.69 337 PRO B O 1
ATOM 6216 N N . GLU B 1 338 ? -9.336 6.875 23.906 1 95.5 338 GLU B N 1
ATOM 6217 C CA . GLU B 1 338 ? -8.766 7.836 24.844 1 95.5 338 GLU B CA 1
ATOM 6218 C C . GLU B 1 338 ? -7.602 7.23 25.625 1 95.5 338 GLU B C 1
ATOM 6220 O O . GLU B 1 338 ? -6.586 7.891 25.844 1 95.5 338 GLU B O 1
ATOM 6225 N N . LYS B 1 339 ? -7.707 5.957 25.969 1 95.5 339 LYS B N 1
ATOM 6226 C CA . LYS B 1 339 ? -6.703 5.293 26.797 1 95.5 339 LYS B CA 1
ATOM 6227 C C . LYS B 1 339 ? -5.355 5.238 26.078 1 95.5 339 LYS B C 1
ATOM 6229 O O . LYS B 1 339 ? -4.312 5.082 26.719 1 95.5 339 LYS B O 1
ATOM 6234 N N . ASP B 1 340 ? -5.387 5.363 24.766 1 97.12 340 ASP B N 1
ATOM 6235 C CA . ASP B 1 340 ? -4.164 5.195 23.984 1 97.12 340 ASP B CA 1
ATOM 6236 C C . ASP B 1 340 ? -3.564 6.547 23.609 1 97.12 340 ASP B C 1
ATOM 6238 O O . ASP B 1 340 ? -2.436 6.617 23.125 1 97.12 340 ASP B O 1
ATOM 6242 N N . VAL B 1 341 ? -4.254 7.676 23.875 1 98 341 VAL B N 1
ATOM 6243 C CA . VAL B 1 341 ? -3.857 8.992 23.375 1 98 341 VAL B CA 1
ATOM 6244 C C . VAL B 1 341 ? -2.566 9.438 24.047 1 98 341 VAL B C 1
ATOM 6246 O O . VAL B 1 341 ? -1.595 9.797 23.391 1 98 341 VAL B O 1
ATOM 6249 N N . GLU B 1 342 ? -2.557 9.352 25.344 1 97.88 342 GLU B N 1
ATOM 6250 C CA . GLU B 1 342 ? -1.364 9.758 26.078 1 97.88 342 GLU B CA 1
ATOM 6251 C C . GLU B 1 342 ? -0.171 8.875 25.734 1 97.88 342 GLU B C 1
ATOM 6253 O O . GLU B 1 342 ? 0.939 9.367 25.531 1 97.88 342 GLU B O 1
ATOM 6258 N N . ILE B 1 343 ? -0.433 7.547 25.672 1 98.19 343 ILE B N 1
ATOM 6259 C CA . ILE B 1 343 ? 0.624 6.594 25.344 1 98.19 343 ILE B CA 1
ATOM 6260 C C . ILE B 1 343 ? 1.223 6.93 23.984 1 98.19 343 ILE B C 1
ATOM 6262 O O . ILE B 1 343 ? 2.445 6.965 23.828 1 98.19 343 ILE B O 1
ATOM 6266 N N . PHE B 1 344 ? 0.393 7.242 23.047 1 98.31 344 PHE B N 1
ATOM 6267 C CA . PHE B 1 344 ? 0.852 7.57 21.703 1 98.31 344 PHE B CA 1
ATOM 6268 C C . PHE B 1 344 ? 1.734 8.812 21.719 1 98.31 344 PHE B C 1
ATOM 6270 O O . PHE B 1 344 ? 2.84 8.805 21.172 1 98.31 344 PHE B O 1
ATOM 6277 N N . TYR B 1 345 ? 1.276 9.852 22.328 1 98.25 345 TYR B N 1
ATOM 6278 C CA . TYR B 1 345 ? 1.979 11.125 22.234 1 98.25 345 TYR B CA 1
ATOM 6279 C C . TYR B 1 345 ? 3.312 11.062 22.969 1 98.25 345 TYR B C 1
ATOM 6281 O O . TYR B 1 345 ? 4.285 11.703 22.562 1 98.25 345 TYR B O 1
ATOM 6289 N N . LYS B 1 346 ? 3.357 10.312 24.062 1 98.06 346 LYS B N 1
ATOM 6290 C CA . LYS B 1 346 ? 4.641 10.117 24.734 1 98.06 346 LYS B CA 1
ATOM 6291 C C . LYS B 1 346 ? 5.633 9.406 23.812 1 98.06 346 LYS B C 1
ATOM 6293 O O . LYS B 1 346 ? 6.789 9.82 23.703 1 98.06 346 LYS B O 1
ATOM 6298 N N . ALA B 1 347 ? 5.141 8.375 23.172 1 98.69 347 ALA B N 1
ATOM 6299 C CA . ALA B 1 347 ? 5.984 7.633 22.234 1 98.69 347 ALA B CA 1
ATOM 6300 C C . ALA B 1 347 ? 6.355 8.492 21.031 1 98.69 347 ALA B C 1
ATOM 6302 O O . ALA B 1 347 ? 7.512 8.508 20.594 1 98.69 347 ALA B O 1
ATOM 6303 N N . TYR B 1 348 ? 5.367 9.219 20.531 1 98.5 348 TYR B N 1
ATOM 6304 C CA . TYR B 1 348 ? 5.562 10.07 19.359 1 98.5 348 TYR B CA 1
ATOM 6305 C C . TYR B 1 348 ? 6.598 11.156 19.641 1 98.5 348 TYR B C 1
ATOM 6307 O O . TYR B 1 348 ? 7.469 11.422 18.828 1 98.5 348 TYR B O 1
ATOM 6315 N N . LYS B 1 349 ? 6.531 11.781 20.766 1 98 349 LYS B N 1
ATOM 6316 C CA . LYS B 1 349 ? 7.488 12.82 21.141 1 98 349 LYS B CA 1
ATOM 6317 C C . LYS B 1 349 ? 8.906 12.273 21.188 1 98 349 LYS B C 1
ATOM 6319 O O . LYS B 1 349 ? 9.844 12.914 20.703 1 98 349 LYS B O 1
ATOM 6324 N N . LYS B 1 350 ? 9.031 11.102 21.797 1 98.44 350 LYS B N 1
ATOM 6325 C CA . LYS B 1 350 ? 10.352 10.484 21.875 1 98.44 350 LYS B CA 1
ATOM 6326 C C . LYS B 1 350 ? 10.914 10.203 20.484 1 98.44 350 LYS B C 1
ATOM 6328 O O . LYS B 1 350 ? 12.078 10.5 20.203 1 98.44 350 LYS B O 1
ATOM 6333 N N . PHE B 1 351 ? 10.125 9.625 19.656 1 98.69 351 PHE B N 1
ATOM 6334 C CA . PHE B 1 351 ? 10.562 9.312 18.312 1 98.69 351 PHE B CA 1
ATOM 6335 C C . PHE B 1 351 ? 10.852 10.586 17.516 1 98.69 351 PHE B C 1
ATOM 6337 O O . PHE B 1 351 ? 11.875 10.68 16.844 1 98.69 351 PHE B O 1
ATOM 6344 N N . TYR B 1 352 ? 9.953 11.57 17.641 1 98.12 352 TYR B N 1
ATOM 6345 C CA . TYR B 1 352 ? 10.133 12.875 17.016 1 98.12 352 TYR B CA 1
ATOM 6346 C C . TYR B 1 352 ? 11.477 13.484 17.391 1 98.12 352 TYR B C 1
ATOM 6348 O O . TYR B 1 352 ? 12.219 13.953 16.531 1 98.12 352 TYR B O 1
ATOM 6356 N N . SER B 1 353 ? 11.742 13.461 18.609 1 97.69 353 SER B N 1
ATOM 6357 C CA . SER B 1 353 ? 12.977 14.047 19.109 1 97.69 353 SER B CA 1
ATOM 6358 C C . SER B 1 353 ? 14.195 13.312 18.578 1 97.69 353 SER B C 1
ATOM 6360 O O . SER B 1 353 ? 15.195 13.938 18.203 1 97.69 353 SER B O 1
ATOM 6362 N N . LEU B 1 354 ? 14.062 12.023 18.562 1 98.31 354 LEU B N 1
ATOM 6363 C CA . LEU B 1 354 ? 15.172 11.234 18.047 1 98.31 354 LEU B CA 1
ATOM 6364 C C . LEU B 1 354 ? 15.414 11.547 16.578 1 98.31 354 LEU B C 1
ATOM 6366 O O . LEU B 1 354 ? 16.562 11.766 16.156 1 98.31 354 LEU B O 1
ATOM 6370 N N . VAL B 1 355 ? 14.391 11.609 15.773 1 98.12 355 VAL B N 1
ATOM 6371 C CA . VAL B 1 355 ? 14.5 11.891 14.352 1 98.12 355 VAL B CA 1
ATOM 6372 C C . VAL B 1 355 ? 15.102 13.281 14.141 1 98.12 355 VAL B C 1
ATOM 6374 O O . VAL B 1 355 ? 16.031 13.461 13.352 1 98.12 355 VAL B O 1
ATOM 6377 N N . LYS B 1 356 ? 14.602 14.242 14.875 1 95.75 356 LYS B N 1
ATOM 6378 C CA . LYS B 1 356 ? 14.977 15.641 14.703 1 95.75 356 LYS B CA 1
ATOM 6379 C C . LYS B 1 356 ? 16.453 15.859 15.07 1 95.75 356 LYS B C 1
ATOM 6381 O O . LYS B 1 356 ? 17.125 16.688 14.453 1 95.75 356 LYS B O 1
ATOM 6386 N N . THR B 1 357 ? 16.938 15.117 15.961 1 95.06 357 THR B N 1
ATOM 6387 C CA . THR B 1 357 ? 18.281 15.367 16.469 1 95.06 357 THR B CA 1
ATOM 6388 C C . THR B 1 357 ? 19.266 14.32 15.93 1 95.06 357 THR B C 1
ATOM 6390 O O . THR B 1 357 ? 20.406 14.25 16.375 1 95.06 357 THR B O 1
ATOM 6393 N N . TYR B 1 358 ? 18.75 13.477 15.078 1 95.19 358 TYR B N 1
ATOM 6394 C CA . TYR B 1 358 ? 19.609 12.398 14.594 1 95.19 358 TYR B CA 1
ATOM 6395 C C . TYR B 1 358 ? 20.812 12.961 13.844 1 95.19 358 TYR B C 1
ATOM 6397 O O . TYR B 1 358 ? 20.672 13.82 12.977 1 95.19 358 TYR B O 1
ATOM 6405 N N . GLN B 1 359 ? 21.984 12.477 14.094 1 93.25 359 GLN B N 1
ATOM 6406 C CA . GLN B 1 359 ? 23.219 13.109 13.609 1 93.25 359 GLN B CA 1
ATOM 6407 C C . GLN B 1 359 ? 23.719 12.414 12.352 1 93.25 359 GLN B C 1
ATOM 6409 O O . GLN B 1 359 ? 24.438 13.023 11.547 1 93.25 359 GLN B O 1
ATOM 6414 N N . SER B 1 360 ? 23.469 11.18 12.219 1 93.88 360 SER B N 1
ATOM 6415 C CA . SER B 1 360 ? 23.938 10.438 11.047 1 93.88 360 SER B CA 1
ATOM 6416 C C . SER B 1 360 ? 23.094 10.766 9.82 1 93.88 360 SER B C 1
ATOM 6418 O O . SER B 1 360 ? 22.078 10.117 9.562 1 93.88 360 SER B O 1
ATOM 6420 N N . MET B 1 361 ? 23.5 11.773 9.078 1 95.62 361 MET B N 1
ATOM 6421 C CA . MET B 1 361 ? 22.672 12.211 7.957 1 95.62 361 MET B CA 1
ATOM 6422 C C . MET B 1 361 ? 23.516 12.461 6.715 1 95.62 361 MET B C 1
ATOM 6424 O O . MET B 1 361 ? 24.719 12.703 6.82 1 95.62 361 MET B O 1
ATOM 6428 N N . TYR B 1 362 ? 22.938 12.289 5.516 1 96.31 362 TYR B N 1
ATOM 6429 C CA . TYR B 1 362 ? 23.484 12.766 4.25 1 96.31 362 TYR B CA 1
ATOM 6430 C C . TYR B 1 362 ? 23.188 14.25 4.047 1 96.31 362 TYR B C 1
ATOM 6432 O O . TYR B 1 362 ? 22.094 14.719 4.383 1 96.31 362 TYR B O 1
ATOM 6440 N N . VAL B 1 363 ? 24.125 14.969 3.568 1 95.75 363 VAL B N 1
ATOM 6441 C CA . VAL B 1 363 ? 23.906 16.375 3.258 1 95.75 363 VAL B CA 1
ATOM 6442 C C . VAL B 1 363 ? 24.422 16.688 1.854 1 95.75 363 VAL B C 1
ATOM 6444 O O . VAL B 1 363 ? 25.484 16.203 1.462 1 95.75 363 VAL B O 1
ATOM 6447 N N . HIS B 1 364 ? 23.625 17.406 1.126 1 96.12 364 HIS B N 1
ATOM 6448 C CA . HIS B 1 364 ? 24.047 17.766 -0.224 1 96.12 364 HIS B CA 1
ATOM 6449 C C . HIS B 1 364 ? 23.391 19.062 -0.683 1 96.12 364 HIS B C 1
ATOM 6451 O O . HIS B 1 364 ? 22.172 19.219 -0.553 1 96.12 364 HIS B O 1
ATOM 6457 N N . ARG B 1 365 ? 24.125 19.969 -1.203 1 95.19 365 ARG B N 1
ATOM 6458 C CA . ARG B 1 365 ? 23.578 21.125 -1.906 1 95.19 365 ARG B CA 1
ATOM 6459 C C . ARG B 1 365 ? 23.516 20.875 -3.408 1 95.19 365 ARG B C 1
ATOM 6461 O O . ARG B 1 365 ? 24.547 20.75 -4.066 1 95.19 365 ARG B O 1
ATOM 6468 N N . LEU B 1 366 ? 22.344 20.891 -3.902 1 96 366 LEU B N 1
ATOM 6469 C CA . LEU B 1 366 ? 22.156 20.547 -5.309 1 96 366 LEU B CA 1
ATOM 6470 C C . LEU B 1 366 ? 22.672 21.656 -6.215 1 96 366 LEU B C 1
ATOM 6472 O O . LEU B 1 366 ? 22.656 22.828 -5.84 1 96 366 LEU B O 1
ATOM 6476 N N . ARG B 1 367 ? 23.156 21.281 -7.348 1 96.19 367 ARG B N 1
ATOM 6477 C CA . ARG B 1 367 ? 23.531 22.156 -8.445 1 96.19 367 ARG B CA 1
ATOM 6478 C C . ARG B 1 367 ? 22.719 21.844 -9.703 1 96.19 367 ARG B C 1
ATOM 6480 O O . ARG B 1 367 ? 22.281 20.703 -9.898 1 96.19 367 ARG B O 1
ATOM 6487 N N . PRO B 1 368 ? 22.5 22.938 -10.461 1 97.5 368 PRO B N 1
ATOM 6488 C CA . PRO B 1 368 ? 21.812 22.641 -11.719 1 97.5 368 PRO B CA 1
ATOM 6489 C C . PRO B 1 368 ? 22.438 21.453 -12.461 1 97.5 368 PRO B C 1
ATOM 6491 O O . PRO B 1 368 ? 23.656 21.422 -12.656 1 97.5 368 PRO B O 1
ATOM 6494 N N . GLY B 1 369 ? 21.609 20.484 -12.805 1 98.38 369 GLY B N 1
ATOM 6495 C CA . GLY B 1 369 ? 22.094 19.281 -13.453 1 98.38 369 GLY B CA 1
ATOM 6496 C C . GLY B 1 369 ? 22.172 18.094 -12.516 1 98.38 369 GLY B C 1
ATOM 6497 O O . GLY B 1 369 ? 22.281 16.953 -12.969 1 98.38 369 GLY B O 1
ATOM 6498 N N . ASP B 1 370 ? 22.125 18.375 -11.219 1 98.44 370 ASP B N 1
ATOM 6499 C CA . ASP B 1 370 ? 22.047 17.312 -10.234 1 98.44 370 ASP B CA 1
ATOM 6500 C C . ASP B 1 370 ? 20.625 16.734 -10.164 1 98.44 370 ASP B C 1
ATOM 6502 O O . ASP B 1 370 ? 19.641 17.469 -10.195 1 98.44 370 ASP B O 1
ATOM 6506 N N . MET B 1 371 ? 20.531 15.484 -10.148 1 98.75 371 MET B N 1
ATOM 6507 C CA . MET B 1 371 ? 19.281 14.805 -9.797 1 98.75 371 MET B CA 1
ATOM 6508 C C . MET B 1 371 ? 19.484 13.867 -8.609 1 98.75 371 MET B C 1
ATOM 6510 O O . MET B 1 371 ? 20.078 12.789 -8.766 1 98.75 371 MET B O 1
ATOM 6514 N N . ILE B 1 372 ? 19.062 14.289 -7.492 1 98.69 372 ILE B N 1
ATOM 6515 C CA . ILE B 1 372 ? 19.109 13.414 -6.328 1 98.69 372 ILE B CA 1
ATOM 6516 C C . ILE B 1 372 ? 17.938 12.445 -6.348 1 98.69 372 ILE B C 1
ATOM 6518 O O . ILE B 1 372 ? 16.812 12.836 -6.668 1 98.69 372 ILE B O 1
ATOM 6522 N N . SER B 1 373 ? 18.203 11.164 -6.188 1 98.81 373 SER B N 1
ATOM 6523 C CA . SER B 1 373 ? 17.188 10.109 -6.098 1 98.81 373 SER B CA 1
ATOM 6524 C C . SER B 1 373 ? 17.312 9.344 -4.785 1 98.81 373 SER B C 1
ATOM 6526 O O . SER B 1 373 ? 18.422 9.078 -4.312 1 98.81 373 SER B O 1
ATOM 6528 N N . PHE B 1 374 ? 16.188 9.016 -4.207 1 98.81 374 PHE B N 1
ATOM 6529 C CA . PHE B 1 374 ? 16.266 8.297 -2.939 1 98.81 374 PHE B CA 1
ATOM 6530 C C . PHE B 1 374 ? 15 7.473 -2.715 1 98.81 374 PHE B C 1
ATOM 6532 O O . PHE B 1 374 ? 13.961 7.738 -3.324 1 98.81 374 PHE B O 1
ATOM 6539 N N . ASN B 1 375 ? 15.133 6.395 -1.965 1 98.62 375 ASN B N 1
ATOM 6540 C CA . ASN B 1 375 ? 14.023 5.566 -1.507 1 98.62 375 ASN B CA 1
ATOM 6541 C C . ASN B 1 375 ? 13.18 6.289 -0.457 1 98.62 375 ASN B C 1
ATOM 6543 O O . ASN B 1 375 ? 13.547 6.328 0.719 1 98.62 375 ASN B O 1
ATOM 6547 N N . ASN B 1 376 ? 12.047 6.797 -0.897 1 98.5 376 ASN B N 1
ATOM 6548 C CA . ASN B 1 376 ? 11.117 7.582 -0.088 1 98.5 376 ASN B CA 1
ATOM 6549 C C . ASN B 1 376 ? 10.562 6.77 1.078 1 98.5 376 ASN B C 1
ATOM 6551 O O . ASN B 1 376 ? 10.016 7.332 2.027 1 98.5 376 ASN B O 1
ATOM 6555 N N . ARG B 1 377 ? 10.781 5.469 1.078 1 98 377 ARG B N 1
ATOM 6556 C CA . ARG B 1 377 ? 10.273 4.562 2.102 1 98 377 ARG B CA 1
ATOM 6557 C C . ARG B 1 377 ? 11.344 4.238 3.131 1 98 377 ARG B C 1
ATOM 6559 O O . ARG B 1 377 ? 11.109 3.475 4.07 1 98 377 ARG B O 1
ATOM 6566 N N . ARG B 1 378 ? 12.461 4.781 2.947 1 97.75 378 ARG B N 1
ATOM 6567 C CA . ARG B 1 378 ? 13.602 4.488 3.805 1 97.75 378 ARG B CA 1
ATOM 6568 C C . ARG B 1 378 ? 14.297 5.773 4.254 1 97.75 378 ARG B C 1
ATOM 6570 O O . ARG B 1 378 ? 14.578 5.945 5.441 1 97.75 378 ARG B O 1
ATOM 6577 N N . VAL B 1 379 ? 14.445 6.637 3.307 1 97.88 379 VAL B N 1
ATOM 6578 C CA . VAL B 1 379 ? 15.227 7.852 3.535 1 97.88 379 VAL B CA 1
ATOM 6579 C C . VAL B 1 379 ? 14.297 9.062 3.559 1 97.88 379 VAL B C 1
ATOM 6581 O O . VAL B 1 379 ? 13.664 9.391 2.549 1 97.88 379 VAL B O 1
ATOM 6584 N N . SER B 1 380 ? 14.219 9.688 4.707 1 98 380 SER B N 1
ATOM 6585 C CA . SER B 1 380 ? 13.5 10.953 4.805 1 98 380 SER B CA 1
ATOM 6586 C C . SER B 1 380 ? 14.367 12.117 4.332 1 98 380 SER B C 1
ATOM 6588 O O . SER B 1 380 ? 15.594 12.016 4.328 1 98 380 SER B O 1
ATOM 6590 N N . HIS B 1 381 ? 13.727 13.125 3.881 1 98.06 381 HIS B N 1
ATOM 6591 C CA . HIS B 1 381 ? 14.477 14.273 3.379 1 98.06 381 HIS B CA 1
ATOM 6592 C C . HIS B 1 381 ? 13.984 15.57 4.004 1 98.06 381 HIS B C 1
ATOM 6594 O O . HIS B 1 381 ? 12.82 15.672 4.398 1 98.06 381 HIS B O 1
ATOM 6600 N N . GLY B 1 382 ? 14.891 16.5 4.203 1 95.62 382 GLY B N 1
ATOM 6601 C CA . GLY B 1 382 ? 14.633 17.859 4.641 1 95.62 382 GLY B CA 1
ATOM 6602 C C . GLY B 1 382 ? 15.445 18.891 3.877 1 95.62 382 GLY B C 1
ATOM 6603 O O . GLY B 1 382 ? 16.234 18.547 2.998 1 95.62 382 GLY B O 1
ATOM 6604 N N . ARG B 1 383 ? 15.109 20.078 4.105 1 91.44 383 ARG B N 1
ATOM 6605 C CA . ARG B 1 383 ? 15.812 21.203 3.475 1 91.44 383 ARG B CA 1
ATOM 6606 C C . ARG B 1 383 ? 16.094 22.297 4.484 1 91.44 383 ARG B C 1
ATOM 6608 O O . ARG B 1 383 ? 15.203 22.703 5.238 1 91.44 383 ARG B O 1
ATOM 6615 N N . ARG B 1 384 ? 17.25 22.812 4.469 1 89.94 384 ARG B N 1
ATOM 6616 C CA . ARG B 1 384 ? 17.578 23.953 5.32 1 89.94 384 ARG B CA 1
ATOM 6617 C C . ARG B 1 384 ? 16.969 25.234 4.785 1 89.94 384 ARG B C 1
ATOM 6619 O O . ARG B 1 384 ? 16.734 25.359 3.582 1 89.94 384 ARG B O 1
ATOM 6626 N N . ALA B 1 385 ? 16.688 26.078 5.688 1 84.81 385 ALA B N 1
ATOM 6627 C CA . ALA B 1 385 ? 16.188 27.391 5.285 1 84.81 385 ALA B CA 1
ATOM 6628 C C . ALA B 1 385 ? 17.219 28.109 4.414 1 84.81 385 ALA B C 1
ATOM 6630 O O . ALA B 1 385 ? 18.406 27.781 4.438 1 84.81 385 ALA B O 1
ATOM 6631 N N . TYR B 1 386 ? 16.75 28.969 3.572 1 81.75 386 TYR B N 1
ATOM 6632 C CA . TYR B 1 386 ? 17.703 29.688 2.75 1 81.75 386 TYR B CA 1
ATOM 6633 C C . TYR B 1 386 ? 17.25 31.125 2.516 1 81.75 386 TYR B C 1
ATOM 6635 O O . TYR B 1 386 ? 16.078 31.453 2.766 1 81.75 386 TYR B O 1
ATOM 6643 N N . THR B 1 387 ? 18.297 31.859 2.297 1 74.62 387 THR B N 1
ATOM 6644 C CA . THR B 1 387 ? 18.141 33.312 2.229 1 74.62 387 THR B CA 1
ATOM 6645 C C . THR B 1 387 ? 18.203 33.781 0.782 1 74.62 387 THR B C 1
ATOM 6647 O O . THR B 1 387 ? 18.438 33 -0.133 1 74.62 387 THR B O 1
ATOM 6650 N N . ALA B 1 388 ? 17.812 35 0.555 1 65.88 388 ALA B N 1
ATOM 6651 C CA . ALA B 1 388 ? 18.062 35.875 -0.606 1 65.88 388 ALA B CA 1
ATOM 6652 C C . ALA B 1 388 ? 17.031 35.625 -1.701 1 65.88 388 ALA B C 1
ATOM 6654 O O . ALA B 1 388 ? 16.453 34.531 -1.773 1 65.88 388 ALA B O 1
ATOM 6655 N N . ASN B 1 389 ? 16.766 36.562 -2.447 1 70.25 389 ASN B N 1
ATOM 6656 C CA . ASN B 1 389 ? 15.812 36.656 -3.539 1 70.25 389 ASN B CA 1
ATOM 6657 C C . ASN B 1 389 ? 16.312 35.969 -4.797 1 70.25 389 ASN B C 1
ATOM 6659 O O . ASN B 1 389 ? 16.359 36.562 -5.871 1 70.25 389 ASN B O 1
ATOM 6663 N N . GLY B 1 390 ? 16.844 34.719 -4.668 1 81.62 390 GLY B N 1
ATOM 6664 C CA . GLY B 1 390 ? 17.203 33.938 -5.855 1 81.62 390 GLY B CA 1
ATOM 6665 C C . GLY B 1 390 ? 16.141 32.969 -6.281 1 81.62 390 GLY B C 1
ATOM 6666 O O . GLY B 1 390 ? 15.094 32.844 -5.645 1 81.62 390 GLY B O 1
ATOM 6667 N N . HIS B 1 391 ? 16.453 32.406 -7.449 1 87.56 391 HIS B N 1
ATOM 6668 C CA . HIS B 1 391 ? 15.508 31.453 -8.047 1 87.56 391 HIS B CA 1
ATOM 6669 C C . HIS B 1 391 ? 15.961 30.016 -7.812 1 87.56 391 HIS B C 1
ATOM 6671 O O . HIS B 1 391 ? 17.125 29.672 -8.031 1 87.56 391 HIS B O 1
ATOM 6677 N N . ARG B 1 392 ? 15.156 29.25 -7.285 1 90.31 392 ARG B N 1
ATOM 6678 C CA . ARG B 1 392 ? 15.375 27.812 -7.102 1 90.31 392 ARG B CA 1
ATOM 6679 C C . ARG B 1 392 ? 14.227 27.016 -7.707 1 90.31 392 ARG B C 1
ATOM 6681 O O . ARG B 1 392 ? 13.062 27.25 -7.398 1 90.31 392 ARG B O 1
ATOM 6688 N N . LEU B 1 393 ? 14.586 26.109 -8.594 1 93 393 LEU B N 1
ATOM 6689 C CA . LEU B 1 393 ? 13.578 25.297 -9.258 1 93 393 LEU B CA 1
ATOM 6690 C C . LEU B 1 393 ? 14 23.828 -9.281 1 93 393 LEU B C 1
ATOM 6692 O O . LEU B 1 393 ? 15.031 23.484 -9.859 1 93 393 LEU B O 1
ATOM 6696 N N . LEU B 1 394 ? 13.234 23.031 -8.633 1 95.38 394 LEU B N 1
ATOM 6697 C CA . LEU B 1 394 ? 13.391 21.578 -8.695 1 95.38 394 LEU B CA 1
ATOM 6698 C C . LEU B 1 394 ? 12.195 20.938 -9.391 1 95.38 394 LEU B C 1
ATOM 6700 O O . LEU B 1 394 ? 11.055 21.359 -9.211 1 95.38 394 LEU B O 1
ATOM 6704 N N . GLN B 1 395 ? 12.453 19.984 -10.156 1 96.94 395 GLN B N 1
ATOM 6705 C CA . GLN B 1 395 ? 11.43 19.141 -10.766 1 96.94 395 GLN B CA 1
ATOM 6706 C C . GLN B 1 395 ? 11.5 17.719 -10.219 1 96.94 395 GLN B C 1
ATOM 6708 O O . GLN B 1 395 ? 12.586 17.188 -9.992 1 96.94 395 GLN B O 1
ATOM 6713 N N . GLY B 1 396 ? 10.328 17.172 -9.969 1 97.5 396 GLY B N 1
ATOM 6714 C CA . GLY B 1 396 ? 10.359 15.867 -9.328 1 97.5 396 GLY B CA 1
ATOM 6715 C C . GLY B 1 396 ? 9.344 14.898 -9.906 1 97.5 396 GLY B C 1
ATOM 6716 O O . GLY B 1 396 ? 8.398 15.312 -10.586 1 97.5 396 GLY B O 1
ATOM 6717 N N . CYS B 1 397 ? 9.547 13.625 -9.68 1 98.25 397 CYS B N 1
ATOM 6718 C CA . CYS B 1 397 ? 8.617 12.539 -9.992 1 98.25 397 CYS B CA 1
ATOM 6719 C C . CYS B 1 397 ? 8.797 11.375 -9.031 1 98.25 397 CYS B C 1
ATOM 6721 O O . CYS B 1 397 ? 9.672 11.406 -8.164 1 98.25 397 CYS B O 1
ATOM 6723 N N . TYR B 1 398 ? 7.938 10.383 -9.188 1 98.44 398 TYR B N 1
ATOM 6724 C CA . TYR B 1 398 ? 7.957 9.25 -8.273 1 98.44 398 TYR B CA 1
ATOM 6725 C C . TYR B 1 398 ? 7.949 7.93 -9.047 1 98.44 398 TYR B C 1
ATOM 6727 O O . TYR B 1 398 ? 7.52 7.883 -10.203 1 98.44 398 TYR B O 1
ATOM 6735 N N . ILE B 1 399 ? 8.477 6.93 -8.406 1 98.19 399 ILE B N 1
ATOM 6736 C CA . ILE B 1 399 ? 8.406 5.559 -8.898 1 98.19 399 ILE B CA 1
ATOM 6737 C C . ILE B 1 399 ? 7.77 4.664 -7.836 1 98.19 399 ILE B C 1
ATOM 6739 O O . ILE B 1 399 ? 8.055 4.805 -6.645 1 98.19 399 ILE B O 1
ATOM 6743 N N . ASN B 1 400 ? 6.941 3.787 -8.289 1 97.56 400 ASN B N 1
ATOM 6744 C CA . ASN B 1 400 ? 6.246 2.859 -7.406 1 97.56 400 ASN B CA 1
ATOM 6745 C C . ASN B 1 400 ? 7.223 1.919 -6.699 1 97.56 400 ASN B C 1
ATOM 6747 O O . ASN B 1 400 ? 8.148 1.4 -7.324 1 97.56 400 ASN B O 1
ATOM 6751 N N . ALA B 1 401 ? 6.988 1.661 -5.445 1 97.38 401 ALA B N 1
ATOM 6752 C CA . ALA B 1 401 ? 7.898 0.862 -4.629 1 97.38 401 ALA B CA 1
ATOM 6753 C C . ALA B 1 4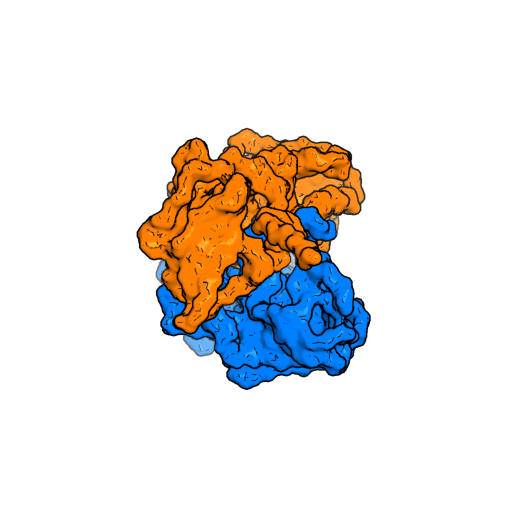01 ? 7.992 -0.568 -5.152 1 97.38 401 ALA B C 1
ATOM 6755 O O . ALA B 1 401 ? 9.086 -1.144 -5.211 1 97.38 401 ALA B O 1
ATOM 6756 N N . SER B 1 402 ? 6.883 -1.18 -5.512 1 97.06 402 SER B N 1
ATOM 6757 C CA . SER B 1 402 ? 6.859 -2.559 -5.988 1 97.06 402 SER B CA 1
ATOM 6758 C C . SER B 1 402 ? 7.594 -2.699 -7.316 1 97.06 402 SER B C 1
ATOM 6760 O O . SER B 1 402 ? 8.305 -3.682 -7.539 1 97.06 402 SER B O 1
ATOM 6762 N N . GLU B 1 403 ? 7.422 -1.749 -8.156 1 97.19 403 GLU B N 1
ATOM 6763 C CA . GLU B 1 403 ? 8.062 -1.796 -9.469 1 97.19 403 GLU B CA 1
ATOM 6764 C C . GLU B 1 403 ? 9.562 -1.54 -9.359 1 97.19 403 GLU B C 1
ATOM 6766 O O . GLU B 1 403 ? 10.352 -2.133 -10.094 1 97.19 403 GLU B O 1
ATOM 6771 N N . PHE B 1 404 ? 9.914 -0.687 -8.438 1 98.12 404 PHE B N 1
ATOM 6772 C CA . PHE B 1 404 ? 11.328 -0.496 -8.141 1 98.12 404 PHE B CA 1
ATOM 6773 C C . PHE B 1 404 ? 11.961 -1.799 -7.668 1 98.12 404 PHE B C 1
ATOM 6775 O O . PHE B 1 404 ? 12.984 -2.229 -8.211 1 98.12 404 PHE B O 1
ATOM 6782 N N . GLN B 1 405 ? 11.352 -2.422 -6.75 1 97.19 405 GLN B N 1
ATOM 6783 C CA . GLN B 1 405 ? 11.875 -3.672 -6.211 1 97.19 405 GLN B CA 1
ATOM 6784 C C . GLN B 1 405 ? 11.945 -4.75 -7.285 1 97.19 405 GLN B C 1
ATOM 6786 O O . GLN B 1 405 ? 12.867 -5.566 -7.301 1 97.19 405 GLN B O 1
ATOM 6791 N N . SER B 1 406 ? 10.945 -4.777 -8.102 1 97 406 SER B N 1
ATOM 6792 C CA . SER B 1 406 ? 10.93 -5.703 -9.227 1 97 406 SER B CA 1
ATOM 6793 C C . SER B 1 406 ? 12.164 -5.527 -10.109 1 97 406 SER B C 1
ATOM 6795 O O . SER B 1 406 ? 12.836 -6.504 -10.445 1 97 406 SER B O 1
ATOM 6797 N N . LYS B 1 407 ? 12.438 -4.293 -10.414 1 97.88 407 LYS B N 1
ATOM 6798 C CA . LYS B 1 407 ? 13.586 -3.984 -11.258 1 97.88 407 LYS B CA 1
ATOM 6799 C C . LYS B 1 407 ? 14.891 -4.387 -10.578 1 97.88 407 LYS B C 1
ATOM 6801 O O . LYS B 1 407 ? 15.781 -4.953 -11.211 1 97.88 407 LYS B O 1
ATOM 6806 N N . VAL B 1 408 ? 15.016 -4.125 -9.297 1 98.12 408 VAL B N 1
ATOM 6807 C CA . VAL B 1 408 ? 16.203 -4.488 -8.531 1 98.12 408 VAL B CA 1
ATOM 6808 C C . VAL B 1 408 ? 16.422 -5.996 -8.594 1 98.12 408 VAL B C 1
ATOM 6810 O O . VAL B 1 408 ? 17.531 -6.465 -8.867 1 98.12 408 VAL B O 1
ATOM 6813 N N . GLN B 1 409 ? 15.375 -6.742 -8.375 1 97.06 409 GLN B N 1
ATOM 6814 C CA . GLN B 1 409 ? 15.5 -8.195 -8.359 1 97.06 409 GLN B CA 1
ATOM 6815 C C . GLN B 1 409 ? 15.93 -8.727 -9.727 1 97.06 409 GLN B C 1
ATOM 6817 O O . GLN B 1 409 ? 16.766 -9.617 -9.82 1 97.06 409 GLN B O 1
ATOM 6822 N N . MET B 1 410 ? 15.375 -8.219 -10.75 1 96.94 410 MET B N 1
ATOM 6823 C CA . MET B 1 410 ? 15.742 -8.641 -12.102 1 96.94 410 MET B CA 1
ATOM 6824 C C . MET B 1 410 ? 17.219 -8.375 -12.367 1 96.94 410 MET B C 1
ATOM 6826 O O . MET B 1 410 ? 17.922 -9.219 -12.938 1 96.94 410 MET B O 1
ATOM 6830 N N . PHE B 1 411 ? 17.656 -7.254 -11.898 1 97.56 411 PHE B N 1
ATOM 6831 C CA . PHE B 1 411 ? 19.047 -6.887 -12.172 1 97.56 411 PHE B CA 1
ATOM 6832 C C . PHE B 1 411 ? 20 -7.617 -11.227 1 97.56 411 PHE B C 1
ATOM 6834 O O . PHE B 1 411 ? 21.141 -7.898 -11.586 1 97.56 411 PHE B O 1
ATOM 6841 N N . HIS B 1 412 ? 19.594 -7.918 -10.023 1 97.25 412 HIS B N 1
ATOM 6842 C CA . HIS B 1 412 ? 20.359 -8.805 -9.164 1 97.25 412 HIS B CA 1
ATOM 6843 C C . HIS B 1 412 ? 20.578 -10.164 -9.828 1 97.25 412 HIS B C 1
ATOM 6845 O O . HIS B 1 412 ? 21.672 -10.742 -9.727 1 97.25 412 HIS B O 1
ATOM 6851 N N . ASN B 1 413 ? 19.516 -10.617 -10.438 1 96.25 413 ASN B N 1
ATOM 6852 C CA . ASN B 1 413 ? 19.609 -11.906 -11.117 1 96.25 413 ASN B CA 1
ATOM 6853 C C . ASN B 1 413 ? 20.531 -11.828 -12.336 1 96.25 413 ASN B C 1
ATOM 6855 O O . ASN B 1 413 ? 21.203 -12.805 -12.68 1 96.25 413 ASN B O 1
ATOM 6859 N N . LYS B 1 414 ? 20.594 -10.734 -12.953 1 95 414 LYS B N 1
ATOM 6860 C CA . LYS B 1 414 ? 21.391 -10.562 -14.164 1 95 414 LYS B CA 1
ATOM 6861 C C . LYS B 1 414 ? 22.844 -10.219 -13.812 1 95 414 LYS B C 1
ATOM 6863 O O . LYS B 1 414 ? 23.766 -10.734 -14.438 1 95 414 LYS B O 1
ATOM 6868 N N . TYR B 1 415 ? 23.031 -9.312 -12.773 1 95.75 415 TYR B N 1
ATOM 6869 C CA . TYR B 1 415 ? 24.359 -8.742 -12.547 1 95.75 415 TYR B CA 1
ATOM 6870 C C . TYR B 1 415 ? 24.828 -9.008 -11.117 1 95.75 415 TYR B C 1
ATOM 6872 O O . TYR B 1 415 ? 26.016 -8.859 -10.805 1 95.75 415 TYR B O 1
ATOM 6880 N N . GLY B 1 416 ? 23.938 -9.422 -10.234 1 94.69 416 GLY B N 1
ATOM 6881 C CA . GLY B 1 416 ? 24.266 -9.43 -8.82 1 94.69 416 GLY B CA 1
ATOM 6882 C C . GLY B 1 416 ? 24.359 -10.828 -8.234 1 94.69 416 GLY B C 1
ATOM 6883 O O . GLY B 1 416 ? 24.266 -11.008 -7.02 1 94.69 416 GLY B O 1
ATOM 6884 N N . GLY B 1 417 ? 24.422 -11.797 -9.016 1 93.38 417 GLY B N 1
ATOM 6885 C CA . GLY B 1 417 ? 24.594 -13.156 -8.539 1 93.38 417 GLY B CA 1
ATOM 6886 C C . GLY B 1 417 ? 23.328 -13.75 -7.969 1 93.38 417 GLY B C 1
ATOM 6887 O O . GLY B 1 417 ? 23.375 -14.68 -7.156 1 93.38 417 GLY B O 1
ATOM 6888 N N . GLY B 1 418 ? 22.234 -13.117 -8.219 1 93.69 418 GLY B N 1
ATOM 6889 C CA . GLY B 1 418 ? 20.969 -13.68 -7.812 1 93.69 418 GLY B CA 1
ATOM 6890 C C . GLY B 1 418 ? 20.594 -13.344 -6.383 1 93.69 418 GLY B C 1
ATOM 6891 O O . GLY B 1 418 ? 19.672 -13.938 -5.816 1 93.69 418 GLY B O 1
ATOM 6892 N N . ARG B 1 419 ? 21.266 -12.453 -5.742 1 92.31 419 ARG B N 1
ATOM 6893 C CA . ARG B 1 419 ? 20.938 -12.109 -4.359 1 92.31 419 ARG B CA 1
ATOM 6894 C C . ARG B 1 419 ? 19.578 -11.422 -4.27 1 92.31 419 ARG B C 1
ATOM 6896 O O . ARG B 1 419 ? 19.109 -10.836 -5.246 1 92.31 419 ARG B O 1
ATOM 6903 N N . TRP B 1 420 ? 18.969 -11.547 -3.191 1 91.88 420 TRP B N 1
ATOM 6904 C CA . TRP B 1 420 ? 17.703 -10.859 -2.936 1 91.88 420 TRP B CA 1
ATOM 6905 C C . TRP B 1 420 ? 17.922 -9.375 -2.672 1 91.88 420 TRP B C 1
ATOM 6907 O O . TRP B 1 420 ? 18.969 -8.984 -2.143 1 91.88 420 TRP B O 1
ATOM 6917 N N . PRO B 1 421 ? 16.953 -8.578 -3.09 1 94.19 421 PRO B N 1
ATOM 6918 C CA . PRO B 1 421 ? 17.062 -7.18 -2.668 1 94.19 421 PRO B CA 1
ATOM 6919 C C . PRO B 1 421 ? 16.891 -7.004 -1.161 1 94.19 421 PRO B C 1
ATOM 6921 O O . PRO B 1 421 ? 16.172 -7.77 -0.522 1 94.19 421 PRO B O 1
ATOM 6924 N N . VAL B 1 422 ? 17.531 -6.016 -0.663 1 95.25 422 VAL B N 1
ATOM 6925 C CA . VAL B 1 422 ? 17.25 -5.641 0.719 1 95.25 422 VAL B CA 1
ATOM 6926 C C . VAL B 1 422 ? 15.828 -5.109 0.832 1 95.25 422 VAL B C 1
ATOM 6928 O O . VAL B 1 422 ? 15.203 -4.762 -0.176 1 95.25 422 VAL B O 1
ATOM 6931 N N . ARG B 1 423 ? 15.32 -5.09 2.035 1 94.31 423 ARG B N 1
ATOM 6932 C CA . ARG B 1 423 ? 14 -4.523 2.266 1 94.31 423 ARG B CA 1
ATOM 6933 C C . ARG B 1 423 ? 13.922 -3.086 1.754 1 94.31 423 ARG B C 1
ATOM 6935 O O . ARG B 1 423 ? 14.898 -2.336 1.847 1 94.31 423 ARG B O 1
ATOM 6942 N N . ASN B 1 424 ? 12.789 -2.732 1.266 1 93.88 424 ASN B N 1
ATOM 6943 C CA . ASN B 1 424 ? 12.688 -1.415 0.646 1 93.88 424 ASN B CA 1
ATOM 6944 C C . ASN B 1 424 ? 11.789 -0.485 1.454 1 93.88 424 ASN B C 1
ATOM 6946 O O . ASN B 1 424 ? 11.438 0.602 0.992 1 93.88 424 ASN B O 1
ATOM 6950 N N . GLY B 1 425 ? 11.336 -0.942 2.594 1 94.69 425 GLY B N 1
ATOM 6951 C CA . GLY B 1 425 ? 10.547 -0.096 3.467 1 94.69 425 GLY B CA 1
ATOM 6952 C C . GLY B 1 425 ? 9.055 -0.156 3.164 1 94.69 425 GLY B C 1
ATOM 6953 O O . GLY B 1 425 ? 8.281 0.666 3.662 1 94.69 425 GLY B O 1
ATOM 6954 N N . SER B 1 426 ? 8.688 -1.085 2.328 1 92.75 426 SER B N 1
ATOM 6955 C CA . SER B 1 426 ? 7.281 -1.337 2.051 1 92.75 426 SER B CA 1
ATOM 6956 C C . SER B 1 426 ? 6.672 -2.27 3.092 1 92.75 426 SER B C 1
ATOM 6958 O O . SER B 1 426 ? 7.301 -2.568 4.109 1 92.75 426 SER B O 1
ATOM 6960 N N . ILE B 1 427 ? 5.43 -2.686 2.988 1 91.94 427 ILE B N 1
ATOM 6961 C CA . ILE B 1 427 ? 4.781 -3.559 3.965 1 91.94 427 ILE B CA 1
ATOM 6962 C C . ILE B 1 427 ? 5.031 -5.02 3.596 1 91.94 427 ILE B C 1
ATOM 6964 O O . ILE B 1 427 ? 4.316 -5.914 4.055 1 91.94 427 ILE B O 1
ATOM 6968 N N . ASP B 1 428 ? 6.043 -5.246 2.74 1 93.69 428 ASP B N 1
ATOM 6969 C CA . ASP B 1 428 ? 6.492 -6.602 2.432 1 93.69 428 ASP B CA 1
ATOM 6970 C C . ASP B 1 428 ? 7.188 -7.238 3.637 1 93.69 428 ASP B C 1
ATOM 6972 O O . ASP B 1 428 ? 8.18 -6.707 4.141 1 93.69 428 ASP B O 1
ATOM 6976 N N . TRP B 1 429 ? 6.703 -8.383 4.031 1 92.62 429 TRP B N 1
ATOM 6977 C CA . TRP B 1 429 ? 7.172 -9.008 5.262 1 92.62 429 TRP B CA 1
ATOM 6978 C C . TRP B 1 429 ? 8.445 -9.812 5.016 1 92.62 429 TRP B C 1
ATOM 6980 O O . TRP B 1 429 ? 9.031 -10.359 5.953 1 92.62 429 TRP B O 1
ATOM 6990 N N . GLN B 1 430 ? 8.875 -9.859 3.74 1 87.62 430 GLN B N 1
ATOM 6991 C CA . GLN B 1 430 ? 10.086 -10.617 3.436 1 87.62 430 GLN B CA 1
ATOM 6992 C C . GLN B 1 430 ? 11.32 -9.938 4.023 1 87.62 430 GLN B C 1
ATOM 6994 O O . GLN B 1 430 ? 11.336 -8.711 4.191 1 87.62 430 GLN B O 1
#

InterPro domains:
  IPR003819 TauD/TfdA-like domain [PF02668] (155-398)
  IPR010376 Gamma-butyrobetaine hydroxylase-like, N-terminal [PF06155] (39-108)
  IPR038492 GBBH-like, N-terminal domain superfamily [G3DSA:3.30.2020.30] (30-131)
  IPR042098 Glutarate 2-hydroxylase superfamily [G3DSA:3.60.130.10] (132-417)
  IPR050411 Alpha-ketoglutarate-dependent hydroxylases [PTHR10696] (60-409)